Protein 2ZR1 (pdb70)

CATH classification: 3.40.420.10 (+1 more: 4.10.470.10)

Foldseek 3Di:
DDAQEQELCPDALVSLVVSLVVVLVVLFCDADPRAGEGNDPVPDDLLGQWGKYWYALDPPFIKIFIAGSQFLFTQWMGADLEIEGEQQDDPSRCVNPSPRGHYDYAPHHRDQVGLCVLLVHHQQVQKEESVLLSVLRVVVNPCPPRNNVVSSSVSRVCQSHRVVSFFVQSSVVHNVRRVVVHIDGDAQQSVQCVVQQAVLLVQRQCDDPQFGPDWRWGADRVRDTDIDTGCPDPVVNRGRYHRDDDHDDD/DPDDDDQDWDKWWKAAQPLWTFFAPPPDQDAPRFIFTAHLDPDQDQRRIWICHPVAFTDGPQWTFFFPDLAAPTFTHTHHCVPDDVLRGHWDQDPQQWIARVVNRWTWFFPALDGPGTIHTHNDQQWLRRGMDTHNPQFFDKFFKFAPDQWTWFDDPFAIAIDRDDVVDQRRIWTQGRSQWIHRPVDNQWTFFFPDLDAWTWTTIDGSSVRGLRRHWDCDPLQFTARDNSQWTWFDVVPDRVVRTITTHHDPSDSRGGMDTGD/DDDQEQALQPDALVSLVVSLVVVQVLLFCDAAPNAGEGNDPVPDDQLPQWDKHKYHQDPDQTKIFIAGSQFRFTQWMDQPQEIEGEPADDPSSCVRPSVRHHYDYAPFHRDQVRLCVLLVHHQQPQKEASCLLSVLRVCRNDPDDRSNVVSNSVSRVCQSHSVLSFFVLSSVVHNVCVVVVHIDGDAQQSVQCVVCQQVVLQQRQQDDPQFGPDKGWTADNVRDTDIDGGCPDVVVNRGRYHRDDDHDDD/DDDDDPQDWDKFWKAAQVLFTFFFPVPDQDAPGFIFTAHLDPDPDQRGIWICHPQQFTDGPQWTFFWPDLDAPTFTHTHHCVPDDVQRGHWDCDPQQWIARVVSRWTWFFPDLDGPGTIHTHHDQQWLGGGMDTHHPSFFDKFFKAAFDQWTWFDDPFAIAIDRDDPVDQRRIWTQGRSQFIARPVDNQWTFFFPDLDAWTWTTIDGCSVRGLRRHWDQDPLQFTARPNNQWTFFHVVPDRVVRTITTHHDDSDSRGGIDGGD

InterPro domains:
  IPR000772 Ricin B, lectin domain [PF00652] (295-416)
  IPR000772 Ricin B, lectin domain [PF00652] (435-543)
  IPR000772 Ricin B, lectin domain [SM00458] (293-419)
  IPR000772 Ricin B, lectin domain [SM00458] (423-546)
  IPR001574 Ribosome-inactivating protein [PF00161] (32-225)
  IPR001574 Ribosome-inactivating protein [PTHR33453] (22-442)
  IPR016138 Ribosome-inactivating protein, subdomain 1 [G3DSA:3.40.420.10] (21-187)
  IPR016139 Ribosome-inactivating protein, subdomain 2 [G3DSA:4.10.470.10] (188-278)
  IPR017988 Ribosome-inactivating protein conserved site [PS00275] (178-194)
  IPR017989 Ribosome-inactivating protein type 1/2 [PR00396] (34-47)
  IPR017989 Ribosome-inactivating protein type 1/2 [PR00396] (82-97)
  IPR017989 Ribosome-inactivating protein type 1/2 [PR00396] (143-157)
  IPR017989 Ribosome-inactivating protein type 1/2 [PR00396] (174-194)
  IPR017989 Ribosome-inactivating protein type 1/2 [PR00396] (208-225)
  IPR035992 Ricin B-like lectins [SSF50370] (289-419)
  IPR035992 Ricin B-like lectins [SSF50370] (423-544)
  IPR036041 Ribosome-inactivating protein superfamily [SSF56371] (24-307)

GO terms:
  GO:0017148 negative regulation of translation (P, IDA)
  GO:0030246 carbohydrate binding (F, TAS)

Solvent-accessible surface area: 41248 Å² total; per-residue (Å²): 226,112,76,25,104,7,63,3,51,76,18,60,25,57,35,2,59,129,8,1,77,40,1,37,139,94,2,37,39,29,117,12,102,40,6,36,7,1,70,31,54,86,99,33,127,123,66,96,28,21,15,47,0,35,0,9,59,49,158,118,36,32,2,47,1,1,2,11,5,23,39,2,97,8,15,2,4,86,5,22,70,71,0,40,10,7,132,89,31,73,84,8,0,39,76,94,9,26,100,78,17,101,73,103,95,7,53,0,19,15,81,34,118,17,0,34,138,69,6,140,75,42,24,81,135,2,45,0,4,37,148,18,2,56,104,2,0,119,40,6,93,63,56,54,113,64,59,90,54,15,0,48,1,1,0,3,0,8,0,3,1,2,4,0,0,3,0,37,4,0,6,23,24,1,4,28,4,14,37,54,208,53,73,35,94,7,32,45,0,0,34,8,0,15,94,17,12,100,41,4,0,93,4,0,1,26,12,54,25,9,1,2,21,92,72,10,64,3,54,4,41,105,117,88,157,20,43,2,3,0,20,41,8,12,1,12,10,3,2,6,0,0,31,14,36,6,68,46,156,115,85,154,54,8,45,44,126,80,66,23,63,6,20,2,0,0,6,44,15,23,0,1,4,0,10,133,74,31,27,94,65,20,21,40,0,19,6,109,116,18,56,142,127,92,67,75,5,0,30,0,31,6,53,79,73,92,4,0,64,2,132,57,49,0,1,2,2,152,16,84,50,88,42,30,64,0,17,0,59,47,31,107,82,17,103,48,64,8,3,67,0,34,10,89,93,46,4,0,0,21,0,63,123,26,36,14,0,2,0,4,62,48,70,68,90,28,18,52,0,17,0,36,130,35,13,58,78,0,52,4,2,9,11,3,2,35,37,6,64,40,5,48,1,8,0,0,0,18,87,69,15,2,1,12,15,58,62,95,48,5,52,12,38,73,23,53,109,117,75,88,60,5,23,0,5,3,25,9,1,13,0,0,8,9,48,94,62,57,112,14,0,0,1,6,110,103,97,106,80,33,10,27,5,26,2,83,37,3,80,57,1,112,5,6,0,5,8,30,25,66,41,45,4,1,2,44,0,23,110,21,93,21,3,0,8,1,84,91,61,51,51,82,75,119,53,2,9,0,100,47,127,63,28,88,58,12,0,58,8,6,2,21,3,207,87,100,32,91,7,64,2,46,81,14,60,27,55,38,3,43,124,8,2,84,37,0,39,140,82,1,40,40,28,116,14,108,47,3,29,3,1,78,41,65,100,104,34,122,106,72,82,28,20,15,34,0,37,0,12,81,49,158,115,46,25,1,36,0,0,1,6,6,26,39,2,96,7,13,0,2,78,7,14,73,54,0,30,8,6,132,92,28,64,88,31,1,36,77,72,15,24,105,71,24,102,73,109,90,7,50,0,24,14,79,36,118,19,0,29,135,56,8,128,62,48,27,84,140,5,45,1,4,28,136,20,5,50,109,4,0,108,42,3,89,32,65,53,112,67,67,70,40,15,0,56,0,0,0,4,1,14,0,3,2,3,3,0,1,9,1,19,2,1,0,32,18,2,9,26,4,14,27,55,189,60,70,34,83,6,35,32,0,0,44,6,2,18,86,19,10,102,45,2,0,104,7,0,0,27,9,79,24,10,1,1,20,98,87,10,59,0,45,3,43,95,130,91,155,22,38,1,6,0,23,40,8,16,1,6,10,1,2,1,0,0,31,25,49,16,86,39,150,111,177,161,45,12,46,62,113,86,71,24,61,10,19,5,0,0,8,50,14,18,0,1,6,0,14,123,74,23,30,93,65,22,27,43,0,20,4,102,111,18,54,134,122,89,63,68,4,0,36,1,27,12,50,73,68,112,5,1,64,2,133,52,55,0,1,2,2,154,18,83,52,91,44,28,62,0,17,0,60,44,33,104,82,24,100,48,63,6,5,70,0,35,12,93,91,44,6,0,2,20,0,61,120,29,36,16,0,2,0,2,66,42,71,72,86,28,12,51,0,21,0,35,129,43,16,59,81,0,54,3,4,10,15,4,3,49,36,5,67,42,7,38,0,13,0,1,9,19,102,56,17,1,0,15,13,53,60,90,46,6,51,12,35,77,29,50,116,115,79,81,56,4,26,0,5,3,27,11,2,14,0,0,10,6,56,95,52,57,109,16,0,0,0,7,99,98,104,94,93,20,1,26,4,36,9,76,35,4,79,57,0,101,6,5,0,5,6,27,22,75,28,52,2,2,0,35,0,24,106,16,97,26,2,0,9,2,75,94,54,43,55,81,86,115,53,1,13,0,96,47,128,64,31,84,58,11,0,49,8,3,1,20,6

B-factor: mean 48.74, std 16.71, range [20.93, 111.98]

Structure (mmCIF, N/CA/C/O backbone):
data_2ZR1
#
_entry.id   2ZR1
#
_cell.length_a   137.050
_cell.length_b   137.050
_cell.length_c   214.424
_cell.angle_alpha   90.00
_cell.angle_beta   90.00
_cell.angle_gamma   90.00
#
_symmetry.space_group_name_H-M   'P 41 21 2'
#
loop_
_entity.id
_entity.type
_entity.pdbx_description
1 polymer 'Agglutinin-1 chain A'
2 polymer 'Agglutinin-1 chain B'
3 non-polymer 2-acetamido-2-deoxy-beta-D-glucopyranose
4 water water
#
loop_
_atom_site.group_PDB
_atom_site.id
_atom_site.type_symbol
_atom_site.label_atom_id
_atom_site.label_alt_id
_atom_site.label_comp_id
_atom_site.label_asym_id
_atom_site.label_entity_id
_atom_site.label_seq_id
_atom_site.pdbx_PDB_ins_code
_atom_site.Cartn_x
_atom_site.Cartn_y
_atom_site.Cartn_z
_atom_site.occupancy
_atom_site.B_iso_or_equiv
_atom_site.auth_seq_id
_atom_site.auth_comp_id
_atom_site.auth_asym_id
_atom_site.auth_atom_id
_atom_site.pdbx_PDB_model_num
ATOM 1 N N . GLN A 1 1 ? 94.031 77.993 69.002 1.00 88.55 1 GLN A N 1
ATOM 2 C CA . GLN A 1 1 ? 94.263 77.803 70.445 1.00 87.30 1 GLN A CA 1
ATOM 3 C C . GLN A 1 1 ? 94.379 76.327 70.803 1.00 85.76 1 GLN A C 1
ATOM 4 O O . GLN A 1 1 ? 95.451 75.859 71.196 1.00 85.59 1 GLN A O 1
ATOM 10 N N . ASP A 1 2 ? 93.263 75.604 70.668 1.00 83.65 2 ASP A N 1
ATOM 11 C CA . ASP A 1 2 ? 93.204 74.175 70.985 1.00 78.58 2 ASP A CA 1
ATOM 12 C C . ASP A 1 2 ? 93.902 73.305 69.948 1.00 73.78 2 ASP A C 1
ATOM 13 O O . ASP A 1 2 ? 94.123 73.720 68.807 1.00 72.42 2 ASP A O 1
ATOM 18 N N . PRO A 1 3 ? 94.262 72.073 70.341 1.00 68.41 3 PRO A N 1
ATOM 19 C CA . PRO A 1 3 ? 94.938 71.170 69.405 1.00 63.12 3 PRO A CA 1
ATOM 20 C C . PRO A 1 3 ? 94.067 70.796 68.211 1.00 58.41 3 PRO A C 1
ATOM 21 O O . PRO A 1 3 ? 92.851 70.658 68.327 1.00 59.42 3 PRO A O 1
ATOM 25 N N . ILE A 1 4 ? 94.717 70.639 67.068 1.00 53.29 4 ILE A N 1
ATOM 26 C CA . ILE A 1 4 ? 94.075 70.291 65.810 1.00 48.33 4 ILE A CA 1
ATOM 27 C C . ILE A 1 4 ? 93.234 69.021 65.932 1.00 45.90 4 ILE A C 1
ATOM 28 O O . ILE A 1 4 ? 93.713 67.982 66.403 1.00 45.13 4 ILE A O 1
ATOM 33 N N . LYS A 1 5 ? 91.988 69.102 65.481 1.00 40.16 5 LYS A N 1
ATOM 34 C CA . LYS A 1 5 ? 91.091 67.966 65.570 1.00 37.21 5 LYS A CA 1
ATOM 35 C C . LYS A 1 5 ? 90.303 67.675 64.291 1.00 34.65 5 LYS A C 1
ATOM 36 O O . LYS A 1 5 ? 90.021 68.578 63.506 1.00 33.92 5 LYS A O 1
ATOM 42 N N . PHE A 1 6 ? 89.937 66.411 64.101 1.00 31.94 6 PHE A N 1
ATOM 43 C CA . PHE A 1 6 ? 89.145 66.021 62.942 1.00 30.53 6 PHE A CA 1
ATOM 44 C C . PHE A 1 6 ? 87.918 65.225 63.428 1.00 30.48 6 PHE A C 1
ATOM 45 O O . PHE A 1 6 ? 88.040 64.109 63.941 1.00 29.49 6 PHE A O 1
ATOM 53 N N . THR A 1 7 ? 86.746 65.839 63.275 1.00 27.76 7 THR A N 1
ATOM 54 C CA . THR A 1 7 ? 85.460 65.273 63.670 1.00 26.06 7 THR A CA 1
ATOM 55 C C . THR A 1 7 ? 84.957 64.433 62.504 1.00 26.72 7 THR A C 1
ATOM 56 O O . THR A 1 7 ? 84.265 64.938 61.632 1.00 33.36 7 THR A O 1
ATOM 60 N N . THR A 1 8 ? 85.267 63.148 62.500 1.00 25.00 8 THR A N 1
ATOM 61 C CA . THR A 1 8 ? 84.869 62.280 61.398 1.00 27.03 8 THR A CA 1
ATOM 62 C C . THR A 1 8 ? 83.372 62.043 61.256 1.00 25.00 8 THR A C 1
ATOM 63 O O . THR A 1 8 ? 82.879 61.724 60.166 1.00 25.18 8 THR A O 1
ATOM 67 N N . GLY A 1 9 ? 82.651 62.216 62.354 1.00 26.18 9 GLY A N 1
ATOM 68 C CA . GLY A 1 9 ? 81.221 61.990 62.360 1.00 25.04 9 GLY A CA 1
ATOM 69 C C . GLY A 1 9 ? 80.453 62.936 61.482 1.00 28.24 9 GLY A C 1
ATOM 70 O O . GLY A 1 9 ? 79.291 62.691 61.175 1.00 32.02 9 GLY A O 1
ATOM 71 N N . SER A 1 10 ? 81.094 64.026 61.086 1.00 31.93 10 SER A N 1
ATOM 72 C CA . SER A 1 10 ? 80.451 65.004 60.215 1.00 34.48 10 SER A CA 1
ATOM 73 C C . SER A 1 10 ? 81.422 65.447 59.120 1.00 31.74 10 SER A C 1
ATOM 74 O O . SER A 1 10 ? 81.311 66.539 58.565 1.00 31.01 10 SER A O 1
ATOM 77 N N . ALA A 1 11 ? 82.370 64.575 58.804 1.00 33.46 11 ALA A N 1
ATOM 78 C CA . ALA A 1 11 ? 83.376 64.869 57.795 1.00 29.09 11 ALA A CA 1
ATOM 79 C C . ALA A 1 11 ? 82.765 65.218 56.457 1.00 26.56 11 ALA A C 1
ATOM 80 O O . ALA A 1 11 ? 81.738 64.662 56.078 1.00 25.62 11 ALA A O 1
ATOM 82 N N . THR A 1 12 ? 83.415 66.146 55.752 1.00 26.79 12 THR A N 1
ATOM 83 C CA . THR A 1 12 ? 82.994 66.590 54.422 1.00 25.00 12 THR A CA 1
ATOM 84 C C . THR A 1 12 ? 84.264 67.014 53.681 1.00 25.95 12 THR A C 1
ATOM 85 O O . THR A 1 12 ? 85.317 67.227 54.296 1.00 27.37 12 THR A O 1
ATOM 89 N N . PRO A 1 13 ? 84.189 67.135 52.353 1.00 25.00 13 PRO A N 1
ATOM 90 C CA . PRO A 1 13 ? 85.378 67.543 51.598 1.00 26.74 13 PRO A CA 1
ATOM 91 C C . PRO A 1 13 ? 85.950 68.818 52.194 1.00 31.37 13 PRO A C 1
ATOM 92 O O . PRO A 1 13 ? 87.166 69.019 52.239 1.00 32.75 13 PRO A O 1
ATOM 96 N N . ALA A 1 14 ? 85.056 69.677 52.668 1.00 35.04 14 ALA A N 1
ATOM 97 C CA . ALA A 1 14 ? 85.454 70.944 53.265 1.00 32.39 14 ALA A CA 1
ATOM 98 C C . ALA A 1 14 ? 86.043 70.800 54.668 1.00 29.73 14 ALA A C 1
ATOM 99 O O . ALA A 1 14 ? 87.110 71.359 54.960 1.00 29.90 14 ALA A O 1
ATOM 101 N N . SER A 1 15 ? 85.370 70.063 55.544 1.00 25.00 15 SER A N 1
ATOM 102 C CA . SER A 1 15 ? 85.906 69.933 56.905 1.00 25.60 15 SER A CA 1
ATOM 103 C C . SER A 1 15 ? 87.237 69.200 56.872 1.00 25.00 15 SER A C 1
ATOM 104 O O . SER A 1 15 ? 88.149 69.556 57.591 1.00 25.00 15 SER A O 1
ATOM 107 N N . TYR A 1 16 ? 87.362 68.186 56.022 1.00 25.73 16 TYR A N 1
ATOM 108 C CA . TYR A 1 16 ? 88.623 67.453 55.934 1.00 25.00 16 TYR A CA 1
ATOM 109 C C . TYR A 1 16 ? 89.724 68.386 55.474 1.00 25.07 16 TYR A C 1
ATOM 110 O O . TYR A 1 16 ? 90.807 68.401 56.055 1.00 26.86 16 TYR A O 1
ATOM 119 N N . ASN A 1 17 ? 89.472 69.157 54.421 1.00 26.01 17 ASN A N 1
ATOM 120 C CA . ASN A 1 17 ? 90.496 70.084 53.960 1.00 26.21 17 ASN A CA 1
ATOM 121 C C . ASN A 1 17 ? 90.841 71.108 55.047 1.00 27.93 17 ASN A C 1
ATOM 122 O O . ASN A 1 17 ? 92.006 71.491 55.199 1.00 29.25 17 ASN A O 1
ATOM 127 N N . GLN A 1 18 ? 89.848 71.563 55.809 1.00 27.96 18 GLN A N 1
ATOM 128 C CA . GLN A 1 18 ? 90.148 72.519 56.876 1.00 28.89 18 GLN A CA 1
ATOM 129 C C . GLN A 1 18 ? 91.078 71.856 57.886 1.00 28.93 18 GLN A C 1
ATOM 130 O O . GLN A 1 18 ? 91.988 72.487 58.430 1.00 32.01 18 GLN A O 1
ATOM 136 N N . PHE A 1 19 ? 90.842 70.571 58.130 1.00 25.00 19 PHE A N 1
ATOM 137 C CA . PHE A 1 19 ? 91.644 69.832 59.072 1.00 27.32 19 PHE A CA 1
ATOM 138 C C . PHE A 1 19 ? 93.101 69.769 58.595 1.00 27.71 19 PHE A C 1
ATOM 139 O O . PHE A 1 19 ? 94.016 70.122 59.341 1.00 25.00 19 PHE A O 1
ATOM 147 N N . ILE A 1 20 ? 93.305 69.350 57.350 1.00 26.85 20 ILE A N 1
ATOM 148 C CA . ILE A 1 20 ? 94.641 69.261 56.782 1.00 26.94 20 ILE A CA 1
ATOM 149 C C . ILE A 1 20 ? 95.376 70.602 56.756 1.00 28.40 20 ILE A C 1
ATOM 150 O O . ILE A 1 20 ? 96.557 70.669 57.115 1.00 28.86 20 ILE A O 1
ATOM 155 N N . ASP A 1 21 ? 94.706 71.673 56.332 1.00 27.26 21 ASP A N 1
ATOM 156 C CA . ASP A 1 21 ? 95.381 72.965 56.294 1.00 27.90 21 ASP A CA 1
ATOM 157 C C . ASP A 1 21 ? 95.870 73.396 57.680 1.00 30.59 21 ASP A C 1
ATOM 158 O O . ASP A 1 21 ? 96.974 73.935 57.812 1.00 31.19 21 ASP A O 1
ATOM 163 N N . ALA A 1 22 ? 95.058 73.156 58.712 1.00 28.28 22 ALA A N 1
ATOM 164 C CA . ALA A 1 22 ? 95.446 73.519 60.065 1.00 28.40 22 ALA A CA 1
ATOM 165 C C . ALA A 1 22 ? 96.692 72.733 60.488 1.00 30.32 22 ALA A C 1
ATOM 166 O O . ALA A 1 22 ? 97.586 73.283 61.142 1.00 33.87 22 ALA A O 1
ATOM 168 N N . LEU A 1 23 ? 96.748 71.454 60.121 1.00 28.15 23 LEU A N 1
ATOM 169 C CA . LEU A 1 23 ? 97.899 70.630 60.457 1.00 29.17 23 LEU A CA 1
ATOM 170 C C . LEU A 1 23 ? 99.129 71.134 59.688 1.00 29.12 23 LEU A C 1
ATOM 171 O O . LEU A 1 23 ? 100.216 71.240 60.262 1.00 28.02 23 LEU A O 1
ATOM 176 N N . ARG A 1 24 ? 98.964 71.457 58.405 1.00 28.66 24 ARG A N 1
ATOM 177 C CA . ARG A 1 24 ? 100.091 71.979 57.623 1.00 28.85 24 ARG A CA 1
ATOM 178 C C . ARG A 1 24 ? 100.556 73.309 58.239 1.00 28.43 24 ARG A C 1
ATOM 179 O O . ARG A 1 24 ? 101.745 73.526 58.449 1.00 26.69 24 ARG A O 1
ATOM 187 N N . GLU A 1 25 ? 99.610 74.197 58.526 1.00 28.97 25 GLU A N 1
ATOM 188 C CA . GLU A 1 25 ? 99.933 75.490 59.122 1.00 30.48 25 GLU A CA 1
ATOM 189 C C . GLU A 1 25 ? 100.721 75.301 60.427 1.00 26.49 25 GLU A C 1
ATOM 190 O O . GLU A 1 25 ? 101.668 76.013 60.698 1.00 26.77 25 GLU A O 1
ATOM 196 N N . ARG A 1 26 ? 100.318 74.328 61.231 1.00 26.39 26 ARG A N 1
ATOM 197 C CA . ARG A 1 26 ? 100.970 74.041 62.499 1.00 26.34 26 ARG A CA 1
ATOM 198 C C . ARG A 1 26 ? 102.372 73.479 62.313 1.00 27.59 26 ARG A C 1
ATOM 199 O O . ARG A 1 26 ? 103.243 73.672 63.158 1.00 26.70 26 ARG A O 1
ATOM 207 N N . LEU A 1 27 ? 102.571 72.736 61.230 1.00 29.03 27 LEU A N 1
ATOM 208 C CA . LEU A 1 27 ? 103.863 72.118 60.957 1.00 28.79 27 LEU A CA 1
ATOM 209 C C . LEU A 1 27 ? 104.833 73.019 60.187 1.00 27.85 27 LEU A C 1
ATOM 210 O O . LEU A 1 27 ? 106.025 72.726 60.091 1.00 26.15 27 LEU A O 1
ATOM 215 N N . THR A 1 28 ? 104.329 74.117 59.646 1.00 27.08 28 THR A N 1
ATOM 216 C CA . THR A 1 28 ? 105.152 75.010 58.848 1.00 26.98 28 THR A CA 1
ATOM 217 C C . THR A 1 28 ? 106.170 75.839 59.639 1.00 27.99 28 THR A C 1
ATOM 218 O O . THR A 1 28 ? 105.805 76.659 60.472 1.00 29.49 28 THR A O 1
ATOM 222 N N . GLY A 1 29 ? 107.451 75.606 59.376 1.00 26.03 29 GLY A N 1
ATOM 223 C CA . GLY A 1 29 ? 108.484 76.356 60.058 1.00 29.34 29 GLY A CA 1
ATOM 224 C C . GLY A 1 29 ? 108.823 77.613 59.270 1.00 31.40 29 GLY A C 1
ATOM 225 O O . GLY A 1 29 ? 109.189 78.650 59.837 1.00 31.09 29 GLY A O 1
ATOM 226 N N . GLY A 1 30 ? 108.690 77.508 57.952 1.00 30.85 30 GLY A N 1
ATOM 227 C CA . GLY A 1 30 ? 108.981 78.614 57.070 1.00 28.21 30 GLY A CA 1
ATOM 228 C C . GLY A 1 30 ? 108.589 78.271 55.650 1.00 27.68 30 GLY A C 1
ATOM 229 O O . GLY A 1 30 ? 107.744 77.407 55.431 1.00 28.50 30 GLY A O 1
ATOM 230 N N . LEU A 1 31 ? 109.207 78.967 54.694 1.00 28.88 31 LEU A N 1
ATOM 231 C CA . LEU A 1 31 ? 108.958 78.808 53.262 1.00 27.82 31 LEU A CA 1
ATOM 232 C C . LEU A 1 31 ? 110.241 78.867 52.452 1.00 27.68 31 LEU A C 1
ATOM 233 O O . LEU A 1 31 ? 111.094 79.716 52.694 1.00 25.09 31 LEU A O 1
ATOM 238 N N . ILE A 1 32 ? 110.384 77.964 51.494 1.00 25.00 32 ILE A N 1
ATOM 239 C CA . ILE A 1 32 ? 111.553 77.992 50.635 1.00 26.64 32 ILE A CA 1
ATOM 240 C C . ILE A 1 32 ? 111.035 77.826 49.218 1.00 27.23 32 ILE A C 1
ATOM 241 O O . ILE A 1 32 ? 110.322 76.857 48.915 1.00 26.81 32 ILE A O 1
ATOM 246 N N . TYR A 1 33 ? 111.374 78.799 48.370 1.00 26.89 33 TYR A N 1
ATOM 247 C CA . TYR A 1 33 ? 110.918 78.829 46.985 1.00 26.01 33 TYR A CA 1
ATOM 248 C C . TYR A 1 33 ? 109.411 78.664 46.972 1.00 25.00 33 TYR A C 1
ATOM 249 O O . TYR A 1 33 ? 108.863 77.911 46.176 1.00 25.00 33 TYR A O 1
ATOM 258 N N . GLY A 1 34 ? 108.741 79.365 47.880 1.00 25.00 34 GLY A N 1
ATOM 259 C CA . GLY A 1 34 ? 107.291 79.288 47.943 1.00 25.42 34 GLY A CA 1
ATOM 260 C C . GLY A 1 34 ? 106.705 77.981 48.454 1.00 28.23 34 GLY A C 1
ATOM 261 O O . GLY A 1 34 ? 105.481 77.810 48.431 1.00 30.47 34 GLY A O 1
ATOM 262 N N . ILE A 1 35 ? 107.546 77.055 48.918 1.00 27.31 35 ILE A N 1
ATOM 263 C CA . ILE A 1 35 ? 107.031 75.781 49.429 1.00 28.26 35 ILE A CA 1
ATOM 264 C C . ILE A 1 35 ? 107.222 75.676 50.932 1.00 26.51 35 ILE A C 1
ATOM 265 O O . ILE A 1 35 ? 108.339 75.771 51.431 1.00 29.29 35 ILE A O 1
ATOM 270 N N . PRO A 1 36 ? 106.129 75.487 51.680 1.00 26.56 36 PRO A N 1
ATOM 271 C CA . PRO A 1 36 ? 106.209 75.372 53.144 1.00 26.71 36 PRO A CA 1
ATOM 272 C C . PRO A 1 36 ? 107.260 74.355 53.599 1.00 26.72 36 PRO A C 1
ATOM 273 O O . PRO A 1 36 ? 107.388 73.267 53.024 1.00 26.20 36 PRO A O 1
ATOM 277 N N . VAL A 1 37 ? 108.013 74.695 54.635 1.00 28.17 37 VAL A N 1
ATOM 278 C CA . VAL A 1 37 ? 109.033 73.769 55.124 1.00 30.65 37 VAL A CA 1
ATOM 279 C C . VAL A 1 37 ? 108.959 73.547 56.619 1.00 29.66 37 VAL A C 1
ATOM 280 O O . VAL A 1 37 ? 108.715 74.472 57.384 1.00 30.58 37 VAL A O 1
ATOM 284 N N . LEU A 1 38 ? 109.152 72.295 57.021 1.00 31.29 38 LEU A N 1
ATOM 285 C CA . LEU A 1 38 ? 109.132 71.922 58.436 1.00 30.30 38 LEU A CA 1
ATOM 286 C C . LEU A 1 38 ? 110.218 72.717 59.166 1.00 26.71 38 LEU A C 1
ATOM 287 O O . LEU A 1 38 ? 111.227 73.095 58.567 1.00 27.08 38 LEU A O 1
ATOM 292 N N . ARG A 1 39 ? 110.006 72.970 60.456 1.00 28.67 39 ARG A N 1
ATOM 293 C CA . ARG A 1 39 ? 110.973 73.702 61.269 1.00 27.75 39 ARG A CA 1
ATOM 294 C C . ARG A 1 39 ? 112.340 73.021 61.286 1.00 28.92 39 ARG A C 1
ATOM 295 O O . ARG A 1 39 ? 112.437 71.800 61.231 1.00 28.24 39 ARG A O 1
ATOM 303 N N . ASP A 1 40 ? 113.397 73.823 61.356 1.00 27.42 40 ASP A N 1
ATOM 304 C CA . ASP A 1 40 ? 114.769 73.315 61.394 1.00 30.82 40 ASP A CA 1
ATOM 305 C C . ASP A 1 40 ? 114.951 72.558 62.722 1.00 31.94 40 ASP A C 1
ATOM 306 O O . ASP A 1 40 ? 114.791 73.138 63.797 1.00 26.44 40 ASP A O 1
ATOM 311 N N . PRO A 1 41 ? 115.270 71.251 62.662 1.00 35.30 41 PRO A N 1
ATOM 312 C CA . PRO A 1 41 ? 115.465 70.432 63.867 1.00 37.64 41 PRO A CA 1
ATOM 313 C C . PRO A 1 41 ? 116.363 71.027 64.944 1.00 38.32 41 PRO A C 1
ATOM 314 O O . PRO A 1 41 ? 116.064 70.907 66.128 1.00 40.62 41 PRO A O 1
ATOM 318 N N . SER A 1 42 ? 117.458 71.664 64.546 1.00 40.76 42 SER A N 1
ATOM 319 C CA . SER A 1 42 ? 118.371 72.278 65.512 1.00 40.03 42 SER A CA 1
ATOM 320 C C . SER A 1 42 ? 117.867 73.682 65.825 1.00 43.91 42 SER A C 1
ATOM 321 O O . SER A 1 42 ? 118.619 74.653 65.777 1.00 49.78 42 SER A O 1
ATOM 324 N N . THR A 1 43 ? 116.586 73.788 66.148 1.00 42.22 43 THR A N 1
ATOM 325 C CA . THR A 1 43 ? 115.980 75.078 66.419 1.00 41.52 43 THR A CA 1
ATOM 326 C C . THR A 1 43 ? 114.859 74.902 67.415 1.00 37.89 43 THR A C 1
ATOM 327 O O . THR A 1 43 ? 114.401 75.860 68.017 1.00 35.03 43 THR A O 1
ATOM 331 N N . VAL A 1 44 ? 114.419 73.665 67.582 1.00 40.47 44 VAL A N 1
ATOM 332 C CA . VAL A 1 44 ? 113.323 73.362 68.495 1.00 45.19 44 VAL A CA 1
ATOM 333 C C . VAL A 1 44 ? 113.789 72.598 69.742 1.00 46.79 44 VAL A C 1
ATOM 334 O O . VAL A 1 44 ? 114.563 71.636 69.652 1.00 47.31 44 VAL A O 1
ATOM 338 N N . GLU A 1 45 ? 113.342 73.045 70.908 1.00 48.52 45 GLU A N 1
ATOM 339 C CA . GLU A 1 45 ? 113.701 72.374 72.153 1.00 51.42 45 GLU A CA 1
ATOM 340 C C . GLU A 1 45 ? 112.817 71.136 72.287 1.00 51.22 45 GLU A C 1
ATOM 341 O O . GLU A 1 45 ? 111.655 71.157 71.862 1.00 51.79 45 GLU A O 1
ATOM 347 N N . LYS A 1 46 ? 113.350 70.074 72.893 1.00 49.57 46 LYS A N 1
ATOM 348 C CA . LYS A 1 46 ? 112.593 68.837 73.069 1.00 47.68 46 LYS A CA 1
ATOM 349 C C . LYS A 1 46 ? 111.199 69.032 73.652 1.00 43.22 46 LYS A C 1
ATOM 350 O O . LYS A 1 46 ? 110.281 68.280 73.341 1.00 43.90 46 LYS A O 1
ATOM 356 N N . PRO A 1 47 ? 111.022 70.024 74.526 1.00 40.89 47 PRO A N 1
ATOM 357 C CA . PRO A 1 47 ? 109.664 70.174 75.059 1.00 41.78 47 PRO A CA 1
ATOM 358 C C . PRO A 1 47 ? 108.669 70.714 74.034 1.00 42.37 47 PRO A C 1
ATOM 359 O O . PRO A 1 47 ? 107.452 70.716 74.257 1.00 43.20 47 PRO A O 1
ATOM 363 N N . ASN A 1 48 ? 109.188 71.160 72.901 1.00 40.15 48 ASN A N 1
ATOM 364 C CA . ASN A 1 48 ? 108.327 71.702 71.874 1.00 39.72 48 ASN A CA 1
ATOM 365 C C . ASN A 1 48 ? 108.443 70.942 70.563 1.00 38.50 48 ASN A C 1
ATOM 366 O O . ASN A 1 48 ? 108.021 71.424 69.514 1.00 39.61 48 ASN A O 1
ATOM 371 N N . GLN A 1 49 ? 108.972 69.725 70.638 1.00 35.44 49 GLN A N 1
ATOM 372 C CA . GLN A 1 49 ? 109.166 68.906 69.447 1.00 33.01 49 GLN A CA 1
ATOM 373 C C . GLN A 1 49 ? 107.938 68.090 69.017 1.00 29.24 49 GLN A C 1
ATOM 374 O O . GLN A 1 49 ? 107.912 67.525 67.926 1.00 29.94 49 GLN A O 1
ATOM 380 N N . TYR A 1 50 ? 106.898 68.067 69.841 1.00 30.89 50 TYR A N 1
ATOM 381 C CA . TYR A 1 50 ? 105.711 67.279 69.510 1.00 25.51 50 TYR A CA 1
ATOM 382 C C . TYR A 1 50 ? 104.394 68.030 69.574 1.00 28.60 50 TYR A C 1
ATOM 383 O O . TYR A 1 50 ? 104.264 69.008 70.285 1.00 31.98 50 TYR A O 1
ATOM 392 N N . VAL A 1 51 ? 103.420 67.574 68.806 1.00 32.51 51 VAL A N 1
ATOM 393 C CA . VAL A 1 51 ? 102.101 68.175 68.821 1.00 35.13 51 VAL A CA 1
ATOM 394 C C . VAL A 1 51 ? 101.112 67.049 68.768 1.00 33.34 51 VAL A C 1
ATOM 395 O O . VAL A 1 51 ? 101.399 65.967 68.246 1.00 29.44 51 VAL A O 1
ATOM 399 N N . THR A 1 52 ? 99.934 67.318 69.298 1.00 30.42 52 THR A N 1
ATOM 400 C CA . THR A 1 52 ? 98.905 66.320 69.313 1.00 31.69 52 THR A CA 1
ATOM 401 C C . THR A 1 52 ? 97.826 66.670 68.315 1.00 27.86 52 THR A C 1
ATOM 402 O O . THR A 1 52 ? 97.638 67.818 67.955 1.00 28.29 52 THR A O 1
ATOM 406 N N . VAL A 1 53 ? 97.118 65.647 67.873 1.00 25.35 53 VAL A N 1
ATOM 407 C CA . VAL A 1 53 ? 96.058 65.798 66.913 1.00 27.91 53 VAL A CA 1
ATOM 408 C C . VAL A 1 53 ? 94.965 64.846 67.388 1.00 28.73 53 VAL A C 1
ATOM 409 O O . VAL A 1 53 ? 95.257 63.754 67.862 1.00 29.01 53 VAL A O 1
ATOM 413 N N . GLU A 1 54 ? 93.715 65.260 67.290 1.00 28.95 54 GLU A N 1
ATOM 414 C CA . GLU A 1 54 ? 92.642 64.397 67.724 1.00 30.82 54 GLU A CA 1
ATOM 415 C C . GLU A 1 54 ? 91.742 63.941 66.578 1.00 30.58 54 GLU A C 1
ATOM 416 O O . GLU A 1 54 ? 91.372 64.728 65.692 1.00 27.32 54 GLU A O 1
ATOM 422 N N . LEU A 1 55 ? 91.402 62.657 66.610 1.00 28.19 55 LEU A N 1
ATOM 423 C CA . LEU A 1 55 ? 90.526 62.054 65.615 1.00 30.45 55 LEU A CA 1
ATOM 424 C C . LEU A 1 55 ? 89.319 61.487 66.382 1.00 31.74 55 LEU A C 1
ATOM 425 O O . LEU A 1 55 ? 89.437 60.524 67.150 1.00 32.27 55 LEU A O 1
ATOM 430 N N . SER A 1 56 ? 88.153 62.088 66.198 1.00 29.56 56 SER A N 1
ATOM 431 C CA . SER A 1 56 ? 87.006 61.601 66.926 1.00 29.59 56 SER A CA 1
ATOM 432 C C . SER A 1 56 ? 86.062 60.811 66.037 1.00 27.49 56 SER A C 1
ATOM 433 O O . SER A 1 56 ? 85.944 61.082 64.837 1.00 25.00 56 SER A O 1
ATOM 436 N N . TYR A 1 57 ? 85.412 59.824 66.648 1.00 25.00 57 TYR A N 1
ATOM 437 C CA . TYR A 1 57 ? 84.443 58.967 65.980 1.00 26.33 57 TYR A CA 1
ATOM 438 C C . TYR A 1 57 ? 83.037 59.434 66.397 1.00 28.19 57 TYR A C 1
ATOM 439 O O . TYR A 1 57 ? 82.084 59.398 65.613 1.00 34.17 57 TYR A O 1
ATOM 448 N N . SER A 1 58 ? 82.916 59.879 67.638 1.00 27.05 58 SER A N 1
ATOM 449 C CA . SER A 1 58 ? 81.645 60.380 68.141 1.00 31.15 58 SER A CA 1
ATOM 450 C C . SER A 1 58 ? 81.965 61.316 69.303 1.00 35.19 58 SER A C 1
ATOM 451 O O . SER A 1 58 ? 83.144 61.557 69.599 1.00 34.64 58 SER A O 1
ATOM 454 N N . ASP A 1 59 ? 80.929 61.843 69.959 1.00 36.01 59 ASP A N 1
ATOM 455 C CA . ASP A 1 59 ? 81.141 62.764 71.074 1.00 38.04 59 ASP A CA 1
ATOM 456 C C . ASP A 1 59 ? 81.762 62.066 72.276 1.00 38.34 59 ASP A C 1
ATOM 457 O O . ASP A 1 59 ? 82.124 62.714 73.258 1.00 35.82 59 ASP A O 1
ATOM 462 N N . THR A 1 60 ? 81.889 60.742 72.202 1.00 38.00 60 THR A N 1
ATOM 463 C CA . THR A 1 60 ? 82.458 59.999 73.319 1.00 37.12 60 THR A CA 1
ATOM 464 C C . THR A 1 60 ? 83.549 59.041 72.890 1.00 36.17 60 THR A C 1
ATOM 465 O O . THR A 1 60 ? 84.077 58.303 73.707 1.00 38.39 60 THR A O 1
ATOM 469 N N . VAL A 1 61 ? 83.871 59.028 71.603 1.00 36.55 61 VAL A N 1
ATOM 470 C CA . VAL A 1 61 ? 84.907 58.122 71.113 1.00 34.46 61 VAL A CA 1
ATOM 471 C C . VAL A 1 61 ? 85.864 58.834 70.192 1.00 32.65 61 VAL A C 1
ATOM 472 O O . VAL A 1 61 ? 85.468 59.365 69.163 1.00 33.24 61 VAL A O 1
ATOM 476 N N . SER A 1 62 ? 87.131 58.829 70.572 1.00 32.22 62 SER A N 1
ATOM 477 C CA . SER A 1 62 ? 88.149 59.481 69.786 1.00 34.02 62 SER A CA 1
ATOM 478 C C . SER A 1 62 ? 89.505 58.964 70.245 1.00 33.47 62 SER A C 1
ATOM 479 O O . SER A 1 62 ? 89.602 58.307 71.280 1.00 30.86 62 SER A O 1
ATOM 482 N N . ILE A 1 63 ? 90.539 59.237 69.455 1.00 31.35 63 ILE A N 1
ATOM 483 C CA . ILE A 1 63 ? 91.902 58.886 69.830 1.00 29.38 63 ILE A CA 1
ATOM 484 C C . ILE A 1 63 ? 92.754 60.097 69.450 1.00 30.18 63 ILE A C 1
ATOM 485 O O . ILE A 1 63 ? 92.308 60.982 68.712 1.00 31.57 63 ILE A O 1
ATOM 490 N N . GLN A 1 64 ? 93.974 60.146 69.964 1.00 27.60 64 GLN A N 1
ATOM 491 C CA . GLN A 1 64 ? 94.865 61.242 69.655 1.00 28.63 64 GLN A CA 1
ATOM 492 C C . GLN A 1 64 ? 96.131 60.652 69.107 1.00 29.57 64 GLN A C 1
ATOM 493 O O . GLN A 1 64 ? 96.486 59.527 69.444 1.00 29.65 64 GLN A O 1
ATOM 499 N N . LEU A 1 65 ? 96.800 61.397 68.236 1.00 30.12 65 LEU A N 1
ATOM 500 C CA . LEU A 1 65 ? 98.045 60.919 67.671 1.00 31.94 65 LEU A CA 1
ATOM 501 C C . LEU A 1 65 ? 99.132 61.830 68.172 1.00 31.04 65 LEU A C 1
ATOM 502 O O . LEU A 1 65 ? 98.876 63.003 68.461 1.00 35.75 65 LEU A O 1
ATOM 507 N N . GLY A 1 66 ? 100.341 61.289 68.271 1.00 32.95 66 GLY A N 1
ATOM 508 C CA . GLY A 1 66 ? 101.483 62.075 68.696 1.00 31.99 66 GLY A CA 1
ATOM 509 C C . GLY A 1 66 ? 102.302 62.243 67.431 1.00 32.09 66 GLY A C 1
ATOM 510 O O . GLY A 1 66 ? 102.607 61.256 66.741 1.00 31.48 66 GLY A O 1
ATOM 511 N N . ILE A 1 67 ? 102.676 63.480 67.127 1.00 32.15 67 ILE A N 1
ATOM 512 C CA . ILE A 1 67 ? 103.426 63.762 65.916 1.00 29.09 67 ILE A CA 1
ATOM 513 C C . ILE A 1 67 ? 104.684 64.568 66.182 1.00 30.26 67 ILE A C 1
ATOM 514 O O . ILE A 1 67 ? 104.643 65.555 66.904 1.00 29.87 67 ILE A O 1
ATOM 519 N N . ASP A 1 68 ? 105.795 64.150 65.584 1.00 30.94 68 ASP A N 1
ATOM 520 C CA . ASP A 1 68 ? 107.058 64.852 65.745 1.00 28.78 68 ASP A CA 1
ATOM 521 C C . ASP A 1 68 ? 107.025 66.046 64.784 1.00 31.55 68 ASP A C 1
ATOM 522 O O . ASP A 1 68 ? 106.881 65.892 63.575 1.00 28.60 68 ASP A O 1
ATOM 527 N N . LEU A 1 69 ? 107.161 67.242 65.333 1.00 34.70 69 LEU A N 1
ATOM 528 C CA . LEU A 1 69 ? 107.126 68.480 64.553 1.00 35.09 69 LEU A CA 1
ATOM 529 C C . LEU A 1 69 ? 108.304 68.602 63.595 1.00 35.37 69 LEU A C 1
ATOM 530 O O . LEU A 1 69 ? 108.286 69.403 62.662 1.00 36.81 69 LEU A O 1
ATOM 535 N N . THR A 1 70 ? 109.325 67.797 63.843 1.00 34.30 70 THR A N 1
ATOM 536 C CA . THR A 1 70 ? 110.552 67.804 63.059 1.00 36.25 70 THR A CA 1
ATOM 537 C C . THR A 1 70 ? 110.515 67.046 61.726 1.00 35.01 70 THR A C 1
ATOM 538 O O . THR A 1 70 ? 111.265 67.378 60.801 1.00 31.14 70 THR A O 1
ATOM 542 N N . ASN A 1 71 ? 109.664 66.029 61.624 1.00 32.44 71 ASN A N 1
ATOM 543 C CA . ASN A 1 71 ? 109.599 65.240 60.395 1.00 32.82 71 ASN A CA 1
ATOM 544 C C . ASN A 1 71 ? 108.186 64.875 59.993 1.00 32.54 71 ASN A C 1
ATOM 545 O O . ASN A 1 71 ? 107.987 64.077 59.064 1.00 32.98 71 ASN A O 1
ATOM 550 N N . ALA A 1 72 ? 107.214 65.445 60.701 1.00 30.37 72 ALA A N 1
ATOM 551 C CA . ALA A 1 72 ? 105.806 65.205 60.411 1.00 29.93 72 ALA A CA 1
ATOM 552 C C . ALA A 1 72 ? 105.417 63.741 60.578 1.00 29.90 72 ALA A C 1
ATOM 553 O O . ALA A 1 72 ? 104.410 63.308 60.021 1.00 28.98 72 ALA A O 1
ATOM 555 N N . TYR A 1 73 ? 106.207 62.984 61.340 1.00 29.47 73 TYR A N 1
ATOM 556 C CA . TYR A 1 73 ? 105.928 61.567 61.575 1.00 30.16 73 TYR A CA 1
ATOM 557 C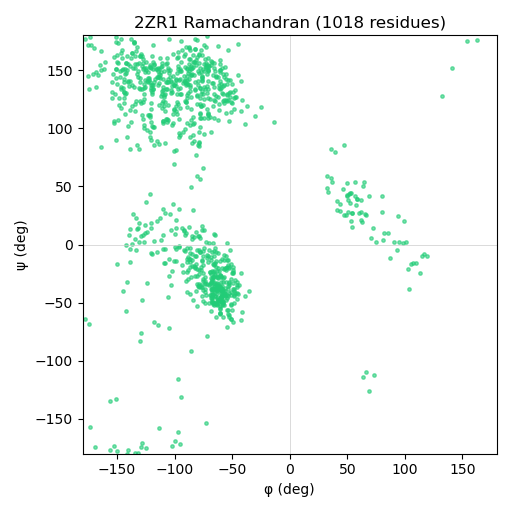 C . TYR A 1 73 ? 105.084 61.299 62.824 1.00 27.28 73 TYR A C 1
ATOM 558 O O . TYR A 1 73 ? 105.235 61.963 63.847 1.00 30.10 73 TYR A O 1
ATOM 567 N N . VAL A 1 74 ? 104.171 60.338 62.715 1.00 27.48 74 VAL A N 1
ATOM 568 C CA . VAL A 1 74 ? 103.335 59.929 63.840 1.00 28.47 74 VAL A CA 1
ATOM 569 C C . VAL A 1 74 ? 104.256 59.047 64.681 1.00 28.75 74 VAL A C 1
ATOM 570 O O . VAL A 1 74 ? 104.864 58.102 64.165 1.00 25.63 74 VAL A O 1
ATOM 574 N N . VAL A 1 75 ? 104.385 59.365 65.962 1.00 28.49 75 VAL A N 1
ATOM 575 C CA . VAL A 1 75 ? 105.251 58.569 66.824 1.00 28.06 75 VAL A CA 1
ATOM 576 C C . VAL A 1 75 ? 104.433 57.753 67.819 1.00 28.15 75 VAL A C 1
ATOM 577 O O . VAL A 1 75 ? 104.949 56.815 68.418 1.00 30.03 75 VAL A O 1
ATOM 581 N N . ALA A 1 76 ? 103.158 58.099 67.994 1.00 26.50 76 ALA A N 1
ATOM 582 C CA . ALA A 1 76 ? 102.337 57.367 68.937 1.00 26.72 76 ALA A CA 1
ATOM 583 C C . ALA A 1 76 ? 100.866 57.776 68.888 1.00 28.41 76 ALA A C 1
ATOM 584 O O . ALA A 1 76 ? 100.503 58.751 68.214 1.00 27.37 76 ALA A O 1
ATOM 586 N N . TYR A 1 77 ? 100.026 57.020 69.599 1.00 25.00 77 TYR A N 1
ATOM 587 C CA . TYR A 1 77 ? 98.599 57.331 69.672 1.00 29.92 77 TYR A CA 1
ATOM 588 C C . TYR A 1 77 ? 98.088 57.092 71.091 1.00 30.65 77 TYR A C 1
ATOM 589 O O . TYR A 1 77 ? 98.687 56.335 71.861 1.00 34.73 77 TYR A O 1
ATOM 598 N N . ARG A 1 78 ? 97.013 57.775 71.451 1.00 29.14 78 ARG A N 1
ATOM 599 C CA . ARG A 1 78 ? 96.436 57.636 72.780 1.00 33.58 78 ARG A CA 1
ATOM 600 C C . ARG A 1 78 ? 95.012 57.146 72.668 1.00 34.01 78 ARG A C 1
ATOM 601 O O . ARG A 1 78 ? 94.254 57.624 71.822 1.00 33.83 78 ARG A O 1
ATOM 609 N N . ALA A 1 79 ? 94.663 56.209 73.542 1.00 34.03 79 ALA A N 1
ATOM 610 C CA . ALA A 1 79 ? 93.337 55.615 73.578 1.00 33.32 79 ALA A CA 1
ATOM 611 C C . ALA A 1 79 ? 92.936 55.491 75.033 1.00 35.83 79 ALA A C 1
ATOM 612 O O . ALA A 1 79 ? 93.437 54.628 75.761 1.00 36.72 79 ALA A O 1
ATOM 614 N N . GLY A 1 80 ? 92.027 56.367 75.450 1.00 39.90 80 GLY A N 1
ATOM 615 C CA . GLY A 1 80 ? 91.583 56.374 76.827 1.00 36.83 80 GLY A CA 1
ATOM 616 C C . GLY A 1 80 ? 92.731 56.853 77.693 1.00 38.62 80 GLY A C 1
ATOM 617 O O . GLY A 1 80 ? 93.313 57.916 77.441 1.00 39.77 80 GLY A O 1
ATOM 618 N N . SER A 1 81 ? 93.071 56.057 78.703 1.00 39.43 81 SER A N 1
ATOM 619 C CA . SER A 1 81 ? 94.154 56.387 79.626 1.00 38.21 81 SER A CA 1
ATOM 620 C C . SER A 1 81 ? 95.431 55.654 79.239 1.00 37.21 81 SER A C 1
ATOM 621 O O . SER A 1 81 ? 96.377 55.581 80.026 1.00 38.79 81 SER A O 1
ATOM 624 N N . GLU A 1 82 ? 95.454 55.098 78.033 1.00 33.99 82 GLU A N 1
ATOM 625 C CA . GLU A 1 82 ? 96.645 54.393 77.576 1.00 34.91 82 GLU A CA 1
ATOM 626 C C . GLU A 1 82 ? 97.204 55.089 76.354 1.00 32.33 82 GLU A C 1
ATOM 627 O O . GLU A 1 82 ? 96.493 55.778 75.646 1.00 34.35 82 GLU A O 1
ATOM 633 N N . SER A 1 83 ? 98.496 54.914 76.126 1.00 33.40 83 SER A N 1
ATOM 634 C CA . SER A 1 83 ? 99.155 55.507 74.982 1.00 32.53 83 SER A CA 1
ATOM 635 C C . SER A 1 83 ? 100.173 54.515 74.482 1.00 32.30 83 SER A C 1
ATOM 636 O O . SER A 1 83 ? 100.769 53.776 75.258 1.00 32.16 83 SER A O 1
ATOM 639 N N . PHE A 1 84 ? 100.372 54.507 73.175 1.00 33.93 84 PHE A N 1
ATOM 640 C CA . PHE A 1 84 ? 101.277 53.561 72.567 1.00 33.66 84 PHE A CA 1
ATOM 641 C C . PHE A 1 84 ? 102.257 54.227 71.639 1.00 33.46 84 PHE A C 1
ATOM 642 O O . PHE A 1 84 ? 101.870 54.914 70.701 1.00 37.91 84 PHE A O 1
ATOM 650 N N . PHE A 1 85 ? 103.534 54.009 71.915 1.00 36.13 85 PHE A N 1
ATOM 651 C CA . PHE A 1 85 ? 104.612 54.584 71.128 1.00 35.31 85 PHE A CA 1
ATOM 652 C C . PHE A 1 85 ? 105.296 53.545 70.262 1.00 35.97 85 PHE A C 1
ATOM 653 O O . PHE A 1 85 ? 105.511 52.416 70.683 1.00 36.89 85 PHE A O 1
ATOM 661 N N . PHE A 1 86 ? 105.632 53.937 69.046 1.00 33.10 86 PHE A N 1
ATOM 662 C CA . PHE A 1 86 ? 106.315 53.053 68.113 1.00 33.77 86 PHE A CA 1
ATOM 663 C C . PHE A 1 86 ? 107.634 52.614 68.731 1.00 33.48 86 PHE A C 1
ATOM 664 O O . PHE A 1 86 ? 108.335 53.429 69.325 1.00 32.63 86 PHE A O 1
ATOM 672 N N . ARG A 1 87 ? 107.967 51.335 68.585 1.00 34.43 87 ARG A N 1
ATOM 673 C CA . ARG A 1 87 ? 109.214 50.784 69.118 1.00 35.16 87 ARG A CA 1
ATOM 674 C C . ARG A 1 87 ? 110.427 51.630 68.719 1.00 35.71 87 ARG A C 1
ATOM 675 O O . ARG A 1 87 ? 111.454 51.635 69.390 1.00 38.35 87 ARG A O 1
ATOM 683 N N . ASN A 1 88 ? 110.267 52.352 67.619 1.00 35.99 88 ASN A N 1
ATOM 684 C CA . ASN A 1 88 ? 111.281 53.201 67.003 1.00 34.65 88 ASN A CA 1
ATOM 685 C C . ASN A 1 88 ? 111.429 54.603 67.627 1.00 33.24 88 ASN A C 1
ATOM 686 O O . ASN A 1 88 ? 112.375 55.353 67.319 1.00 30.70 88 ASN A O 1
ATOM 691 N N . ALA A 1 89 ? 110.478 54.935 68.497 1.00 29.96 89 ALA A N 1
ATOM 692 C CA . ALA A 1 89 ? 110.398 56.225 69.175 1.00 29.13 89 ALA A CA 1
ATOM 693 C C . ALA A 1 89 ? 111.508 56.524 70.173 1.00 27.56 89 ALA A C 1
ATOM 694 O O . ALA A 1 89 ? 111.898 55.671 70.959 1.00 31.02 89 ALA A O 1
ATOM 696 N N . PRO A 1 90 ? 112.001 57.766 70.183 1.00 29.81 90 PRO A N 1
ATOM 697 C CA . PRO A 1 90 ? 113.073 58.172 71.099 1.00 28.42 90 PRO A CA 1
ATOM 698 C C . PRO A 1 90 ? 112.541 58.595 72.462 1.00 25.00 90 PRO A C 1
ATOM 699 O O . PRO A 1 90 ? 111.427 59.089 72.588 1.00 25.00 90 PRO A O 1
ATOM 703 N N . ALA A 1 91 ? 113.369 58.427 73.478 1.00 27.13 91 ALA A N 1
ATOM 704 C CA . ALA A 1 91 ? 113.022 58.790 74.848 1.00 26.46 91 ALA A CA 1
ATOM 705 C C . ALA A 1 91 ? 112.149 60.044 74.997 1.00 25.78 91 ALA A C 1
ATOM 706 O O . ALA A 1 91 ? 111.242 60.083 75.831 1.00 29.45 91 ALA A O 1
ATOM 708 N N . SER A 1 92 ? 112.421 61.073 74.205 1.00 26.37 92 SER A N 1
ATOM 709 C CA . SER A 1 92 ? 111.652 62.318 74.311 1.00 27.86 92 SER A CA 1
ATOM 710 C C . SER A 1 92 ? 110.164 62.229 73.998 1.00 27.77 92 SER A C 1
ATOM 711 O O . SER A 1 92 ? 109.383 63.014 74.531 1.00 27.25 92 SER A O 1
ATOM 714 N N . ALA A 1 93 ? 109.760 61.291 73.145 1.00 27.18 93 ALA A N 1
ATOM 715 C CA . ALA A 1 93 ? 108.338 61.174 72.794 1.00 29.08 93 ALA A CA 1
ATOM 716 C C . ALA A 1 93 ? 107.441 60.882 73.994 1.00 28.49 93 ALA A C 1
ATOM 717 O O . ALA A 1 93 ? 106.466 61.586 74.230 1.00 28.75 93 ALA A O 1
ATOM 719 N N . SER A 1 94 ? 107.753 59.844 74.756 1.00 30.22 94 SER A N 1
ATOM 720 C CA . SER A 1 94 ? 106.923 59.540 75.908 1.00 30.40 94 SER A CA 1
ATOM 721 C C . SER A 1 94 ? 107.195 60.568 77.005 1.00 31.13 94 SER A C 1
ATOM 722 O O . SER A 1 94 ? 106.316 60.861 77.810 1.00 25.00 94 SER A O 1
ATOM 725 N N . THR A 1 95 ? 108.402 61.134 77.026 1.00 29.49 95 THR A N 1
ATOM 726 C CA . THR A 1 95 ? 108.711 62.152 78.038 1.00 34.22 95 THR A CA 1
ATOM 727 C C . THR A 1 95 ? 107.823 63.405 77.910 1.00 36.13 95 THR A C 1
ATOM 728 O O . THR A 1 95 ? 107.452 64.000 78.923 1.00 38.24 95 THR A O 1
ATOM 732 N N . TYR A 1 96 ? 107.477 63.808 76.685 1.00 32.88 96 TYR A N 1
ATOM 733 C CA . TYR A 1 96 ? 106.644 65.008 76.506 1.00 35.32 96 TYR A CA 1
ATOM 734 C C . TYR A 1 96 ? 105.271 64.776 75.909 1.00 36.22 96 TYR A C 1
ATOM 735 O O . TYR A 1 96 ? 104.461 65.700 75.816 1.00 39.62 96 TYR A O 1
ATOM 744 N N . LEU A 1 97 ? 105.005 63.552 75.484 1.00 33.58 97 LEU A N 1
ATOM 745 C CA . LEU A 1 97 ? 103.701 63.237 74.909 1.00 35.38 97 LEU A CA 1
ATOM 746 C C . LEU A 1 97 ? 102.955 62.330 75.864 1.00 35.65 97 LEU A C 1
ATOM 747 O O . LEU A 1 97 ? 103.569 61.625 76.660 1.00 38.03 97 LEU A O 1
ATOM 752 N N . PHE A 1 98 ? 101.638 62.318 75.785 1.00 41.32 98 PHE A N 1
ATOM 753 C CA . PHE A 1 98 ? 100.848 61.426 76.626 1.00 48.66 98 PHE A CA 1
ATOM 754 C C . PHE A 1 98 ? 101.241 61.463 78.128 1.00 46.62 98 PHE A C 1
ATOM 755 O O . PHE A 1 98 ? 101.011 60.449 78.784 1.00 43.98 98 PHE A O 1
ATOM 763 N N . THR A 1 99 ? 101.821 62.525 78.704 1.00 46.30 99 THR A N 1
ATOM 764 C CA . THR A 1 99 ? 102.139 62.432 80.142 1.00 41.42 99 THR A CA 1
ATOM 765 C C . THR A 1 99 ? 100.837 62.304 80.918 1.00 41.80 99 THR A C 1
ATOM 766 O O . THR A 1 99 ? 99.931 63.115 80.740 1.00 47.18 99 THR A O 1
ATOM 7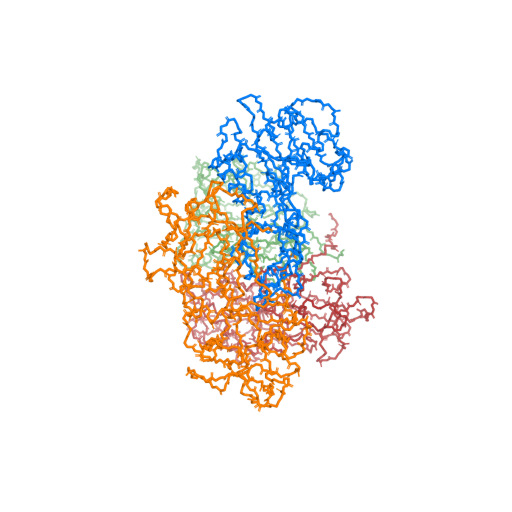70 N N . GLY A 1 100 ? 100.717 61.309 81.779 1.00 36.95 100 GLY A N 1
ATOM 771 C CA . GLY A 1 100 ? 99.468 61.206 82.504 1.00 37.58 100 GLY A CA 1
ATOM 772 C C . GLY A 1 100 ? 98.720 59.951 82.144 1.00 38.49 100 GLY A C 1
ATOM 773 O O . GLY A 1 100 ? 97.721 59.611 82.782 1.00 45.25 100 GLY A O 1
ATOM 774 N N . THR A 1 101 ? 99.197 59.270 81.110 1.00 37.22 101 THR A N 1
ATOM 775 C CA . THR A 1 101 ? 98.592 58.016 80.696 1.00 37.78 101 THR A CA 1
ATOM 776 C C . THR A 1 101 ? 99.574 56.898 80.948 1.00 38.80 101 THR A C 1
ATOM 777 O O . THR A 1 101 ? 100.769 57.115 81.102 1.00 38.66 101 THR A O 1
ATOM 781 N N . GLN A 1 102 ? 99.068 55.687 81.011 1.00 38.55 102 GLN A N 1
ATOM 782 C CA . GLN A 1 102 ? 99.988 54.575 81.136 1.00 39.35 102 GLN A CA 1
ATOM 783 C C . GLN A 1 102 ? 100.559 54.439 79.733 1.00 39.42 102 GLN A C 1
ATOM 784 O O . GLN A 1 102 ? 99.805 54.238 78.784 1.00 39.13 102 GLN A O 1
ATOM 790 N N . GLN A 1 103 ? 101.870 54.577 79.588 1.00 38.77 103 GLN A N 1
ATOM 791 C CA . GLN A 1 103 ? 102.495 54.482 78.272 1.00 36.20 103 GLN A CA 1
ATOM 792 C C . GLN A 1 103 ? 103.034 53.097 77.979 1.00 34.72 103 GLN A C 1
ATOM 793 O O . GLN A 1 103 ? 103.565 52.423 78.862 1.00 37.21 103 GLN A O 1
ATOM 799 N N . TYR A 1 104 ? 102.901 52.674 76.729 1.00 35.57 104 TYR A N 1
ATOM 800 C CA . TYR A 1 104 ? 103.386 51.365 76.325 1.00 34.98 104 TYR A CA 1
ATOM 801 C C . TYR A 1 104 ? 104.144 51.435 75.011 1.00 35.67 104 TYR A C 1
ATOM 802 O O . TYR A 1 104 ? 104.010 52.398 74.249 1.00 37.37 104 TYR A O 1
ATOM 811 N N . SER A 1 105 ? 104.933 50.397 74.750 1.00 35.25 105 SER A N 1
ATOM 812 C CA . SER A 1 105 ? 105.711 50.299 73.528 1.00 37.17 105 SER A CA 1
ATOM 813 C C . SER A 1 105 ? 105.051 49.319 72.576 1.00 38.25 105 SER A C 1
ATOM 814 O O . SER A 1 105 ? 104.489 48.309 72.997 1.00 37.55 105 SER A O 1
ATOM 817 N N . LEU A 1 106 ? 105.125 49.630 71.285 1.00 35.17 106 LEU A N 1
ATOM 818 C CA . LEU A 1 106 ? 104.567 48.778 70.248 1.00 33.26 106 LEU A CA 1
ATOM 819 C C . LEU A 1 106 ? 105.732 47.927 69.793 1.00 33.72 106 LEU A C 1
ATOM 820 O O . LEU A 1 106 ? 106.879 48.377 69.836 1.00 35.17 106 LEU A O 1
ATOM 825 N N . PRO A 1 107 ? 105.463 46.690 69.351 1.00 33.89 107 PRO A N 1
ATOM 826 C CA . PRO A 1 107 ? 106.572 45.837 68.911 1.00 33.34 107 PRO A CA 1
ATOM 827 C C . PRO A 1 107 ? 107.087 46.174 67.526 1.00 31.76 107 PRO A C 1
ATOM 828 O O . PRO A 1 107 ? 107.937 45.472 66.990 1.00 33.38 107 PRO A O 1
ATOM 832 N N . PHE A 1 108 ? 106.576 47.246 66.938 1.00 30.60 108 PHE A N 1
ATOM 833 C CA . PHE A 1 108 ? 107.037 47.618 65.612 1.00 26.84 108 PHE A CA 1
ATOM 834 C C . PHE A 1 108 ? 107.304 49.105 65.447 1.00 25.67 108 PHE A C 1
ATOM 835 O O . PHE A 1 108 ? 106.703 49.939 66.117 1.00 25.00 108 PHE A O 1
ATOM 843 N N . ASP A 1 109 ? 108.230 49.419 64.547 1.00 27.48 109 ASP A N 1
ATOM 844 C CA . ASP A 1 109 ? 108.616 50.788 64.255 1.00 31.17 109 ASP A CA 1
ATOM 845 C C . ASP A 1 109 ? 107.582 51.508 63.399 1.00 30.74 109 ASP A C 1
ATOM 846 O O . ASP A 1 109 ? 106.731 50.872 62.782 1.00 33.10 109 ASP A O 1
ATOM 851 N N . GLY A 1 110 ? 107.673 52.836 63.369 1.00 30.44 110 GLY A N 1
ATOM 852 C CA . GLY A 1 110 ? 106.754 53.645 62.588 1.00 33.65 110 GLY A CA 1
ATOM 853 C C . GLY A 1 110 ? 107.012 53.738 61.081 1.00 34.90 110 GLY A C 1
ATOM 854 O O . GLY A 1 110 ? 106.351 54.529 60.411 1.00 35.32 110 GLY A O 1
ATOM 855 N N . ASN A 1 111 ? 107.960 52.959 60.548 1.00 31.92 111 ASN A N 1
ATOM 856 C CA . ASN A 1 111 ? 108.275 52.964 59.108 1.00 30.99 111 ASN A CA 1
ATOM 857 C C . ASN A 1 111 ? 107.344 51.983 58.407 1.00 30.31 111 ASN A C 1
ATOM 858 O O . ASN A 1 111 ? 106.826 51.073 59.047 1.00 28.66 111 ASN A O 1
ATOM 863 N N . TYR A 1 112 ? 107.172 52.135 57.094 1.00 26.73 112 TYR A N 1
ATOM 864 C CA . TYR A 1 112 ? 106.293 51.253 56.335 1.00 25.78 112 TYR A CA 1
ATOM 865 C C . TYR A 1 112 ? 106.764 49.795 56.211 1.00 25.67 112 TYR A C 1
ATOM 866 O O . TYR A 1 112 ? 105.935 48.888 56.148 1.00 25.00 112 TYR A O 1
ATOM 875 N N . ASP A 1 113 ? 108.068 49.543 56.167 1.00 27.33 113 ASP A N 1
ATOM 876 C CA . ASP A 1 113 ? 108.511 48.144 56.065 1.00 31.50 113 ASP A CA 1
ATOM 877 C C . ASP A 1 113 ? 108.034 47.334 57.263 1.00 30.07 113 ASP A C 1
ATOM 878 O O . ASP A 1 113 ? 107.492 46.231 57.118 1.00 28.99 113 ASP A O 1
ATOM 883 N N . ASP A 1 114 ? 108.255 47.881 58.451 1.00 28.15 114 ASP A N 1
ATOM 884 C CA . ASP A 1 114 ? 107.852 47.203 59.668 1.00 27.32 114 ASP A CA 1
ATOM 885 C C . ASP A 1 114 ? 106.320 47.123 59.773 1.00 29.38 114 ASP A C 1
ATOM 886 O O . ASP A 1 114 ? 105.756 46.044 60.012 1.00 29.75 114 ASP A O 1
ATOM 891 N N . LEU A 1 115 ? 105.647 48.259 59.575 1.00 30.76 115 LEU A N 1
ATOM 892 C CA . LEU A 1 115 ? 104.185 48.309 59.620 1.00 27.19 115 LEU A CA 1
ATOM 893 C C . LEU A 1 115 ? 103.600 47.292 58.643 1.00 28.20 115 LEU A C 1
ATOM 894 O O . LEU A 1 115 ? 102.716 46.524 59.002 1.00 25.00 115 LEU A O 1
ATOM 899 N N . GLU A 1 116 ? 104.108 47.272 57.411 1.00 26.98 116 GLU A N 1
ATOM 900 C CA . GLU A 1 116 ? 103.621 46.322 56.416 1.00 28.87 116 GLU A CA 1
ATOM 901 C C . GLU A 1 116 ? 103.906 44.882 56.838 1.00 31.41 116 GLU A C 1
ATOM 902 O O . GLU A 1 116 ? 103.092 43.975 56.618 1.00 32.60 116 GLU A O 1
ATOM 908 N N . LYS A 1 117 ? 105.076 44.684 57.436 1.00 32.30 117 LYS A N 1
ATOM 909 C CA . LYS A 1 117 ? 105.506 43.380 57.907 1.00 31.72 117 LYS A CA 1
ATOM 910 C C . LYS A 1 117 ? 104.550 42.853 58.968 1.00 28.43 117 LYS A C 1
ATOM 911 O O . LYS A 1 117 ? 104.124 41.694 58.919 1.00 26.06 117 LYS A O 1
ATOM 917 N N . TRP A 1 118 ? 104.202 43.699 59.930 1.00 30.34 118 TRP A N 1
ATOM 918 C CA . TRP A 1 118 ? 103.283 43.262 60.982 1.00 32.09 118 TRP A CA 1
ATOM 919 C C . TRP A 1 118 ? 101.830 43.216 60.515 1.00 31.08 118 TRP A C 1
ATOM 920 O O . TRP A 1 118 ? 101.011 42.548 61.129 1.00 32.14 118 TRP A O 1
ATOM 931 N N . ALA A 1 119 ? 101.511 43.910 59.424 1.00 28.61 119 ALA A N 1
ATOM 932 C CA . ALA A 1 119 ? 100.151 43.902 58.904 1.00 26.90 119 ALA A CA 1
ATOM 933 C C . ALA A 1 119 ? 99.973 42.793 57.874 1.00 28.56 119 ALA A C 1
ATOM 934 O O . ALA A 1 119 ? 98.857 42.562 57.392 1.00 29.47 119 ALA A O 1
ATOM 936 N N . HIS A 1 120 ? 101.060 42.097 57.550 1.00 28.29 120 HIS A N 1
ATOM 937 C CA . HIS A 1 120 ? 100.992 41.015 56.567 1.00 29.67 120 HIS A CA 1
ATOM 938 C C . HIS A 1 120 ? 100.338 41.503 55.305 1.00 31.45 120 HIS A C 1
ATOM 939 O O . HIS A 1 120 ? 99.595 40.778 54.643 1.00 32.07 120 HIS A O 1
ATOM 946 N N . GLN A 1 121 ? 100.608 42.757 54.980 1.00 31.57 121 GLN A N 1
ATOM 947 C CA . GLN A 1 121 ? 100.008 43.345 53.811 1.00 32.85 121 GLN A CA 1
ATOM 948 C C . GLN A 1 121 ? 100.698 44.648 53.506 1.00 30.68 121 GLN A C 1
ATOM 949 O O . GLN A 1 121 ? 100.963 45.439 54.405 1.00 31.28 121 GLN A O 1
ATOM 955 N N . SER A 1 122 ? 100.999 44.869 52.233 1.00 27.85 122 SER A N 1
ATOM 956 C CA . SER A 1 122 ? 101.657 46.101 51.855 1.00 27.35 122 SER A CA 1
ATOM 957 C C . SER A 1 122 ? 100.619 47.197 51.681 1.00 28.87 122 SER A C 1
ATOM 958 O O . SER A 1 122 ? 99.419 46.922 51.559 1.00 27.23 122 SER A O 1
ATOM 961 N N . ARG A 1 123 ? 101.094 48.437 51.674 1.00 26.57 123 ARG A N 1
ATOM 962 C CA . ARG A 1 123 ? 100.236 49.602 51.479 1.00 29.25 123 ARG A CA 1
ATOM 963 C C . ARG A 1 123 ? 99.301 49.437 50.270 1.00 30.20 123 ARG A C 1
ATOM 964 O O . ARG A 1 123 ? 98.084 49.641 50.385 1.00 33.92 123 ARG A O 1
ATOM 972 N N . GLN A 1 124 ? 99.869 49.063 49.125 1.00 28.67 124 GLN A N 1
ATOM 973 C CA . GLN A 1 124 ? 99.089 48.919 47.904 1.00 31.43 124 GLN A CA 1
ATOM 974 C C . GLN A 1 124 ? 97.843 48.067 48.065 1.00 30.15 124 GLN A C 1
ATOM 975 O O . GLN A 1 124 ? 96.949 48.124 47.228 1.00 32.93 124 GLN A O 1
ATOM 981 N N . ARG A 1 125 ? 97.761 47.285 49.129 1.00 28.04 125 ARG A N 1
ATOM 982 C CA . ARG A 1 125 ? 96.587 46.426 49.303 1.00 31.31 125 ARG A CA 1
ATOM 983 C C . ARG A 1 125 ? 95.651 46.894 50.423 1.00 30.03 125 ARG A C 1
ATOM 984 O O . ARG A 1 125 ? 94.593 46.309 50.644 1.00 28.14 125 ARG A O 1
ATOM 992 N N . ILE A 1 126 ? 96.048 47.935 51.135 1.00 28.05 126 ILE A N 1
ATOM 993 C CA . ILE A 1 126 ? 95.256 48.434 52.241 1.00 30.36 126 ILE A CA 1
ATOM 994 C C . ILE A 1 126 ? 94.403 49.612 51.794 1.00 28.61 126 ILE A C 1
ATOM 995 O O . ILE A 1 126 ? 94.915 50.624 51.331 1.00 35.40 126 ILE A O 1
ATOM 1000 N N . SER A 1 127 ? 93.095 49.469 51.939 1.00 27.05 127 SER A N 1
ATOM 1001 C CA . SER A 1 127 ? 92.168 50.503 51.506 1.00 28.29 127 SER A CA 1
ATOM 1002 C C . SER A 1 127 ? 92.150 51.743 52.378 1.00 26.10 127 SER A C 1
ATOM 1003 O O . SER A 1 127 ? 92.431 51.689 53.567 1.00 28.57 127 SER A O 1
ATOM 1006 N N . LEU A 1 128 ? 91.801 52.862 51.755 1.00 26.54 128 LEU A N 1
ATOM 1007 C CA . LEU A 1 128 ? 91.744 54.155 52.418 1.00 26.78 128 LEU A CA 1
ATOM 1008 C C . LEU A 1 128 ? 90.371 54.749 52.180 1.00 28.52 128 LEU A C 1
ATOM 1009 O O . LEU A 1 128 ? 89.738 54.474 51.163 1.00 28.19 128 LEU A O 1
ATOM 1014 N N . GLY A 1 129 ? 89.925 55.579 53.117 1.00 30.36 129 GLY A N 1
ATOM 1015 C CA . GLY A 1 129 ? 88.626 56.203 53.004 1.00 27.20 129 GLY A CA 1
ATOM 1016 C C . GLY A 1 129 ? 88.050 56.567 54.359 1.00 26.85 129 GLY A C 1
ATOM 1017 O O . GLY A 1 129 ? 88.620 56.245 55.398 1.00 30.99 129 GLY A O 1
ATOM 1018 N N . LEU A 1 130 ? 86.908 57.237 54.338 1.00 27.23 130 LEU A N 1
ATOM 1019 C CA . LEU A 1 130 ? 86.219 57.671 55.547 1.00 28.08 130 LEU A CA 1
ATOM 1020 C C . LEU A 1 130 ? 85.777 56.496 56.408 1.00 29.52 130 LEU A C 1
ATOM 1021 O O . LEU A 1 130 ? 85.977 56.507 57.631 1.00 29.49 130 LEU A O 1
ATOM 1026 N N . GLU A 1 131 ? 85.171 55.490 55.784 1.00 25.86 131 GLU A N 1
ATOM 1027 C CA . GLU A 1 131 ? 84.724 54.318 56.536 1.00 28.43 131 GLU A CA 1
ATOM 1028 C C . GLU A 1 131 ? 85.885 53.509 57.142 1.00 30.10 131 GLU A C 1
ATOM 1029 O O . GLU A 1 131 ? 85.713 52.872 58.181 1.00 31.43 131 GLU A O 1
ATOM 1035 N N . ALA A 1 132 ? 87.069 53.561 56.518 1.00 29.76 132 ALA A N 1
ATOM 1036 C CA . ALA A 1 132 ? 88.235 52.852 57.050 1.00 27.89 132 ALA A CA 1
ATOM 1037 C C . ALA A 1 132 ? 88.761 53.637 58.236 1.00 27.88 132 ALA A C 1
ATOM 1038 O O . ALA A 1 132 ? 89.081 53.063 59.271 1.00 31.03 132 ALA A O 1
ATOM 1040 N N . LEU A 1 133 ? 88.844 54.955 58.079 1.00 31.39 133 LEU A N 1
ATOM 1041 C CA . LEU A 1 133 ? 89.343 55.826 59.139 1.00 29.47 133 LEU A CA 1
ATOM 1042 C C . LEU A 1 133 ? 88.519 55.669 60.408 1.00 29.88 133 LEU A C 1
ATOM 1043 O O . LEU A 1 133 ? 89.060 55.446 61.493 1.00 28.76 133 LEU A O 1
ATOM 1048 N N . ARG A 1 134 ? 87.204 55.779 60.261 1.00 28.92 134 ARG A N 1
ATOM 1049 C CA . ARG A 1 134 ? 86.310 55.663 61.401 1.00 29.74 134 ARG A CA 1
ATOM 1050 C C . ARG A 1 134 ? 86.336 54.268 62.003 1.00 28.37 134 ARG A C 1
ATOM 1051 O O . ARG A 1 134 ? 86.178 54.104 63.210 1.00 28.77 134 ARG A O 1
ATOM 1059 N N . GLN A 1 135 ? 86.542 53.260 61.166 1.00 29.07 135 GLN A N 1
ATOM 1060 C CA . GLN A 1 135 ? 86.626 51.890 61.663 1.00 27.33 135 GLN A CA 1
ATOM 1061 C C . GLN A 1 135 ? 87.901 51.798 62.496 1.00 25.00 135 GLN A C 1
ATOM 1062 O O . GLN A 1 135 ? 87.920 51.210 63.582 1.00 25.00 135 GLN A O 1
ATOM 1068 N N . GLY A 1 136 ? 88.952 52.426 61.994 1.00 25.00 136 GLY A N 1
ATOM 1069 C CA . GLY A 1 136 ? 90.223 52.418 62.690 1.00 25.92 136 GLY A CA 1
ATOM 1070 C C . GLY A 1 136 ? 90.217 53.129 64.030 1.00 27.81 136 GLY A C 1
ATOM 1071 O O . GLY A 1 136 ? 90.776 52.619 64.991 1.00 28.53 136 GLY A O 1
ATOM 1072 N N . ILE A 1 137 ? 89.611 54.312 64.107 1.00 29.18 137 ILE A N 1
ATOM 1073 C CA . ILE A 1 137 ? 89.560 55.034 65.376 1.00 29.35 137 ILE A CA 1
ATOM 1074 C C . ILE A 1 137 ? 88.827 54.190 66.426 1.00 30.65 137 ILE A C 1
ATOM 1075 O O . ILE A 1 137 ? 89.284 54.032 67.553 1.00 31.71 137 ILE A O 1
ATOM 1080 N N . LYS A 1 138 ? 87.686 53.637 66.049 1.00 29.93 138 LYS A N 1
ATOM 1081 C CA . LYS A 1 138 ? 86.925 52.812 66.967 1.00 32.24 138 LYS A CA 1
ATOM 1082 C C . LYS A 1 138 ? 87.755 51.603 67.382 1.00 32.70 138 LYS A C 1
ATOM 1083 O O . LYS A 1 138 ? 87.702 51.186 68.534 1.00 37.77 138 LYS A O 1
ATOM 1089 N N . PHE A 1 139 ? 88.512 51.029 66.453 1.00 28.47 139 PHE A N 1
ATOM 1090 C CA . PHE A 1 139 ? 89.313 49.873 66.816 1.00 29.20 139 PHE A CA 1
ATOM 1091 C C . PHE A 1 139 ? 90.437 50.274 67.778 1.00 31.18 139 PHE A C 1
ATOM 1092 O O . PHE A 1 139 ? 90.687 49.569 68.765 1.00 28.47 139 PHE A O 1
ATOM 1100 N N . LEU A 1 140 ? 91.119 51.388 67.509 1.00 30.21 140 LEU A N 1
ATOM 1101 C CA . LEU A 1 140 ? 92.181 51.825 68.419 1.00 31.40 140 LEU A CA 1
ATOM 1102 C C . LEU A 1 140 ? 91.633 52.294 69.768 1.00 31.38 140 LEU A C 1
ATOM 1103 O O . LEU A 1 140 ? 92.280 52.113 70.802 1.00 31.45 140 LEU A O 1
ATOM 1108 N N . ARG A 1 141 ? 90.446 52.892 69.781 1.00 35.01 141 ARG A N 1
ATOM 1109 C CA . ARG A 1 141 ? 89.921 53.340 71.064 1.00 36.96 141 ARG A CA 1
ATOM 1110 C C . ARG A 1 141 ? 89.580 52.162 71.954 1.00 37.86 141 ARG A C 1
ATOM 1111 O O . ARG A 1 141 ? 89.653 52.259 73.177 1.00 34.83 141 ARG A O 1
ATOM 1119 N N . SER A 1 142 ? 89.181 51.049 71.356 1.00 42.87 142 SER A N 1
ATOM 1120 C CA . SER A 1 142 ? 88.887 49.904 72.196 1.00 48.96 142 SER A CA 1
ATOM 1121 C C . SER A 1 142 ? 90.273 49.416 72.658 1.00 51.92 142 SER A C 1
ATOM 1122 O O . SER A 1 142 ? 91.223 50.212 72.735 1.00 53.62 142 SER A O 1
ATOM 1125 N N . GLY A 1 143 ? 90.406 48.137 72.974 1.00 50.83 143 GLY A N 1
ATOM 1126 C CA . GLY A 1 143 ? 91.704 47.662 73.410 1.00 50.95 143 GLY A CA 1
ATOM 1127 C C . GLY A 1 143 ? 92.101 46.365 72.739 1.00 50.20 143 GLY A C 1
ATOM 1128 O O . GLY A 1 143 ? 93.143 45.791 73.092 1.00 52.96 143 GLY A O 1
ATOM 1129 N N . ALA A 1 144 ? 91.284 45.894 71.790 1.00 46.23 144 ALA A N 1
ATOM 1130 C CA . ALA A 1 144 ? 91.591 44.647 71.099 1.00 47.36 144 ALA A CA 1
ATOM 1131 C C . ALA A 1 144 ? 93.106 44.585 70.856 1.00 48.62 144 ALA A C 1
ATOM 1132 O O . ALA A 1 144 ? 93.647 45.271 69.977 1.00 50.08 144 ALA A O 1
ATOM 1134 N N . SER A 1 145 ? 93.788 43.774 71.661 1.00 48.85 145 SER A N 1
ATOM 1135 C CA . SER A 1 145 ? 95.235 43.646 71.567 1.00 48.01 145 SER A CA 1
ATOM 1136 C C . SER A 1 145 ? 95.709 42.818 70.383 1.00 46.99 145 SER A C 1
ATOM 1137 O O . SER A 1 145 ? 96.278 41.741 70.551 1.00 48.89 145 SER A O 1
ATOM 1140 N N . ASP A 1 146 ? 95.466 43.336 69.183 1.00 44.21 146 ASP A N 1
ATOM 1141 C CA . ASP A 1 146 ? 95.869 42.664 67.961 1.00 41.55 146 ASP A CA 1
ATOM 1142 C C . ASP A 1 146 ? 96.854 43.525 67.179 1.00 38.58 146 ASP A C 1
ATOM 1143 O O . ASP A 1 146 ? 96.465 44.461 66.484 1.00 38.23 146 ASP A O 1
ATOM 1148 N N . ASP A 1 147 ? 98.130 43.188 67.293 1.00 35.47 147 ASP A N 1
ATOM 1149 C CA . ASP A 1 147 ? 99.193 43.924 66.633 1.00 38.06 147 ASP A CA 1
ATOM 1150 C C . ASP A 1 147 ? 99.071 43.983 65.098 1.00 39.60 147 ASP A C 1
ATOM 1151 O O . ASP A 1 147 ? 99.356 45.010 64.473 1.00 40.55 147 ASP A O 1
ATOM 1156 N N . GLU A 1 148 ? 98.643 42.883 64.492 1.00 39.79 148 GLU A N 1
ATOM 1157 C CA . GLU A 1 148 ? 98.481 42.827 63.048 1.00 36.58 148 GLU A CA 1
ATOM 1158 C C . GLU A 1 148 ? 97.476 43.885 62.608 1.00 34.29 148 GLU A C 1
ATOM 1159 O O . GLU A 1 148 ? 97.689 44.589 61.625 1.00 32.19 148 GLU A O 1
ATOM 1165 N N . GLU A 1 149 ? 96.379 43.977 63.352 1.00 30.20 149 GLU A N 1
ATOM 1166 C CA . GLU A 1 149 ? 95.328 44.920 63.042 1.00 29.54 149 GLU A CA 1
ATOM 1167 C C . GLU A 1 149 ? 95.717 46.330 63.428 1.00 28.71 149 GLU A C 1
ATOM 1168 O O . GLU A 1 149 ? 95.290 47.273 62.775 1.00 28.58 149 GLU A O 1
ATOM 1174 N N . ILE A 1 150 ? 96.523 46.481 64.479 1.00 29.38 150 ILE A N 1
ATOM 1175 C CA . ILE A 1 150 ? 96.952 47.813 64.900 1.00 26.94 150 ILE A CA 1
ATOM 1176 C C . ILE A 1 150 ? 97.876 48.401 63.828 1.00 29.39 150 ILE A C 1
ATOM 1177 O O . ILE A 1 150 ? 97.725 49.574 63.444 1.00 27.41 150 ILE A O 1
ATOM 1182 N N . ALA A 1 151 ? 98.829 47.598 63.348 1.00 27.27 151 ALA A N 1
ATOM 1183 C CA . ALA A 1 151 ? 99.741 48.082 62.306 1.00 29.78 151 ALA A CA 1
ATOM 1184 C C . ALA A 1 151 ? 98.942 48.477 61.067 1.00 28.51 151 ALA A C 1
ATOM 1185 O O . ALA A 1 151 ? 99.138 49.564 60.533 1.00 27.90 151 ALA A O 1
ATOM 1187 N N . ARG A 1 152 ? 98.023 47.609 60.632 1.00 28.69 152 ARG A N 1
ATOM 1188 C CA . ARG A 1 152 ? 97.209 47.881 59.447 1.00 27.23 152 ARG A CA 1
ATOM 1189 C C . ARG A 1 152 ? 96.419 49.193 59.596 1.00 26.64 152 ARG A C 1
ATOM 1190 O O . ARG A 1 152 ? 96.439 50.047 58.707 1.00 25.00 152 ARG A O 1
ATOM 1198 N N . THR A 1 153 ? 95.735 49.359 60.724 1.00 26.40 153 THR A N 1
ATOM 1199 C CA . THR A 1 153 ? 94.955 50.572 60.931 1.00 28.90 153 THR A CA 1
ATOM 1200 C C . THR A 1 153 ? 95.854 51.811 60.999 1.00 28.47 153 THR A C 1
ATOM 1201 O O . THR A 1 153 ? 95.489 52.877 60.483 1.00 27.89 153 THR A O 1
ATOM 1205 N N . LEU A 1 154 ? 97.042 51.660 61.588 1.00 28.80 154 LEU A N 1
ATOM 1206 C CA . LEU A 1 154 ? 97.982 52.767 61.702 1.00 25.30 154 LEU A CA 1
ATOM 1207 C C . LEU A 1 154 ? 98.496 53.171 60.317 1.00 26.66 154 LEU A C 1
ATOM 1208 O O . LEU A 1 154 ? 98.865 54.330 60.096 1.00 26.70 154 LEU A O 1
ATOM 1213 N N . ILE A 1 155 ? 98.529 52.221 59.387 1.00 25.43 155 ILE A N 1
ATOM 1214 C CA . ILE A 1 155 ? 98.976 52.524 58.033 1.00 26.91 155 ILE A CA 1
ATOM 1215 C C . ILE A 1 155 ? 97.914 53.411 57.341 1.00 27.40 155 ILE A C 1
ATOM 1216 O O . ILE A 1 155 ? 98.215 54.325 56.543 1.00 25.00 155 ILE A O 1
ATOM 1221 N N . VAL A 1 156 ? 96.663 53.147 57.683 1.00 29.38 156 VAL A N 1
ATOM 1222 C CA . VAL A 1 156 ? 95.546 53.900 57.141 1.00 29.56 156 VAL A CA 1
ATOM 1223 C C . VAL A 1 156 ? 95.630 55.345 57.634 1.00 29.03 156 VAL A C 1
ATOM 1224 O O . VAL A 1 156 ? 95.586 56.300 56.852 1.00 25.00 156 VAL A O 1
ATOM 1228 N N . ILE A 1 157 ? 95.751 55.484 58.947 1.00 26.83 157 ILE A N 1
ATOM 1229 C CA . ILE A 1 157 ? 95.802 56.792 59.581 1.00 30.24 157 ILE A CA 1
ATOM 1230 C C . ILE A 1 157 ? 97.010 57.661 59.212 1.00 30.74 157 ILE A C 1
ATOM 1231 O O . ILE A 1 157 ? 96.876 58.872 59.017 1.00 33.86 157 ILE A O 1
ATOM 1236 N N . ILE A 1 158 ? 98.178 57.041 59.115 1.00 30.35 158 ILE A N 1
ATOM 1237 C CA . ILE A 1 158 ? 99.411 57.744 58.770 1.00 28.83 158 ILE A CA 1
ATOM 1238 C C . ILE A 1 158 ? 99.304 58.418 57.399 1.00 26.43 158 ILE A C 1
ATOM 1239 O O . ILE A 1 158 ? 99.702 59.571 57.231 1.00 25.55 158 ILE A O 1
ATOM 1244 N N . GLN A 1 159 ? 98.771 57.687 56.421 1.00 25.00 159 GLN A N 1
ATOM 1245 C CA . GLN A 1 159 ? 98.616 58.212 55.060 1.00 25.46 159 GLN A CA 1
ATOM 1246 C C . GLN A 1 159 ? 97.481 59.238 54.936 1.00 25.00 159 GLN A C 1
ATOM 1247 O O . GLN A 1 159 ? 97.564 60.156 54.116 1.00 25.00 159 GLN A O 1
ATOM 1253 N N . MET A 1 160 ? 96.433 59.086 55.747 1.00 25.00 160 MET A N 1
ATOM 1254 C CA . MET A 1 160 ? 95.290 59.990 55.687 1.00 26.04 160 MET A CA 1
ATOM 1255 C C . MET A 1 160 ? 95.492 61.243 56.498 1.00 25.87 160 MET A C 1
ATOM 1256 O O . MET A 1 160 ? 94.730 62.195 56.352 1.00 25.00 160 MET A O 1
ATOM 1261 N N . VAL A 1 161 ? 96.517 61.244 57.350 1.00 25.37 161 VAL A N 1
ATOM 1262 C CA . VAL A 1 161 ? 96.820 62.410 58.169 1.00 25.00 161 VAL A CA 1
ATOM 1263 C C . VAL A 1 161 ? 98.224 62.938 57.817 1.00 27.77 161 VAL A C 1
ATOM 1264 O O . VAL A 1 161 ? 98.345 64.033 57.261 1.00 25.76 161 VAL A O 1
ATOM 1268 N N . ALA A 1 162 ? 99.269 62.162 58.123 1.00 28.31 162 ALA A N 1
ATOM 1269 C CA . ALA A 1 162 ? 100.663 62.542 57.838 1.00 28.20 162 ALA A CA 1
ATOM 1270 C C . ALA A 1 162 ? 101.017 62.781 56.369 1.00 29.90 162 ALA A C 1
ATOM 1271 O O . ALA A 1 162 ? 101.491 63.862 56.010 1.00 28.88 162 ALA A O 1
ATOM 1273 N N . GLU A 1 163 ? 100.830 61.771 55.525 1.00 27.34 163 GLU A N 1
ATOM 1274 C CA . GLU A 1 163 ? 101.148 61.929 54.110 1.00 26.65 163 GLU A CA 1
ATOM 1275 C C . GLU A 1 163 ? 100.222 62.994 53.487 1.00 25.00 163 GLU A C 1
ATOM 1276 O O . GLU A 1 163 ? 100.623 63.750 52.591 1.00 25.00 163 GLU A O 1
ATOM 1282 N N . ALA A 1 164 ? 98.988 63.040 53.975 1.00 25.00 164 ALA A N 1
ATOM 1283 C CA . ALA A 1 164 ? 97.992 63.969 53.476 1.00 25.79 164 ALA A CA 1
ATOM 1284 C C . ALA A 1 164 ? 98.495 65.382 53.679 1.00 28.51 164 ALA A C 1
ATOM 1285 O O . ALA A 1 164 ? 98.272 66.261 52.832 1.00 25.00 164 ALA A O 1
ATOM 1287 N N . ALA A 1 165 ? 99.167 65.603 54.807 1.00 27.38 165 ALA A N 1
ATOM 1288 C CA . ALA A 1 165 ? 99.711 66.926 55.106 1.00 25.28 165 ALA A CA 1
ATOM 1289 C C . ALA A 1 165 ? 100.939 67.217 54.240 1.00 25.01 165 ALA A C 1
ATOM 1290 O O . ALA A 1 165 ? 101.203 68.351 53.854 1.00 26.81 165 ALA A O 1
ATOM 1292 N N . ARG A 1 166 ? 101.701 66.181 53.943 1.00 25.00 166 ARG A N 1
ATOM 1293 C CA . ARG A 1 166 ? 102.895 66.344 53.148 1.00 26.24 166 ARG A CA 1
ATOM 1294 C C . ARG A 1 166 ? 102.575 66.549 51.676 1.00 25.63 166 ARG A C 1
ATOM 1295 O O . ARG A 1 166 ? 103.227 67.340 50.976 1.00 25.00 166 ARG A O 1
ATOM 1303 N N . PHE A 1 167 ? 101.575 65.820 51.205 1.00 25.00 167 PHE A N 1
ATOM 1304 C CA . PHE A 1 167 ? 101.229 65.886 49.801 1.00 25.98 167 PHE A CA 1
ATOM 1305 C C . PHE A 1 167 ? 99.839 66.358 49.463 1.00 26.92 167 PHE A C 1
ATOM 1306 O O . PHE A 1 167 ? 98.851 65.848 49.968 1.00 29.90 167 PHE A O 1
ATOM 1314 N N . ARG A 1 168 ? 99.780 67.322 48.560 1.00 28.59 168 ARG A N 1
ATOM 1315 C CA . ARG A 1 168 ? 98.521 67.870 48.099 1.00 28.45 168 ARG A CA 1
ATOM 1316 C C . ARG A 1 168 ? 97.836 66.782 47.273 1.00 28.76 168 ARG A C 1
ATOM 1317 O O . ARG A 1 168 ? 96.619 66.755 47.137 1.00 28.42 168 ARG A O 1
ATOM 1325 N N . TYR A 1 169 ? 98.641 65.859 46.756 1.00 26.84 169 TYR A N 1
ATOM 1326 C CA . TYR A 1 169 ? 98.141 64.725 45.973 1.00 26.40 169 TYR A CA 1
ATOM 1327 C C . TYR A 1 169 ? 97.332 63.766 46.859 1.00 26.17 169 TYR A C 1
ATOM 1328 O O . TYR A 1 169 ? 96.259 63.320 46.467 1.00 26.70 169 TYR A O 1
ATOM 1337 N N . VAL A 1 170 ? 97.849 63.448 48.045 1.00 25.00 170 VAL A N 1
ATOM 1338 C CA . VAL A 1 170 ? 97.166 62.521 48.942 1.00 26.01 170 VAL A CA 1
ATOM 1339 C C . VAL A 1 170 ? 95.865 63.094 49.479 1.00 25.00 170 VAL A C 1
ATOM 1340 O O . VAL A 1 170 ? 94.834 62.424 49.443 1.00 25.00 170 VAL A O 1
ATOM 1344 N N . SER A 1 171 ? 95.914 64.324 49.987 1.00 25.00 171 SER A N 1
ATOM 1345 C CA . SER A 1 171 ? 94.710 64.951 50.518 1.00 25.76 171 SER A CA 1
ATOM 1346 C C . SER A 1 171 ? 93.663 65.061 49.428 1.00 25.63 171 SER A C 1
ATOM 1347 O O . SER A 1 171 ? 92.466 64.973 49.704 1.00 25.00 171 SER A O 1
ATOM 1350 N N . LYS A 1 172 ? 94.121 65.245 48.192 1.00 25.00 172 LYS A N 1
ATOM 1351 C CA . LYS A 1 172 ? 93.214 65.365 47.066 1.00 28.56 172 LYS A CA 1
ATOM 1352 C C . LYS A 1 172 ? 92.542 64.027 46.872 1.00 26.98 172 LYS A C 1
ATOM 1353 O O . LYS A 1 172 ? 91.324 63.967 46.758 1.00 25.00 172 LYS A O 1
ATOM 1359 N N . LEU A 1 173 ? 93.328 62.960 46.872 1.00 26.62 173 LEU A N 1
ATOM 1360 C CA . LEU A 1 173 ? 92.780 61.612 46.709 1.00 32.22 173 LEU A CA 1
ATOM 1361 C C . LEU A 1 173 ? 91.795 61.267 47.831 1.00 30.34 173 LEU A C 1
ATOM 1362 O O . LEU A 1 173 ? 90.816 60.580 47.606 1.00 31.63 173 LEU A O 1
ATOM 1367 N N . VAL A 1 174 ? 92.061 61.733 49.048 1.00 28.84 174 VAL A N 1
ATOM 1368 C CA . VAL A 1 174 ? 91.153 61.451 50.148 1.00 28.95 174 VAL A CA 1
ATOM 1369 C C . VAL A 1 174 ? 89.839 62.191 49.923 1.00 29.73 174 VAL A C 1
ATOM 1370 O O . VAL A 1 174 ? 88.768 61.647 50.198 1.00 32.49 174 VAL A O 1
ATOM 1374 N N . VAL A 1 175 ? 89.906 63.419 49.409 1.00 26.00 175 VAL A N 1
ATOM 1375 C CA . VAL A 1 175 ? 88.677 64.158 49.138 1.00 26.28 175 VAL A CA 1
ATOM 1376 C C . VAL A 1 175 ? 87.842 63.519 48.020 1.00 28.83 175 VAL A C 1
ATOM 1377 O O . VAL A 1 175 ? 86.612 63.435 48.161 1.00 25.12 175 VAL A O 1
ATOM 1381 N N . ILE A 1 176 ? 88.462 63.062 46.919 1.00 26.56 176 ILE A N 1
ATOM 1382 C CA . ILE A 1 176 ? 87.604 62.479 45.912 1.00 30.87 176 ILE A CA 1
ATOM 1383 C C . ILE A 1 176 ? 86.954 61.282 46.537 1.00 28.67 176 ILE A C 1
ATOM 1384 O O . ILE A 1 176 ? 85.795 60.996 46.252 1.00 29.94 176 ILE A O 1
ATOM 1389 N N . SER A 1 177 ? 87.681 60.597 47.417 1.00 27.88 177 SER A N 1
ATOM 1390 C CA . SER A 1 177 ? 87.121 59.432 48.091 1.00 25.87 177 SER A CA 1
ATOM 1391 C C . SER A 1 177 ? 85.867 59.798 48.886 1.00 25.14 177 SER A C 1
ATOM 1392 O O . SER A 1 177 ? 84.840 59.139 48.756 1.00 25.00 177 SER A O 1
ATOM 1395 N N . LEU A 1 178 ? 85.948 60.846 49.704 1.00 25.00 178 LEU A N 1
ATOM 1396 C CA . LEU A 1 178 ? 84.788 61.270 50.481 1.00 26.45 178 LEU A CA 1
ATOM 1397 C C . LEU A 1 178 ? 83.633 61.603 49.546 1.00 27.89 178 LEU A C 1
ATOM 1398 O O . LEU A 1 178 ? 82.526 61.132 49.756 1.00 26.98 178 LEU A O 1
ATOM 1403 N N . SER A 1 179 ? 83.909 62.410 48.518 1.00 25.00 179 SER A N 1
ATOM 1404 C CA . SER A 1 179 ? 82.892 62.814 47.557 1.00 25.40 179 SER A CA 1
ATOM 1405 C C . SER A 1 179 ? 82.310 61.599 46.861 1.00 25.36 179 SER A C 1
ATOM 1406 O O . SER A 1 179 ? 81.104 61.531 46.597 1.00 25.25 179 SER A O 1
ATOM 1409 N N . ASN A 1 180 ? 83.181 60.643 46.566 1.00 26.23 180 ASN A N 1
ATOM 1410 C CA . ASN A 1 180 ? 82.771 59.416 45.912 1.00 28.94 180 ASN A CA 1
ATOM 1411 C C . ASN A 1 180 ? 82.096 58.427 46.840 1.00 30.53 180 ASN A C 1
ATOM 1412 O O . ASN A 1 180 ? 81.388 57.529 46.366 1.00 26.63 180 ASN A O 1
ATOM 1417 N N . ARG A 1 181 ? 82.346 58.566 48.143 1.00 30.62 181 ARG A N 1
ATOM 1418 C CA . ARG A 1 181 ? 81.774 57.649 49.112 1.00 33.95 181 ARG A CA 1
ATOM 1419 C C . ARG A 1 181 ? 82.236 56.251 48.654 1.00 34.10 181 ARG A C 1
ATOM 1420 O O . ARG A 1 181 ? 81.457 55.279 48.646 1.00 34.96 181 ARG A O 1
ATOM 1428 N N . ALA A 1 182 ? 83.501 56.168 48.241 1.00 31.31 182 ALA A N 1
ATOM 1429 C CA . ALA A 1 182 ? 84.078 54.908 47.770 1.00 30.23 182 ALA A CA 1
ATOM 1430 C C . ALA A 1 182 ? 85.528 54.756 48.224 1.00 30.20 182 ALA A C 1
ATOM 1431 O O . ALA A 1 182 ? 86.344 55.666 48.036 1.00 30.64 182 ALA A O 1
ATOM 1433 N N . ALA A 1 183 ? 85.854 53.600 48.795 1.00 25.88 183 ALA A N 1
ATOM 1434 C CA . ALA A 1 183 ? 87.216 53.329 49.258 1.00 27.13 183 ALA A CA 1
ATOM 1435 C C . ALA A 1 183 ? 88.177 53.350 48.074 1.00 25.00 183 ALA A C 1
ATOM 1436 O O . ALA A 1 183 ? 87.741 53.384 46.934 1.00 25.00 183 ALA A O 1
ATOM 1438 N N . PHE A 1 184 ? 89.479 53.303 48.352 1.00 25.24 184 PHE A N 1
ATOM 1439 C CA . PHE A 1 184 ? 90.500 53.321 47.302 1.00 28.65 184 PHE A CA 1
ATOM 1440 C C . PHE A 1 184 ? 91.863 52.892 47.847 1.00 30.38 184 PHE A C 1
ATOM 1441 O O . PHE A 1 184 ? 92.140 53.070 49.032 1.00 29.25 184 PHE A O 1
ATOM 1449 N N . GLN A 1 185 ? 92.723 52.369 46.974 1.00 29.87 185 GLN A N 1
ATOM 1450 C CA . GLN A 1 185 ? 94.067 51.940 47.373 1.00 33.42 185 GLN A CA 1
ATOM 1451 C C . GLN A 1 185 ? 95.105 52.829 46.703 1.00 31.35 185 GLN A C 1
ATOM 1452 O O . GLN A 1 185 ? 94.879 53.348 45.617 1.00 33.12 185 GLN A O 1
ATOM 1458 N N . PRO A 1 186 ? 96.264 53.011 47.345 1.00 34.18 186 PRO A N 1
ATOM 1459 C CA . PRO A 1 186 ? 97.274 53.868 46.729 1.00 35.08 186 PRO A CA 1
ATOM 1460 C C . PRO A 1 186 ? 97.838 53.299 45.425 1.00 36.42 186 PRO A C 1
ATOM 1461 O O . PRO A 1 186 ? 98.251 52.142 45.358 1.00 37.74 186 PRO A O 1
ATOM 1465 N N . ASP A 1 187 ? 97.846 54.113 44.384 1.00 36.10 187 ASP A N 1
ATOM 1466 C CA . ASP A 1 187 ? 98.403 53.683 43.120 1.00 38.48 187 ASP A CA 1
ATOM 1467 C C . ASP A 1 187 ? 99.919 53.898 43.235 1.00 37.75 187 ASP A C 1
ATOM 1468 O O . ASP A 1 187 ? 100.395 54.540 44.173 1.00 33.60 187 ASP A O 1
ATOM 1473 N N . PRO A 1 188 ? 100.697 53.358 42.287 1.00 33.81 188 PRO A N 1
ATOM 1474 C CA . PRO A 1 188 ? 102.153 53.506 42.325 1.00 31.92 188 PRO A CA 1
ATOM 1475 C C . PRO A 1 188 ? 102.722 54.921 42.385 1.00 33.04 188 PRO A C 1
ATOM 1476 O O . PRO A 1 188 ? 103.866 55.132 42.806 1.00 34.03 188 PRO A O 1
ATOM 1480 N N . SER A 1 189 ? 101.920 55.899 41.993 1.00 32.60 189 SER A N 1
ATOM 1481 C CA . SER A 1 189 ? 102.360 57.280 42.068 1.00 27.99 189 SER A CA 1
ATOM 1482 C C . SER A 1 189 ? 102.222 57.774 43.517 1.00 26.55 189 SER A C 1
ATOM 1483 O O . SER A 1 189 ? 103.025 58.586 43.994 1.00 27.80 189 SER A O 1
ATOM 1486 N N . MET A 1 190 ? 101.203 57.288 44.229 1.00 25.00 190 MET A N 1
ATOM 1487 C CA . MET A 1 190 ? 101.021 57.705 45.609 1.00 25.01 190 MET A CA 1
ATOM 1488 C C . MET A 1 190 ? 102.185 57.159 46.444 1.00 25.15 190 MET A C 1
ATOM 1489 O O . MET A 1 190 ? 102.704 57.836 47.330 1.00 25.00 190 MET A O 1
ATOM 1494 N N . LEU A 1 191 ? 102.598 55.933 46.154 1.00 25.00 191 LEU A N 1
ATOM 1495 C CA . LEU A 1 191 ? 103.703 55.323 46.871 1.00 28.25 191 LEU A CA 1
ATOM 1496 C C . LEU A 1 191 ? 104.993 55.995 46.461 1.00 28.59 191 LEU A C 1
ATOM 1497 O O . LEU A 1 191 ? 105.927 56.108 47.256 1.00 27.98 191 LEU A O 1
ATOM 1502 N N . SER A 1 192 ? 105.062 56.406 45.200 1.00 28.04 192 SER A N 1
ATOM 1503 C CA . SER A 1 192 ? 106.264 57.062 44.727 1.00 26.21 192 SER A CA 1
ATOM 1504 C C . SER A 1 192 ? 106.453 58.322 45.566 1.00 27.25 192 SER A C 1
ATOM 1505 O O . SER A 1 192 ? 107.544 58.571 46.073 1.00 26.41 192 SER A O 1
ATOM 1508 N N . LEU A 1 193 ? 105.395 59.109 45.741 1.00 25.00 193 LEU A N 1
ATOM 1509 C CA . LEU A 1 193 ? 105.535 60.322 46.535 1.00 27.11 193 LEU A CA 1
ATOM 1510 C C . LEU A 1 193 ? 105.902 60.013 47.987 1.00 29.32 193 LEU A C 1
ATOM 1511 O O . LEU A 1 193 ? 106.790 60.647 48.553 1.00 28.51 193 LEU A O 1
ATOM 1516 N N . GLU A 1 194 ? 105.226 59.043 48.595 1.00 29.50 194 GLU A N 1
ATOM 1517 C CA . GLU A 1 194 ? 105.533 58.695 49.978 1.00 28.05 194 GLU A CA 1
ATOM 1518 C C . GLU A 1 194 ? 106.994 58.274 50.112 1.00 27.39 194 GLU A C 1
ATOM 1519 O O . GLU A 1 194 ? 107.702 58.727 51.006 1.00 26.42 194 GLU A O 1
ATOM 1525 N N . ASN A 1 195 ? 107.442 57.407 49.210 1.00 27.60 195 ASN A N 1
ATOM 1526 C CA . ASN A 1 195 ? 108.816 56.907 49.240 1.00 25.35 195 ASN A CA 1
ATOM 1527 C C . ASN A 1 195 ? 109.866 57.893 48.774 1.00 25.18 195 ASN A C 1
ATOM 1528 O O . ASN A 1 195 ? 111.048 57.582 48.832 1.00 26.05 195 ASN A O 1
ATOM 1533 N N . THR A 1 196 ? 109.462 59.079 48.326 1.00 25.86 196 THR A N 1
ATOM 1534 C CA . THR A 1 196 ? 110.450 60.029 47.822 1.00 27.36 196 THR A CA 1
ATOM 1535 C C . THR A 1 196 ? 110.422 61.403 48.475 1.00 29.10 196 THR A C 1
ATOM 1536 O O . THR A 1 196 ? 111.106 62.335 48.027 1.00 25.00 196 THR A O 1
ATOM 1540 N N . TRP A 1 197 ? 109.662 61.519 49.555 1.00 25.73 197 TRP A N 1
ATOM 1541 C CA . TRP A 1 197 ? 109.525 62.788 50.241 1.00 25.00 197 TRP A CA 1
ATOM 1542 C C . TRP A 1 197 ? 110.845 63.479 50.587 1.00 26.83 197 TRP A C 1
ATOM 1543 O O . TRP A 1 197 ? 111.057 64.655 50.280 1.00 26.25 197 TRP A O 1
ATOM 1554 N N . GLU A 1 198 ? 111.740 62.738 51.225 1.00 34.13 198 GLU A N 1
ATOM 1555 C CA . GLU A 1 198 ? 113.028 63.272 51.650 1.00 34.27 198 GLU A CA 1
ATOM 1556 C C . GLU A 1 198 ? 113.900 63.777 50.501 1.00 32.77 198 GLU A C 1
ATOM 1557 O O . GLU A 1 198 ? 114.347 64.930 50.520 1.00 34.45 198 GLU A O 1
ATOM 1563 N N . PRO A 1 199 ? 114.163 62.933 49.491 1.00 27.28 199 PRO A N 1
ATOM 1564 C CA . PRO A 1 199 ? 115.001 63.451 48.398 1.00 29.39 199 PRO A CA 1
ATOM 1565 C C . PRO A 1 199 ? 114.341 64.616 47.654 1.00 31.31 199 PRO A C 1
ATOM 1566 O O . PRO A 1 199 ? 115.022 65.536 47.210 1.00 31.09 199 PRO A O 1
ATOM 1570 N N . LEU A 1 200 ? 113.018 64.572 47.504 1.00 31.01 200 LEU A N 1
ATOM 1571 C CA . LEU A 1 200 ? 112.323 65.672 46.840 1.00 31.76 200 LEU A CA 1
ATOM 1572 C C . LEU A 1 200 ? 112.606 66.952 47.643 1.00 32.59 200 LEU A C 1
ATOM 1573 O O . LEU A 1 200 ? 112.918 68.004 47.079 1.00 32.97 200 LEU A O 1
ATOM 1578 N N . SER A 1 201 ? 112.499 66.857 48.966 1.00 28.98 201 SER A N 1
ATOM 1579 C CA . SER A 1 201 ? 112.762 68.005 49.829 1.00 28.24 201 SER A CA 1
ATOM 1580 C C . SER A 1 201 ? 114.192 68.509 49.603 1.00 27.71 201 SER A C 1
ATOM 1581 O O . SER A 1 201 ? 114.428 69.711 49.521 1.00 31.41 201 SER A O 1
ATOM 1584 N N . ARG A 1 202 ? 115.138 67.585 49.488 1.00 27.89 202 ARG A N 1
ATOM 1585 C CA . ARG A 1 202 ? 116.556 67.922 49.282 1.00 29.66 202 ARG A CA 1
ATOM 1586 C C . ARG A 1 202 ? 116.770 68.577 47.911 1.00 27.87 202 ARG A C 1
ATOM 1587 O O . ARG A 1 202 ? 117.568 69.523 47.748 1.00 29.16 202 ARG A O 1
ATOM 1595 N N . ALA A 1 203 ? 116.042 68.065 46.927 1.00 27.35 203 ALA A N 1
ATOM 1596 C CA . ALA A 1 203 ? 116.132 68.558 45.560 1.00 25.30 203 ALA A CA 1
ATOM 1597 C C . ALA A 1 203 ? 115.735 70.023 45.514 1.00 25.90 203 ALA A C 1
ATOM 1598 O O . ALA A 1 203 ? 116.529 70.890 45.131 1.00 25.00 203 ALA A O 1
ATOM 1600 N N . VAL A 1 204 ? 114.504 70.287 45.935 1.00 26.21 204 VAL A N 1
ATOM 1601 C CA . VAL A 1 204 ? 113.969 71.634 45.945 1.00 29.22 204 VAL A CA 1
ATOM 1602 C C . VAL A 1 204 ? 114.914 72.617 46.616 1.00 30.45 204 VAL A C 1
ATOM 1603 O O . VAL A 1 204 ? 115.313 73.608 46.025 1.00 30.95 204 VAL A O 1
ATOM 1607 N N . GLN A 1 205 ? 115.278 72.330 47.857 1.00 33.04 205 GLN A N 1
ATOM 1608 C CA . GLN A 1 205 ? 116.147 73.218 48.606 1.00 31.49 205 GLN A CA 1
ATOM 1609 C C . GLN A 1 205 ? 117.549 73.416 48.012 1.00 32.84 205 GLN A C 1
ATOM 1610 O O . GLN A 1 205 ? 118.223 74.402 48.314 1.00 33.90 205 GLN A O 1
ATOM 1616 N N . HIS A 1 206 ? 117.986 72.501 47.155 1.00 33.23 206 HIS A N 1
ATOM 1617 C CA . HIS A 1 206 ? 119.302 72.628 46.524 1.00 34.01 206 HIS A CA 1
ATOM 1618 C C . HIS A 1 206 ? 119.247 73.256 45.140 1.00 34.32 206 HIS A C 1
ATOM 1619 O O . HIS A 1 206 ? 120.277 73.457 44.497 1.00 34.38 206 HIS A O 1
ATOM 1626 N N . THR A 1 207 ? 118.036 73.569 44.699 1.00 32.47 207 THR A N 1
ATOM 1627 C CA . THR A 1 207 ? 117.806 74.167 43.396 1.00 31.81 207 THR A CA 1
ATOM 1628 C C . THR A 1 207 ? 118.701 75.350 43.057 1.00 33.26 207 THR A C 1
ATOM 1629 O O . THR A 1 207 ? 118.887 76.254 43.874 1.00 32.13 207 THR A O 1
ATOM 1633 N N . VAL A 1 208 ? 119.253 75.319 41.844 1.00 30.65 208 VAL A N 1
ATOM 1634 C CA . VAL A 1 208 ? 120.095 76.387 41.317 1.00 30.60 208 VAL A CA 1
ATOM 1635 C C . VAL A 1 208 ? 119.776 76.449 39.828 1.00 31.38 208 VAL A C 1
ATOM 1636 O O . VAL A 1 208 ? 119.691 75.412 39.167 1.00 31.26 208 VAL A O 1
ATOM 1640 N N . GLN A 1 209 ? 119.579 77.650 39.295 1.00 30.96 209 GLN A N 1
ATOM 1641 C CA . GLN A 1 209 ? 119.229 77.770 37.886 1.00 28.78 209 GLN A CA 1
ATOM 1642 C C . GLN A 1 209 ? 118.012 76.885 37.603 1.00 29.38 209 GLN A C 1
ATOM 1643 O O . GLN A 1 209 ? 117.971 76.153 36.604 1.00 28.23 209 GLN A O 1
ATOM 1649 N N . ASP A 1 210 ? 117.032 76.953 38.513 1.00 27.85 210 ASP A N 1
ATOM 1650 C CA . ASP A 1 210 ? 115.780 76.203 38.398 1.00 28.94 210 ASP A CA 1
ATOM 1651 C C . ASP A 1 210 ? 115.982 74.693 38.215 1.00 25.09 210 ASP A C 1
ATOM 1652 O O . ASP A 1 210 ? 115.055 73.972 37.879 1.00 25.00 210 ASP A O 1
ATOM 1657 N N . THR A 1 211 ? 117.185 74.214 38.489 1.00 25.00 211 THR A N 1
ATOM 1658 C CA . THR A 1 211 ? 117.492 72.813 38.288 1.00 25.00 211 THR A CA 1
ATOM 1659 C C . THR A 1 211 ? 117.979 72.107 39.558 1.00 27.94 211 THR A C 1
ATOM 1660 O O . THR A 1 211 ? 118.724 72.684 40.367 1.00 28.28 211 THR A O 1
ATOM 1664 N N . PHE A 1 212 ? 117.555 70.861 39.743 1.00 26.03 212 PHE A N 1
ATOM 1665 C CA . PHE A 1 212 ? 118.000 70.109 40.910 1.00 25.00 212 PHE A CA 1
ATOM 1666 C C . PHE A 1 212 ? 119.399 69.612 40.571 1.00 29.77 212 PHE A C 1
ATOM 1667 O O . PHE A 1 212 ? 119.709 69.350 39.403 1.00 29.98 212 PHE A O 1
ATOM 1675 N N . PRO A 1 213 ? 120.266 69.470 41.582 1.00 29.72 213 PRO A N 1
ATOM 1676 C CA . PRO A 1 213 ? 121.647 68.998 41.400 1.00 31.13 213 PRO A CA 1
ATOM 1677 C C . PRO A 1 213 ? 121.689 67.537 40.930 1.00 30.86 213 PRO A C 1
ATOM 1678 O O . PRO A 1 213 ? 122.562 67.134 40.183 1.00 32.11 213 PRO A O 1
ATOM 1682 N N . GLN A 1 214 ? 120.730 66.758 41.411 1.00 34.81 214 GLN A N 1
ATOM 1683 C CA . GLN A 1 214 ? 120.600 65.337 41.104 1.00 36.96 214 GLN A CA 1
ATOM 1684 C C . GLN A 1 214 ? 119.122 65.089 40.804 1.00 36.60 214 GLN A C 1
ATOM 1685 O O . GLN A 1 214 ? 118.252 65.589 41.518 1.00 33.87 214 GLN A O 1
ATOM 1691 N N . ASN A 1 215 ? 118.830 64.329 39.755 1.00 35.31 215 ASN A N 1
ATOM 1692 C CA . ASN A 1 215 ? 117.435 64.061 39.400 1.00 36.37 215 ASN A CA 1
ATOM 1693 C C . ASN A 1 215 ? 116.663 63.350 40.489 1.00 36.01 215 ASN A C 1
ATOM 1694 O O . ASN A 1 215 ? 117.246 62.718 41.375 1.00 38.74 215 ASN A O 1
ATOM 1699 N N . VAL A 1 216 ? 115.344 63.466 40.439 1.00 31.32 216 VAL A N 1
ATOM 1700 C CA . VAL A 1 216 ? 114.513 62.764 41.401 1.00 31.42 216 VAL A CA 1
ATOM 1701 C C . VAL A 1 216 ? 113.574 62.018 40.500 1.00 31.44 216 VAL A C 1
ATOM 1702 O O . VAL A 1 216 ? 112.987 62.590 39.588 1.00 33.66 216 VAL A O 1
ATOM 1706 N N . THR A 1 217 ? 113.456 60.725 40.742 1.00 30.73 217 THR A N 1
ATOM 1707 C CA . THR A 1 217 ? 112.618 59.892 39.914 1.00 30.12 217 THR A CA 1
ATOM 1708 C C . THR A 1 217 ? 111.308 59.587 40.570 1.00 30.02 217 THR A C 1
ATOM 1709 O O . THR A 1 217 ? 111.265 59.191 41.723 1.00 29.72 217 THR A O 1
ATOM 1713 N N . LEU A 1 218 ? 110.233 59.779 39.822 1.00 28.67 218 LEU A N 1
ATOM 1714 C CA . LEU A 1 218 ? 108.901 59.480 40.321 1.00 26.54 218 LEU A CA 1
ATOM 1715 C C . LEU A 1 218 ? 108.311 58.399 39.410 1.00 27.40 218 LEU A C 1
ATOM 1716 O O . LEU A 1 218 ? 108.729 58.234 38.262 1.00 29.33 218 LEU A O 1
ATOM 1721 N N . ILE A 1 219 ? 107.347 57.659 39.928 1.00 30.15 219 ILE A N 1
ATOM 1722 C CA . ILE A 1 219 ? 106.700 56.595 39.183 1.00 28.84 219 ILE A CA 1
ATOM 1723 C C . ILE A 1 219 ? 105.233 56.960 39.128 1.00 29.68 219 ILE A C 1
ATOM 1724 O O . ILE A 1 219 ? 104.661 57.365 40.147 1.00 28.84 219 ILE A O 1
ATOM 1729 N N . ASN A 1 220 ? 104.633 56.824 37.943 1.00 34.35 220 ASN A N 1
ATOM 1730 C CA . ASN A 1 220 ? 103.225 57.173 37.740 1.00 34.95 220 ASN A CA 1
ATOM 1731 C C . ASN A 1 220 ? 102.262 55.987 37.686 1.00 33.02 220 ASN A C 1
ATOM 1732 O O . ASN A 1 220 ? 102.650 54.841 37.919 1.00 31.89 220 ASN A O 1
ATOM 1737 N N . VAL A 1 221 ? 101.005 56.267 37.360 1.00 36.04 221 VAL A N 1
ATOM 1738 C CA . VAL A 1 221 ? 99.995 55.214 37.314 1.00 38.13 221 VAL A CA 1
ATOM 1739 C C . VAL A 1 221 ? 100.372 54.057 36.421 1.00 39.05 221 VAL A C 1
ATOM 1740 O O . VAL A 1 221 ? 100.179 52.910 36.799 1.00 39.40 221 VAL A O 1
ATOM 1744 N N . ARG A 1 222 ? 100.907 54.355 35.243 1.00 39.17 222 ARG A N 1
ATOM 1745 C CA . ARG A 1 222 ? 101.293 53.304 34.316 1.00 40.77 222 ARG A CA 1
ATOM 1746 C C . ARG A 1 222 ? 102.643 52.695 34.699 1.00 39.27 222 ARG A C 1
ATOM 1747 O O . ARG A 1 222 ? 103.202 51.873 33.972 1.00 39.84 222 ARG A O 1
ATOM 1755 N N . GLN A 1 223 ? 103.144 53.100 35.858 1.00 38.25 223 GLN A N 1
ATOM 1756 C CA . GLN A 1 223 ? 104.428 52.642 36.367 1.00 37.91 223 GLN A CA 1
ATOM 1757 C C . GLN A 1 223 ? 105.579 53.135 35.499 1.00 36.74 223 GLN A C 1
ATOM 1758 O O . GLN A 1 223 ? 106.644 52.517 35.460 1.00 39.58 223 GLN A O 1
ATOM 1764 N N . GLU A 1 224 ? 105.369 54.248 34.803 1.00 34.73 224 GLU A N 1
ATOM 1765 C CA . GLU A 1 224 ? 106.416 54.805 33.962 1.00 33.78 224 GLU A CA 1
ATOM 1766 C C . GLU A 1 224 ? 107.319 55.710 34.787 1.00 34.15 224 GLU A C 1
ATOM 1767 O O . GLU A 1 224 ? 106.865 56.386 35.712 1.00 38.45 224 GLU A O 1
ATOM 1773 N N . ARG A 1 225 ? 108.598 55.719 34.446 1.00 34.46 225 ARG A N 1
ATOM 1774 C CA . ARG A 1 225 ? 109.565 56.526 35.158 1.00 36.74 225 ARG A CA 1
ATOM 1775 C C . ARG A 1 225 ? 109.469 57.989 34.737 1.00 35.81 225 ARG A C 1
ATOM 1776 O O . ARG A 1 225 ? 109.784 58.319 33.608 1.00 36.22 225 ARG A O 1
ATOM 1784 N N . VAL A 1 226 ? 109.024 58.865 35.632 1.00 34.43 226 VAL A N 1
ATOM 1785 C CA . VAL A 1 226 ? 108.972 60.294 35.322 1.00 31.52 226 VAL A CA 1
ATOM 1786 C C . VAL A 1 226 ? 110.174 60.912 36.040 1.00 31.89 226 VAL A C 1
ATOM 1787 O O . VAL A 1 226 ? 110.155 61.091 37.258 1.00 31.63 226 VAL A O 1
ATOM 1791 N N . VAL A 1 227 ? 111.234 61.219 35.291 1.00 33.06 227 VAL A N 1
ATOM 1792 C CA . VAL A 1 227 ? 112.454 61.779 35.889 1.00 33.50 227 VAL A CA 1
ATOM 1793 C C . VAL A 1 227 ? 112.414 63.301 36.040 1.00 34.51 227 VAL A C 1
ATOM 1794 O O . VAL A 1 227 ? 112.527 64.033 35.061 1.00 37.50 227 VAL A O 1
ATOM 1798 N N . VAL A 1 228 ? 112.265 63.776 37.273 1.00 33.08 228 VAL A N 1
ATOM 1799 C CA . VAL A 1 228 ? 112.187 65.211 37.520 1.00 33.85 228 VAL A CA 1
ATOM 1800 C C . VAL A 1 228 ? 113.541 65.809 37.840 1.00 34.44 228 VAL A C 1
ATOM 1801 O O . VAL A 1 228 ? 114.333 65.238 38.612 1.00 35.36 228 VAL A O 1
ATOM 1805 N N . SER A 1 229 ? 113.776 66.990 37.278 1.00 33.44 229 SER A N 1
ATOM 1806 C CA . SER A 1 229 ? 115.035 67.688 37.454 1.00 30.69 229 SER A CA 1
ATOM 1807 C C . SER A 1 229 ? 114.856 69.200 37.573 1.00 30.19 229 SER A C 1
ATOM 1808 O O . SER A 1 229 ? 115.828 69.935 37.756 1.00 31.92 229 SER A O 1
ATOM 1811 N N . SER A 1 230 ? 113.608 69.658 37.500 1.00 31.14 230 SER A N 1
ATOM 1812 C CA . SER A 1 230 ? 113.297 71.090 37.555 1.00 29.25 230 SER A CA 1
ATOM 1813 C C . SER A 1 230 ? 112.378 71.506 38.692 1.00 30.85 230 SER A C 1
ATOM 1814 O O . SER A 1 230 ? 111.375 70.847 38.982 1.00 28.30 230 SER A O 1
ATOM 1817 N N . LEU A 1 231 ? 112.711 72.620 39.332 1.00 29.91 231 LEU A N 1
ATOM 1818 C CA . LEU A 1 231 ? 111.882 73.097 40.421 1.00 27.98 231 LEU A CA 1
ATOM 1819 C C . LEU A 1 231 ? 110.524 73.506 39.856 1.00 26.84 231 LEU A C 1
ATOM 1820 O O . LEU A 1 231 ? 109.523 73.519 40.557 1.00 28.26 231 LEU A O 1
ATOM 1825 N N . SER A 1 232 ? 110.484 73.812 38.567 1.00 28.26 232 SER A N 1
ATOM 1826 C CA . SER A 1 232 ? 109.240 74.233 37.939 1.00 25.00 232 SER A CA 1
ATOM 1827 C C . SER A 1 232 ? 108.520 73.117 37.179 1.00 27.63 232 SER A C 1
ATOM 1828 O O . SER A 1 232 ? 107.693 73.381 36.296 1.00 25.00 232 SER A O 1
ATOM 1831 N N . HIS A 1 233 ? 108.828 71.870 37.525 1.00 25.00 233 HIS A N 1
ATOM 1832 C CA . HIS A 1 233 ? 108.180 70.719 36.896 1.00 25.00 233 HIS A CA 1
ATOM 1833 C C . HIS A 1 233 ? 106.803 70.628 37.568 1.00 25.94 233 HIS A C 1
ATOM 1834 O O . HIS A 1 233 ? 106.699 70.703 38.800 1.00 26.58 233 HIS A O 1
ATOM 1841 N N . PRO A 1 234 ? 105.733 70.438 36.776 1.00 27.39 234 PRO A N 1
ATOM 1842 C CA . PRO A 1 234 ? 104.364 70.350 37.292 1.00 25.00 234 PRO A CA 1
ATOM 1843 C C . PRO A 1 234 ? 104.177 69.417 38.467 1.00 25.31 234 PRO A C 1
ATOM 1844 O O . PRO A 1 234 ? 103.383 69.714 39.380 1.00 25.00 234 PRO A O 1
ATOM 1848 N N . SER A 1 235 ? 104.884 68.284 38.436 1.00 25.64 235 SER A N 1
ATOM 1849 C CA . SER A 1 235 ? 104.772 67.283 39.510 1.00 26.75 235 SER A CA 1
ATOM 1850 C C . SER A 1 235 ? 105.153 67.843 40.882 1.00 25.00 235 SER A C 1
ATOM 1851 O O . SER A 1 235 ? 104.675 67.362 41.886 1.00 25.00 235 SER A O 1
ATOM 1854 N N . VAL A 1 236 ? 106.009 68.856 40.916 1.00 25.00 236 VAL A N 1
ATOM 1855 C CA . VAL A 1 236 ? 106.430 69.474 42.169 1.00 25.50 236 VAL A CA 1
ATOM 1856 C C . VAL A 1 236 ? 105.242 70.102 42.931 1.00 27.11 236 VAL A C 1
ATOM 1857 O O . VAL A 1 236 ? 105.289 70.286 44.147 1.00 25.00 236 VAL A O 1
ATOM 1861 N N . SER A 1 237 ? 104.168 70.421 42.217 1.00 25.00 237 SER A N 1
ATOM 1862 C CA . SER A 1 237 ? 102.985 71.005 42.855 1.00 25.29 237 SER A CA 1
ATOM 1863 C C . SER A 1 237 ? 102.258 69.996 43.776 1.00 26.46 237 SER A C 1
ATOM 1864 O O . SER A 1 237 ? 101.357 70.363 44.554 1.00 25.55 237 SER A O 1
ATOM 1867 N N . ALA A 1 238 ? 102.651 68.730 43.686 1.00 25.00 238 ALA A N 1
ATOM 1868 C CA . ALA A 1 238 ? 102.050 67.692 44.502 1.00 25.00 238 ALA A CA 1
ATOM 1869 C C . ALA A 1 238 ? 102.585 67.783 45.945 1.00 26.98 238 ALA A C 1
ATOM 1870 O O . ALA A 1 238 ? 102.021 67.202 46.884 1.00 25.24 238 ALA A O 1
ATOM 1872 N N . LEU A 1 239 ? 103.656 68.555 46.111 1.00 25.85 239 LEU A N 1
ATOM 1873 C CA . LEU A 1 239 ? 104.304 68.733 47.403 1.00 25.46 239 LEU A CA 1
ATOM 1874 C C . LEU A 1 239 ? 103.697 69.885 48.173 1.00 25.00 239 LEU A C 1
ATOM 1875 O O . LEU A 1 239 ? 103.768 71.017 47.731 1.00 25.47 239 LEU A O 1
ATOM 1880 N N . ALA A 1 240 ? 103.118 69.598 49.336 1.00 26.83 240 ALA A N 1
ATOM 1881 C CA . ALA A 1 240 ? 102.512 70.636 50.173 1.00 25.00 240 ALA A CA 1
ATOM 1882 C C . ALA A 1 240 ? 103.409 71.007 51.338 1.00 25.74 240 ALA A C 1
ATOM 1883 O O . ALA A 1 240 ? 103.305 72.096 51.895 1.00 25.00 240 ALA A O 1
ATOM 1885 N N . LEU A 1 241 ? 104.305 70.097 51.702 1.00 27.40 241 LEU A N 1
ATOM 1886 C CA . LEU A 1 241 ? 105.165 70.321 52.856 1.00 29.05 241 LEU A CA 1
ATOM 1887 C C . LEU A 1 241 ? 106.492 69.583 52.705 1.00 27.39 241 LEU A C 1
ATOM 1888 O O . LEU A 1 241 ? 106.512 68.394 52.420 1.00 25.00 241 LEU A O 1
ATOM 1893 N N . MET A 1 242 ? 107.594 70.292 52.913 1.00 29.06 242 MET A N 1
ATOM 1894 C CA . MET A 1 242 ? 108.917 69.696 52.788 1.00 29.24 242 MET A CA 1
ATOM 1895 C C . MET A 1 242 ? 109.596 69.453 54.118 1.00 29.00 242 MET A C 1
ATOM 1896 O O . MET A 1 242 ? 109.346 70.142 55.111 1.00 28.67 242 MET A O 1
ATOM 1901 N N . LEU A 1 243 ? 110.459 68.448 54.121 1.00 31.93 243 LEU A N 1
ATOM 1902 C CA . LEU A 1 243 ? 111.286 68.137 55.285 1.00 27.66 243 LEU A CA 1
ATOM 1903 C C . LEU A 1 243 ? 112.439 69.165 55.217 1.00 28.73 243 LEU A C 1
ATOM 1904 O O . LEU A 1 243 ? 112.932 69.453 54.131 1.00 30.04 243 LEU A O 1
ATOM 1909 N N . PHE A 1 244 ? 112.888 69.714 56.342 1.00 28.45 244 PHE A N 1
ATOM 1910 C CA . PHE A 1 244 ? 113.966 70.701 56.276 1.00 28.39 244 PHE A CA 1
ATOM 1911 C C . PHE A 1 244 ? 115.308 70.054 56.005 1.00 30.25 244 PHE A C 1
ATOM 1912 O O . PHE A 1 244 ? 115.644 69.035 56.607 1.00 31.04 244 PHE A O 1
ATOM 1920 N N . VAL A 1 245 ? 116.079 70.643 55.096 1.00 33.05 245 VAL A N 1
ATOM 1921 C CA . VAL A 1 245 ? 117.387 70.095 54.754 1.00 33.68 245 VAL A CA 1
ATOM 1922 C C . VAL A 1 245 ? 118.485 71.139 54.839 1.00 37.02 245 VAL A C 1
ATOM 1923 O O . VAL A 1 245 ? 119.538 70.887 55.431 1.00 39.71 245 VAL A O 1
ATOM 1927 N N . CYS A 1 246 ? 118.248 72.305 54.252 1.00 37.87 246 CYS A N 1
ATOM 1928 C CA . CYS A 1 246 ? 119.244 73.361 54.276 1.00 41.90 246 CYS A CA 1
ATOM 1929 C C . CYS A 1 246 ? 118.639 74.662 53.795 1.00 43.79 246 CYS A C 1
ATOM 1930 O O . CYS A 1 246 ? 117.738 74.673 52.958 1.00 40.44 246 CYS A O 1
ATOM 1933 N N . ASN A 1 247 ? 119.151 75.759 54.335 1.00 45.93 247 ASN A N 1
ATOM 1934 C CA . ASN A 1 247 ? 118.691 77.080 53.957 1.00 48.52 247 ASN A CA 1
ATOM 1935 C C . ASN A 1 247 ? 119.527 77.551 52.793 1.00 50.25 247 ASN A C 1
ATOM 1936 O O . ASN A 1 247 ? 120.751 77.548 52.846 1.00 53.48 247 ASN A O 1
ATOM 1941 N N . PRO A 1 248 ? 118.878 77.945 51.719 1.00 51.85 248 PRO A N 1
ATOM 1942 C CA . PRO A 1 248 ? 119.606 78.421 50.553 1.00 56.53 248 PRO A CA 1
ATOM 1943 C C . PRO A 1 248 ? 120.127 79.835 50.757 1.00 60.19 248 PRO A C 1
ATOM 1944 O O . PRO A 1 248 ? 119.488 80.664 51.407 1.00 61.19 248 PRO A O 1
ATOM 1948 N N . LEU A 1 249 ? 121.305 80.093 50.205 1.00 68.09 249 LEU A N 1
ATOM 1949 C CA . LEU A 1 249 ? 121.934 81.423 50.248 1.00 73.80 249 LEU A CA 1
ATOM 1950 C C . LEU A 1 249 ? 123.236 81.394 49.478 1.00 76.93 249 LEU A C 1
ATOM 1951 O O . LEU A 1 249 ? 123.378 82.078 48.471 1.00 79.78 249 LEU A O 1
ATOM 1956 N N . ASN A 1 250 ? 124.186 80.599 49.960 1.00 77.70 250 ASN A N 1
ATOM 1957 C CA . ASN A 1 250 ? 125.493 80.467 49.321 1.00 79.40 250 ASN A CA 1
ATOM 1958 C C . ASN A 1 250 ? 125.461 79.312 48.325 1.00 79.25 250 ASN A C 1
ATOM 1959 O O . ASN A 1 250 ? 126.289 78.388 48.394 1.00 79.79 250 ASN A O 1
ATOM 1964 N N . SER B 2 5 ? 121.792 71.119 57.585 1.00 84.33 5 SER B N 1
ATOM 1965 C CA . SER B 2 5 ? 121.049 71.882 58.629 1.00 82.83 5 SER B CA 1
ATOM 1966 C C . SER B 2 5 ? 121.717 73.243 58.829 1.00 81.69 5 SER B C 1
ATOM 1967 O O . SER B 2 5 ? 121.531 73.898 59.858 1.00 81.16 5 SER B O 1
ATOM 1970 N N . LYS B 2 6 ? 122.499 73.660 57.836 1.00 80.67 6 LYS B N 1
ATOM 1971 C CA . LYS B 2 6 ? 123.192 74.941 57.885 1.00 79.53 6 LYS B CA 1
ATOM 1972 C C . LYS B 2 6 ? 122.947 75.735 56.595 1.00 76.89 6 LYS B C 1
ATOM 1973 O O . LYS B 2 6 ? 122.063 76.591 56.549 1.00 79.66 6 LYS B O 1
ATOM 1979 N N . ILE B 2 7 ? 123.721 75.447 55.552 1.00 71.29 7 ILE B N 1
ATOM 1980 C CA . ILE B 2 7 ? 123.578 76.141 54.272 1.00 67.30 7 ILE B CA 1
ATOM 1981 C C . ILE B 2 7 ? 123.699 75.145 53.117 1.00 63.63 7 ILE B C 1
ATOM 1982 O O . ILE B 2 7 ? 124.522 74.228 53.170 1.00 62.48 7 ILE B O 1
ATOM 1987 N N . CYS B 2 8 ? 122.887 75.317 52.078 1.00 58.55 8 CYS B N 1
ATOM 1988 C CA . CYS B 2 8 ? 122.941 74.403 50.943 1.00 55.17 8 CYS B CA 1
ATOM 1989 C C . CYS B 2 8 ? 124.148 74.707 50.079 1.00 54.51 8 CYS B C 1
ATOM 1990 O O . CYS B 2 8 ? 124.487 75.870 49.862 1.00 51.06 8 CYS B O 1
ATOM 1993 N N . SER B 2 9 ? 124.781 73.652 49.575 1.00 55.01 9 SER B N 1
ATOM 1994 C CA . SER B 2 9 ? 125.936 73.778 48.690 1.00 55.07 9 SER B CA 1
ATOM 1995 C C . SER B 2 9 ? 125.416 74.039 47.277 1.00 54.73 9 SER B C 1
ATOM 1996 O O . SER B 2 9 ? 124.490 73.355 46.818 1.00 53.37 9 SER B O 1
ATOM 1999 N N . SER B 2 10 ? 126.009 75.013 46.588 1.00 54.83 10 SER B N 1
ATOM 2000 C CA . SER B 2 10 ? 125.586 75.342 45.226 1.00 55.25 10 SER B CA 1
ATOM 2001 C C . SER B 2 10 ? 126.751 75.290 44.251 1.00 54.37 10 SER B C 1
ATOM 2002 O O . SER B 2 10 ? 126.830 76.093 43.327 1.00 58.99 10 SER B O 1
ATOM 2005 N N . HIS B 2 11 ? 127.659 74.348 44.453 1.00 54.20 11 HIS B N 1
ATOM 2006 C CA . HIS B 2 11 ? 128.812 74.229 43.569 1.00 53.87 11 HIS B CA 1
ATOM 2007 C C . HIS B 2 11 ? 128.536 73.179 42.513 1.00 52.00 11 HIS B C 1
ATOM 2008 O O . HIS B 2 11 ? 129.355 72.929 41.636 1.00 54.95 11 HIS B O 1
ATOM 2015 N N . TYR B 2 12 ? 127.368 72.564 42.613 1.00 50.82 12 TYR B N 1
ATOM 2016 C CA . TYR B 2 12 ? 126.950 71.534 41.679 1.00 50.56 12 TYR B CA 1
ATOM 2017 C C . TYR B 2 12 ? 126.643 72.141 40.320 1.00 48.60 12 TYR B C 1
ATOM 2018 O O . TYR B 2 12 ? 125.839 73.072 40.226 1.00 48.16 12 TYR B O 1
ATOM 2027 N N . GLU B 2 13 ? 127.271 71.618 39.273 1.00 41.94 13 GLU B N 1
ATOM 2028 C CA . GLU B 2 13 ? 127.016 72.115 37.930 1.00 37.43 13 GLU B CA 1
ATOM 2029 C C . GLU B 2 13 ? 126.500 70.934 37.103 1.00 35.08 13 GLU B C 1
ATOM 2030 O O . GLU B 2 13 ? 127.276 70.203 36.477 1.00 36.45 13 GLU B O 1
ATOM 2036 N N . PRO B 2 14 ? 125.173 70.733 37.095 1.00 32.53 14 PRO B N 1
ATOM 2037 C CA . PRO B 2 14 ? 124.511 69.648 36.365 1.00 29.96 14 PRO B CA 1
ATOM 2038 C C . PRO B 2 14 ? 124.428 69.837 34.854 1.00 30.48 14 PRO B C 1
ATOM 2039 O O . PRO B 2 14 ? 124.437 70.954 34.346 1.00 29.63 14 PRO B O 1
ATOM 2043 N N . THR B 2 15 ? 124.321 68.721 34.146 1.00 31.01 15 THR B N 1
ATOM 2044 C CA . THR B 2 15 ? 124.231 68.737 32.701 1.00 30.61 15 THR B CA 1
ATOM 2045 C C . THR B 2 15 ? 122.921 68.087 32.352 1.00 30.80 15 THR B C 1
ATOM 2046 O O . THR B 2 15 ? 122.674 66.945 32.726 1.00 32.42 15 THR B O 1
ATOM 2050 N N . VAL B 2 16 ? 122.079 68.828 31.638 1.00 28.06 16 VAL B N 1
ATOM 2051 C CA . VAL B 2 16 ? 120.746 68.357 31.291 1.00 31.01 16 VAL B CA 1
ATOM 2052 C C . VAL B 2 16 ? 120.266 68.925 29.954 1.00 33.14 16 VAL B C 1
ATOM 2053 O O . VAL B 2 16 ? 120.919 69.790 29.360 1.00 33.62 16 VAL B O 1
ATOM 2057 N N . ARG B 2 17 ? 119.118 68.440 29.492 1.00 30.45 17 ARG B N 1
ATOM 2058 C CA . ARG B 2 17 ? 118.543 68.946 28.259 1.00 32.66 17 ARG B CA 1
ATOM 2059 C C . ARG B 2 17 ? 117.597 70.082 28.619 1.00 31.57 17 ARG B C 1
ATOM 2060 O O . ARG B 2 17 ? 117.192 70.220 29.773 1.00 31.68 17 ARG B O 1
ATOM 2068 N N . ILE B 2 18 ? 117.263 70.904 27.635 1.00 30.46 18 ILE B N 1
ATOM 2069 C CA . ILE B 2 18 ? 116.341 72.010 27.859 1.00 30.28 18 ILE B CA 1
ATOM 2070 C C . ILE B 2 18 ? 115.203 71.954 26.844 1.00 30.11 18 ILE B C 1
ATOM 2071 O O . ILE B 2 18 ? 115.375 72.370 25.704 1.00 31.89 18 ILE B O 1
ATOM 2076 N N . GLY B 2 19 ? 114.051 71.434 27.265 1.00 28.64 19 GLY B N 1
ATOM 2077 C CA . GLY B 2 19 ? 112.902 71.351 26.384 1.00 27.58 19 GLY B CA 1
ATOM 2078 C C . GLY B 2 19 ? 112.088 72.638 26.314 1.00 27.94 19 GLY B C 1
ATOM 2079 O O . GLY B 2 19 ? 112.116 73.467 27.227 1.00 29.72 19 GLY B O 1
ATOM 2080 N N . GLY B 2 20 ? 111.339 72.805 25.230 1.00 28.11 20 GLY B N 1
ATOM 2081 C CA . GLY B 2 20 ? 110.542 74.006 25.099 1.00 26.61 20 GLY B CA 1
ATOM 2082 C C . GLY B 2 20 ? 109.355 73.846 24.183 1.00 30.64 20 GLY B C 1
ATOM 2083 O O . GLY B 2 20 ? 108.642 72.847 24.263 1.00 29.78 20 GLY B O 1
ATOM 2084 N N . ARG B 2 21 ? 109.155 74.831 23.305 1.00 31.96 21 ARG B N 1
ATOM 2085 C CA . ARG B 2 21 ? 108.036 74.846 22.365 1.00 31.62 21 ARG B CA 1
ATOM 2086 C C . ARG B 2 21 ? 107.773 73.487 21.741 1.00 33.93 21 ARG B C 1
ATOM 2087 O O . ARG B 2 21 ? 108.664 72.874 21.160 1.00 38.28 21 ARG B O 1
ATOM 2095 N N . ASP B 2 22 ? 106.546 73.010 21.874 1.00 31.43 22 ASP B N 1
ATOM 2096 C CA . ASP B 2 22 ? 106.165 71.719 21.314 1.00 30.61 22 ASP B CA 1
ATOM 2097 C C . ASP B 2 22 ? 107.030 70.533 21.707 1.00 30.96 22 ASP B C 1
ATOM 2098 O O . ASP B 2 22 ? 107.119 69.549 20.963 1.00 32.26 22 ASP B O 1
ATOM 2103 N N . GLY B 2 23 ? 107.661 70.615 22.872 1.00 29.29 23 GLY B N 1
ATOM 2104 C CA . GLY B 2 23 ? 108.466 69.501 23.337 1.00 31.25 23 GLY B CA 1
ATOM 2105 C C . GLY B 2 23 ? 109.773 69.289 22.595 1.00 33.25 23 GLY B C 1
ATOM 2106 O O . GLY B 2 23 ? 110.395 68.241 22.724 1.00 32.96 23 GLY B O 1
ATOM 2107 N N . LEU B 2 24 ? 110.199 70.271 21.813 1.00 32.08 24 LEU B N 1
ATOM 2108 C CA . LEU B 2 24 ? 111.458 70.126 21.108 1.00 34.31 24 LEU B CA 1
ATOM 2109 C C . LEU B 2 24 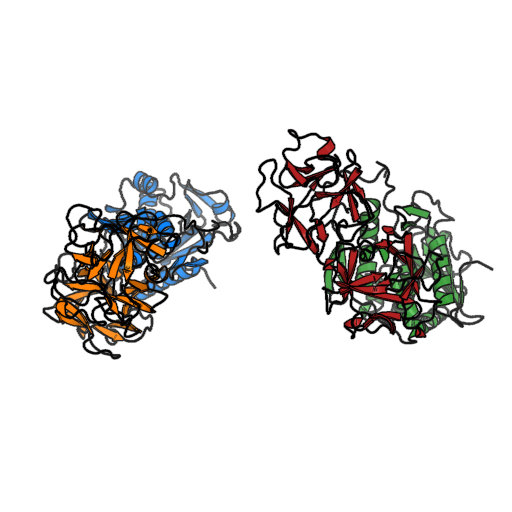? 112.584 70.483 22.084 1.00 36.20 24 LEU B C 1
ATOM 2110 O O . LEU B 2 24 ? 112.338 71.022 23.164 1.00 37.32 24 LEU B O 1
ATOM 2115 N N . CYS B 2 25 ? 113.814 70.176 21.697 1.00 35.98 25 CYS B N 1
ATOM 2116 C CA . CYS B 2 25 ? 114.979 70.426 22.530 1.00 36.35 25 CYS B CA 1
ATOM 2117 C C . CYS B 2 25 ? 115.906 71.509 21.980 1.00 37.36 25 CYS B C 1
ATOM 2118 O O . CYS B 2 25 ? 115.945 71.762 20.768 1.00 39.85 25 CYS B O 1
ATOM 2121 N N . VAL B 2 26 ? 116.630 72.164 22.883 1.00 35.73 26 VAL B N 1
ATOM 2122 C CA . VAL B 2 26 ? 117.592 73.181 22.495 1.00 35.02 26 VAL B CA 1
ATOM 2123 C C . VAL B 2 26 ? 118.788 72.416 21.914 1.00 35.15 26 VAL B C 1
ATOM 2124 O O . VAL B 2 26 ? 119.547 71.760 22.620 1.00 38.88 26 VAL B O 1
ATOM 2128 N N . ASP B 2 27 ? 118.935 72.520 20.605 1.00 37.85 27 ASP B N 1
ATOM 2129 C CA . ASP B 2 27 ? 119.953 71.807 19.862 1.00 36.86 27 ASP B CA 1
ATOM 2130 C C . ASP B 2 27 ? 121.006 72.705 19.223 1.00 36.42 27 ASP B C 1
ATOM 2131 O O . ASP B 2 27 ? 120.704 73.815 18.785 1.00 37.35 27 ASP B O 1
ATOM 2136 N N . VAL B 2 28 ? 122.247 72.218 19.197 1.00 35.59 28 VAL B N 1
ATOM 2137 C CA . VAL B 2 28 ? 123.373 72.911 18.565 1.00 36.12 28 VAL B CA 1
ATOM 2138 C C . VAL B 2 28 ? 123.465 72.428 17.095 1.00 37.23 28 VAL B C 1
ATOM 2139 O O . VAL B 2 28 ? 124.001 71.349 16.822 1.00 39.63 28 VAL B O 1
ATOM 2143 N N . SER B 2 29 ? 122.937 73.224 16.164 1.00 37.17 29 SER B N 1
ATOM 2144 C CA . SER B 2 29 ? 122.922 72.907 14.726 1.00 39.16 29 SER B CA 1
ATOM 2145 C C . SER B 2 29 ? 123.992 71.958 14.180 1.00 41.99 29 SER B C 1
ATOM 2146 O O . SER B 2 29 ? 125.191 72.267 14.229 1.00 41.45 29 SER B O 1
ATOM 2149 N N . ASP B 2 30 ? 123.526 70.821 13.647 1.00 44.20 30 ASP B N 1
ATOM 2150 C CA . ASP B 2 30 ? 124.347 69.760 13.039 1.00 45.41 30 ASP B CA 1
ATOM 2151 C C . ASP B 2 30 ? 125.586 69.417 13.831 1.00 45.46 30 ASP B C 1
ATOM 2152 O O . ASP B 2 30 ? 126.627 69.093 13.261 1.00 48.56 30 ASP B O 1
ATOM 2157 N N . ASN B 2 31 ? 125.472 69.485 15.143 1.00 44.88 31 ASN B N 1
ATOM 2158 C CA . ASN B 2 31 ? 126.601 69.215 16.011 1.00 45.60 31 ASN B CA 1
ATOM 2159 C C . ASN B 2 31 ? 127.820 70.025 15.566 1.00 43.55 31 ASN B C 1
ATOM 2160 O O . ASN B 2 31 ? 128.959 69.622 15.782 1.00 44.15 31 ASN B O 1
ATOM 2165 N N . ALA B 2 32 ? 127.577 71.171 14.942 1.00 43.28 32 ALA B N 1
ATOM 2166 C CA . ALA B 2 32 ? 128.674 72.029 14.505 1.00 42.07 32 ALA B CA 1
ATOM 2167 C C . ALA B 2 32 ? 128.974 73.015 15.631 1.00 41.39 32 ALA B C 1
ATOM 2168 O O . ALA B 2 32 ? 128.093 73.750 16.077 1.00 43.83 32 ALA B O 1
ATOM 2170 N N . TYR B 2 33 ? 130.219 73.020 16.091 1.00 42.61 33 TYR B N 1
ATOM 2171 C CA . TYR B 2 33 ? 130.636 73.881 17.190 1.00 43.49 33 TYR B CA 1
ATOM 2172 C C . TYR B 2 33 ? 131.541 75.047 16.811 1.00 42.56 33 TYR B C 1
ATOM 2173 O O . TYR B 2 33 ? 132.323 75.541 17.620 1.00 45.16 33 TYR B O 1
ATOM 2182 N N . ASN B 2 34 ? 131.423 75.503 15.579 1.00 40.61 34 ASN B N 1
ATOM 2183 C CA . ASN B 2 34 ? 132.230 76.628 15.153 1.00 42.20 34 ASN B CA 1
ATOM 2184 C C . ASN B 2 34 ? 131.554 77.914 15.623 1.00 39.59 34 ASN B C 1
ATOM 2185 O O . ASN B 2 34 ? 130.343 78.090 15.464 1.00 40.30 34 ASN B O 1
ATOM 2190 N N . ASN B 2 35 ? 132.354 78.799 16.209 1.00 41.38 35 ASN B N 1
ATOM 2191 C CA . ASN B 2 35 ? 131.881 80.075 16.736 1.00 42.11 35 ASN B CA 1
ATOM 2192 C C . ASN B 2 35 ? 130.878 80.753 15.799 1.00 41.91 35 ASN B C 1
ATOM 2193 O O . ASN B 2 35 ? 131.213 81.128 14.683 1.00 45.54 35 ASN B O 1
ATOM 2198 N N . GLY B 2 36 ? 129.639 80.890 16.259 1.00 39.74 36 GLY B N 1
ATOM 2199 C CA . GLY B 2 36 ? 128.617 81.526 15.455 1.00 36.58 36 GLY B CA 1
ATOM 2200 C C . GLY B 2 36 ? 127.560 80.559 14.960 1.00 38.80 36 GLY B C 1
ATOM 2201 O O . GLY B 2 36 ? 126.486 80.984 14.500 1.00 38.73 36 GLY B O 1
ATOM 2202 N N . ASN B 2 37 ? 127.848 79.261 15.017 1.00 36.78 37 ASN B N 1
ATOM 2203 C CA . ASN B 2 37 ? 126.852 78.292 14.587 1.00 36.99 37 ASN B CA 1
ATOM 2204 C C . ASN B 2 37 ? 125.588 78.531 15.433 1.00 38.22 37 ASN B C 1
ATOM 2205 O O . ASN B 2 37 ? 125.617 78.466 16.667 1.00 39.29 37 ASN B O 1
ATOM 2210 N N . PRO B 2 38 ? 124.464 78.817 14.777 1.00 37.06 38 PRO B N 1
ATOM 2211 C CA . PRO B 2 38 ? 123.184 79.078 15.450 1.00 36.96 38 PRO B CA 1
ATOM 2212 C C . PRO B 2 38 ? 122.605 77.951 16.309 1.00 37.00 38 PRO B C 1
ATOM 2213 O O . PRO B 2 38 ? 122.819 76.767 16.020 1.00 39.85 38 PRO B O 1
ATOM 2217 N N . ILE B 2 39 ? 121.883 78.327 17.372 1.00 34.08 39 ILE B N 1
ATOM 2218 C CA . ILE B 2 39 ? 121.226 77.358 18.253 1.00 30.94 39 ILE B CA 1
ATOM 2219 C C . ILE B 2 39 ? 119.776 77.285 17.755 1.00 31.71 39 ILE B C 1
ATOM 2220 O O . ILE B 2 39 ? 119.143 78.316 17.499 1.00 30.76 39 ILE B O 1
ATOM 2225 N N . ILE B 2 40 ? 119.253 76.077 17.601 1.00 29.51 40 ILE B N 1
ATOM 2226 C CA . ILE B 2 40 ? 117.897 75.900 17.089 1.00 31.26 40 ILE B CA 1
ATOM 2227 C C . ILE B 2 40 ? 117.099 74.981 18.008 1.00 34.47 40 ILE B C 1
ATOM 2228 O O . ILE B 2 40 ? 117.574 74.579 19.058 1.00 34.59 40 ILE B O 1
ATOM 2233 N N . LEU B 2 41 ? 115.883 74.641 17.604 1.00 35.31 41 LEU B N 1
ATOM 2234 C CA . LEU B 2 41 ? 115.060 73.716 18.380 1.00 37.56 41 LEU B CA 1
ATOM 2235 C C . LEU B 2 41 ? 114.904 72.475 17.521 1.00 39.46 41 LEU B C 1
ATOM 2236 O O . LEU B 2 41 ? 114.368 72.545 16.410 1.00 42.54 41 LEU B O 1
ATOM 2241 N N . TRP B 2 42 ? 115.350 71.332 18.019 1.00 39.77 42 TRP B N 1
ATOM 2242 C CA . TRP B 2 42 ? 115.235 70.114 17.227 1.00 39.76 42 TRP B CA 1
ATOM 2243 C C . TRP B 2 42 ? 114.572 68.999 18.013 1.00 39.24 42 TRP B C 1
ATOM 2244 O O . TRP B 2 42 ? 114.468 69.065 19.239 1.00 39.75 42 TRP B O 1
ATOM 2255 N N . LYS B 2 43 ? 114.095 67.990 17.290 1.00 40.68 43 LYS B N 1
ATOM 2256 C CA . LYS B 2 43 ? 113.429 66.838 17.883 1.00 38.53 43 LYS B CA 1
ATOM 2257 C C . LYS B 2 43 ? 114.340 66.294 18.961 1.00 38.16 43 LYS B C 1
ATOM 2258 O O . LYS B 2 43 ? 115.535 66.133 18.730 1.00 39.03 43 LYS B O 1
ATOM 2264 N N . CYS B 2 44 ? 113.805 66.041 20.150 1.00 37.74 44 CYS B N 1
ATOM 2265 C CA . CYS B 2 44 ? 114.647 65.506 21.216 1.00 39.59 44 CYS B CA 1
ATOM 2266 C C . CYS B 2 44 ? 114.950 64.066 20.794 1.00 40.86 44 CYS B C 1
ATOM 2267 O O . CYS B 2 44 ? 114.062 63.217 20.740 1.00 36.01 44 CYS B O 1
ATOM 2270 N N . LYS B 2 45 ? 116.211 63.799 20.486 1.00 42.94 45 LYS B N 1
ATOM 2271 C CA . LYS B 2 45 ? 116.609 62.471 20.034 1.00 46.20 45 LYS B CA 1
ATOM 2272 C C . LYS B 2 45 ? 116.499 61.365 21.095 1.00 46.37 45 LYS B C 1
ATOM 2273 O O . LYS B 2 45 ? 116.511 61.631 22.301 1.00 45.88 45 LYS B O 1
ATOM 2279 N N . ASP B 2 46 ? 116.394 60.125 20.614 1.00 46.73 46 ASP B N 1
ATOM 2280 C CA . ASP B 2 46 ? 116.278 58.942 21.465 1.00 48.50 46 ASP B CA 1
ATOM 2281 C C . ASP B 2 46 ? 117.485 58.807 22.373 1.00 47.80 46 ASP B C 1
ATOM 2282 O O . ASP B 2 46 ? 117.372 58.397 23.530 1.00 48.44 46 ASP B O 1
ATOM 2287 N N . GLN B 2 47 ? 118.649 59.140 21.838 1.00 48.51 47 GLN B N 1
ATOM 2288 C CA . GLN B 2 47 ? 119.876 59.087 22.609 1.00 50.60 47 GLN B CA 1
ATOM 2289 C C . GLN B 2 47 ? 120.164 60.466 23.170 1.00 49.05 47 GLN B C 1
ATOM 2290 O O . GLN B 2 47 ? 119.779 61.482 22.585 1.00 53.18 47 GLN B O 1
ATOM 2296 N N . LEU B 2 48 ? 120.831 60.486 24.317 1.00 48.31 48 LEU B N 1
ATOM 2297 C CA . LEU B 2 48 ? 121.221 61.719 24.992 1.00 45.13 48 LEU B CA 1
ATOM 2298 C C . LEU B 2 48 ? 122.505 62.196 24.357 1.00 45.87 48 LEU B C 1
ATOM 2299 O O . LEU B 2 48 ? 123.577 61.843 24.816 1.00 47.58 48 LEU B O 1
ATOM 2304 N N . GLU B 2 49 ? 122.397 62.999 23.302 1.00 47.52 49 GLU B N 1
ATOM 2305 C CA . GLU B 2 49 ? 123.573 63.480 22.583 1.00 45.71 49 GLU B CA 1
ATOM 2306 C C . GLU B 2 49 ? 124.138 64.782 23.131 1.00 44.12 49 GLU B C 1
ATOM 2307 O O . GLU B 2 49 ? 123.426 65.594 23.710 1.00 44.40 49 GLU B O 1
ATOM 2313 N N . VAL B 2 50 ? 125.438 64.958 22.941 1.00 43.89 50 VAL B N 1
ATOM 2314 C CA . VAL B 2 50 ? 126.161 66.134 23.405 1.00 41.39 50 VAL B CA 1
ATOM 2315 C C . VAL B 2 50 ? 125.621 67.463 22.852 1.00 40.75 50 VAL B C 1
ATOM 2316 O O . VAL B 2 50 ? 125.575 68.456 23.578 1.00 41.91 50 VAL B O 1
ATOM 2320 N N . ASN B 2 51 ? 125.215 67.489 21.585 1.00 37.80 51 ASN B N 1
ATOM 2321 C CA . ASN B 2 51 ? 124.706 68.722 21.000 1.00 35.92 51 ASN B CA 1
ATOM 2322 C C . ASN B 2 51 ? 123.340 69.123 21.560 1.00 36.59 51 ASN B C 1
ATOM 2323 O O . ASN B 2 51 ? 122.767 70.133 21.145 1.00 32.45 51 ASN B O 1
ATOM 2328 N N . GLN B 2 52 ? 122.809 68.338 22.495 1.00 36.49 52 GLN B N 1
ATOM 2329 C CA . GLN B 2 52 ? 121.517 68.672 23.093 1.00 36.26 52 GLN B CA 1
ATOM 2330 C C . GLN B 2 52 ? 121.625 68.596 24.615 1.00 37.63 52 GLN B C 1
ATOM 2331 O O . GLN B 2 52 ? 120.621 68.481 25.317 1.00 39.39 52 GLN B O 1
ATOM 2337 N N . LEU B 2 53 ? 122.860 68.648 25.110 1.00 36.26 53 LEU B N 1
ATOM 2338 C CA . LEU B 2 53 ? 123.135 68.591 26.538 1.00 34.25 53 LEU B CA 1
ATOM 2339 C C . LEU B 2 53 ? 123.826 69.881 26.934 1.00 33.68 53 LEU B C 1
ATOM 2340 O O . LEU B 2 53 ? 124.705 70.376 26.213 1.00 33.85 53 LEU B O 1
ATOM 2345 N N . TRP B 2 54 ? 123.416 70.435 28.073 1.00 31.30 54 TRP B N 1
ATOM 2346 C CA . TRP B 2 54 ? 123.958 71.703 28.534 1.00 26.56 54 TRP B CA 1
ATOM 2347 C C . TRP B 2 54 ? 124.378 71.646 29.975 1.00 28.65 54 TRP B C 1
ATOM 2348 O O . TRP B 2 54 ? 123.743 70.983 30.787 1.00 28.57 54 TRP B O 1
ATOM 2359 N N . THR B 2 55 ? 125.454 72.349 30.301 1.00 27.91 55 THR B N 1
ATOM 2360 C CA . THR B 2 55 ? 125.933 72.357 31.663 1.00 26.18 55 THR B CA 1
ATOM 2361 C C . THR B 2 55 ? 125.682 73.708 32.320 1.00 28.69 55 THR B C 1
ATOM 2362 O O . THR B 2 55 ? 126.155 74.750 31.863 1.00 33.00 55 THR B O 1
ATOM 2366 N N . LEU B 2 56 ? 124.905 73.687 33.394 1.00 30.69 56 LEU B N 1
ATOM 2367 C CA . LEU B 2 56 ? 124.568 74.910 34.106 1.00 28.65 56 LEU B CA 1
ATOM 2368 C C . LEU B 2 56 ? 125.730 75.311 34.978 1.00 29.42 56 LEU B C 1
ATOM 2369 O O . LEU B 2 56 ? 125.798 74.975 36.161 1.00 25.96 56 LEU B O 1
ATOM 2374 N N . LYS B 2 57 ? 126.664 76.018 34.352 1.00 32.99 57 LYS B N 1
ATOM 2375 C CA . LYS B 2 57 ? 127.867 76.489 35.025 1.00 37.76 57 LYS B CA 1
ATOM 2376 C C . LYS B 2 57 ? 127.536 77.495 36.104 1.00 36.45 57 LYS B C 1
ATOM 2377 O O . LYS B 2 57 ? 126.562 78.229 36.005 1.00 40.64 57 LYS B O 1
ATOM 2383 N N . SER B 2 58 ? 128.365 77.502 37.142 1.00 36.88 58 SER B N 1
ATOM 2384 C CA . SER B 2 58 ? 128.211 78.372 38.296 1.00 32.53 58 SER B CA 1
ATOM 2385 C C . SER B 2 58 ? 128.357 79.856 37.982 1.00 32.37 58 SER B C 1
ATOM 2386 O O . SER B 2 58 ? 127.822 80.694 38.681 1.00 33.10 58 SER B O 1
ATOM 2389 N N . ASP B 2 59 ? 129.092 80.183 36.931 1.00 33.70 59 ASP B N 1
ATOM 2390 C CA . ASP B 2 59 ? 129.290 81.574 36.543 1.00 31.72 59 ASP B CA 1
ATOM 2391 C C . ASP B 2 59 ? 128.116 82.064 35.702 1.00 32.27 59 ASP B C 1
ATOM 2392 O O . ASP B 2 59 ? 128.142 83.176 35.162 1.00 31.94 59 ASP B O 1
ATOM 2397 N N . LYS B 2 60 ? 127.096 81.217 35.588 1.00 31.89 60 LYS B N 1
ATOM 2398 C CA . LYS B 2 60 ? 125.891 81.536 34.830 1.00 32.31 60 LYS B CA 1
ATOM 2399 C C . LYS B 2 60 ? 125.959 81.368 33.297 1.00 32.06 60 LYS B C 1
ATOM 2400 O O . LYS B 2 60 ? 125.254 82.046 32.561 1.00 30.53 60 LYS B O 1
ATOM 2406 N N . THR B 2 61 ? 126.804 80.458 32.826 1.00 31.62 61 THR B N 1
ATOM 2407 C CA . THR B 2 61 ? 126.905 80.173 31.403 1.00 31.94 61 THR B CA 1
ATOM 2408 C C . THR B 2 61 ? 126.226 78.816 31.238 1.00 33.11 61 THR B C 1
ATOM 2409 O O . THR B 2 61 ? 126.138 78.049 32.188 1.00 34.56 61 THR B O 1
ATOM 2413 N N . ILE B 2 62 ? 125.741 78.532 30.037 1.00 33.68 62 ILE B N 1
ATOM 2414 C CA . ILE B 2 62 ? 125.071 77.281 29.737 1.00 35.25 62 ILE B CA 1
ATOM 2415 C C . ILE B 2 62 ? 125.914 76.687 28.603 1.00 37.29 62 ILE B C 1
ATOM 2416 O O . ILE B 2 62 ? 125.745 77.032 27.436 1.00 35.90 62 ILE B O 1
ATOM 2421 N N . ARG B 2 63 ? 126.828 75.788 28.970 1.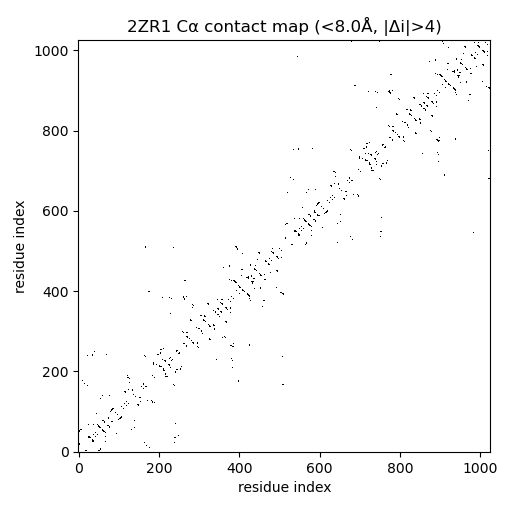00 40.62 63 ARG B N 1
ATOM 2422 C CA . ARG B 2 63 ? 127.755 75.178 28.020 1.00 39.36 63 ARG B CA 1
ATOM 2423 C C . ARG B 2 63 ? 127.429 73.798 27.457 1.00 40.71 63 ARG B C 1
ATOM 2424 O O . ARG B 2 63 ? 126.824 72.938 28.106 1.00 40.30 63 ARG B O 1
ATOM 2432 N N . SER B 2 64 ? 127.859 73.608 26.220 1.00 41.69 64 SER B N 1
ATOM 2433 C CA . SER B 2 64 ? 127.697 72.349 25.521 1.00 40.56 64 SER B CA 1
ATOM 2434 C C . SER B 2 64 ? 129.013 72.080 24.805 1.00 40.60 64 SER B C 1
ATOM 2435 O O . SER B 2 64 ? 129.462 72.875 23.973 1.00 42.91 64 SER B O 1
ATOM 2438 N N . LYS B 2 65 ? 129.646 70.972 25.168 1.00 39.90 65 LYS B N 1
ATOM 2439 C CA . LYS B 2 65 ? 130.913 70.578 24.572 1.00 39.29 65 LYS B CA 1
ATOM 2440 C C . LYS B 2 65 ? 131.946 71.676 24.773 1.00 38.17 65 LYS B C 1
ATOM 2441 O O . LYS B 2 65 ? 132.796 71.892 23.914 1.00 39.03 65 LYS B O 1
ATOM 2447 N N . GLY B 2 66 ? 131.864 72.372 25.906 1.00 38.99 66 GLY B N 1
ATOM 2448 C CA . GLY B 2 66 ? 132.816 73.434 26.195 1.00 38.39 66 GLY B CA 1
ATOM 2449 C C . GLY B 2 66 ? 132.521 74.844 25.686 1.00 39.54 66 GLY B C 1
ATOM 2450 O O . GLY B 2 66 ? 133.205 75.791 26.086 1.00 40.73 66 GLY B O 1
ATOM 2451 N N . LYS B 2 67 ? 131.534 75.012 24.809 1.00 38.44 67 LYS B N 1
ATOM 2452 C CA . LYS B 2 67 ? 131.216 76.351 24.304 1.00 41.27 67 LYS B CA 1
ATOM 2453 C C . LYS B 2 67 ? 129.988 76.927 24.998 1.00 39.33 67 LYS B C 1
ATOM 2454 O O . LYS B 2 67 ? 129.213 76.199 25.617 1.00 40.46 67 LYS B O 1
ATOM 2460 N N . CYS B 2 68 ? 129.819 78.235 24.856 1.00 38.30 68 CYS B N 1
ATOM 2461 C CA . CYS B 2 68 ? 128.758 78.962 25.536 1.00 37.67 68 CYS B CA 1
ATOM 2462 C C . CYS B 2 68 ? 127.541 79.366 24.735 1.00 37.80 68 CYS B C 1
ATOM 2463 O O . CYS B 2 68 ? 127.639 79.878 23.620 1.00 37.01 68 CYS B O 1
ATOM 2466 N N . LEU B 2 69 ? 126.381 79.104 25.319 1.00 37.00 69 LEU B N 1
ATOM 2467 C CA . LEU B 2 69 ? 125.138 79.533 24.696 1.00 32.92 69 LEU B CA 1
ATOM 2468 C C . LEU B 2 69 ? 125.265 81.058 24.678 1.00 32.12 69 LEU B C 1
ATOM 2469 O O . LEU B 2 69 ? 125.522 81.667 25.713 1.00 36.19 69 LEU B O 1
ATOM 2474 N N . THR B 2 70 ? 125.090 81.686 23.513 1.00 29.82 70 THR B N 1
ATOM 2475 C CA . THR B 2 70 ? 125.341 83.126 23.416 1.00 27.47 70 THR B CA 1
ATOM 2476 C C . THR B 2 70 ? 124.416 83.905 22.485 1.00 30.54 70 THR B C 1
ATOM 2477 O O . THR B 2 70 ? 124.057 83.401 21.416 1.00 33.11 70 THR B O 1
ATOM 2481 N N . THR B 2 71 ? 124.031 85.129 22.862 1.00 30.42 71 THR B N 1
ATOM 2482 C CA . THR B 2 71 ? 123.197 85.914 21.939 1.00 31.57 71 THR B CA 1
ATOM 2483 C C . THR B 2 71 ? 124.089 86.765 21.046 1.00 28.50 71 THR B C 1
ATOM 2484 O O . THR B 2 71 ? 125.076 87.320 21.502 1.00 27.55 71 THR B O 1
ATOM 2488 N N . TYR B 2 72 ? 123.736 86.859 19.771 1.00 32.24 72 TYR B N 1
ATOM 2489 C CA . TYR B 2 72 ? 124.512 87.653 18.842 1.00 34.47 72 TYR B CA 1
ATOM 2490 C C . TYR B 2 72 ? 124.591 89.080 19.365 1.00 35.89 72 TYR B C 1
ATOM 2491 O O . TYR B 2 72 ? 125.645 89.699 19.336 1.00 36.85 72 TYR B O 1
ATOM 2500 N N . GLY B 2 73 ? 123.462 89.589 19.850 1.00 36.23 73 GLY B N 1
ATOM 2501 C CA . GLY B 2 73 ? 123.416 90.946 20.360 1.00 35.78 73 GLY B CA 1
ATOM 2502 C C . GLY B 2 73 ? 122.342 91.148 21.414 1.00 33.15 73 GLY B C 1
ATOM 2503 O O . GLY B 2 73 ? 121.695 90.192 21.835 1.00 32.89 73 GLY B O 1
ATOM 2504 N N . TYR B 2 74 ? 122.153 92.400 21.819 1.00 28.91 74 TYR B N 1
ATOM 2505 C CA . TYR B 2 74 ? 121.190 92.759 22.845 1.00 31.60 74 TYR B CA 1
ATOM 2506 C C . TYR B 2 74 ? 119.910 93.396 22.323 1.00 30.26 74 TYR B C 1
ATOM 2507 O O . TYR B 2 74 ? 119.252 94.152 23.045 1.00 33.18 74 TYR B O 1
ATOM 2516 N N . ALA B 2 75 ? 119.549 93.085 21.086 1.00 31.55 75 ALA B N 1
ATOM 2517 C CA . ALA B 2 75 ? 118.346 93.654 20.495 1.00 30.20 75 ALA B CA 1
ATOM 2518 C C . ALA B 2 75 ? 117.375 92.561 20.058 1.00 29.76 75 ALA B C 1
ATOM 2519 O O . ALA B 2 75 ? 117.792 91.504 19.584 1.00 32.70 75 ALA B O 1
ATOM 2521 N N . PRO B 2 76 ? 116.062 92.808 20.207 1.00 29.67 76 PRO B N 1
ATOM 2522 C CA . PRO B 2 76 ? 115.006 91.854 19.837 1.00 30.49 76 PRO B CA 1
ATOM 2523 C C . PRO B 2 76 ? 115.179 91.323 18.431 1.00 29.97 76 PRO B C 1
ATOM 2524 O O . PRO B 2 76 ? 115.181 92.085 17.473 1.00 34.20 76 PRO B O 1
ATOM 2528 N N . GLY B 2 77 ? 115.296 90.011 18.304 1.00 33.48 77 GLY B N 1
ATOM 2529 C CA . GLY B 2 77 ? 115.479 89.424 16.992 1.00 31.70 77 GLY B CA 1
ATOM 2530 C C . GLY B 2 77 ? 116.853 88.793 16.850 1.00 31.66 77 GLY B C 1
ATOM 2531 O O . GLY B 2 77 ? 117.042 87.879 16.041 1.00 29.29 77 GLY B O 1
ATOM 2532 N N . ASN B 2 78 ? 117.815 89.269 17.637 1.00 29.34 78 ASN B N 1
ATOM 2533 C CA . ASN B 2 78 ? 119.157 88.717 17.576 1.00 29.08 78 ASN B CA 1
ATOM 2534 C C . ASN B 2 78 ? 119.045 87.236 17.912 1.00 32.05 78 ASN B C 1
ATOM 2535 O O . ASN B 2 78 ? 118.318 86.860 18.835 1.00 32.26 78 ASN B O 1
ATOM 2540 N N . TYR B 2 79 ? 119.725 86.395 17.135 1.00 31.46 79 TYR B N 1
ATOM 2541 C CA . TYR B 2 79 ? 119.661 84.953 17.359 1.00 33.35 79 TYR B CA 1
ATOM 2542 C C . TYR B 2 79 ? 120.712 84.531 18.373 1.00 32.98 79 TYR B C 1
ATOM 2543 O O . TYR B 2 79 ? 121.585 85.322 18.740 1.00 31.79 79 TYR B O 1
ATOM 2552 N N . VAL B 2 80 ? 120.627 83.286 18.830 1.00 31.47 80 VAL B N 1
ATOM 2553 C CA . VAL B 2 80 ? 121.601 82.798 19.800 1.00 31.61 80 VAL B CA 1
ATOM 2554 C C . VAL B 2 80 ? 122.446 81.716 19.152 1.00 30.72 80 VAL B C 1
ATOM 2555 O O . VAL B 2 80 ? 121.956 80.940 18.325 1.00 29.90 80 VAL B O 1
ATOM 2559 N N . MET B 2 81 ? 123.721 81.680 19.518 1.00 31.27 81 MET B N 1
ATOM 2560 C CA . MET B 2 81 ? 124.652 80.723 18.932 1.00 35.05 81 MET B CA 1
ATOM 2561 C C . MET B 2 81 ? 125.601 80.079 19.933 1.00 37.67 81 MET B C 1
ATOM 2562 O O . MET B 2 81 ? 125.623 80.412 21.123 1.00 39.16 81 MET B O 1
ATOM 2567 N N . ILE B 2 82 ? 126.404 79.159 19.417 1.00 37.78 82 ILE B N 1
ATOM 2568 C CA . ILE B 2 82 ? 127.400 78.484 20.222 1.00 38.24 82 ILE B CA 1
ATOM 2569 C C . ILE B 2 82 ? 128.620 79.371 20.004 1.00 41.93 82 ILE B C 1
ATOM 2570 O O . ILE B 2 82 ? 128.803 79.921 18.905 1.00 41.89 82 ILE B O 1
ATOM 2575 N N . TYR B 2 83 ? 129.454 79.527 21.027 1.00 42.67 83 TYR B N 1
ATOM 2576 C CA . TYR B 2 83 ? 130.601 80.410 20.876 1.00 43.27 83 TYR B CA 1
ATOM 2577 C C . TYR B 2 83 ? 131.620 80.221 21.992 1.00 44.29 83 TYR B C 1
ATOM 2578 O O . TYR B 2 83 ? 131.255 79.949 23.136 1.00 44.26 83 TYR B O 1
ATOM 2587 N N . ASP B 2 84 ? 132.899 80.370 21.655 1.00 43.08 84 ASP B N 1
ATOM 2588 C CA . ASP B 2 84 ? 133.966 80.223 22.644 1.00 43.83 84 ASP B CA 1
ATOM 2589 C C . ASP B 2 84 ? 133.693 81.182 23.795 1.00 40.93 84 ASP B C 1
ATOM 2590 O O . ASP B 2 84 ? 133.564 82.388 23.589 1.00 44.61 84 ASP B O 1
ATOM 2595 N N . CYS B 2 85 ? 133.619 80.644 25.005 1.00 39.26 85 CYS B N 1
ATOM 2596 C CA . CYS B 2 85 ? 133.335 81.452 26.186 1.00 39.09 85 CYS B CA 1
ATOM 2597 C C . CYS B 2 85 ? 134.348 82.570 26.488 1.00 39.48 85 CYS B C 1
ATOM 2598 O O . CYS B 2 85 ? 133.992 83.565 27.104 1.00 41.71 85 CYS B O 1
ATOM 2601 N N . SER B 2 86 ? 135.600 82.426 26.055 1.00 40.05 86 SER B N 1
ATOM 2602 C CA . SER B 2 86 ? 136.615 83.458 26.310 1.00 34.03 86 SER B CA 1
ATOM 2603 C C . SER B 2 86 ? 136.630 84.502 25.198 1.00 32.87 86 SER B C 1
ATOM 2604 O O . SER B 2 86 ? 136.787 85.692 25.454 1.00 31.09 86 SER B O 1
ATOM 2607 N N . SER B 2 87 ? 136.494 84.048 23.958 1.00 33.76 87 SER B N 1
ATOM 2608 C CA . SER B 2 87 ? 136.489 84.956 22.816 1.00 38.22 87 SER B CA 1
ATOM 2609 C C . SER B 2 87 ? 135.252 85.849 22.807 1.00 38.75 87 SER B C 1
ATOM 2610 O O . SER B 2 87 ? 135.289 86.966 22.295 1.00 40.43 87 SER B O 1
ATOM 2613 N N . ALA B 2 88 ? 134.149 85.354 23.358 1.00 36.09 88 ALA B N 1
ATOM 2614 C CA . ALA B 2 88 ? 132.912 86.123 23.363 1.00 35.36 88 ALA B CA 1
ATOM 2615 C C . ALA B 2 88 ? 132.834 87.215 24.431 1.00 34.26 88 ALA B C 1
ATOM 2616 O O . ALA B 2 88 ? 133.622 87.235 25.379 1.00 35.52 88 ALA B O 1
ATOM 2618 N N . VAL B 2 89 ? 131.899 88.145 24.233 1.00 37.57 89 VAL B N 1
ATOM 2619 C CA . VAL B 2 89 ? 131.650 89.217 25.189 1.00 37.98 89 VAL B CA 1
ATOM 2620 C C . VAL B 2 89 ? 130.983 88.471 26.338 1.00 38.49 89 VAL B C 1
ATOM 2621 O O . VAL B 2 89 ? 130.031 87.712 26.130 1.00 41.53 89 VAL B O 1
ATOM 2625 N N . ALA B 2 90 ? 131.478 88.690 27.547 1.00 40.24 90 ALA B N 1
ATOM 2626 C CA . ALA B 2 90 ? 130.964 87.999 28.720 1.00 36.92 90 ALA B CA 1
ATOM 2627 C C . ALA B 2 90 ? 129.464 88.172 28.957 1.00 38.38 90 ALA B C 1
ATOM 2628 O O . ALA B 2 90 ? 128.756 87.198 29.254 1.00 38.53 90 ALA B O 1
ATOM 2630 N N . GLU B 2 91 ? 128.984 89.407 28.817 1.00 40.63 91 GLU B N 1
ATOM 2631 C CA . GLU B 2 91 ? 127.578 89.712 29.038 1.00 38.78 91 GLU B CA 1
ATOM 2632 C C . GLU B 2 91 ? 126.656 88.938 28.127 1.00 37.58 91 GLU B C 1
ATOM 2633 O O . GLU B 2 91 ? 125.514 88.656 28.482 1.00 40.76 91 GLU B O 1
ATOM 2639 N N . ALA B 2 92 ? 127.154 88.586 26.950 1.00 39.21 92 ALA B N 1
ATOM 2640 C CA . ALA B 2 92 ? 126.359 87.847 25.976 1.00 36.34 92 ALA B CA 1
ATOM 2641 C C . ALA B 2 92 ? 126.299 86.353 26.284 1.00 34.78 92 ALA B C 1
ATOM 2642 O O . ALA B 2 92 ? 125.601 85.596 25.595 1.00 33.59 92 ALA B O 1
ATOM 2644 N N . THR B 2 93 ? 127.033 85.922 27.308 1.00 31.78 93 THR B N 1
ATOM 2645 C CA . THR B 2 93 ? 127.021 84.504 27.662 1.00 33.69 93 THR B CA 1
ATOM 2646 C C . THR B 2 93 ? 126.319 84.198 28.988 1.00 30.14 93 THR B C 1
ATOM 2647 O O . THR B 2 93 ? 126.175 83.042 29.370 1.00 30.98 93 THR B O 1
ATOM 2651 N N . TYR B 2 94 ? 125.877 85.225 29.694 1.00 28.00 94 TYR B N 1
ATOM 2652 C CA . TYR B 2 94 ? 125.197 84.966 30.949 1.00 28.30 94 TYR B CA 1
ATOM 2653 C C . TYR B 2 94 ? 123.681 84.788 30.769 1.00 26.39 94 TYR B C 1
ATOM 2654 O O . TYR B 2 94 ? 123.037 85.462 29.946 1.00 25.48 94 TYR B O 1
ATOM 2663 N N . TRP B 2 95 ? 123.131 83.853 31.537 1.00 25.00 95 TRP B N 1
ATOM 2664 C CA . TRP B 2 95 ? 121.707 83.546 31.503 1.00 28.81 95 TRP B CA 1
ATOM 2665 C C . TRP B 2 95 ? 121.159 83.182 32.876 1.00 28.46 95 TRP B C 1
ATOM 2666 O O . TRP B 2 95 ? 121.804 82.477 33.634 1.00 31.09 95 TRP B O 1
ATOM 2677 N N . ASP B 2 96 ? 119.958 83.660 33.174 1.00 31.46 96 ASP B N 1
ATOM 2678 C CA . ASP B 2 96 ? 119.274 83.345 34.427 1.00 29.07 96 ASP B CA 1
ATOM 2679 C C . ASP B 2 96 ? 118.094 82.454 34.080 1.00 28.95 96 ASP B C 1
ATOM 2680 O O . ASP B 2 96 ? 117.253 82.831 33.259 1.00 31.93 96 ASP B O 1
ATOM 2685 N N . ILE B 2 97 ? 118.022 81.273 34.670 1.00 27.92 97 ILE B N 1
ATOM 2686 C CA . ILE B 2 97 ? 116.871 80.423 34.403 1.00 30.23 97 ILE B CA 1
ATOM 2687 C C . ILE B 2 97 ? 115.947 80.584 35.616 1.00 31.30 97 ILE B C 1
ATOM 2688 O O . ILE B 2 97 ? 116.243 80.074 36.688 1.00 32.39 97 ILE B O 1
ATOM 2693 N N . TRP B 2 98 ? 114.856 81.334 35.447 1.00 30.68 98 TRP B N 1
ATOM 2694 C CA . TRP B 2 98 ? 113.898 81.591 36.533 1.00 29.48 98 TRP B CA 1
ATOM 2695 C C . TRP B 2 98 ? 112.994 80.394 36.869 1.00 29.85 98 TRP B C 1
ATOM 2696 O O . TRP B 2 98 ? 112.993 79.397 36.162 1.00 29.18 98 TRP B O 1
ATOM 2707 N N . ASP B 2 99 ? 112.223 80.520 37.952 1.00 31.73 99 ASP B N 1
ATOM 2708 C CA . ASP B 2 99 ? 111.292 79.475 38.397 1.00 32.94 99 ASP B CA 1
ATOM 2709 C C . ASP B 2 99 ? 110.004 79.453 37.565 1.00 32.61 99 ASP B C 1
ATOM 2710 O O . ASP B 2 99 ? 109.172 78.563 37.718 1.00 33.59 99 ASP B O 1
ATOM 2715 N N . ASN B 2 100 ? 109.857 80.435 36.683 1.00 29.71 100 ASN B N 1
ATOM 2716 C CA . ASN B 2 100 ? 108.693 80.555 35.805 1.00 29.55 100 ASN B CA 1
ATOM 2717 C C . ASN B 2 100 ? 108.920 79.791 34.492 1.00 31.47 100 ASN B C 1
ATOM 2718 O O . ASN B 2 100 ? 107.977 79.560 33.729 1.00 31.18 100 ASN B O 1
ATOM 2723 N N . GLY B 2 101 ? 110.176 79.436 34.214 1.00 30.79 101 GLY B N 1
ATOM 2724 C CA . GLY B 2 101 ? 110.490 78.743 32.973 1.00 30.17 101 GLY B CA 1
ATOM 2725 C C . GLY B 2 101 ? 111.029 79.734 31.944 1.00 33.06 101 GLY B C 1
ATOM 2726 O O . GLY B 2 101 ? 111.020 79.485 30.725 1.00 32.94 101 GLY B O 1
ATOM 2727 N N . THR B 2 102 ? 111.504 80.869 32.446 1.00 28.27 102 THR B N 1
ATOM 2728 C CA . THR B 2 102 ? 112.039 81.919 31.608 1.00 28.07 102 THR B CA 1
ATOM 2729 C C . THR B 2 102 ? 113.540 81.910 31.666 1.00 29.59 102 THR B C 1
ATOM 2730 O O . THR B 2 102 ? 114.113 81.886 32.748 1.00 34.98 102 THR B O 1
ATOM 2734 N N . ILE B 2 103 ? 114.172 81.935 30.498 1.00 31.59 103 ILE B N 1
ATOM 2735 C CA . ILE B 2 103 ? 115.630 81.961 30.390 1.00 30.97 103 ILE B CA 1
ATOM 2736 C C . ILE B 2 103 ? 115.930 83.389 29.932 1.00 29.21 103 ILE B C 1
ATOM 2737 O O . ILE B 2 103 ? 115.675 83.735 28.777 1.00 28.30 103 ILE B O 1
ATOM 2742 N N . ILE B 2 104 ? 116.476 84.209 30.822 1.00 30.58 104 ILE B N 1
ATOM 2743 C CA . ILE B 2 104 ? 116.755 85.607 30.494 1.00 29.72 104 ILE B CA 1
ATOM 2744 C C . ILE B 2 104 ? 118.234 86.000 30.492 1.00 32.28 104 ILE B C 1
ATOM 2745 O O . ILE B 2 104 ? 119.024 85.512 31.305 1.00 33.25 104 ILE B O 1
ATOM 2750 N N . ASN B 2 105 ? 118.603 86.887 29.569 1.00 31.99 105 ASN B N 1
ATOM 2751 C CA . ASN B 2 105 ? 119.973 87.384 29.483 1.00 29.43 105 ASN B CA 1
ATOM 2752 C C . ASN B 2 105 ? 120.003 88.718 30.241 1.00 28.04 105 ASN B C 1
ATOM 2753 O O . ASN B 2 105 ? 119.486 89.726 29.765 1.00 25.00 105 ASN B O 1
ATOM 2758 N N . PRO B 2 106 ? 120.633 88.734 31.429 1.00 27.01 106 PRO B N 1
ATOM 2759 C CA . PRO B 2 106 ? 120.736 89.927 32.284 1.00 28.43 106 PRO B CA 1
ATOM 2760 C C . PRO B 2 106 ? 121.026 91.252 31.578 1.00 28.85 106 PRO B C 1
ATOM 2761 O O . PRO B 2 106 ? 120.265 92.192 31.693 1.00 31.50 106 PRO B O 1
ATOM 2765 N N . LYS B 2 107 ? 122.126 91.321 30.850 1.00 30.21 107 LYS B N 1
ATOM 2766 C CA . LYS B 2 107 ? 122.508 92.547 30.165 1.00 31.17 107 LYS B CA 1
ATOM 2767 C C . LYS B 2 107 ? 121.458 93.110 29.194 1.00 34.01 107 LYS B C 1
ATOM 2768 O O . LYS B 2 107 ? 121.212 94.312 29.162 1.00 34.95 107 LYS B O 1
ATOM 2774 N N . SER B 2 108 ? 120.839 92.262 28.389 1.00 33.79 108 SER B N 1
ATOM 2775 C CA . SER B 2 108 ? 119.851 92.776 27.450 1.00 30.49 108 SER B CA 1
ATOM 2776 C C . SER B 2 108 ? 118.465 92.834 28.059 1.00 33.24 108 SER B C 1
ATOM 2777 O O . SER B 2 108 ? 117.653 93.695 27.689 1.00 33.43 108 SER B O 1
ATOM 2780 N N . GLY B 2 109 ? 118.194 91.927 28.996 1.00 32.58 109 GLY B N 1
ATOM 2781 C CA . GLY B 2 109 ? 116.878 91.882 29.603 1.00 29.70 109 GLY B CA 1
ATOM 2782 C C . GLY B 2 109 ? 115.923 91.125 28.691 1.00 30.99 109 GLY B C 1
ATOM 2783 O O . GLY B 2 109 ? 114.732 91.039 28.979 1.00 33.63 109 GLY B O 1
ATOM 2784 N N . LEU B 2 110 ? 116.439 90.578 27.590 1.00 30.66 110 LEU B N 1
ATOM 2785 C CA . LEU B 2 110 ? 115.612 89.824 26.641 1.00 32.88 110 LEU B CA 1
ATOM 2786 C C . LEU B 2 110 ? 115.637 88.357 27.039 1.00 31.41 110 LEU B C 1
ATOM 2787 O O . LEU B 2 110 ? 116.514 87.942 27.788 1.00 31.92 110 LEU B O 1
ATOM 2792 N N . VAL B 2 111 ? 114.709 87.564 26.512 1.00 29.54 111 VAL B N 1
ATOM 2793 C CA . VAL B 2 111 ? 114.627 86.163 26.902 1.00 28.15 111 VAL B CA 1
ATOM 2794 C C . VAL B 2 111 ? 114.672 85.182 25.754 1.00 29.61 111 VAL B C 1
ATOM 2795 O O . VAL B 2 111 ? 114.204 85.470 24.656 1.00 31.35 111 VAL B O 1
ATOM 2799 N N . LEU B 2 112 ? 115.237 84.007 26.025 1.00 31.95 112 LEU B N 1
ATOM 2800 C CA . LEU B 2 112 ? 115.358 82.954 25.022 1.00 28.04 112 LEU B CA 1
ATOM 2801 C C . LEU B 2 112 ? 113.982 82.697 24.402 1.00 28.39 112 LEU B C 1
ATOM 2802 O O . LEU B 2 112 ? 112.977 82.542 25.110 1.00 29.84 112 LEU B O 1
ATOM 2807 N N . SER B 2 113 ? 113.937 82.675 23.073 1.00 29.80 113 SER B N 1
ATOM 2808 C CA . SER B 2 113 ? 112.678 82.469 22.372 1.00 29.43 113 SER B CA 1
ATOM 2809 C C . SER B 2 113 ? 112.807 81.631 21.128 1.00 27.35 113 SER B C 1
ATOM 2810 O O . SER B 2 113 ? 113.850 81.614 20.482 1.00 29.19 113 SER B O 1
ATOM 2813 N N . ALA B 2 114 ? 111.725 80.937 20.805 1.00 27.53 114 ALA B N 1
ATOM 2814 C CA . ALA B 2 114 ? 111.649 80.088 19.622 1.00 30.27 114 ALA B CA 1
ATOM 2815 C C . ALA B 2 114 ? 110.477 80.656 18.837 1.00 33.62 114 ALA B C 1
ATOM 2816 O O . ALA B 2 114 ? 109.339 80.254 19.061 1.00 34.99 114 ALA B O 1
ATOM 2818 N N . GLU B 2 115 ? 110.758 81.579 17.914 1.00 37.28 115 GLU B N 1
ATOM 2819 C CA . GLU B 2 115 ? 109.713 82.232 17.135 1.00 37.19 115 GLU B CA 1
ATOM 2820 C C . GLU B 2 115 ? 109.144 81.440 15.987 1.00 39.75 115 GLU B C 1
ATOM 2821 O O . GLU B 2 115 ? 108.031 81.719 15.526 1.00 42.32 115 GLU B O 1
ATOM 2827 N N . SER B 2 116 ? 109.891 80.459 15.508 1.00 42.42 116 SER B N 1
ATOM 2828 C CA . SER B 2 116 ? 109.382 79.653 14.415 1.00 47.53 116 SER B CA 1
ATOM 2829 C C . SER B 2 116 ? 108.615 78.460 14.971 1.00 50.04 116 SER B C 1
ATOM 2830 O O . SER B 2 116 ? 109.028 77.827 15.950 1.00 50.44 116 SER B O 1
ATOM 2833 N N . SER B 2 117 ? 107.494 78.158 14.328 1.00 52.42 117 SER B N 1
ATOM 2834 C CA . SER B 2 117 ? 106.646 77.055 14.738 1.00 54.28 117 SER B CA 1
ATOM 2835 C C . SER B 2 117 ? 107.040 75.800 13.983 1.00 54.06 117 SER B C 1
ATOM 2836 O O . SER B 2 117 ? 106.310 74.812 13.997 1.00 56.51 117 SER B O 1
ATOM 2839 N N . SER B 2 118 ? 108.188 75.847 13.316 1.00 53.45 118 SER B N 1
ATOM 2840 C CA . SER B 2 118 ? 108.668 74.705 12.547 1.00 52.51 118 SER B CA 1
ATOM 2841 C C . SER B 2 118 ? 110.024 74.212 13.053 1.00 50.35 118 SER B C 1
ATOM 2842 O O . SER B 2 118 ? 110.951 75.001 13.248 1.00 51.19 118 SER B O 1
ATOM 2845 N N . MET B 2 119 ? 110.141 72.904 13.260 1.00 46.69 119 MET B N 1
ATOM 2846 C CA . MET B 2 119 ? 111.380 72.342 13.751 1.00 45.61 119 MET B CA 1
ATOM 2847 C C . MET B 2 119 ? 112.534 72.827 12.882 1.00 45.08 119 MET B C 1
ATOM 2848 O O . MET B 2 119 ? 112.394 72.938 11.671 1.00 44.92 119 MET B O 1
ATOM 2853 N N . GLY B 2 120 ? 113.666 73.115 13.520 1.00 42.90 120 GLY B N 1
ATOM 2854 C CA . GLY B 2 120 ? 114.846 73.583 12.818 1.00 38.91 120 GLY B CA 1
ATOM 2855 C C . GLY B 2 120 ? 115.073 75.071 13.022 1.00 37.75 120 GLY B C 1
ATOM 2856 O O . GLY B 2 120 ? 116.167 75.588 12.770 1.00 37.08 120 GLY B O 1
ATOM 2857 N N . GLY B 2 121 ? 114.032 75.765 13.474 1.00 34.39 121 GLY B N 1
ATOM 2858 C CA . GLY B 2 121 ? 114.136 77.195 13.693 1.00 30.45 121 GLY B CA 1
ATOM 2859 C C . GLY B 2 121 ? 115.260 77.614 14.621 1.00 33.96 121 GLY B C 1
ATOM 2860 O O . GLY B 2 121 ? 115.616 76.895 15.560 1.00 34.93 121 GLY B O 1
ATOM 2861 N N . THR B 2 122 ? 115.830 78.785 14.354 1.00 34.96 122 THR B N 1
ATOM 2862 C CA . THR B 2 122 ? 116.912 79.320 15.178 1.00 33.98 122 THR B CA 1
ATOM 2863 C C . THR B 2 122 ? 116.294 80.018 16.397 1.00 32.84 122 THR B C 1
ATOM 2864 O O . THR B 2 122 ? 115.211 80.595 16.309 1.00 31.80 122 THR B O 1
ATOM 2868 N N . LEU B 2 123 ? 116.969 79.948 17.536 1.00 28.81 123 LEU B N 1
ATOM 2869 C CA . LEU B 2 123 ? 116.462 80.600 18.728 1.00 28.73 123 LEU B CA 1
ATOM 2870 C C . LEU B 2 123 ? 116.901 82.054 18.695 1.00 29.56 123 LEU B C 1
ATOM 2871 O O . LEU B 2 123 ? 117.878 82.404 18.034 1.00 33.19 123 LEU B O 1
ATOM 2876 N N . THR B 2 124 ? 116.180 82.907 19.407 1.00 30.18 124 THR B N 1
ATOM 2877 C CA . THR B 2 124 ? 116.519 84.327 19.446 1.00 31.99 124 THR B CA 1
ATOM 2878 C C . THR B 2 124 ? 116.173 84.876 20.814 1.00 29.75 124 THR B C 1
ATOM 2879 O O . THR B 2 124 ? 115.654 84.165 21.669 1.00 30.73 124 THR B O 1
ATOM 2883 N N . VAL B 2 125 ? 116.484 86.143 21.020 1.00 28.45 125 VAL B N 1
ATOM 2884 C CA . VAL B 2 125 ? 116.135 86.812 22.258 1.00 28.25 125 VAL B CA 1
ATOM 2885 C C . VAL B 2 125 ? 115.047 87.816 21.867 1.00 29.09 125 VAL B C 1
ATOM 2886 O O . VAL B 2 125 ? 115.099 88.408 20.790 1.00 26.75 125 VAL B O 1
ATOM 2890 N N . GLN B 2 126 ? 114.052 87.994 22.729 1.00 28.78 126 GLN B N 1
ATOM 2891 C CA . GLN B 2 126 ? 112.960 88.918 22.440 1.00 28.99 126 GLN B CA 1
ATOM 2892 C C . GLN B 2 126 ? 112.462 89.594 23.712 1.00 28.30 126 GLN B C 1
ATOM 2893 O O . GLN B 2 126 ? 112.818 89.192 24.825 1.00 27.46 126 GLN B O 1
ATOM 2899 N N . LYS B 2 127 ? 111.662 90.643 23.546 1.00 29.42 127 LYS B N 1
ATOM 2900 C CA . LYS B 2 127 ? 111.062 91.294 24.702 1.00 31.39 127 LYS B CA 1
ATOM 2901 C C . LYS B 2 127 ? 110.313 90.138 25.367 1.00 28.25 127 LYS B C 1
ATOM 2902 O O . LYS B 2 127 ? 109.679 89.344 24.686 1.00 32.73 127 LYS B O 1
ATOM 2908 N N . ASN B 2 128 ? 110.383 90.024 26.682 1.00 32.03 128 ASN B N 1
ATOM 2909 C CA . ASN B 2 128 ? 109.702 88.934 27.358 1.00 32.67 128 ASN B CA 1
ATOM 2910 C C . ASN B 2 128 ? 108.204 89.119 27.510 1.00 34.00 128 ASN B C 1
ATOM 2911 O O . ASN B 2 128 ? 107.770 90.062 28.159 1.00 33.07 128 ASN B O 1
ATOM 2916 N N . ASP B 2 129 ? 107.420 88.211 26.920 1.00 35.22 129 ASP B N 1
ATOM 2917 C CA . ASP B 2 129 ? 105.956 88.270 27.025 1.00 35.68 129 ASP B CA 1
ATOM 2918 C C . ASP B 2 129 ? 105.353 87.011 27.677 1.00 37.05 129 ASP B C 1
ATOM 2919 O O . ASP B 2 129 ? 104.144 86.779 27.601 1.00 33.33 129 ASP B O 1
ATOM 2924 N N . TYR B 2 130 ? 106.196 86.200 28.311 1.00 35.82 130 TYR B N 1
ATOM 2925 C CA . TYR B 2 130 ? 105.735 84.980 28.965 1.00 34.58 130 TYR B CA 1
ATOM 2926 C C . TYR B 2 130 ? 104.857 84.149 28.032 1.00 35.79 130 TYR B C 1
ATOM 2927 O O . TYR B 2 130 ? 103.817 83.614 28.438 1.00 34.95 130 TYR B O 1
ATOM 2936 N N . ARG B 2 131 ? 105.287 84.041 26.781 1.00 30.27 131 ARG B N 1
ATOM 2937 C CA . ARG B 2 131 ? 104.551 83.263 25.800 1.00 34.60 131 ARG B CA 1
ATOM 2938 C C . ARG B 2 131 ? 105.044 81.813 25.779 1.00 33.51 131 ARG B C 1
ATOM 2939 O O . ARG B 2 131 ? 106.197 81.524 26.106 1.00 34.07 131 ARG B O 1
ATOM 2947 N N . MET B 2 132 ? 104.151 80.910 25.398 1.00 31.49 132 MET B N 1
ATOM 2948 C CA . MET B 2 132 ? 104.450 79.490 25.325 1.00 31.34 132 MET B CA 1
ATOM 2949 C C . MET B 2 132 ? 105.793 79.274 24.639 1.00 32.73 132 MET B C 1
ATOM 2950 O O . MET B 2 132 ? 106.546 78.355 24.980 1.00 32.51 132 MET B O 1
ATOM 2955 N N . ARG B 2 133 ? 106.100 80.128 23.667 1.00 30.54 133 ARG B N 1
ATOM 2956 C CA . ARG B 2 133 ? 107.351 79.986 22.937 1.00 32.24 133 ARG B CA 1
ATOM 2957 C C . ARG B 2 133 ? 108.560 80.574 23.641 1.00 30.07 133 ARG B C 1
ATOM 2958 O O . ARG B 2 133 ? 109.637 80.685 23.050 1.00 33.71 133 ARG B O 1
ATOM 2966 N N . GLN B 2 134 ? 108.391 80.939 24.904 1.00 27.43 134 GLN B N 1
ATOM 2967 C CA . GLN B 2 134 ? 109.506 81.471 25.678 1.00 27.16 134 GLN B CA 1
ATOM 2968 C C . GLN B 2 134 ? 109.614 80.667 27.004 1.00 26.35 134 GLN B C 1
ATOM 2969 O O . GLN B 2 134 ? 110.391 81.010 27.889 1.00 26.28 134 GLN B O 1
ATOM 2975 N N . GLY B 2 135 ? 108.833 79.589 27.114 1.00 28.53 135 GLY B N 1
ATOM 2976 C CA . GLY B 2 135 ? 108.839 78.741 28.307 1.00 29.86 135 GLY B CA 1
ATOM 2977 C C . GLY B 2 135 ? 109.714 77.492 28.145 1.00 32.54 135 GLY B C 1
ATOM 2978 O O . GLY B 2 135 ? 109.578 76.755 27.166 1.00 31.92 135 GLY B O 1
ATOM 2979 N N . TRP B 2 136 ? 110.607 77.241 29.103 1.00 32.59 136 TRP B N 1
ATOM 2980 C CA . TRP B 2 136 ? 111.501 76.085 29.014 1.00 30.95 136 TRP B CA 1
ATOM 2981 C C . TRP B 2 136 ? 111.525 75.234 30.276 1.00 30.27 136 TRP B C 1
ATOM 2982 O O . TRP B 2 136 ? 111.122 75.683 31.354 1.00 29.92 136 TRP B O 1
ATOM 2993 N N . ARG B 2 137 ? 112.006 74.002 30.143 1.00 27.32 137 ARG B N 1
ATOM 2994 C CA . ARG B 2 137 ? 112.113 73.117 31.290 1.00 25.89 137 ARG B CA 1
ATOM 2995 C C . ARG B 2 137 ? 113.428 72.351 31.218 1.00 27.24 137 ARG B C 1
ATOM 2996 O O . ARG B 2 137 ? 113.647 71.583 30.282 1.00 29.99 137 ARG B O 1
ATOM 3004 N N . THR B 2 138 ? 114.319 72.577 32.183 1.00 27.74 138 THR B N 1
ATOM 3005 C CA . THR B 2 138 ? 115.599 71.856 32.207 1.00 28.84 138 THR B CA 1
ATOM 3006 C C . THR B 2 138 ? 115.321 70.399 32.575 1.00 30.20 138 THR B C 1
ATOM 3007 O O . THR B 2 138 ? 114.332 70.107 33.262 1.00 28.80 138 THR B O 1
ATOM 3011 N N . GLY B 2 139 ? 116.196 69.498 32.124 1.00 33.17 139 GLY B N 1
ATOM 3012 C CA . GLY B 2 139 ? 116.062 68.078 32.433 1.00 32.57 139 GLY B CA 1
ATOM 3013 C C . GLY B 2 139 ? 116.213 67.138 31.241 1.00 35.13 139 GLY B C 1
ATOM 3014 O O . GLY B 2 139 ? 115.535 67.312 30.229 1.00 35.11 139 GLY B O 1
ATOM 3015 N N . ASN B 2 140 ? 117.088 66.139 31.353 1.00 32.22 140 ASN B N 1
ATOM 3016 C CA . ASN B 2 140 ? 117.292 65.179 30.264 1.00 34.46 140 ASN B CA 1
ATOM 3017 C C . ASN B 2 140 ? 115.969 64.600 29.787 1.00 34.83 140 ASN B C 1
ATOM 3018 O O . ASN B 2 140 ? 115.758 64.432 28.589 1.00 38.21 140 ASN B O 1
ATOM 3023 N N . ASP B 2 141 ? 115.090 64.294 30.738 1.00 33.51 141 ASP B N 1
ATOM 3024 C CA . ASP B 2 141 ? 113.769 63.757 30.447 1.00 30.35 141 ASP B CA 1
ATOM 3025 C C . ASP B 2 141 ? 112.941 64.966 30.031 1.00 30.18 141 ASP B C 1
ATOM 3026 O O . ASP B 2 141 ? 112.410 65.685 30.863 1.00 31.27 141 ASP B O 1
ATOM 3031 N N . THR B 2 142 ? 112.822 65.180 28.734 1.00 29.26 142 THR B N 1
ATOM 3032 C CA . THR B 2 142 ? 112.103 66.336 28.222 1.00 25.21 142 THR B CA 1
ATOM 3033 C C . THR B 2 142 ? 110.680 66.053 27.766 1.00 25.30 142 THR B C 1
ATOM 3034 O O . THR B 2 142 ? 110.040 66.916 27.165 1.00 25.99 142 THR B O 1
ATOM 3038 N N . SER B 2 143 ? 110.171 64.862 28.045 1.00 25.00 143 SER B N 1
ATOM 3039 C CA . SER B 2 143 ? 108.830 64.507 27.606 1.00 25.00 143 SER B CA 1
ATOM 3040 C C . SER B 2 143 ? 107.727 65.258 28.338 1.00 25.00 143 SER B C 1
ATOM 3041 O O . SER B 2 143 ? 107.908 65.706 29.464 1.00 25.00 143 SER B O 1
ATOM 3044 N N . PRO B 2 144 ? 106.571 65.431 27.687 1.00 25.00 144 PRO B N 1
ATOM 3045 C CA . PRO B 2 144 ? 105.482 66.140 28.357 1.00 26.55 144 PRO B CA 1
ATOM 3046 C C . PRO B 2 144 ? 104.993 65.319 29.538 1.00 28.52 144 PRO B C 1
ATOM 3047 O O . PRO B 2 144 ? 104.982 64.096 29.485 1.00 28.96 144 PRO B O 1
ATOM 3051 N N . PHE B 2 145 ? 104.583 65.997 30.602 1.00 30.03 145 PHE B N 1
ATOM 3052 C CA . PHE B 2 145 ? 104.106 65.313 31.788 1.00 30.01 145 PHE B CA 1
ATOM 3053 C C . PHE B 2 145 ? 102.619 64.998 31.672 1.00 27.23 145 PHE B C 1
ATOM 3054 O O . PHE B 2 145 ? 101.771 65.877 31.826 1.00 28.41 145 PHE B O 1
ATOM 3062 N N . VAL B 2 146 ? 102.326 63.736 31.370 1.00 28.32 146 VAL B N 1
ATOM 3063 C CA . VAL B 2 146 ? 100.963 63.236 31.234 1.00 27.47 146 VAL B CA 1
ATOM 3064 C C . VAL B 2 146 ? 100.367 63.006 32.628 1.00 28.72 146 VAL B C 1
ATOM 3065 O O . VAL B 2 146 ? 101.009 62.423 33.497 1.00 28.50 146 VAL B O 1
ATOM 3069 N N . THR B 2 147 ? 99.128 63.442 32.834 1.00 30.95 147 THR B N 1
ATOM 3070 C CA . THR B 2 147 ? 98.504 63.310 34.141 1.00 31.15 147 THR B CA 1
ATOM 3071 C C . THR B 2 147 ? 97.046 63.770 34.116 1.00 33.02 147 THR B C 1
ATOM 3072 O O . THR B 2 147 ? 96.572 64.332 33.123 1.00 35.52 147 THR B O 1
ATOM 3076 N N . SER B 2 148 ? 96.336 63.523 35.213 1.00 32.04 148 SER B N 1
ATOM 3077 C CA . SER B 2 148 ? 94.963 63.991 35.342 1.00 32.15 148 SER B CA 1
ATOM 3078 C C . SER B 2 148 ? 95.087 65.314 36.080 1.00 31.10 148 SER B C 1
ATOM 3079 O O . SER B 2 148 ? 96.075 65.541 36.780 1.00 32.96 148 SER B O 1
ATOM 3082 N N . ILE B 2 149 ? 94.086 66.175 35.928 1.00 31.20 149 ILE B N 1
ATOM 3083 C CA . ILE B 2 149 ? 94.078 67.471 36.591 1.00 30.17 149 ILE B CA 1
ATOM 3084 C C . ILE B 2 149 ? 92.759 67.560 37.341 1.00 30.97 149 ILE B C 1
ATOM 3085 O O . ILE B 2 149 ? 91.695 67.783 36.760 1.00 32.81 149 ILE B O 1
ATOM 3090 N N . ALA B 2 150 ? 92.850 67.362 38.651 1.00 31.30 150 ALA B N 1
ATOM 3091 C CA . ALA B 2 150 ? 91.694 67.379 39.538 1.00 26.73 150 ALA B CA 1
ATOM 3092 C C . ALA B 2 150 ? 91.350 68.756 40.106 1.00 26.44 150 ALA B C 1
ATOM 3093 O O . ALA B 2 150 ? 92.214 69.462 40.639 1.00 28.56 150 ALA B O 1
ATOM 3095 N N . GLY B 2 151 ? 90.082 69.136 39.951 1.00 25.00 151 GLY B N 1
ATOM 3096 C CA . GLY B 2 151 ? 89.579 70.382 40.490 1.00 25.50 151 GLY B CA 1
ATOM 3097 C C . GLY B 2 151 ? 88.938 69.978 41.799 1.00 27.61 151 GLY B C 1
ATOM 3098 O O . GLY B 2 151 ? 89.240 68.901 42.297 1.00 26.68 151 GLY B O 1
ATOM 3099 N N . PHE B 2 152 ? 88.060 70.795 42.375 1.00 25.45 152 PHE B N 1
ATOM 3100 C CA . PHE B 2 152 ? 87.464 70.412 43.646 1.00 25.00 152 PHE B CA 1
ATOM 3101 C C . PHE B 2 152 ? 86.446 69.286 43.534 1.00 26.68 152 PHE B C 1
ATOM 3102 O O . PHE B 2 152 ? 86.054 68.887 42.433 1.00 26.86 152 PHE B O 1
ATOM 3110 N N . PHE B 2 153 ? 86.045 68.773 44.693 1.00 29.16 153 PHE B N 1
ATOM 3111 C CA . PHE B 2 153 ? 85.072 67.705 44.814 1.00 33.02 153 PHE B CA 1
ATOM 3112 C C . PHE B 2 153 ? 85.090 66.601 43.742 1.00 35.96 153 PHE B C 1
ATOM 3113 O O . PHE B 2 153 ? 84.301 66.688 42.798 1.00 43.50 153 PHE B O 1
ATOM 3121 N N . LYS B 2 154 ? 85.942 65.581 43.815 1.00 36.11 154 LYS B N 1
ATOM 3122 C CA . LYS B 2 154 ? 85.760 64.494 42.831 1.00 36.24 154 LYS B CA 1
ATOM 3123 C C . LYS B 2 154 ? 85.565 64.932 41.385 1.00 34.68 154 LYS B C 1
ATOM 3124 O O . LYS B 2 154 ? 84.946 64.220 40.609 1.00 40.19 154 LYS B O 1
ATOM 3130 N N . LEU B 2 155 ? 86.051 66.097 41.009 1.00 34.42 155 LEU B N 1
ATOM 3131 C CA . LEU B 2 155 ? 85.846 66.542 39.635 1.00 31.10 155 LEU B CA 1
ATOM 3132 C C . LEU B 2 155 ? 87.169 66.732 38.911 1.00 30.73 155 LEU B C 1
ATOM 3133 O O . LEU B 2 155 ? 88.103 67.326 39.455 1.00 34.52 155 LEU B O 1
ATOM 3138 N N . CYS B 2 156 ? 87.249 66.210 37.696 1.00 29.42 156 CYS B N 1
ATOM 3139 C CA . CYS B 2 156 ? 88.467 66.306 36.891 1.00 32.24 156 CYS B CA 1
ATOM 3140 C C . CYS B 2 156 ? 88.219 67.025 35.563 1.00 32.36 156 CYS B C 1
ATOM 3141 O O . CYS B 2 156 ? 87.103 66.987 35.023 1.00 30.35 156 CYS B O 1
ATOM 3144 N N . MET B 2 157 ? 89.264 67.676 35.046 1.00 31.74 157 MET B N 1
ATOM 3145 C CA . MET B 2 157 ? 89.191 68.400 33.776 1.00 30.37 157 MET B CA 1
ATOM 3146 C C . MET B 2 157 ? 89.051 67.420 32.628 1.00 31.58 157 MET B C 1
ATOM 3147 O O . MET B 2 157 ? 89.867 66.504 32.490 1.00 29.42 157 MET B O 1
ATOM 3152 N N . GLU B 2 158 ? 88.018 67.602 31.804 1.00 33.37 158 GLU B N 1
ATOM 3153 C CA . GLU B 2 158 ? 87.820 66.709 30.665 1.00 35.30 158 GLU B CA 1
ATOM 3154 C C . GLU B 2 158 ? 87.712 67.472 29.342 1.00 36.07 158 GLU B C 1
ATOM 3155 O O . GLU B 2 158 ? 87.125 68.553 29.280 1.00 35.61 158 GLU B O 1
ATOM 3161 N N . ALA B 2 159 ? 88.291 66.897 28.291 1.00 36.12 159 ALA B N 1
ATOM 3162 C CA . ALA B 2 159 ? 88.274 67.506 26.967 1.00 36.26 159 ALA B CA 1
ATOM 3163 C C . ALA B 2 159 ? 87.022 67.126 26.190 1.00 39.23 159 ALA B C 1
ATOM 3164 O O . ALA B 2 159 ? 86.651 65.959 26.106 1.00 42.28 159 ALA B O 1
ATOM 3166 N N . HIS B 2 160 ? 86.383 68.124 25.604 1.00 41.01 160 HIS B N 1
ATOM 3167 C CA . HIS B 2 160 ? 85.165 67.896 24.832 1.00 43.41 160 HIS B CA 1
ATOM 3168 C C . HIS B 2 160 ? 85.297 68.634 23.518 1.00 43.68 160 HIS B C 1
ATOM 3169 O O . HIS B 2 160 ? 84.852 69.778 23.376 1.00 43.13 160 HIS B O 1
ATOM 3176 N N . GLY B 2 161 ? 85.923 67.969 22.558 1.00 45.10 161 GLY B N 1
ATOM 3177 C CA . GLY B 2 161 ? 86.141 68.577 21.262 1.00 45.66 161 GLY B CA 1
ATOM 3178 C C . GLY B 2 161 ? 87.094 69.736 21.447 1.00 45.86 161 GLY B C 1
ATOM 3179 O O . GLY B 2 161 ? 88.273 69.533 21.731 1.00 49.40 161 GLY B O 1
ATOM 3180 N N . ASN B 2 162 ? 86.583 70.952 21.301 1.00 44.97 162 ASN B N 1
ATOM 3181 C CA . ASN B 2 162 ? 87.401 72.142 21.463 1.00 44.84 162 ASN B CA 1
ATOM 3182 C C . ASN B 2 162 ? 86.951 72.887 22.699 1.00 43.95 162 ASN B C 1
ATOM 3183 O O . ASN B 2 162 ? 87.164 74.090 22.847 1.00 42.42 162 ASN B O 1
ATOM 3188 N N . SER B 2 163 ? 86.313 72.148 23.595 1.00 43.51 163 SER B N 1
ATOM 3189 C CA . SER B 2 163 ? 85.857 72.716 24.849 1.00 42.56 163 SER B CA 1
ATOM 3190 C C . SER B 2 163 ? 86.383 71.857 25.990 1.00 40.65 163 SER B C 1
ATOM 3191 O O . SER B 2 163 ? 86.749 70.696 25.784 1.00 41.30 163 SER B O 1
ATOM 3194 N N . MET B 2 164 ? 86.426 72.433 27.188 1.00 40.16 164 MET B N 1
ATOM 3195 C CA . MET B 2 164 ? 86.893 71.713 28.364 1.00 38.97 164 MET B CA 1
ATOM 3196 C C . MET B 2 164 ? 86.116 72.088 29.608 1.00 37.58 164 MET B C 1
ATOM 3197 O O . MET B 2 164 ? 85.954 73.264 29.914 1.00 39.42 164 MET B O 1
ATOM 3202 N N . TRP B 2 165 ? 85.628 71.084 30.324 1.00 37.70 165 TRP B N 1
ATOM 3203 C CA . TRP B 2 165 ? 84.925 71.350 31.568 1.00 39.15 165 TRP B CA 1
ATOM 3204 C C . TRP B 2 165 ? 85.112 70.181 32.540 1.00 38.07 165 TRP B C 1
ATOM 3205 O O . TRP B 2 165 ? 85.838 69.224 32.240 1.00 40.21 165 TRP B O 1
ATOM 3216 N N . LEU B 2 166 ? 84.476 70.270 33.704 1.00 35.01 166 LEU B N 1
ATOM 3217 C CA . LEU B 2 166 ? 84.601 69.231 34.726 1.00 36.01 166 LEU B CA 1
ATOM 3218 C C . LEU B 2 166 ? 83.707 67.999 34.537 1.00 36.70 166 LEU B C 1
ATOM 3219 O O . LEU B 2 166 ? 82.662 68.052 33.895 1.00 35.53 166 LEU B O 1
ATOM 3224 N N . ASP B 2 167 ? 84.154 66.884 35.102 1.00 38.48 167 ASP B N 1
ATOM 3225 C CA . ASP B 2 167 ? 83.442 65.611 35.067 1.00 36.86 167 ASP B CA 1
ATOM 3226 C C . ASP B 2 167 ? 84.030 64.778 36.182 1.00 35.81 167 ASP B C 1
ATOM 3227 O O . ASP B 2 167 ? 85.204 64.935 36.516 1.00 36.08 167 ASP B O 1
ATOM 3232 N N . VAL B 2 168 ? 83.226 63.883 36.741 1.00 32.76 168 VAL B N 1
ATOM 3233 C CA . VAL B 2 168 ? 83.684 63.029 37.811 1.00 31.10 168 VAL B CA 1
ATOM 3234 C C . VAL B 2 168 ? 84.942 62.271 37.377 1.00 33.60 168 VAL B C 1
ATOM 3235 O O . VAL B 2 168 ? 84.937 61.574 36.358 1.00 34.69 168 VAL B O 1
ATOM 3239 N N . CYS B 2 169 ? 86.017 62.420 38.154 1.00 34.16 169 CYS B N 1
ATOM 3240 C CA . CYS B 2 169 ? 87.283 61.754 37.856 1.00 32.31 169 CYS B CA 1
ATOM 3241 C C . CYS B 2 169 ? 87.048 60.268 37.576 1.00 34.41 169 CYS B C 1
ATOM 3242 O O . CYS B 2 169 ? 86.356 59.585 38.340 1.00 35.00 169 CYS B O 1
ATOM 3245 N N . ASP B 2 170 ? 87.623 59.784 36.473 1.00 32.94 170 ASP B N 1
ATOM 3246 C CA . ASP B 2 170 ? 87.502 58.394 36.063 1.00 32.72 170 ASP B CA 1
ATOM 3247 C C . ASP B 2 170 ? 88.760 58.065 35.257 1.00 34.17 170 ASP B C 1
ATOM 3248 O O . ASP B 2 170 ? 88.893 58.455 34.098 1.00 33.36 170 ASP B O 1
ATOM 3253 N N . ILE B 2 171 ? 89.676 57.332 35.880 1.00 34.23 171 ILE B N 1
ATOM 3254 C CA . ILE B 2 171 ? 90.946 56.981 35.260 1.00 32.98 171 ILE B CA 1
ATOM 3255 C C . ILE B 2 171 ? 90.864 56.199 33.967 1.00 35.23 171 ILE B C 1
ATOM 3256 O O . ILE B 2 171 ? 91.872 56.055 33.276 1.00 38.08 171 ILE B O 1
ATOM 3261 N N . THR B 2 172 ? 89.684 55.685 33.631 1.00 36.63 172 THR B N 1
ATOM 3262 C CA . THR B 2 172 ? 89.540 54.912 32.394 1.00 38.16 172 THR B CA 1
ATOM 3263 C C . THR B 2 172 ? 89.251 55.798 31.195 1.00 40.93 172 THR B C 1
ATOM 3264 O O . THR B 2 172 ? 89.329 55.345 30.052 1.00 41.73 172 THR B O 1
ATOM 3268 N N . LYS B 2 173 ? 88.911 57.058 31.457 1.00 42.56 173 LYS B N 1
ATOM 3269 C CA . LYS B 2 173 ? 88.601 58.004 30.389 1.00 42.69 173 LYS B CA 1
ATOM 3270 C C . LYS B 2 173 ? 89.837 58.683 29.840 1.00 41.66 173 LYS B C 1
ATOM 3271 O O . LYS B 2 173 ? 90.526 59.412 30.543 1.00 43.71 173 LYS B O 1
ATOM 3277 N N . GLU B 2 174 ? 90.113 58.447 28.569 1.00 42.05 174 GLU B N 1
ATOM 3278 C CA . GLU B 2 174 ? 91.270 59.043 27.943 1.00 40.06 174 GLU B CA 1
ATOM 3279 C C . GLU B 2 174 ? 91.101 60.552 27.846 1.00 39.68 174 GLU B C 1
ATOM 3280 O O . GLU B 2 174 ? 92.084 61.290 27.867 1.00 38.19 174 GLU B O 1
ATOM 3286 N N . GLU B 2 175 ? 89.854 61.010 27.762 1.00 38.85 175 GLU B N 1
ATOM 3287 C CA . GLU B 2 175 ? 89.558 62.439 27.651 1.00 38.08 175 GLU B CA 1
ATOM 3288 C C . GLU B 2 175 ? 89.954 63.222 28.901 1.00 35.58 175 GLU B C 1
ATOM 3289 O O . GLU B 2 175 ? 89.846 64.453 28.941 1.00 35.18 175 GLU B O 1
ATOM 3295 N N . GLN B 2 176 ? 90.397 62.507 29.926 1.00 34.04 176 GLN B N 1
ATOM 3296 C CA . GLN B 2 176 ? 90.805 63.145 31.168 1.00 32.57 176 GLN B CA 1
ATOM 3297 C C . GLN B 2 176 ? 92.318 63.062 31.368 1.00 32.88 176 GLN B C 1
ATOM 3298 O O . GLN B 2 176 ? 92.818 63.400 32.452 1.00 35.89 176 GLN B O 1
ATOM 3304 N N . GLN B 2 177 ? 93.041 62.600 30.344 1.00 30.89 177 GLN B N 1
ATOM 3305 C CA . GLN B 2 177 ? 94.502 62.502 30.420 1.00 32.99 177 GLN B CA 1
ATOM 3306 C C . GLN B 2 177 ? 95.075 63.768 29.794 1.00 32.92 177 GLN B C 1
ATOM 3307 O O . GLN B 2 177 ? 94.678 64.127 28.686 1.00 33.63 177 GLN B O 1
ATOM 3313 N N . TRP B 2 178 ? 95.994 64.443 30.480 1.00 31.85 178 TRP B N 1
ATOM 3314 C CA . TRP B 2 178 ? 96.582 65.657 29.924 1.00 29.83 178 TRP B CA 1
ATOM 3315 C C . TRP B 2 178 ? 98.090 65.568 29.787 1.00 31.38 178 TRP B C 1
ATOM 3316 O O . TRP B 2 178 ? 98.767 64.853 30.537 1.00 32.45 178 TRP B O 1
ATOM 3327 N N . ALA B 2 179 ? 98.606 66.320 28.819 1.00 31.32 179 ALA B N 1
ATOM 3328 C CA . ALA B 2 179 ? 100.024 66.356 28.502 1.00 26.67 179 ALA B CA 1
ATOM 3329 C C . ALA B 2 179 ? 100.575 67.760 28.713 1.00 28.10 179 ALA B C 1
ATOM 3330 O O . ALA B 2 179 ? 100.393 68.649 27.876 1.00 30.35 179 ALA B O 1
ATOM 3332 N N . VAL B 2 180 ? 101.245 67.971 29.836 1.00 27.50 180 VAL B N 1
ATOM 3333 C CA . VAL B 2 180 ? 101.818 69.273 30.115 1.00 27.36 180 VAL B CA 1
ATOM 3334 C C . VAL B 2 180 ? 103.234 69.327 29.544 1.00 30.84 180 VAL B C 1
ATOM 3335 O O . VAL B 2 180 ? 104.176 68.737 30.098 1.00 25.00 180 VAL B O 1
ATOM 3339 N N . TYR B 2 181 ? 103.353 70.038 28.421 1.00 28.84 181 TYR B N 1
ATOM 3340 C CA . TYR B 2 181 ? 104.609 70.200 27.705 1.00 27.24 181 TYR B CA 1
ATOM 3341 C C . TYR B 2 181 ? 105.615 71.082 28.417 1.00 25.00 181 TYR B C 1
ATOM 3342 O O . TYR B 2 181 ? 105.253 72.005 29.142 1.00 25.00 181 TYR B O 1
ATOM 3351 N N . PRO B 2 182 ? 106.904 70.815 28.200 1.00 25.00 182 PRO B N 1
ATOM 3352 C CA . PRO B 2 182 ? 107.955 71.605 28.841 1.00 25.00 182 PRO B CA 1
ATOM 3353 C C . PRO B 2 182 ? 107.815 73.094 28.590 1.00 25.56 182 PRO B C 1
ATOM 3354 O O . PRO B 2 182 ? 108.468 73.896 29.262 1.00 27.09 182 PRO B O 1
ATOM 3358 N N . ASP B 2 183 ? 106.964 73.475 27.639 1.00 27.45 183 ASP B N 1
ATOM 3359 C CA . ASP B 2 183 ? 106.772 74.899 27.351 1.00 26.25 183 ASP B CA 1
ATOM 3360 C C . ASP B 2 183 ? 105.673 75.506 28.192 1.00 25.00 183 ASP B C 1
ATOM 3361 O O . ASP B 2 183 ? 105.431 76.700 28.108 1.00 25.00 183 ASP B O 1
ATOM 3366 N N . GLY B 2 184 ? 105.005 74.685 29.003 1.00 26.15 184 GLY B N 1
ATOM 3367 C CA . GLY B 2 184 ? 103.958 75.190 29.878 1.00 25.00 184 GLY B CA 1
ATOM 3368 C C . GLY B 2 184 ? 102.543 75.011 29.361 1.00 28.06 184 GLY B C 1
ATOM 3369 O O . GLY B 2 184 ? 101.583 75.437 30.023 1.00 29.51 184 GLY B O 1
ATOM 3370 N N . SER B 2 185 ? 102.406 74.395 28.189 1.00 25.00 185 SER B N 1
ATOM 3371 C CA . SER B 2 185 ? 101.100 74.171 27.594 1.00 29.18 185 SER B CA 1
ATOM 3372 C C . SER B 2 185 ? 100.476 72.866 28.083 1.00 28.80 185 SER B C 1
ATOM 3373 O O . SER B 2 185 ? 101.171 71.864 28.269 1.00 30.05 185 SER B O 1
ATOM 3376 N N . ILE B 2 186 ? 99.160 72.900 28.277 1.00 27.22 186 ILE B N 1
ATOM 3377 C CA . ILE B 2 186 ? 98.386 71.761 28.735 1.00 27.61 186 ILE B CA 1
ATOM 3378 C C . ILE B 2 186 ? 97.583 71.244 27.534 1.00 29.17 186 ILE B C 1
ATOM 3379 O O . ILE B 2 186 ? 96.615 71.871 27.102 1.00 26.18 186 ILE B O 1
ATOM 3384 N N . ARG B 2 187 ? 97.983 70.093 27.007 1.00 29.02 187 ARG B N 1
ATOM 3385 C CA . ARG B 2 187 ? 97.344 69.542 25.826 1.00 31.78 187 ARG B CA 1
ATOM 3386 C C . ARG B 2 187 ? 96.554 68.266 26.052 1.00 36.06 187 ARG B C 1
ATOM 3387 O O . ARG B 2 187 ? 96.868 67.482 26.926 1.00 40.32 187 ARG B O 1
ATOM 3395 N N . PRO B 2 188 ? 95.478 68.067 25.282 1.00 40.53 188 PRO B N 1
ATOM 3396 C CA . PRO B 2 188 ? 94.666 66.855 25.421 1.00 39.73 188 PRO B CA 1
ATOM 3397 C C . PRO B 2 188 ? 95.427 65.709 24.796 1.00 40.40 188 PRO B C 1
ATOM 3398 O O . PRO B 2 188 ? 95.825 65.766 23.638 1.00 42.24 188 PRO B O 1
ATOM 3402 N N . VAL B 2 189 ? 95.633 64.664 25.570 1.00 41.67 189 VAL B N 1
ATOM 3403 C CA . VAL B 2 189 ? 96.357 63.504 25.090 1.00 42.48 189 VAL B CA 1
ATOM 3404 C C . VAL B 2 189 ? 95.910 63.041 23.696 1.00 43.17 189 VAL B C 1
ATOM 3405 O O . VAL B 2 189 ? 96.731 62.606 22.888 1.00 40.93 189 VAL B O 1
ATOM 3409 N N . GLN B 2 190 ? 94.618 63.143 23.407 1.00 41.61 190 GLN B N 1
ATOM 3410 C CA . GLN B 2 190 ? 94.121 62.676 22.119 1.00 41.36 190 GLN B CA 1
ATOM 3411 C C . GLN B 2 190 ? 94.391 63.620 20.954 1.00 41.03 190 GLN B C 1
ATOM 3412 O O . GLN B 2 190 ? 94.127 63.278 19.796 1.00 47.04 190 GLN B O 1
ATOM 3418 N N . ASN B 2 191 ? 94.923 64.799 21.240 1.00 37.70 191 ASN B N 1
ATOM 3419 C CA . ASN B 2 191 ? 95.219 65.738 20.170 1.00 38.07 191 ASN B CA 1
ATOM 3420 C C . ASN B 2 191 ? 96.161 66.841 20.633 1.00 37.02 191 ASN B C 1
ATOM 3421 O O . ASN B 2 191 ? 95.753 67.946 20.997 1.00 36.69 191 ASN B O 1
ATOM 3426 N N . THR B 2 192 ? 97.442 66.513 20.594 1.00 37.79 192 THR B N 1
ATOM 3427 C CA . THR B 2 192 ? 98.486 67.411 21.021 1.00 37.63 192 THR B CA 1
ATOM 3428 C C . THR B 2 192 ? 98.619 68.672 20.167 1.00 37.73 192 THR B C 1
ATOM 3429 O O . THR B 2 192 ? 99.558 69.445 20.342 1.00 39.00 192 THR B O 1
ATOM 3433 N N . ASN B 2 193 ? 97.681 68.885 19.248 1.00 39.24 193 ASN B N 1
ATOM 3434 C CA . ASN B 2 193 ? 97.711 70.103 18.446 1.00 38.13 193 ASN B CA 1
ATOM 3435 C C . ASN B 2 193 ? 96.814 71.115 19.157 1.00 37.67 193 ASN B C 1
ATOM 3436 O O . ASN B 2 193 ? 96.896 72.322 18.911 1.00 40.24 193 ASN B O 1
ATOM 3441 N N . ASN B 2 194 ? 95.963 70.614 20.052 1.00 34.84 194 ASN B N 1
ATOM 3442 C CA . ASN B 2 194 ? 95.087 71.478 20.842 1.00 36.15 194 ASN B CA 1
ATOM 3443 C C . ASN B 2 194 ? 95.813 71.938 22.116 1.00 37.84 194 ASN B C 1
ATOM 3444 O O . ASN B 2 194 ? 96.668 71.221 22.651 1.00 39.55 194 ASN B O 1
ATOM 3449 N N . CYS B 2 195 ? 95.475 73.130 22.598 1.00 37.51 195 CYS B N 1
ATOM 3450 C CA . CYS B 2 195 ? 96.094 73.695 23.798 1.00 37.62 195 CYS B CA 1
ATOM 3451 C C . CYS B 2 195 ? 95.076 74.494 24.602 1.00 39.87 195 CYS B C 1
ATOM 3452 O O . CYS B 2 195 ? 94.364 75.319 24.030 1.00 44.68 195 CYS B O 1
ATOM 3455 N N . LEU B 2 196 ? 94.991 74.267 25.913 1.00 35.42 196 LEU B N 1
ATOM 3456 C CA . LEU B 2 196 ? 94.050 75.042 26.714 1.00 35.06 196 LEU B CA 1
ATOM 3457 C C . LEU B 2 196 ? 94.529 76.480 26.699 1.00 36.80 196 LEU B C 1
ATOM 3458 O O . LEU B 2 196 ? 95.682 76.772 27.043 1.00 38.10 196 LEU B O 1
ATOM 3463 N N . THR B 2 197 ? 93.653 77.384 26.285 1.00 38.40 197 THR B N 1
ATOM 3464 C CA . THR B 2 197 ? 94.022 78.792 26.219 1.00 40.65 197 THR B CA 1
ATOM 3465 C C . THR B 2 197 ? 92.863 79.693 26.573 1.00 40.97 197 THR B C 1
ATOM 3466 O O . THR B 2 197 ? 91.707 79.314 26.372 1.00 41.06 197 THR B O 1
ATOM 3470 N N . CYS B 2 198 ? 93.152 80.873 27.117 1.00 42.11 198 CYS B N 1
ATOM 3471 C CA . CYS B 2 198 ? 92.068 81.801 27.439 1.00 45.03 198 CYS B CA 1
ATOM 3472 C C . CYS B 2 198 ? 91.597 82.409 26.123 1.00 44.19 198 CYS B C 1
ATOM 3473 O O . CYS B 2 198 ? 92.377 82.545 25.192 1.00 40.87 198 CYS B O 1
ATOM 3476 N N . GLU B 2 199 ? 90.325 82.779 26.050 1.00 44.41 199 GLU B N 1
ATOM 3477 C CA . GLU B 2 199 ? 89.798 83.387 24.845 1.00 44.94 199 GLU B CA 1
ATOM 3478 C C . GLU B 2 199 ? 90.247 84.832 24.725 1.00 47.94 199 GLU B C 1
ATOM 3479 O O . GLU B 2 199 ? 90.495 85.302 23.625 1.00 49.20 199 GLU B O 1
ATOM 3485 N N . GLU B 2 200 ? 90.325 85.526 25.861 1.00 50.62 200 GLU B N 1
ATOM 3486 C CA . GLU B 2 200 ? 90.738 86.932 25.930 1.00 52.48 200 GLU B CA 1
ATOM 3487 C C . GLU B 2 200 ? 91.613 87.167 27.162 1.00 52.31 200 GLU B C 1
ATOM 3488 O O . GLU B 2 200 ? 91.450 86.495 28.192 1.00 49.19 200 GLU B O 1
ATOM 3494 N N . HIS B 2 201 ? 92.520 88.137 27.061 1.00 51.18 201 HIS B N 1
ATOM 3495 C CA . HIS B 2 201 ? 93.393 88.469 28.178 1.00 52.02 201 HIS B CA 1
ATOM 3496 C C . HIS B 2 201 ? 92.640 89.354 29.171 1.00 51.73 201 HIS B C 1
ATOM 3497 O O . HIS B 2 201 ? 93.045 90.480 29.452 1.00 55.19 201 HIS B O 1
ATOM 3504 N N . LYS B 2 202 ? 91.530 88.837 29.695 1.00 51.00 202 LYS B N 1
ATOM 3505 C CA . LYS B 2 202 ? 90.731 89.576 30.667 1.00 48.27 202 LYS B CA 1
ATOM 3506 C C . LYS B 2 202 ? 89.972 88.694 31.661 1.00 44.39 202 LYS B C 1
ATOM 3507 O O . LYS B 2 202 ? 89.600 87.550 31.377 1.00 43.24 202 LYS B O 1
ATOM 3513 N N . GLN B 2 203 ? 89.760 89.249 32.842 1.00 40.22 203 GLN B N 1
ATOM 3514 C CA . GLN B 2 203 ? 89.061 88.562 33.904 1.00 42.54 203 GLN B CA 1
ATOM 3515 C C . GLN B 2 203 ? 87.720 88.057 33.419 1.00 43.30 203 GLN B C 1
ATOM 3516 O O . GLN B 2 203 ? 86.903 88.825 32.907 1.00 49.41 203 GLN B O 1
ATOM 3522 N N . GLY B 2 204 ? 87.498 86.759 33.563 1.00 41.11 204 GLY B N 1
ATOM 3523 C CA . GLY B 2 204 ? 86.231 86.196 33.156 1.00 38.40 204 GLY B CA 1
ATOM 3524 C C . GLY B 2 204 ? 86.286 85.372 31.881 1.00 37.90 204 GLY B C 1
ATOM 3525 O O . GLY B 2 204 ? 85.361 84.609 31.605 1.00 39.01 204 GLY B O 1
ATOM 3526 N N . ALA B 2 205 ? 87.353 85.508 31.100 1.00 37.51 205 ALA B N 1
ATOM 3527 C CA . ALA B 2 205 ? 87.473 84.735 29.870 1.00 37.17 205 ALA B CA 1
ATOM 3528 C C . ALA B 2 205 ? 87.476 83.229 30.175 1.00 40.39 205 ALA B C 1
ATOM 3529 O O . ALA B 2 205 ? 88.063 82.783 31.166 1.00 45.60 205 ALA B O 1
ATOM 3531 N N . THR B 2 206 ? 86.812 82.449 29.330 1.00 37.74 206 THR B N 1
ATOM 3532 C CA . THR B 2 206 ? 86.747 81.013 29.525 1.00 40.08 206 THR B CA 1
ATOM 3533 C C . THR B 2 206 ? 87.974 80.351 28.867 1.00 39.98 206 THR B C 1
ATOM 3534 O O . THR B 2 206 ? 88.525 80.889 27.908 1.00 39.70 206 THR B O 1
ATOM 3538 N N . ILE B 2 207 ? 88.406 79.200 29.391 1.00 36.96 207 ILE B N 1
ATOM 3539 C CA . ILE B 2 207 ? 89.555 78.477 28.837 1.00 35.00 207 ILE B CA 1
ATOM 3540 C C . ILE B 2 207 ? 89.022 77.513 27.779 1.00 34.31 207 ILE B C 1
ATOM 3541 O O . ILE B 2 207 ? 88.175 76.675 28.070 1.00 35.80 207 ILE B O 1
ATOM 3546 N N . VAL B 2 208 ? 89.521 77.631 26.552 1.00 32.51 208 VAL B N 1
ATOM 3547 C CA . VAL B 2 208 ? 89.065 76.782 25.453 1.00 31.51 208 VAL B CA 1
ATOM 3548 C C . VAL B 2 208 ? 90.212 76.049 24.780 1.00 35.52 208 VAL B C 1
ATOM 3549 O O . VAL B 2 208 ? 91.351 76.129 25.213 1.00 37.09 208 VAL B O 1
ATOM 3553 N N . MET B 2 209 ? 89.911 75.334 23.704 1.00 40.68 209 MET B N 1
ATOM 3554 C CA . MET B 2 209 ? 90.957 74.628 22.965 1.00 42.71 209 MET B CA 1
ATOM 3555 C C . MET B 2 209 ? 91.325 75.473 21.756 1.00 41.78 209 MET B C 1
ATOM 3556 O O . MET B 2 209 ? 90.450 76.057 21.123 1.00 39.95 209 MET B O 1
ATOM 3561 N N . MET B 2 210 ? 92.616 75.555 21.456 1.00 45.43 210 MET B N 1
ATOM 3562 C CA . MET B 2 210 ? 93.103 76.321 20.305 1.00 49.40 210 MET B CA 1
ATOM 3563 C C . MET B 2 210 ? 94.393 75.678 19.807 1.00 51.03 210 MET B C 1
ATOM 3564 O O . MET B 2 210 ? 95.139 75.075 20.589 1.00 52.77 210 MET B O 1
ATOM 3569 N N . GLY B 2 211 ? 94.648 75.811 18.509 1.00 49.10 211 GLY B N 1
ATOM 3570 C CA . GLY B 2 211 ? 95.847 75.240 17.926 1.00 50.42 211 GLY B CA 1
ATOM 3571 C C . GLY B 2 211 ? 97.097 75.751 18.608 1.00 51.05 211 GLY B C 1
ATOM 3572 O O . GLY B 2 211 ? 97.326 76.960 18.698 1.00 52.96 211 GLY B O 1
ATOM 3573 N N . CYS B 2 212 ? 97.909 74.821 19.094 1.00 49.42 212 CYS B N 1
ATOM 3574 C CA . CYS B 2 212 ? 99.137 75.178 19.781 1.00 46.36 212 CYS B CA 1
ATOM 3575 C C . CYS B 2 212 ? 100.138 75.884 18.875 1.00 42.91 212 CYS B C 1
ATOM 3576 O O . CYS B 2 212 ? 101.041 76.556 19.375 1.00 43.15 212 CYS B O 1
ATOM 3579 N N . SER B 2 213 ? 99.985 75.743 17.558 1.00 39.73 213 SER B N 1
ATOM 3580 C CA . SER B 2 213 ? 100.919 76.371 16.623 1.00 38.58 213 SER B CA 1
ATOM 3581 C C . SER B 2 213 ? 101.066 77.873 16.849 1.00 36.66 213 SER B C 1
ATOM 3582 O O . SER B 2 213 ? 102.053 78.475 16.422 1.00 37.37 213 SER B O 1
ATOM 3585 N N . ASN B 2 214 ? 100.099 78.469 17.541 1.00 35.53 214 ASN B N 1
ATOM 3586 C CA . ASN B 2 214 ? 100.142 79.898 17.848 1.00 37.56 214 ASN B CA 1
ATOM 3587 C C . ASN B 2 214 ? 101.219 80.219 18.872 1.00 38.08 214 ASN B C 1
ATOM 3588 O O . ASN B 2 214 ? 102.016 81.122 18.666 1.00 42.29 214 ASN B O 1
ATOM 3593 N N . ALA B 2 215 ? 101.227 79.476 19.976 1.00 35.78 215 ALA B N 1
ATOM 3594 C CA . ALA B 2 215 ? 102.204 79.653 21.050 1.00 33.64 215 ALA B CA 1
ATOM 3595 C C . ALA B 2 215 ? 102.061 80.993 21.710 1.00 31.56 215 ALA B C 1
ATOM 3596 O O . ALA B 2 215 ? 103.044 81.732 21.823 1.00 32.39 215 ALA B O 1
ATOM 3598 N N . TRP B 2 216 ? 100.844 81.291 22.160 1.00 33.90 216 TRP B N 1
ATOM 3599 C CA . TRP B 2 216 ? 100.533 82.560 22.829 1.00 34.36 216 TRP B CA 1
ATOM 3600 C C . TRP B 2 216 ? 100.798 82.535 24.334 1.00 31.19 216 TRP B C 1
ATOM 3601 O O . TRP B 2 216 ? 100.984 81.477 24.936 1.00 31.62 216 TRP B O 1
ATOM 3612 N N . ALA B 2 217 ? 100.792 83.716 24.939 1.00 29.59 217 ALA B N 1
ATOM 3613 C CA . ALA B 2 217 ? 100.991 83.836 26.376 1.00 26.79 217 ALA B CA 1
ATOM 3614 C C . ALA B 2 217 ? 99.772 83.237 27.060 1.00 27.72 217 ALA B C 1
ATOM 3615 O O . ALA B 2 217 ? 99.787 82.985 28.263 1.00 29.43 217 ALA B O 1
ATOM 3617 N N . SER B 2 218 ? 98.716 83.003 26.287 1.00 28.08 218 SER B N 1
ATOM 3618 C CA . SER B 2 218 ? 97.480 82.454 26.836 1.00 28.25 218 SER B CA 1
ATOM 3619 C C . SER B 2 218 ? 97.463 80.938 26.768 1.00 28.72 218 SER B C 1
ATOM 3620 O O . SER B 2 218 ? 96.442 80.314 27.037 1.00 31.08 218 SER B O 1
ATOM 3623 N N . GLN B 2 219 ? 98.590 80.342 26.398 1.00 29.37 219 GLN B N 1
ATOM 3624 C CA . GLN B 2 219 ? 98.640 78.895 26.272 1.00 27.10 219 GLN B CA 1
ATOM 3625 C C . GLN B 2 219 ? 99.774 78.345 27.113 1.00 28.22 219 GLN B C 1
ATOM 3626 O O . GLN B 2 219 ? 100.199 77.204 26.937 1.00 29.58 219 GLN B O 1
ATOM 3632 N N . ARG B 2 220 ? 100.251 79.171 28.039 1.00 30.33 220 ARG B N 1
ATOM 3633 C CA . ARG B 2 220 ? 101.349 78.816 28.936 1.00 27.53 220 ARG B CA 1
ATOM 3634 C C . ARG B 2 220 ? 100.828 78.872 30.362 1.00 26.48 220 ARG B C 1
ATOM 3635 O O . ARG B 2 220 ? 100.120 79.810 30.733 1.00 25.92 220 ARG B O 1
ATOM 3643 N N . TRP B 2 221 ? 101.138 77.858 31.164 1.00 26.97 221 TRP B N 1
ATOM 3644 C CA . TRP B 2 221 ? 100.646 77.863 32.541 1.00 27.79 221 TRP B CA 1
ATOM 3645 C C . TRP B 2 221 ? 101.623 77.243 33.533 1.00 29.75 221 TRP B C 1
ATOM 3646 O O . TRP B 2 221 ? 102.405 76.348 33.188 1.00 30.15 221 TRP B O 1
ATOM 3657 N N . VAL B 2 222 ? 101.584 77.717 34.771 1.00 27.63 222 VAL B N 1
ATOM 3658 C CA . VAL B 2 222 ? 102.445 77.135 35.776 1.00 26.33 222 VAL B CA 1
ATOM 3659 C C . VAL B 2 222 ? 101.603 76.576 36.918 1.00 28.60 222 VAL B C 1
ATOM 3660 O O . VAL B 2 222 ? 100.669 77.231 37.390 1.00 31.67 222 VAL B O 1
ATOM 3664 N N . PHE B 2 223 ? 101.916 75.352 37.329 1.00 25.00 223 PHE B N 1
ATOM 3665 C CA . PHE B 2 223 ? 101.235 74.727 38.442 1.00 25.15 223 PHE B CA 1
ATOM 3666 C C . PHE B 2 223 ? 101.932 75.229 39.707 1.00 28.34 223 PHE B C 1
ATOM 3667 O O . PHE B 2 223 ? 102.937 74.659 40.139 1.00 30.23 223 PHE B O 1
ATOM 3675 N N . LYS B 2 224 ? 101.377 76.305 40.283 1.00 28.00 224 LYS B N 1
ATOM 3676 C CA . LYS B 2 224 ? 101.913 76.984 41.464 1.00 25.75 224 LYS B CA 1
ATOM 3677 C C . LYS B 2 224 ? 101.854 76.224 42.782 1.00 26.77 224 LYS B C 1
ATOM 3678 O O . LYS B 2 224 ? 100.988 75.379 43.004 1.00 30.56 224 LYS B O 1
ATOM 3684 N N . SER B 2 225 ? 102.766 76.566 43.680 1.00 27.87 225 SER B N 1
ATOM 3685 C CA . SER B 2 225 ? 102.805 75.916 44.970 1.00 29.64 225 SER B CA 1
ATOM 3686 C C . SER B 2 225 ? 101.515 76.119 45.774 1.00 32.22 225 SER B C 1
ATOM 3687 O O . SER B 2 225 ? 101.289 75.413 46.761 1.00 33.69 225 SER B O 1
ATOM 3690 N N . ASP B 2 226 ? 100.660 77.057 45.373 1.00 30.00 226 ASP B N 1
ATOM 3691 C CA . ASP B 2 226 ? 99.431 77.262 46.130 1.00 25.00 226 ASP B CA 1
ATOM 3692 C C . ASP B 2 226 ? 98.228 76.465 45.598 1.00 26.82 226 ASP B C 1
ATOM 3693 O O . ASP B 2 226 ? 97.075 76.735 45.969 1.00 30.15 226 ASP B O 1
ATOM 3698 N N . GLY B 2 227 ? 98.490 75.483 44.737 1.00 25.00 227 GLY B N 1
ATOM 3699 C CA . GLY B 2 227 ? 97.428 74.632 44.203 1.00 26.37 227 GLY B CA 1
ATOM 3700 C C . GLY B 2 227 ? 96.642 75.220 43.034 1.00 28.81 227 GLY B C 1
ATOM 3701 O O . GLY B 2 227 ? 95.627 74.675 42.611 1.00 33.12 227 GLY B O 1
ATOM 3702 N N . THR B 2 228 ? 97.107 76.335 42.492 1.00 26.95 228 THR B N 1
ATOM 3703 C CA . THR B 2 228 ? 96.410 76.965 41.379 1.00 27.37 228 THR B CA 1
ATOM 3704 C C . THR B 2 228 ? 97.128 76.792 40.074 1.00 25.00 228 THR B C 1
ATOM 3705 O O . THR B 2 228 ? 98.327 76.531 40.041 1.00 25.00 228 THR B O 1
ATOM 3709 N N . ILE B 2 229 ? 96.371 76.973 38.999 1.00 28.12 229 ILE B N 1
ATOM 3710 C CA . ILE B 2 229 ? 96.934 76.938 37.661 1.00 28.86 229 ILE B CA 1
ATOM 3711 C C . ILE B 2 229 ? 97.068 78.402 37.280 1.00 28.63 229 ILE B C 1
ATOM 3712 O O . ILE B 2 229 ? 96.075 79.100 37.076 1.00 30.31 229 ILE B O 1
ATOM 3717 N N . TYR B 2 230 ? 98.291 78.862 37.160 1.00 25.02 230 TYR B N 1
ATOM 3718 C CA . TYR B 2 230 ? 98.491 80.281 36.956 1.00 29.24 230 TYR B CA 1
ATOM 3719 C C . TYR B 2 230 ? 99.041 80.715 35.603 1.00 26.61 230 TYR B C 1
ATOM 3720 O O . TYR B 2 230 ? 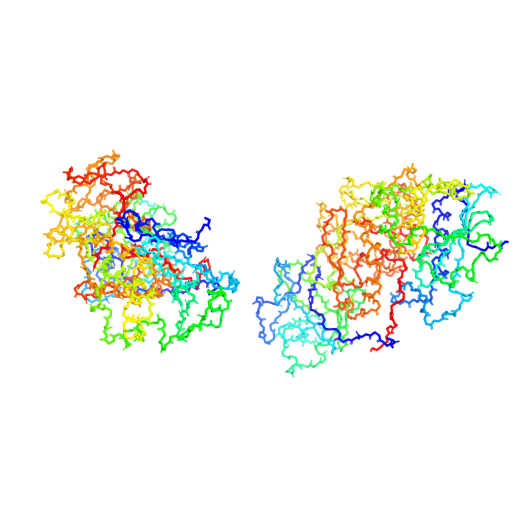99.824 80.003 34.987 1.00 27.15 230 TYR B O 1
ATOM 3729 N N . ASN B 2 231 ? 98.605 81.882 35.141 1.00 27.76 231 ASN B N 1
ATOM 3730 C CA . ASN B 2 231 ? 99.068 82.442 33.867 1.00 28.29 231 ASN B CA 1
ATOM 3731 C C . ASN B 2 231 ? 99.913 83.669 34.164 1.00 26.59 231 ASN B C 1
ATOM 3732 O O . ASN B 2 231 ? 99.428 84.643 34.735 1.00 30.03 231 ASN B O 1
ATOM 3737 N N . LEU B 2 232 ? 101.183 83.591 33.785 1.00 28.17 232 LEU B N 1
ATOM 3738 C CA . LEU B 2 232 ? 102.145 84.655 34.006 1.00 27.56 232 LEU B CA 1
ATOM 3739 C C . LEU B 2 232 ? 101.721 86.019 33.455 1.00 32.85 232 LEU B C 1
ATOM 3740 O O . LEU B 2 232 ? 101.653 87.006 34.188 1.00 35.38 232 LEU B O 1
ATOM 3745 N N . TYR B 2 233 ? 101.433 86.060 32.160 1.00 35.78 233 TYR B N 1
ATOM 3746 C CA . TYR B 2 233 ? 101.063 87.286 31.457 1.00 37.90 233 TYR B CA 1
ATOM 3747 C C . TYR B 2 233 ? 99.845 87.986 32.033 1.00 39.28 233 TYR B C 1
ATOM 3748 O O . TYR B 2 233 ? 99.872 89.189 32.269 1.00 40.02 233 TYR B O 1
ATOM 3757 N N . ASP B 2 234 ? 98.775 87.229 32.246 1.00 40.39 234 ASP B N 1
ATOM 3758 C CA . ASP B 2 234 ? 97.528 87.779 32.770 1.00 40.74 234 ASP B CA 1
ATOM 3759 C C . ASP B 2 234 ? 97.514 87.933 34.287 1.00 39.51 234 ASP B C 1
ATOM 3760 O O . ASP B 2 234 ? 96.720 88.695 34.833 1.00 42.14 234 ASP B O 1
ATOM 3765 N N . ASP B 2 235 ? 98.383 87.207 34.973 1.00 35.91 235 ASP B N 1
ATOM 3766 C CA . ASP B 2 235 ? 98.415 87.260 36.425 1.00 32.72 235 ASP B CA 1
ATOM 3767 C C . ASP B 2 235 ? 97.092 86.790 37.056 1.00 32.42 235 ASP B C 1
ATOM 3768 O O . ASP B 2 235 ? 96.642 87.336 38.057 1.00 29.20 235 ASP B O 1
ATOM 3773 N N . MET B 2 236 ? 96.478 85.769 36.469 1.00 32.54 236 MET B N 1
ATOM 3774 C CA . MET B 2 236 ? 95.228 85.221 36.983 1.00 32.94 236 MET B CA 1
ATOM 3775 C C . MET B 2 236 ? 95.308 83.682 36.984 1.00 32.81 236 MET B C 1
ATOM 3776 O O . MET B 2 236 ? 96.277 83.094 36.472 1.00 27.96 236 MET B O 1
ATOM 3781 N N . VAL B 2 237 ? 94.299 83.023 37.549 1.00 31.35 237 VAL B N 1
ATOM 3782 C CA . VAL B 2 237 ? 94.321 81.563 37.609 1.00 32.83 237 VAL B CA 1
ATOM 3783 C C . VAL B 2 237 ? 93.046 80.893 37.136 1.00 30.04 237 VAL B C 1
ATOM 3784 O O . VAL B 2 237 ? 91.987 81.506 37.158 1.00 35.37 237 VAL B O 1
ATOM 3788 N N . MET B 2 238 ? 93.147 79.639 36.702 1.00 26.26 238 MET B N 1
ATOM 3789 C CA . MET B 2 238 ? 91.967 78.923 36.249 1.00 27.67 238 MET B CA 1
ATOM 3790 C C . MET B 2 238 ? 91.022 78.835 37.429 1.00 29.93 238 MET B C 1
ATOM 3791 O O . MET B 2 238 ? 91.431 78.553 38.552 1.00 31.30 238 MET B O 1
ATOM 3796 N N . ASP B 2 239 ? 89.747 79.061 37.165 1.00 31.70 239 ASP B N 1
ATOM 3797 C CA . ASP B 2 239 ? 88.764 79.105 38.224 1.00 31.30 239 ASP B CA 1
ATOM 3798 C C . ASP B 2 239 ? 87.426 78.560 37.739 1.00 30.52 239 ASP B C 1
ATOM 3799 O O . ASP B 2 239 ? 86.987 78.879 36.637 1.00 35.22 239 ASP B O 1
ATOM 3804 N N . VAL B 2 240 ? 86.776 77.728 38.545 1.00 32.39 240 VAL B N 1
ATOM 3805 C CA . VAL B 2 240 ? 85.494 77.178 38.123 1.00 36.21 240 VAL B CA 1
ATOM 3806 C C . VAL B 2 240 ? 84.413 78.239 38.309 1.00 39.32 240 VAL B C 1
ATOM 3807 O O . VAL B 2 240 ? 84.108 78.620 39.444 1.00 38.81 240 VAL B O 1
ATOM 3811 N N . LYS B 2 241 ? 83.843 78.709 37.194 1.00 38.50 241 LYS B N 1
ATOM 3812 C CA . LYS B 2 241 ? 82.820 79.751 37.227 1.00 39.06 241 LYS B CA 1
ATOM 3813 C C . LYS B 2 241 ? 81.869 79.645 38.406 1.00 37.70 241 LYS B C 1
ATOM 3814 O O . LYS B 2 241 ? 81.160 78.651 38.552 1.00 35.89 241 LYS B O 1
ATOM 3820 N N . SER B 2 242 ? 81.858 80.687 39.233 1.00 35.11 242 SER B N 1
ATOM 3821 C CA . SER B 2 242 ? 81.002 80.742 40.419 1.00 40.80 242 SER B CA 1
ATOM 3822 C C . SER B 2 242 ? 80.792 79.379 41.054 1.00 42.25 242 SER B C 1
ATOM 3823 O O . SER B 2 242 ? 79.668 79.015 41.407 1.00 40.34 242 SER B O 1
ATOM 3826 N N . SER B 2 243 ? 81.892 78.638 41.185 1.00 44.14 243 SER B N 1
ATOM 3827 C CA . SER B 2 243 ? 81.890 77.315 41.785 1.00 43.81 243 SER B CA 1
ATOM 3828 C C . SER B 2 243 ? 80.703 76.460 41.367 1.00 45.81 243 SER B C 1
ATOM 3829 O O . SER B 2 243 ? 80.173 75.704 42.182 1.00 47.36 243 SER B O 1
ATOM 3832 N N . ASP B 2 244 ? 80.283 76.570 40.111 1.00 48.81 244 ASP B N 1
ATOM 3833 C CA . ASP B 2 244 ? 79.160 75.777 39.630 1.00 47.95 244 ASP B CA 1
ATOM 3834 C C . ASP B 2 244 ? 79.632 74.920 38.478 1.00 46.74 244 ASP B C 1
ATOM 3835 O O . ASP B 2 244 ? 79.853 75.411 37.375 1.00 49.14 244 ASP B O 1
ATOM 3840 N N . PRO B 2 245 ? 79.801 73.622 38.727 1.00 45.43 245 PRO B N 1
ATOM 3841 C CA . PRO B 2 245 ? 80.247 72.660 37.719 1.00 44.39 245 PRO B CA 1
ATOM 3842 C C . PRO B 2 245 ? 79.299 72.537 36.527 1.00 44.15 245 PRO B C 1
ATOM 3843 O O . PRO B 2 245 ? 79.747 72.350 35.403 1.00 48.01 245 PRO B O 1
ATOM 3847 N N . SER B 2 246 ? 77.994 72.639 36.762 1.00 45.11 246 SER B N 1
ATOM 3848 C CA . SER B 2 246 ? 77.020 72.505 35.663 1.00 45.66 246 SER B CA 1
ATOM 3849 C C . SER B 2 246 ? 77.235 73.499 34.519 1.00 45.36 246 SER B C 1
ATOM 3850 O O . SER B 2 246 ? 76.890 73.209 33.376 1.00 47.85 246 SER B O 1
ATOM 3853 N N . LEU B 2 247 ? 77.811 74.663 34.821 1.00 44.16 247 LEU B N 1
ATOM 3854 C CA . LEU B 2 247 ? 78.047 75.677 33.794 1.00 42.68 247 LEU B CA 1
ATOM 3855 C C . LEU B 2 247 ? 79.048 75.212 32.741 1.00 43.57 247 LEU B C 1
ATOM 3856 O O . LEU B 2 247 ? 79.309 75.930 31.772 1.00 44.40 247 LEU B O 1
ATOM 3861 N N . LYS B 2 248 ? 79.602 74.016 32.932 1.00 41.25 248 LYS B N 1
ATOM 3862 C CA . LYS B 2 248 ? 80.595 73.473 32.005 1.00 41.44 248 LYS B CA 1
ATOM 3863 C C . LYS B 2 248 ? 81.480 74.606 31.504 1.00 41.62 248 LYS B C 1
ATOM 3864 O O . LYS B 2 248 ? 81.631 74.806 30.305 1.00 43.25 248 LYS B O 1
ATOM 3870 N N . GLN B 2 249 ? 82.063 75.349 32.435 1.00 43.06 249 GLN B N 1
ATOM 3871 C CA . GLN B 2 249 ? 82.905 76.466 32.056 1.00 42.25 249 GLN B CA 1
ATOM 3872 C C . GLN B 2 249 ? 84.045 76.739 33.037 1.00 40.31 249 GLN B C 1
ATOM 3873 O O . GLN B 2 249 ? 83.805 77.002 34.223 1.00 42.35 249 GLN B O 1
ATOM 3879 N N . ILE B 2 250 ? 85.283 76.668 32.546 1.00 38.44 250 ILE B N 1
ATOM 3880 C CA . ILE B 2 250 ? 86.445 76.980 33.380 1.00 35.33 250 ILE B CA 1
ATOM 3881 C C . ILE B 2 250 ? 86.931 78.348 32.899 1.00 35.32 250 ILE B C 1
ATOM 3882 O O . ILE B 2 250 ? 87.279 78.503 31.733 1.00 34.38 250 ILE B O 1
ATOM 3887 N N . ILE B 2 251 ? 86.953 79.341 33.788 1.00 36.03 251 ILE B N 1
ATOM 3888 C CA . ILE B 2 251 ? 87.377 80.683 33.391 1.00 36.65 251 ILE B CA 1
ATOM 3889 C C . ILE B 2 251 ? 88.613 81.249 34.100 1.00 38.39 251 ILE B C 1
ATOM 3890 O O . ILE B 2 251 ? 89.131 80.677 35.064 1.00 35.11 251 ILE B O 1
ATOM 3895 N N . LEU B 2 252 ? 89.072 82.396 33.602 1.00 40.23 252 LEU B N 1
ATOM 3896 C CA . LEU B 2 252 ? 90.228 83.088 34.156 1.00 37.16 252 LEU B CA 1
ATOM 3897 C C . LEU B 2 252 ? 89.696 84.036 35.224 1.00 37.18 252 LEU B C 1
ATOM 3898 O O . LEU B 2 252 ? 88.669 84.698 35.027 1.00 38.27 252 LEU B O 1
ATOM 3903 N N . TRP B 2 253 ? 90.380 84.108 36.359 1.00 37.46 253 TRP B N 1
ATOM 3904 C CA . TRP B 2 253 ? 89.923 84.980 37.427 1.00 37.31 253 TRP B CA 1
ATOM 3905 C C . TRP B 2 253 ? 91.066 85.272 38.378 1.00 39.43 253 TRP B C 1
ATOM 3906 O O . TRP B 2 253 ? 92.042 84.532 38.426 1.00 41.79 253 TRP B O 1
ATOM 3917 N N . PRO B 2 254 ? 90.985 86.386 39.121 1.00 40.43 254 PRO B N 1
ATOM 3918 C CA . PRO B 2 254 ? 92.098 86.657 40.043 1.00 38.65 254 PRO B CA 1
ATOM 3919 C C . PRO B 2 254 ? 92.100 85.724 41.237 1.00 35.65 254 PRO B C 1
ATOM 3920 O O . PRO B 2 254 ? 91.072 85.198 41.626 1.00 40.49 254 PRO B O 1
ATOM 3924 N N . TYR B 2 255 ? 93.269 85.526 41.814 1.00 34.05 255 TYR B N 1
ATOM 3925 C CA . TYR B 2 255 ? 93.415 84.652 42.960 1.00 35.07 255 TYR B CA 1
ATOM 3926 C C . TYR B 2 255 ? 92.501 85.003 44.113 1.00 35.22 255 TYR B C 1
ATOM 3927 O O . TYR B 2 255 ? 92.465 86.141 44.564 1.00 39.99 255 TYR B O 1
ATOM 3936 N N . THR B 2 256 ? 91.780 84.008 44.603 1.00 35.45 256 THR B N 1
ATOM 3937 C CA . THR B 2 256 ? 90.906 84.187 45.756 1.00 39.10 256 THR B CA 1
ATOM 3938 C C . THR B 2 256 ? 91.371 83.135 46.773 1.00 42.12 256 THR B C 1
ATOM 3939 O O . THR B 2 256 ? 91.334 83.349 47.978 1.00 42.36 256 THR B O 1
ATOM 3943 N N . GLY B 2 257 ? 91.827 81.996 46.259 1.00 44.40 257 GLY B N 1
ATOM 3944 C CA . GLY B 2 257 ? 92.293 80.924 47.115 1.00 42.49 257 GLY B CA 1
ATOM 3945 C C . GLY B 2 257 ? 91.193 79.950 47.492 1.00 41.21 257 GLY B C 1
ATOM 3946 O O . GLY B 2 257 ? 91.439 79.017 48.247 1.00 43.45 257 GLY B O 1
ATOM 3947 N N . ASN B 2 258 ? 89.984 80.166 46.980 1.00 37.70 258 ASN B N 1
ATOM 3948 C CA . ASN B 2 258 ? 88.859 79.292 47.285 1.00 32.99 258 ASN B CA 1
ATOM 3949 C C . ASN B 2 258 ? 88.957 77.924 46.632 1.00 31.78 258 ASN B C 1
ATOM 3950 O O . ASN B 2 258 ? 89.670 77.732 45.640 1.00 31.95 258 ASN B O 1
ATOM 3955 N N . ALA B 2 259 ? 88.207 76.982 47.191 1.00 28.56 259 ALA B N 1
ATOM 3956 C CA . ALA B 2 259 ? 88.205 75.621 46.714 1.00 28.54 259 ALA B CA 1
ATOM 3957 C C . ALA B 2 259 ? 88.063 75.558 45.213 1.00 29.10 259 ALA B C 1
ATOM 3958 O O . ALA B 2 259 ? 88.735 74.757 44.563 1.00 29.08 259 ALA B O 1
ATOM 3960 N N . ASN B 2 260 ? 87.189 76.396 44.653 1.00 29.88 260 ASN B N 1
ATOM 3961 C CA . ASN B 2 260 ? 86.969 76.386 43.208 1.00 26.89 260 ASN B CA 1
ATOM 3962 C C . ASN B 2 260 ? 88.184 76.840 42.424 1.00 29.98 260 ASN B C 1
ATOM 3963 O O . ASN B 2 260 ? 88.123 76.916 41.203 1.00 33.13 260 ASN B O 1
ATOM 3968 N N . GLN B 2 261 ? 89.285 77.154 43.107 1.00 31.52 261 GLN B N 1
ATOM 3969 C CA . GLN B 2 261 ? 90.515 77.559 42.409 1.00 33.76 261 GLN B CA 1
ATOM 3970 C C . GLN B 2 261 ? 91.659 76.589 42.688 1.00 33.17 261 GLN B C 1
ATOM 3971 O O . GLN B 2 261 ? 92.785 76.787 42.236 1.00 33.09 261 GLN B O 1
ATOM 3977 N N . MET B 2 262 ? 91.364 75.529 43.429 1.00 30.97 262 MET B N 1
ATOM 3978 C CA . MET B 2 262 ? 92.391 74.557 43.764 1.00 29.88 262 MET B CA 1
ATOM 3979 C C . MET B 2 262 ? 92.383 73.389 42.791 1.00 25.30 262 MET B C 1
ATOM 3980 O O . MET B 2 262 ? 91.336 72.854 42.455 1.00 33.73 262 MET B O 1
ATOM 3985 N N . TRP B 2 263 ? 93.564 72.998 42.334 1.00 25.72 263 TRP B N 1
ATOM 3986 C CA . TRP B 2 263 ? 93.711 71.872 41.416 1.00 27.41 263 TRP B CA 1
ATOM 3987 C C . TRP B 2 263 ? 94.836 70.978 41.926 1.00 28.06 263 TRP B C 1
ATOM 3988 O O . TRP B 2 263 ? 95.571 71.350 42.835 1.00 27.60 263 TRP B O 1
ATOM 3999 N N . ALA B 2 264 ? 94.973 69.802 41.341 1.00 27.80 264 ALA B N 1
ATOM 4000 C CA . ALA B 2 264 ? 96.014 68.890 41.755 1.00 25.55 264 ALA B CA 1
ATOM 4001 C C . ALA B 2 264 ? 96.353 67.977 40.587 1.00 25.73 264 ALA B C 1
ATOM 4002 O O . ALA B 2 264 ? 95.456 67.415 39.961 1.00 29.57 264 ALA B O 1
ATOM 4004 N N . THR B 2 265 ? 97.636 67.834 40.283 1.00 25.00 265 THR B N 1
ATOM 4005 C CA . THR B 2 265 ? 98.032 66.940 39.222 1.00 25.00 265 THR B CA 1
ATOM 4006 C C . THR B 2 265 ? 97.981 65.498 39.743 1.00 25.00 265 THR B C 1
ATOM 4007 O O . THR B 2 265 ? 98.798 65.076 40.562 1.00 25.00 265 THR B O 1
ATOM 4011 N N . LEU B 2 266 ? 97.007 64.739 39.266 1.00 25.35 266 LEU B N 1
ATOM 4012 C CA . LEU B 2 266 ? 96.854 63.347 39.680 1.00 25.73 266 LEU B CA 1
ATOM 4013 C C . LEU B 2 266 ? 97.420 62.411 38.612 1.00 26.96 266 LEU B C 1
ATOM 4014 O O . LEU B 2 266 ? 96.680 61.844 37.806 1.00 27.81 266 LEU B O 1
ATOM 4019 N N . PHE B 2 267 ? 98.741 62.263 38.620 1.00 27.43 267 PHE B N 1
ATOM 4020 C CA . PHE B 2 267 ? 99.451 61.443 37.655 1.00 27.62 267 PHE B CA 1
ATOM 4021 C C . PHE B 2 267 ? 99.574 59.981 38.082 1.00 32.54 267 PHE B C 1
ATOM 4022 O O . PHE B 2 267 ? 100.438 59.288 37.500 1.00 33.06 267 PHE B O 1
ATOM 4031 N N . GLN C 1 1 ? 141.428 116.117 120.703 1.00 100.66 1 GLN C N 1
ATOM 4032 C CA . GLN C 1 1 ? 140.198 115.334 120.890 1.00 100.16 1 GLN C CA 1
ATOM 4033 C C . GLN C 1 1 ? 140.288 113.980 120.198 1.00 98.85 1 GLN C C 1
ATOM 4034 O O . GLN C 1 1 ? 140.333 112.940 120.856 1.00 99.69 1 GLN C O 1
ATOM 4040 N N . ASP C 1 2 ? 140.320 113.987 118.872 1.00 97.76 2 ASP C N 1
ATOM 4041 C CA . ASP C 1 2 ? 140.392 112.740 118.122 1.00 96.50 2 ASP C CA 1
ATOM 4042 C C . ASP C 1 2 ? 140.533 113.076 116.643 1.00 94.62 2 ASP C C 1
ATOM 4043 O O . ASP C 1 2 ? 139.968 114.072 116.161 1.00 95.09 2 ASP C O 1
ATOM 4048 N N . PRO C 1 3 ? 141.291 112.245 115.901 1.00 93.05 3 PRO C N 1
ATOM 4049 C CA . PRO C 1 3 ? 141.551 112.423 114.464 1.00 91.01 3 PRO C CA 1
ATOM 4050 C C . PRO C 1 3 ? 140.359 112.131 113.559 1.00 88.37 3 PRO C C 1
ATOM 4051 O O . PRO C 1 3 ? 139.281 111.761 114.030 1.00 86.97 3 PRO C O 1
ATOM 4055 N N . ILE C 1 4 ? 140.566 112.296 112.254 1.00 86.42 4 ILE C N 1
ATOM 4056 C CA . ILE C 1 4 ? 139.523 112.045 111.259 1.00 84.01 4 ILE C CA 1
ATOM 4057 C C . ILE C 1 4 ? 138.162 112.658 111.583 1.00 82.14 4 ILE C C 1
ATOM 4058 O O . ILE C 1 4 ? 137.282 112.011 112.154 1.00 83.93 4 ILE C O 1
ATOM 4063 N N . LYS C 1 5 ? 138.008 113.918 111.197 1.00 78.71 5 LYS C N 1
ATOM 4064 C CA . LYS C 1 5 ? 136.774 114.667 111.409 1.00 76.05 5 LYS C CA 1
ATOM 4065 C C . LYS C 1 5 ? 136.427 115.390 110.107 1.00 75.22 5 LYS C C 1
ATOM 4066 O O . LYS C 1 5 ? 137.262 115.480 109.196 1.00 73.79 5 LYS C O 1
ATOM 4072 N N . PHE C 1 6 ? 135.201 115.898 110.016 1.00 72.71 6 PHE C N 1
ATOM 4073 C CA . PHE C 1 6 ? 134.780 116.617 108.819 1.00 69.43 6 PHE C CA 1
ATOM 4074 C C . PHE C 1 6 ? 133.924 117.841 109.167 1.00 65.02 6 PHE C C 1
ATOM 4075 O O . PHE C 1 6 ? 132.730 117.728 109.474 1.00 65.97 6 PHE C O 1
ATOM 4083 N N . THR C 1 7 ? 134.554 119.012 109.108 1.00 59.64 7 THR C N 1
ATOM 4084 C CA . THR C 1 7 ? 133.890 120.274 109.425 1.00 55.94 7 THR C CA 1
ATOM 4085 C C . THR C 1 7 ? 133.073 120.811 108.258 1.00 53.12 7 THR C C 1
ATOM 4086 O O . THR C 1 7 ? 133.482 121.753 107.590 1.00 52.97 7 THR C O 1
ATOM 4090 N N . THR C 1 8 ? 131.904 120.213 108.044 1.00 52.01 8 THR C N 1
ATOM 4091 C CA . THR C 1 8 ? 130.995 120.580 106.955 1.00 51.29 8 THR C CA 1
ATOM 4092 C C . THR C 1 8 ? 130.655 122.077 106.894 1.00 52.35 8 THR C C 1
ATOM 4093 O O . THR C 1 8 ? 130.443 122.630 105.800 1.00 49.23 8 THR C O 1
ATOM 4097 N N . GLY C 1 9 ? 130.599 122.714 108.067 1.00 50.44 9 GLY C N 1
ATOM 4098 C CA . GLY C 1 9 ? 130.297 124.132 108.147 1.00 50.00 9 GLY C CA 1
ATOM 4099 C C . GLY C 1 9 ? 131.121 125.000 107.210 1.00 54.53 9 GLY C C 1
ATOM 4100 O O . GLY C 1 9 ? 130.701 126.102 106.855 1.00 56.03 9 GLY C O 1
ATOM 4101 N N . SER C 1 10 ? 132.301 124.528 106.818 1.00 55.32 10 SER C N 1
ATOM 4102 C CA . SER C 1 10 ? 133.141 125.289 105.892 1.00 57.70 10 SER C CA 1
ATOM 4103 C C . SER C 1 10 ? 133.645 124.346 104.814 1.00 58.07 10 SER C C 1
ATOM 4104 O O . SER C 1 10 ? 134.666 124.611 104.171 1.00 56.99 10 SER C O 1
ATOM 4107 N N . ALA C 1 11 ? 132.916 123.249 104.621 1.00 57.23 11 ALA C N 1
ATOM 4108 C CA . ALA C 1 11 ? 133.285 122.248 103.634 1.00 56.96 11 ALA C CA 1
ATOM 4109 C C . ALA C 1 11 ? 133.694 122.834 102.284 1.00 57.33 11 ALA C C 1
ATOM 4110 O O . ALA C 1 11 ? 133.170 123.861 101.843 1.00 59.55 11 ALA C O 1
ATOM 4112 N N . THR C 1 12 ? 134.649 122.167 101.641 1.00 56.07 12 THR C N 1
ATOM 4113 C CA . THR C 1 12 ? 135.138 122.572 100.334 1.00 53.11 12 THR C CA 1
ATOM 4114 C C . THR C 1 12 ? 135.607 121.341 99.566 1.00 51.23 12 THR C C 1
ATOM 4115 O O . THR C 1 12 ? 135.900 120.294 100.161 1.00 51.67 12 THR C O 1
ATOM 4119 N N . PRO C 1 13 ? 135.641 121.438 98.226 1.00 50.77 13 PRO C N 1
ATOM 4120 C CA . PRO C 1 13 ? 136.079 120.349 97.346 1.00 51.51 13 PRO C CA 1
ATOM 4121 C C . PRO C 1 13 ? 137.380 119.737 97.882 1.00 53.12 13 PRO C C 1
ATOM 4122 O O . PRO C 1 13 ? 137.551 118.515 97.900 1.00 53.50 13 PRO C O 1
ATOM 4126 N N . ALA C 1 14 ? 138.284 120.609 98.328 1.00 52.77 14 ALA C N 1
ATOM 4127 C CA . ALA C 1 14 ? 139.566 120.204 98.885 1.00 52.12 14 ALA C CA 1
ATOM 4128 C C . ALA C 1 14 ? 139.406 119.478 100.226 1.00 52.50 14 ALA C C 1
ATOM 4129 O O . ALA C 1 14 ? 139.862 118.346 100.379 1.00 51.91 14 ALA C O 1
ATOM 4131 N N . SER C 1 15 ? 138.768 120.134 101.192 1.00 51.07 15 SER C N 1
ATOM 4132 C CA . SER C 1 15 ? 138.550 119.553 102.519 1.00 54.32 15 SER C CA 1
ATOM 4133 C C . SER C 1 15 ? 137.805 118.219 102.424 1.00 56.34 15 SER C C 1
ATOM 4134 O O . SER C 1 15 ? 138.077 117.271 103.191 1.00 56.79 15 SER C O 1
ATOM 4137 N N . TYR C 1 16 ? 136.860 118.153 101.485 1.00 56.36 16 TYR C N 1
ATOM 4138 C CA . TYR C 1 16 ? 136.094 116.936 101.282 1.00 54.10 16 TYR C CA 1
ATOM 4139 C C . TYR C 1 16 ? 137.048 115.827 100.820 1.00 53.16 16 TYR C C 1
ATOM 4140 O O . TYR C 1 16 ? 137.071 114.730 101.407 1.00 50.90 16 TYR C O 1
ATOM 4149 N N . ASN C 1 17 ? 137.841 116.121 99.783 1.00 54.30 17 ASN C N 1
ATOM 4150 C CA . ASN C 1 17 ? 138.809 115.156 99.254 1.00 54.03 17 ASN C CA 1
ATOM 4151 C C . ASN C 1 17 ? 139.864 114.798 100.314 1.00 53.16 17 ASN C C 1
ATOM 4152 O O . ASN C 1 17 ? 140.386 113.694 100.297 1.00 51.60 17 ASN C O 1
ATOM 4157 N N . GLN C 1 18 ? 140.165 115.713 101.241 1.00 53.00 18 GLN C N 1
ATOM 4158 C CA . GLN C 1 18 ? 141.153 115.434 102.298 1.00 52.17 18 GLN C CA 1
ATOM 4159 C C . GLN C 1 18 ? 140.507 114.583 103.387 1.00 52.45 18 GLN C C 1
ATOM 4160 O O . GLN C 1 18 ? 141.182 113.840 104.118 1.00 48.55 18 GLN C O 1
ATOM 4166 N N . PHE C 1 19 ? 139.184 114.698 103.477 1.00 53.84 19 PHE C N 1
ATOM 4167 C CA . PHE C 1 19 ? 138.395 113.941 104.441 1.00 54.05 19 PHE C CA 1
ATOM 4168 C C . PHE C 1 19 ? 138.340 112.490 103.963 1.00 54.24 19 PHE C C 1
ATOM 4169 O O . PHE C 1 19 ? 138.640 111.556 104.708 1.00 53.43 19 PHE C O 1
ATOM 4177 N N . ILE C 1 20 ? 137.979 112.295 102.705 1.00 54.71 20 ILE C N 1
ATOM 4178 C CA . ILE C 1 20 ? 137.922 110.938 102.190 1.00 57.09 20 ILE C CA 1
ATOM 4179 C C . ILE C 1 20 ? 139.320 110.302 102.224 1.00 56.99 20 ILE C C 1
ATOM 4180 O O . ILE C 1 20 ? 139.456 109.133 102.584 1.00 59.68 20 ILE C O 1
ATOM 4185 N N . ASP C 1 21 ? 140.353 111.067 101.859 1.00 58.48 21 ASP C N 1
ATOM 4186 C CA . ASP C 1 21 ? 141.720 110.546 101.864 1.00 56.56 21 ASP C CA 1
ATOM 4187 C C . ASP C 1 21 ? 142.042 109.963 103.242 1.00 56.70 21 ASP C C 1
ATOM 4188 O O . ASP C 1 21 ? 142.724 108.948 103.353 1.00 56.34 21 ASP C O 1
ATOM 4193 N N . ALA C 1 22 ? 141.563 110.619 104.296 1.00 56.39 22 ALA C N 1
ATOM 4194 C CA . ALA C 1 22 ? 141.820 110.146 105.653 1.00 56.26 22 ALA C CA 1
ATOM 4195 C C . ALA C 1 22 ? 141.124 108.812 105.936 1.00 55.16 22 ALA C C 1
ATOM 4196 O O . ALA C 1 22 ? 141.761 107.852 106.401 1.00 56.94 22 ALA C O 1
ATOM 4198 N N . LEU C 1 23 ? 139.824 108.753 105.651 1.00 52.02 23 LEU C N 1
ATOM 4199 C CA . LEU C 1 23 ? 139.053 107.540 105.889 1.00 53.15 23 LEU C CA 1
ATOM 4200 C C . LEU C 1 23 ? 139.628 106.332 105.152 1.00 52.34 23 LEU C C 1
ATOM 4201 O O . LEU C 1 23 ? 139.700 105.233 105.714 1.00 51.01 23 LEU C O 1
ATOM 4206 N N . ARG C 1 24 ? 140.044 106.540 103.904 1.00 53.27 24 ARG C N 1
ATOM 4207 C CA . ARG C 1 24 ? 140.606 105.463 103.085 1.00 55.06 24 ARG C CA 1
ATOM 4208 C C . ARG C 1 24 ? 141.868 104.823 103.662 1.00 52.90 24 ARG C C 1
ATOM 4209 O O . ARG C 1 24 ? 141.913 103.616 103.844 1.00 52.54 24 ARG C O 1
ATOM 4217 N N . GLU C 1 25 ? 142.890 105.622 103.942 1.00 52.36 25 GLU C N 1
ATOM 4218 C CA . GLU C 1 25 ? 144.149 105.081 104.463 1.00 56.25 25 GLU C CA 1
ATOM 4219 C C . GLU C 1 25 ? 143.954 104.330 105.775 1.00 55.39 25 GLU C C 1
ATOM 4220 O O . GLU C 1 25 ? 144.625 103.325 106.061 1.00 51.41 25 GLU C O 1
ATOM 4226 N N . ARG C 1 26 ? 143.025 104.858 106.564 1.00 57.79 26 ARG C N 1
ATOM 4227 C CA . ARG C 1 26 ? 142.664 104.331 107.868 1.00 58.00 26 ARG C CA 1
ATOM 4228 C C . ARG C 1 26 ? 142.076 102.914 107.745 1.00 59.41 26 ARG C C 1
ATOM 4229 O O . ARG C 1 26 ? 142.267 102.062 108.622 1.00 60.23 26 ARG C O 1
ATOM 4237 N N . LEU C 1 27 ? 141.369 102.666 106.646 1.00 58.70 27 LEU C N 1
ATOM 4238 C CA . LEU C 1 27 ? 140.756 101.363 106.398 1.00 60.40 27 LEU C CA 1
ATOM 4239 C C . LEU C 1 27 ? 141.689 100.454 105.580 1.00 60.18 27 LEU C C 1
ATOM 4240 O O . LEU C 1 27 ? 141.571 99.225 105.636 1.00 61.82 27 LEU C O 1
ATOM 4245 N N . THR C 1 28 ? 142.611 101.056 104.826 1.00 59.00 28 THR C N 1
ATOM 4246 C CA . THR C 1 28 ? 143.526 100.289 103.980 1.00 61.24 28 THR C CA 1
ATOM 4247 C C . THR C 1 28 ? 144.413 99.363 104.807 1.00 61.67 28 THR C C 1
ATOM 4248 O O . THR C 1 28 ? 145.341 99.816 105.490 1.00 61.82 28 THR C O 1
ATOM 4252 N N . GLY C 1 29 ? 144.126 98.065 104.736 1.00 59.88 29 GLY C N 1
ATOM 4253 C CA . GLY C 1 29 ? 144.906 97.096 105.481 1.00 59.81 29 GLY C CA 1
ATOM 4254 C C . GLY C 1 29 ? 146.090 96.626 104.664 1.00 60.03 29 GLY C C 1
ATOM 4255 O O . GLY C 1 29 ? 147.105 96.179 105.199 1.00 58.23 29 GLY C O 1
ATOM 4256 N N . GLY C 1 30 ? 145.954 96.744 103.350 1.00 60.96 30 GLY C N 1
ATOM 4257 C CA . GLY C 1 30 ? 147.014 96.322 102.458 1.00 62.64 30 GLY C CA 1
ATOM 4258 C C . GLY C 1 30 ? 146.769 96.786 101.038 1.00 60.52 30 GLY C C 1
ATOM 4259 O O . GLY C 1 30 ? 145.816 97.521 100.764 1.00 63.39 30 GLY C O 1
ATOM 4260 N N . LEU C 1 31 ? 147.628 96.346 100.127 1.00 57.81 31 LEU C N 1
ATOM 4261 C CA . LEU C 1 31 ? 147.509 96.724 98.736 1.00 55.04 31 LEU C CA 1
ATOM 4262 C C . LEU C 1 31 ? 147.610 95.461 97.918 1.00 53.99 31 LEU C C 1
ATOM 4263 O O . LEU C 1 31 ? 148.466 94.616 98.184 1.00 54.02 31 LEU C O 1
ATOM 4268 N N . ILE C 1 32 ? 146.723 95.320 96.938 1.00 52.66 32 ILE C N 1
ATOM 4269 C CA . ILE C 1 32 ? 146.724 94.143 96.083 1.00 51.68 32 ILE C CA 1
ATOM 4270 C C . ILE C 1 32 ? 146.573 94.593 94.628 1.00 52.81 32 ILE C C 1
ATOM 4271 O O . ILE C 1 32 ? 145.531 95.142 94.247 1.00 54.61 32 ILE C O 1
ATOM 4276 N N . TYR C 1 33 ? 147.615 94.356 93.825 1.00 49.24 33 TYR C N 1
ATOM 4277 C CA . TYR C 1 33 ? 147.630 94.771 92.423 1.00 48.75 33 TYR C CA 1
ATOM 4278 C C . TYR C 1 33 ? 147.445 96.274 92.339 1.00 48.41 33 TYR C C 1
ATOM 4279 O O . TYR C 1 33 ? 146.744 96.775 91.457 1.00 47.47 33 TYR C O 1
ATOM 4288 N N . GLY C 1 34 ? 148.075 96.979 93.278 1.00 48.93 34 GLY C N 1
ATOM 4289 C CA . GLY C 1 34 ? 148.016 98.428 93.326 1.00 47.02 34 GLY C CA 1
ATOM 4290 C C . GLY C 1 34 ? 146.702 99.001 93.822 1.00 47.76 34 GLY C C 1
ATOM 4291 O O . GLY C 1 34 ? 146.520 100.221 93.869 1.00 46.51 34 GLY C O 1
ATOM 4292 N N . ILE C 1 35 ? 145.774 98.128 94.193 1.00 47.26 35 ILE C N 1
ATOM 4293 C CA . ILE C 1 35 ? 144.478 98.589 94.669 1.00 45.42 35 ILE C CA 1
ATOM 4294 C C . ILE C 1 35 ? 144.350 98.395 96.174 1.00 45.45 35 ILE C C 1
ATOM 4295 O O . ILE C 1 35 ? 144.689 97.335 96.693 1.00 46.70 35 ILE C O 1
ATOM 4300 N N . PRO C 1 36 ? 143.858 99.425 96.892 1.00 45.28 36 PRO C N 1
ATOM 4301 C CA . PRO C 1 36 ? 143.660 99.411 98.351 1.00 44.71 36 PRO C CA 1
ATOM 4302 C C . PRO C 1 36 ? 142.682 98.315 98.801 1.00 44.10 36 PRO C C 1
ATOM 4303 O O . PRO C 1 36 ? 141.616 98.139 98.207 1.00 41.58 36 PRO C O 1
ATOM 4307 N N . VAL C 1 37 ? 143.056 97.570 99.838 1.00 44.31 37 VAL C N 1
ATOM 4308 C CA . VAL C 1 37 ? 142.194 96.517 100.362 1.00 45.83 37 VAL C CA 1
ATOM 4309 C C . VAL C 1 37 ? 142.095 96.610 101.879 1.00 46.70 37 VAL C C 1
ATOM 4310 O O . VAL C 1 37 ? 143.040 97.003 102.562 1.00 46.30 37 VAL C O 1
ATOM 4314 N N . LEU C 1 38 ? 140.931 96.250 102.398 1.00 47.52 38 LEU C N 1
ATOM 4315 C CA . LEU C 1 38 ? 140.681 96.289 103.829 1.00 49.36 38 LEU C CA 1
ATOM 4316 C C . LEU C 1 38 ? 141.453 95.187 104.586 1.00 48.48 38 LEU C C 1
ATOM 4317 O O . LEU C 1 38 ? 141.815 94.153 104.019 1.00 45.65 38 LEU C O 1
ATOM 4322 N N . ARG C 1 39 ? 141.720 95.439 105.866 1.00 50.76 39 ARG C N 1
ATOM 4323 C CA . ARG C 1 39 ? 142.427 94.480 106.715 1.00 53.89 39 ARG C CA 1
ATOM 4324 C C . ARG C 1 39 ? 141.666 93.148 106.753 1.00 53.83 39 ARG C C 1
ATOM 4325 O O . ARG C 1 39 ? 140.440 93.127 106.878 1.00 55.00 39 ARG C O 1
ATOM 4333 N N . ASP C 1 40 ? 142.407 92.049 106.633 1.00 53.33 40 ASP C N 1
ATOM 4334 C CA . ASP C 1 40 ? 141.858 90.695 106.681 1.00 51.32 40 ASP C CA 1
ATOM 4335 C C . ASP C 1 40 ? 141.140 90.562 108.033 1.00 51.92 40 ASP C C 1
ATOM 4336 O O . ASP C 1 40 ? 141.739 90.786 109.085 1.00 48.01 40 ASP C O 1
ATOM 4341 N N . PRO C 1 41 ? 139.840 90.225 108.017 1.00 53.45 41 PRO C N 1
ATOM 4342 C CA . PRO C 1 41 ? 139.080 90.070 109.263 1.00 60.12 41 PRO C CA 1
ATOM 4343 C C . PRO C 1 41 ? 139.816 89.100 110.190 1.00 63.35 41 PRO C C 1
ATOM 4344 O O . PRO C 1 41 ? 139.592 89.074 111.399 1.00 65.28 41 PRO C O 1
ATOM 4348 N N . SER C 1 42 ? 140.706 88.313 109.590 1.00 66.67 42 SER C N 1
ATOM 4349 C CA . SER C 1 42 ? 141.515 87.340 110.307 1.00 69.39 42 SER C CA 1
ATOM 4350 C C . SER C 1 42 ? 142.738 88.044 110.889 1.00 70.63 42 SER C C 1
ATOM 4351 O O . SER C 1 42 ? 143.791 87.423 111.050 1.00 69.61 42 SER C O 1
ATOM 4354 N N . THR C 1 43 ? 142.608 89.330 111.210 1.00 72.48 43 THR C N 1
ATOM 4355 C CA . THR C 1 43 ? 143.745 90.080 111.741 1.00 75.44 43 THR C CA 1
ATOM 4356 C C . THR C 1 43 ? 143.370 91.004 112.892 1.00 75.68 43 THR C C 1
ATOM 4357 O O . THR C 1 43 ? 144.245 91.500 113.621 1.00 74.02 43 THR C O 1
ATOM 4361 N N . VAL C 1 44 ? 142.068 91.238 113.037 1.00 75.74 44 VAL C N 1
ATOM 4362 C CA . VAL C 1 44 ? 141.545 92.108 114.085 1.00 75.59 44 VAL C CA 1
ATOM 4363 C C . VAL C 1 44 ? 140.897 91.283 115.203 1.00 76.07 44 VAL C C 1
ATOM 4364 O O . VAL C 1 44 ? 140.219 90.292 114.930 1.00 72.16 44 VAL C O 1
ATOM 4368 N N . GLU C 1 45 ? 141.118 91.699 116.455 1.00 79.19 45 GLU C N 1
ATOM 4369 C CA . GLU C 1 45 ? 140.572 91.006 117.627 1.00 82.03 45 GLU C CA 1
ATOM 4370 C C . GLU C 1 45 ? 139.158 91.461 117.975 1.00 82.88 45 GLU C C 1
ATOM 4371 O O . GLU C 1 45 ? 138.176 90.913 117.475 1.00 83.76 45 GLU C O 1
ATOM 4377 N N . LYS C 1 46 ? 139.066 92.462 118.844 1.00 84.32 46 LYS C N 1
ATOM 4378 C CA . LYS C 1 46 ? 137.779 92.982 119.282 1.00 84.94 46 LYS C CA 1
ATOM 4379 C C . LYS C 1 46 ? 137.779 94.501 119.453 1.00 83.75 46 LYS C C 1
ATOM 4380 O O . LYS C 1 46 ? 136.979 95.198 118.830 1.00 84.76 46 LYS C O 1
ATOM 4386 N N . PRO C 1 47 ? 138.678 95.034 120.302 1.00 82.45 47 PRO C N 1
ATOM 4387 C CA . PRO C 1 47 ? 138.758 96.477 120.548 1.00 80.68 47 PRO C CA 1
ATOM 4388 C C . PRO C 1 47 ? 139.427 97.271 119.434 1.00 78.68 47 PRO C C 1
ATOM 4389 O O . PRO C 1 47 ? 139.821 98.422 119.650 1.00 80.92 47 PRO C O 1
ATOM 4393 N N . ASN C 1 48 ? 139.558 96.667 118.255 1.00 73.99 48 ASN C N 1
ATOM 4394 C CA . ASN C 1 48 ? 140.204 97.341 117.137 1.00 70.52 48 ASN C CA 1
ATOM 4395 C C . ASN C 1 48 ? 139.437 97.214 115.819 1.00 68.40 48 ASN C C 1
ATOM 4396 O O . ASN C 1 48 ? 139.819 97.814 114.812 1.00 69.17 48 ASN C O 1
ATOM 4401 N N . GLN C 1 49 ? 138.358 96.439 115.827 1.00 64.33 49 GLN C N 1
ATOM 4402 C CA . GLN C 1 49 ? 137.566 96.228 114.618 1.00 62.97 49 GLN C CA 1
ATOM 4403 C C . GLN C 1 49 ? 136.680 97.419 114.287 1.00 61.43 49 GLN C C 1
ATOM 4404 O O . GLN C 1 49 ? 135.789 97.336 113.440 1.00 61.13 49 GLN C O 1
ATOM 4410 N N . TYR C 1 50 ? 136.923 98.538 114.946 1.00 58.13 50 TYR C N 1
ATOM 4411 C CA . TYR C 1 50 ? 136.091 99.688 114.697 1.00 59.23 50 TYR C CA 1
ATOM 4412 C C . TYR C 1 50 ? 136.838 101.010 114.672 1.00 61.24 50 TYR C C 1
ATOM 4413 O O . TYR C 1 50 ? 137.963 101.123 115.158 1.00 61.28 50 TYR C O 1
ATOM 4422 N N . VAL C 1 51 ? 136.185 102.009 114.083 1.00 63.32 51 VAL C N 1
ATOM 4423 C CA . VAL C 1 51 ? 136.740 103.347 113.955 1.00 63.89 51 VAL C CA 1
ATOM 4424 C C . VAL C 1 51 ? 135.572 104.317 113.933 1.00 62.86 51 VAL C C 1
ATOM 4425 O O . VAL C 1 51 ? 134.519 103.999 113.392 1.00 62.05 51 VAL C O 1
ATOM 4429 N N . THR C 1 52 ? 135.754 105.488 114.543 1.00 62.78 52 THR C N 1
ATOM 4430 C CA . THR C 1 52 ? 134.713 106.518 114.572 1.00 59.50 52 THR C CA 1
ATOM 4431 C C . THR C 1 52 ? 135.121 107.672 113.641 1.00 59.70 52 THR C C 1
ATOM 4432 O O . THR C 1 52 ? 136.304 108.038 113.565 1.00 57.29 52 THR C O 1
ATOM 4436 N N . VAL C 1 53 ? 134.145 108.208 112.903 1.00 61.33 53 VAL C N 1
ATOM 4437 C CA . VAL C 1 53 ? 134.373 109.318 111.971 1.00 61.38 53 VAL C CA 1
ATOM 4438 C C . VAL C 1 53 ? 133.370 110.414 112.305 1.00 59.76 53 VAL C C 1
ATOM 4439 O O . VAL C 1 53 ? 132.173 110.282 112.029 1.00 59.01 53 VAL C O 1
ATOM 4443 N N . GLU C 1 54 ? 133.863 111.499 112.890 1.00 55.53 54 GLU C N 1
ATOM 4444 C CA . GLU C 1 54 ? 133.014 112.621 113.269 1.00 52.81 54 GLU C CA 1
ATOM 4445 C C . GLU C 1 54 ? 132.611 113.493 112.076 1.00 50.23 54 GLU C C 1
ATOM 4446 O O . GLU C 1 54 ? 133.384 113.685 111.147 1.00 48.71 54 GLU C O 1
ATOM 4452 N N . LEU C 1 55 ? 131.377 113.990 112.103 1.00 48.55 55 LEU C N 1
ATOM 4453 C CA . LEU C 1 55 ? 130.865 114.872 111.064 1.00 47.38 55 LEU C CA 1
ATOM 4454 C C . LEU C 1 55 ? 130.315 116.106 111.803 1.00 48.36 55 LEU C C 1
ATOM 4455 O O . LEU C 1 55 ? 129.459 115.985 112.665 1.00 47.36 55 LEU C O 1
ATOM 4460 N N . SER C 1 56 ? 130.811 117.292 111.486 1.00 48.62 56 SER C N 1
ATOM 4461 C CA . SER C 1 56 ? 130.328 118.484 112.171 1.00 50.12 56 SER C CA 1
ATOM 4462 C C . SER C 1 56 ? 129.393 119.324 111.317 1.00 50.53 56 SER C C 1
ATOM 4463 O O . SER C 1 56 ? 129.144 119.022 110.157 1.00 53.90 56 SER C O 1
ATOM 4466 N N . TYR C 1 57 ? 128.867 120.378 111.913 1.00 50.56 57 TYR C N 1
ATOM 4467 C CA . TYR C 1 57 ? 127.956 121.274 111.223 1.00 53.63 57 TYR C CA 1
ATOM 4468 C C . TYR C 1 57 ? 128.216 122.699 111.721 1.00 56.47 57 TYR C C 1
ATOM 4469 O O . TYR C 1 57 ? 128.179 123.658 110.947 1.00 56.42 57 TYR C O 1
ATOM 4478 N N . SER C 1 58 ? 128.458 122.823 113.022 1.00 59.62 58 SER C N 1
ATOM 4479 C CA . SER C 1 58 ? 128.735 124.108 113.645 1.00 63.29 58 SER C CA 1
ATOM 4480 C C . SER C 1 58 ? 129.715 123.820 114.772 1.00 65.34 58 SER C C 1
ATOM 4481 O O . SER C 1 58 ? 129.884 122.662 115.160 1.00 65.82 58 SER C O 1
ATOM 4484 N N . ASP C 1 59 ? 130.353 124.863 115.294 1.00 67.90 59 ASP C N 1
ATOM 4485 C CA . ASP C 1 59 ? 131.327 124.713 116.370 1.00 70.73 59 ASP C CA 1
ATOM 4486 C C . ASP C 1 59 ? 130.765 123.960 117.577 1.00 71.44 59 ASP C C 1
ATOM 4487 O O . ASP C 1 59 ? 131.463 123.757 118.572 1.00 71.03 59 ASP C O 1
ATOM 4492 N N . THR C 1 60 ? 129.508 123.528 117.469 1.00 73.78 60 THR C N 1
ATOM 4493 C CA . THR C 1 60 ? 128.843 122.797 118.547 1.00 75.91 60 THR C CA 1
ATOM 4494 C C . THR C 1 60 ? 128.178 121.492 118.117 1.00 74.96 60 THR C C 1
ATOM 4495 O O . THR C 1 60 ? 128.689 120.399 118.377 1.00 75.33 60 THR C O 1
ATOM 4499 N N . VAL C 1 61 ? 127.026 121.603 117.474 1.00 75.48 61 VAL C N 1
ATOM 4500 C CA . VAL C 1 61 ? 126.306 120.412 117.045 1.00 76.81 61 VAL C CA 1
ATOM 4501 C C . VAL C 1 61 ? 127.062 119.624 115.981 1.00 75.76 61 VAL C C 1
ATOM 4502 O O . VAL C 1 61 ? 127.598 120.189 115.024 1.00 76.04 61 VAL C O 1
ATOM 4506 N N . SER C 1 62 ? 127.093 118.307 116.166 1.00 75.49 62 SER C N 1
ATOM 4507 C CA . SER C 1 62 ? 127.778 117.404 115.250 1.00 73.93 62 SER C CA 1
ATOM 4508 C C . SER C 1 62 ? 127.437 115.948 115.584 1.00 71.87 62 SER C C 1
ATOM 4509 O O . SER C 1 62 ? 126.849 115.661 116.627 1.00 72.47 62 SER C O 1
ATOM 4512 N N . ILE C 1 63 ? 127.812 115.035 114.692 1.00 69.20 63 ILE C N 1
ATOM 4513 C CA . ILE C 1 63 ? 127.547 113.611 114.880 1.00 65.30 63 ILE C CA 1
ATOM 4514 C C . ILE C 1 63 ? 128.779 112.748 114.563 1.00 63.30 63 ILE C C 1
ATOM 4515 O O . ILE C 1 63 ? 129.668 113.160 113.808 1.00 57.85 63 ILE C O 1
ATOM 4520 N N . GLN C 1 64 ? 128.821 111.554 115.157 1.00 62.27 64 GLN C N 1
ATOM 4521 C CA . GLN C 1 64 ? 129.918 110.603 114.942 1.00 63.19 64 GLN C CA 1
ATOM 4522 C C . GLN C 1 64 ? 129.384 109.231 114.512 1.00 62.38 64 GLN C C 1
ATOM 4523 O O . GLN C 1 64 ? 128.559 108.619 115.209 1.00 60.86 64 GLN C O 1
ATOM 4529 N N . LEU C 1 65 ? 129.880 108.746 113.377 1.00 60.70 65 LEU C N 1
ATOM 4530 C CA . LEU C 1 65 ? 129.464 107.465 112.837 1.00 59.81 65 LEU C CA 1
ATOM 4531 C C . LEU C 1 65 ? 130.321 106.327 113.352 1.00 63.32 65 LEU C C 1
ATOM 4532 O O . LEU C 1 65 ? 131.499 106.520 113.691 1.00 64.38 65 LEU C O 1
ATOM 4537 N N . GLY C 1 66 ? 129.714 105.141 113.432 1.00 64.78 66 GLY C N 1
ATOM 4538 C CA . GLY C 1 66 ? 130.431 103.959 113.883 1.00 60.07 66 GLY C CA 1
ATOM 4539 C C . GLY C 1 66 ? 130.696 103.063 112.683 1.00 56.79 66 GLY C C 1
ATOM 4540 O O . GLY C 1 66 ? 129.785 102.404 112.177 1.00 56.04 66 GLY C O 1
ATOM 4541 N N . ILE C 1 67 ? 131.937 103.042 112.214 1.00 52.46 67 ILE C N 1
ATOM 4542 C CA . ILE C 1 67 ? 132.263 102.236 111.059 1.00 53.46 67 ILE C CA 1
ATOM 4543 C C . ILE C 1 67 ? 132.932 100.921 111.410 1.00 57.54 67 ILE C C 1
ATOM 4544 O O . ILE C 1 67 ? 133.811 100.872 112.277 1.00 61.38 67 ILE C O 1
ATOM 4549 N N . ASP C 1 68 ? 132.517 99.851 110.738 1.00 57.69 68 ASP C N 1
ATOM 4550 C CA . ASP C 1 68 ? 133.100 98.530 110.977 1.00 57.73 68 ASP C CA 1
ATOM 4551 C C . ASP C 1 68 ? 134.364 98.459 110.130 1.00 57.09 68 ASP C C 1
ATOM 4552 O O . ASP C 1 68 ? 134.300 98.289 108.908 1.00 55.62 68 ASP C O 1
ATOM 4557 N N . LEU C 1 69 ? 135.511 98.598 110.786 1.00 54.25 69 LEU C N 1
ATOM 4558 C CA . LEU C 1 69 ? 136.793 98.570 110.099 1.00 54.05 69 LEU C CA 1
ATOM 4559 C C . LEU C 1 69 ? 136.958 97.318 109.235 1.00 54.85 69 LEU C C 1
ATOM 4560 O O . LEU C 1 69 ? 137.799 97.279 108.332 1.00 54.19 69 LEU C O 1
ATOM 4565 N N . THR C 1 70 ? 136.133 96.307 109.503 1.00 54.93 70 THR C N 1
ATOM 4566 C CA . THR C 1 70 ? 136.185 95.041 108.774 1.00 54.06 70 THR C CA 1
ATOM 4567 C C . THR C 1 70 ? 135.454 95.032 107.425 1.00 55.87 70 THR C C 1
ATOM 4568 O O . THR C 1 70 ? 135.814 94.269 106.523 1.00 54.42 70 THR C O 1
ATOM 4572 N N . ASN C 1 71 ? 134.434 95.865 107.273 1.00 55.26 71 ASN C N 1
ATOM 4573 C CA . ASN C 1 71 ? 133.700 95.883 106.015 1.00 59.30 71 ASN C CA 1
ATOM 4574 C C . ASN C 1 71 ? 133.393 97.294 105.540 1.00 61.14 71 ASN C C 1
ATOM 4575 O O . ASN C 1 71 ? 132.756 97.489 104.497 1.00 60.36 71 ASN C O 1
ATOM 4580 N N . ALA C 1 72 ? 133.842 98.273 106.320 1.00 63.19 72 ALA C N 1
ATOM 4581 C CA . ALA C 1 72 ? 133.618 99.680 106.009 1.00 61.97 72 ALA C CA 1
ATOM 4582 C C . ALA C 1 72 ? 132.136 100.057 106.055 1.00 61.25 72 ALA C C 1
ATOM 4583 O O . ALA C 1 72 ? 131.716 100.995 105.385 1.00 60.79 72 ALA C O 1
ATOM 4585 N N . TYR C 1 73 ? 131.342 99.333 106.836 1.00 60.58 73 TYR C N 1
ATOM 4586 C CA . TYR C 1 73 ? 129.918 99.642 106.931 1.00 63.18 73 TYR C CA 1
ATOM 4587 C C . TYR C 1 73 ? 129.618 100.561 108.108 1.00 62.37 73 TYR C C 1
ATOM 4588 O O . TYR C 1 73 ? 130.455 100.789 108.971 1.00 63.77 73 TYR C O 1
ATOM 4597 N N . VAL C 1 74 ? 128.408 101.101 108.123 1.00 63.58 74 VAL C N 1
ATOM 4598 C CA . VAL C 1 74 ? 127.963 101.983 109.200 1.00 61.32 74 VAL C CA 1
ATOM 4599 C C . VAL C 1 74 ? 127.100 101.123 110.094 1.00 60.65 74 VAL C C 1
ATOM 4600 O O . VAL C 1 74 ? 126.053 100.630 109.671 1.00 61.23 74 VAL C O 1
ATOM 4604 N N . VAL C 1 75 ? 127.547 100.932 111.326 1.00 60.41 75 VAL C N 1
ATOM 4605 C CA . VAL C 1 75 ? 126.800 100.122 112.267 1.00 60.85 75 VAL C CA 1
ATOM 4606 C C . VAL C 1 75 ? 126.087 100.966 113.311 1.00 60.84 75 VAL C C 1
ATOM 4607 O O . VAL C 1 75 ? 125.219 100.459 114.030 1.00 62.43 75 VAL C O 1
ATOM 4611 N N . ALA C 1 76 ? 126.432 102.248 113.390 1.00 59.68 76 ALA C N 1
ATOM 4612 C CA . ALA C 1 76 ? 125.813 103.115 114.386 1.00 61.88 76 ALA C CA 1
ATOM 4613 C C . ALA C 1 76 ? 126.288 104.563 114.310 1.00 64.02 76 ALA C C 1
ATOM 4614 O O . ALA C 1 76 ? 127.172 104.901 113.519 1.00 62.99 76 ALA C O 1
ATOM 4616 N N . TYR C 1 77 ? 125.702 105.413 115.151 1.00 65.28 77 TYR C N 1
ATOM 4617 C CA . TYR C 1 77 ? 126.081 106.818 115.191 1.00 68.27 77 TYR C CA 1
ATOM 4618 C C . TYR C 1 77 ? 125.808 107.441 116.556 1.00 68.89 77 TYR C C 1
ATOM 4619 O O . TYR C 1 77 ? 124.855 107.064 117.232 1.00 69.74 77 TYR C O 1
ATOM 4628 N N . ARG C 1 78 ? 126.650 108.393 116.956 1.00 69.94 78 ARG C N 1
ATOM 4629 C CA . ARG C 1 78 ? 126.508 109.069 118.252 1.00 69.75 78 ARG C CA 1
ATOM 4630 C C . ARG C 1 78 ? 125.793 110.414 118.166 1.00 69.21 78 ARG C C 1
ATOM 4631 O O . ARG C 1 78 ? 126.230 111.317 117.444 1.00 71.91 78 ARG C O 1
ATOM 4639 N N . ALA C 1 79 ? 124.704 110.551 118.916 1.00 67.41 79 ALA C N 1
ATOM 4640 C CA . ALA C 1 79 ? 123.941 111.798 118.929 1.00 69.45 79 ALA C CA 1
ATOM 4641 C C . ALA C 1 79 ? 123.945 112.423 120.317 1.00 68.73 79 ALA C C 1
ATOM 4642 O O . ALA C 1 79 ? 123.026 112.207 121.096 1.00 71.07 79 ALA C O 1
ATOM 4644 N N . GLY C 1 80 ? 124.975 113.206 120.619 1.00 68.28 80 GLY C N 1
ATOM 4645 C CA . GLY C 1 80 ? 125.056 113.837 121.923 1.00 68.08 80 GLY C CA 1
ATOM 4646 C C . GLY C 1 80 ? 125.404 112.812 122.987 1.00 68.40 80 GLY C C 1
ATOM 4647 O O . GLY C 1 80 ? 126.514 112.283 122.983 1.00 69.28 80 GLY C O 1
ATOM 4648 N N . SER C 1 81 ? 124.469 112.521 123.892 1.00 66.24 81 SER C N 1
ATOM 4649 C CA . SER C 1 81 ? 124.737 111.545 124.944 1.00 64.95 81 SER C CA 1
ATOM 4650 C C . SER C 1 81 ? 124.054 110.230 124.620 1.00 63.84 81 SER C C 1
ATOM 4651 O O . SER C 1 81 ? 123.954 109.345 125.473 1.00 62.38 81 SER C O 1
ATOM 4654 N N . GLU C 1 82 ? 123.583 110.110 123.382 1.00 62.38 82 GLU C N 1
ATOM 4655 C CA . GLU C 1 82 ? 122.918 108.887 122.931 1.00 62.56 82 GLU C CA 1
ATOM 4656 C C . GLU C 1 82 ? 123.683 108.238 121.773 1.00 61.12 82 GLU C C 1
ATOM 4657 O O . GLU C 1 82 ? 124.418 108.922 121.045 1.00 58.59 82 GLU C O 1
ATOM 4663 N N . SER C 1 83 ? 123.520 106.923 121.629 1.00 59.28 83 SER C N 1
ATOM 4664 C CA . SER C 1 83 ? 124.157 106.169 120.549 1.00 61.14 83 SER C CA 1
ATOM 4665 C C . SER C 1 83 ? 123.182 105.078 120.096 1.00 60.91 83 SER C C 1
ATOM 4666 O O . SER C 1 83 ? 122.695 104.277 120.904 1.00 63.19 83 SER C O 1
ATOM 4669 N N . PHE C 1 84 ? 122.899 105.057 118.798 1.00 59.30 84 PHE C N 1
ATOM 4670 C CA . PHE C 1 84 ? 121.966 104.092 118.224 1.00 56.19 84 PHE C CA 1
ATOM 4671 C C . PHE C 1 84 ? 122.693 103.087 117.326 1.00 55.80 84 PHE C C 1
ATOM 4672 O O . PHE C 1 84 ? 123.441 103.473 116.432 1.00 57.34 84 PHE C O 1
ATOM 4680 N N . PHE C 1 85 ? 122.484 101.797 117.569 1.00 53.00 85 PHE C N 1
ATOM 4681 C CA . PHE C 1 85 ? 123.132 100.771 116.764 1.00 51.38 85 PHE C CA 1
ATOM 4682 C C . PHE C 1 85 ? 122.089 100.091 115.909 1.00 52.72 85 PHE C C 1
ATOM 4683 O O . PHE C 1 85 ? 120.998 99.782 116.389 1.00 49.80 85 PHE C O 1
ATOM 4691 N N . PHE C 1 86 ? 122.428 99.884 114.636 1.00 55.21 86 PHE C N 1
ATOM 4692 C CA . PHE C 1 86 ? 121.555 99.211 113.668 1.00 57.52 86 PHE C CA 1
ATOM 4693 C C . PHE C 1 86 ? 121.126 97.846 114.224 1.00 59.24 86 PHE C C 1
ATOM 4694 O O . PHE C 1 86 ? 121.929 97.147 114.847 1.00 59.67 86 PHE C O 1
ATOM 4702 N N . ARG C 1 87 ? 119.877 97.458 113.980 1.00 60.23 87 ARG C N 1
ATOM 4703 C CA . ARG C 1 87 ? 119.362 96.174 114.465 1.00 60.58 87 ARG C CA 1
ATOM 4704 C C . ARG C 1 87 ? 120.225 95.006 113.990 1.00 60.14 87 ARG C C 1
ATOM 4705 O O . ARG C 1 87 ? 120.196 93.913 114.571 1.00 60.26 87 ARG C O 1
ATOM 4713 N N . ASN C 1 88 ? 120.998 95.256 112.938 1.00 59.55 88 ASN C N 1
ATOM 4714 C CA . ASN C 1 88 ? 121.869 94.248 112.339 1.00 58.95 88 ASN C CA 1
ATOM 4715 C C . ASN C 1 88 ? 123.266 94.194 112.967 1.00 57.22 88 ASN C C 1
ATOM 4716 O O . ASN C 1 88 ? 124.051 93.272 112.712 1.00 56.54 88 ASN C O 1
ATOM 4721 N N . ALA C 1 89 ? 123.573 95.192 113.784 1.00 55.86 89 ALA C N 1
ATOM 4722 C CA . ALA C 1 89 ? 124.865 95.273 114.448 1.00 55.07 89 ALA C CA 1
ATOM 4723 C C . ALA C 1 89 ? 125.116 94.096 115.405 1.00 55.28 89 ALA C C 1
ATOM 4724 O O . ALA C 1 89 ? 124.197 93.599 116.060 1.00 56.73 89 ALA C O 1
ATOM 4726 N N . PRO C 1 90 ? 126.375 93.634 115.492 1.00 56.23 90 PRO C N 1
ATOM 4727 C CA . PRO C 1 90 ? 126.775 92.521 116.363 1.00 55.39 90 PRO C CA 1
ATOM 4728 C C . PRO C 1 90 ? 127.099 92.986 117.790 1.00 55.08 90 PRO C C 1
ATOM 4729 O O . PRO C 1 90 ? 127.497 94.131 117.998 1.00 55.72 90 PRO C O 1
ATOM 4733 N N . ALA C 1 91 ? 126.938 92.093 118.762 1.00 54.33 91 ALA C N 1
ATOM 4734 C CA . ALA C 1 91 ? 127.209 92.405 120.167 1.00 54.77 91 ALA C CA 1
ATOM 4735 C C . ALA C 1 91 ? 128.445 93.291 120.360 1.00 55.45 91 ALA C C 1
ATOM 4736 O O . ALA C 1 91 ? 128.423 94.253 121.135 1.00 53.88 91 ALA C O 1
ATOM 4738 N N . SER C 1 92 ? 129.517 92.958 119.647 1.00 56.69 92 SER C N 1
ATOM 4739 C CA . SER C 1 92 ? 130.776 93.698 119.733 1.00 56.62 92 SER C CA 1
ATOM 4740 C C . SER C 1 92 ? 130.675 95.189 119.387 1.00 57.04 92 SER C C 1
ATOM 4741 O O . SER C 1 92 ? 131.455 95.998 119.900 1.00 59.68 92 SER C O 1
ATOM 4744 N N . ALA C 1 93 ? 129.725 95.550 118.528 1.00 55.27 93 ALA C N 1
ATOM 4745 C CA . ALA C 1 93 ? 129.553 96.940 118.119 1.00 56.86 93 ALA C CA 1
ATOM 4746 C C . ALA C 1 93 ? 129.426 97.851 119.327 1.00 57.43 93 ALA C C 1
ATOM 4747 O O . ALA C 1 93 ? 130.264 98.742 119.541 1.00 55.39 93 ALA C O 1
ATOM 4749 N N . SER C 1 94 ? 128.370 97.619 120.106 1.00 54.69 94 SER C N 1
ATOM 4750 C CA . SER C 1 94 ? 128.096 98.400 121.303 1.00 55.14 94 SER C CA 1
ATOM 4751 C C . SER C 1 94 ? 129.023 98.029 122.454 1.00 54.32 94 SER C C 1
ATOM 4752 O O . SER C 1 94 ? 129.053 98.711 123.476 1.00 53.55 94 SER C O 1
ATOM 4755 N N . THR C 1 95 ? 129.777 96.949 122.302 1.00 55.64 95 THR C N 1
ATOM 4756 C CA . THR C 1 95 ? 130.694 96.553 123.368 1.00 59.73 95 THR C CA 1
ATOM 4757 C C . THR C 1 95 ? 131.999 97.342 123.324 1.00 62.83 95 THR C C 1
ATOM 4758 O O . THR C 1 95 ? 132.727 97.391 124.312 1.00 64.32 95 THR C O 1
ATOM 4762 N N . TYR C 1 96 ? 132.280 97.982 122.193 1.00 62.46 96 TYR C N 1
ATOM 4763 C CA . TYR C 1 96 ? 133.521 98.723 122.055 1.00 61.96 96 TYR C CA 1
ATOM 4764 C C . TYR C 1 96 ? 133.379 100.124 121.485 1.00 64.50 96 TYR C C 1
ATOM 4765 O O . TYR C 1 96 ? 134.378 100.732 121.098 1.00 64.62 96 TYR C O 1
ATOM 4774 N N . LEU C 1 97 ? 132.159 100.646 121.429 1.00 65.19 97 LEU C N 1
ATOM 4775 C CA . LEU C 1 97 ? 131.965 101.978 120.871 1.00 68.62 97 LEU C CA 1
ATOM 4776 C C . LEU C 1 97 ? 130.930 102.748 121.663 1.00 69.25 97 LEU C C 1
ATOM 4777 O O . LEU C 1 97 ? 129.904 102.193 122.060 1.00 71.32 97 LEU C O 1
ATOM 4782 N N . PHE C 1 98 ? 131.202 104.033 121.876 1.00 68.41 98 PHE C N 1
ATOM 4783 C CA . PHE C 1 98 ? 130.319 104.905 122.647 1.00 69.44 98 PHE C CA 1
ATOM 4784 C C . PHE C 1 98 ? 129.881 104.215 123.932 1.00 69.18 98 PHE C C 1
ATOM 4785 O O . PHE C 1 98 ? 128.699 104.204 124.265 1.00 68.26 98 PHE C O 1
ATOM 4793 N N . THR C 1 99 ? 130.845 103.639 124.648 1.00 71.17 99 THR C N 1
ATOM 4794 C CA . THR C 1 99 ? 130.564 102.945 125.902 1.00 72.09 99 THR C CA 1
ATOM 4795 C C . THR C 1 99 ? 130.236 103.911 127.039 1.00 71.24 99 THR C C 1
ATOM 4796 O O . THR C 1 99 ? 130.020 103.490 128.178 1.00 69.46 99 THR C O 1
ATOM 4800 N N . GLY C 1 100 ? 130.201 105.202 126.725 1.00 70.37 100 GLY C N 1
ATOM 4801 C CA . GLY C 1 100 ? 129.897 106.200 127.733 1.00 71.93 100 GLY C CA 1
ATOM 4802 C C . GLY C 1 100 ? 128.681 107.005 127.338 1.00 73.23 100 GLY C C 1
ATOM 4803 O O . GLY C 1 100 ? 128.653 108.235 127.458 1.00 73.79 100 GLY C O 1
ATOM 4804 N N . THR C 1 101 ? 127.669 106.301 126.850 1.00 73.60 101 THR C N 1
ATOM 4805 C CA . THR C 1 101 ? 126.439 106.946 126.428 1.00 72.97 101 THR C CA 1
ATOM 4806 C C . THR C 1 101 ? 125.261 105.983 126.591 1.00 73.27 101 THR C C 1
ATOM 4807 O O . THR C 1 101 ? 125.448 104.828 126.959 1.00 72.55 101 THR C O 1
ATOM 4811 N N . GLN C 1 102 ? 124.050 106.478 126.348 1.00 72.64 102 GLN C N 1
ATOM 4812 C CA . GLN C 1 102 ? 122.845 105.662 126.410 1.00 72.48 102 GLN C CA 1
ATOM 4813 C C . GLN C 1 102 ? 122.693 104.956 125.070 1.00 74.37 102 GLN C C 1
ATOM 4814 O O . GLN C 1 102 ? 122.399 105.590 124.054 1.00 75.87 102 GLN C O 1
ATOM 4820 N N . GLN C 1 103 ? 122.901 103.643 125.073 1.00 75.35 103 GLN C N 1
ATOM 4821 C CA . GLN C 1 103 ? 122.807 102.858 123.850 1.00 74.02 103 GLN C CA 1
ATOM 4822 C C . GLN C 1 103 ? 121.371 102.409 123.583 1.00 73.29 103 GLN C C 1
ATOM 4823 O O . GLN C 1 103 ? 120.666 101.959 124.494 1.00 73.88 103 GLN C O 1
ATOM 4829 N N . TYR C 1 104 ? 120.948 102.545 122.329 1.00 70.70 104 TYR C N 1
ATOM 4830 C CA . TYR C 1 104 ? 119.604 102.162 121.903 1.00 71.00 104 TYR C CA 1
ATOM 4831 C C . TYR C 1 104 ? 119.743 101.253 120.682 1.00 70.57 104 TYR C C 1
ATOM 4832 O O . TYR C 1 104 ? 120.847 100.839 120.346 1.00 71.59 104 TYR C O 1
ATOM 4841 N N . SER C 1 105 ? 118.634 100.937 120.018 1.00 69.66 105 SER C N 1
ATOM 4842 C CA . SER C 1 105 ? 118.707 100.115 118.807 1.00 67.12 105 SER C CA 1
ATOM 4843 C C . SER C 1 105 ? 117.631 100.518 117.805 1.00 65.56 105 SER C C 1
ATOM 4844 O O . SER C 1 105 ? 116.459 100.712 118.159 1.00 62.68 105 SER C O 1
ATOM 4847 N N . LEU C 1 106 ? 118.060 100.652 116.552 1.00 64.93 106 LEU C N 1
ATOM 4848 C CA . LEU C 1 106 ? 117.198 101.050 115.448 1.00 60.55 106 LEU C CA 1
ATOM 4849 C C . LEU C 1 106 ? 116.400 99.848 114.972 1.00 59.52 106 LEU C C 1
ATOM 4850 O O . LEU C 1 106 ? 116.936 98.746 114.854 1.00 57.95 106 LEU C O 1
ATOM 4855 N N . PRO C 1 107 ? 115.101 100.048 114.699 1.00 59.55 107 PRO C N 1
ATOM 4856 C CA . PRO C 1 107 ? 114.210 98.980 114.233 1.00 59.54 107 PRO C CA 1
ATOM 4857 C C . PRO C 1 107 ? 114.622 98.445 112.863 1.00 59.47 107 PRO C C 1
ATOM 4858 O O . PRO C 1 107 ? 114.168 97.384 112.433 1.00 59.81 107 PRO C O 1
ATOM 4862 N N . PHE C 1 108 ? 115.490 99.180 112.177 1.00 59.58 108 PHE C N 1
ATOM 4863 C CA . PHE C 1 108 ? 115.939 98.749 110.863 1.00 60.13 108 PHE C CA 1
ATOM 4864 C C . PHE C 1 108 ? 117.437 98.423 110.800 1.00 61.51 108 PHE C C 1
ATOM 4865 O O . PHE C 1 108 ? 118.249 98.964 111.560 1.00 61.67 108 PHE C O 1
ATOM 4873 N N . ASP C 1 109 ? 117.793 97.513 109.900 1.00 61.38 109 ASP C N 1
ATOM 4874 C CA . ASP C 1 109 ? 119.177 97.107 109.732 1.00 62.28 109 ASP C CA 1
ATOM 4875 C C . ASP C 1 109 ? 119.977 98.076 108.855 1.00 62.98 109 ASP C C 1
ATOM 4876 O O . ASP C 1 109 ? 119.436 99.061 108.337 1.00 61.50 109 ASP C O 1
ATOM 4881 N N . GLY C 1 110 ? 121.272 97.785 108.713 1.00 62.51 110 GLY C N 1
ATOM 4882 C CA . GLY C 1 110 ? 122.153 98.606 107.903 1.00 62.75 110 GLY C CA 1
ATOM 4883 C C . GLY C 1 110 ? 122.149 98.272 106.420 1.00 62.05 110 GLY C C 1
ATOM 4884 O O . GLY C 1 110 ? 122.958 98.798 105.665 1.00 64.04 110 GLY C O 1
ATOM 4885 N N . ASN C 1 111 ? 121.249 97.395 105.996 1.00 64.54 111 ASN C N 1
ATOM 4886 C CA . ASN C 1 111 ? 121.148 97.031 104.585 1.00 66.44 111 ASN C CA 1
ATOM 4887 C C . ASN C 1 111 ? 120.262 98.054 103.865 1.00 63.99 111 ASN C C 1
ATOM 4888 O O . ASN C 1 111 ? 119.316 98.590 104.446 1.00 62.03 111 ASN C O 1
ATOM 4893 N N . TYR C 1 112 ? 120.574 98.325 102.602 1.00 63.91 112 TYR C N 1
ATOM 4894 C CA . TYR C 1 112 ? 119.804 99.290 101.834 1.00 64.34 112 TYR C CA 1
ATOM 4895 C C . TYR C 1 112 ? 118.335 98.915 101.723 1.00 63.64 112 TYR C C 1
ATOM 4896 O O . TYR C 1 112 ? 117.472 99.786 101.800 1.00 63.28 112 TYR C O 1
ATOM 4905 N N . ASP C 1 113 ? 118.039 97.633 101.538 1.00 62.54 113 ASP C N 1
ATOM 4906 C CA . ASP C 1 113 ? 116.643 97.234 101.415 1.00 60.98 113 ASP C CA 1
ATOM 4907 C C . ASP C 1 113 ? 115.859 97.622 102.658 1.00 58.65 113 ASP C C 1
ATOM 4908 O O . ASP C 1 113 ? 114.713 98.066 102.565 1.00 57.19 113 ASP C O 1
ATOM 4913 N N . ASP C 1 114 ? 116.479 97.474 103.823 1.00 58.78 114 ASP C N 1
ATOM 4914 C CA . ASP C 1 114 ? 115.791 97.804 105.066 1.00 60.03 114 ASP C CA 1
ATOM 4915 C C . ASP C 1 114 ? 115.737 99.312 105.288 1.00 59.66 114 ASP C C 1
ATOM 4916 O O . ASP C 1 114 ? 114.742 99.845 105.782 1.00 60.56 114 ASP C O 1
ATOM 4921 N N . LEU C 1 115 ? 116.808 99.994 104.900 1.00 59.83 115 LEU C N 1
ATOM 4922 C CA . LEU C 1 115 ? 116.897 101.443 105.032 1.00 58.73 115 LEU C CA 1
ATOM 4923 C C . LEU C 1 115 ? 115.902 102.123 104.103 1.00 57.55 115 LEU C C 1
ATOM 4924 O O . LEU C 1 115 ? 115.296 103.141 104.451 1.00 57.38 115 LEU C O 1
ATOM 4929 N N . GLU C 1 116 ? 115.742 101.546 102.918 1.00 56.49 116 GLU C N 1
ATOM 4930 C CA . GLU C 1 116 ? 114.824 102.072 101.918 1.00 55.41 116 GLU C CA 1
ATOM 4931 C C . GLU C 1 116 ? 113.376 101.716 102.274 1.00 53.80 116 GLU C C 1
ATOM 4932 O O . GLU C 1 116 ? 112.458 102.508 102.036 1.00 51.19 116 GLU C O 1
ATOM 4938 N N . LYS C 1 117 ? 113.186 100.531 102.855 1.00 53.75 117 LYS C N 1
ATOM 4939 C CA . LYS C 1 117 ? 111.867 100.068 103.272 1.00 55.69 117 LYS C CA 1
ATOM 4940 C C . LYS C 1 117 ? 111.318 100.988 104.366 1.00 55.84 117 LYS C C 1
ATOM 4941 O O . LYS C 1 117 ? 110.181 101.459 104.293 1.00 54.17 117 LYS C O 1
ATOM 4947 N N . TRP C 1 118 ? 112.134 101.229 105.387 1.00 55.94 118 TRP C N 1
ATOM 4948 C CA . TRP C 1 118 ? 111.739 102.099 106.483 1.00 57.92 118 TRP C CA 1
ATOM 4949 C C . TRP C 1 118 ? 111.630 103.555 106.016 1.00 58.36 118 TRP C C 1
ATOM 4950 O O . TRP C 1 118 ? 110.883 104.343 106.593 1.00 57.46 118 TRP C O 1
ATOM 4961 N N . ALA C 1 119 ? 112.363 103.895 104.955 1.00 58.80 119 ALA C N 1
ATOM 4962 C CA . ALA C 1 119 ? 112.357 105.250 104.398 1.00 58.44 119 ALA C CA 1
ATOM 4963 C C . ALA C 1 119 ? 111.241 105.474 103.380 1.00 59.25 119 ALA C C 1
ATOM 4964 O O . ALA C 1 119 ? 111.031 106.602 102.929 1.00 57.55 119 ALA C O 1
ATOM 4966 N N . HIS C 1 120 ? 110.530 104.402 103.029 1.00 60.15 120 HIS C N 1
ATOM 4967 C CA . HIS C 1 120 ? 109.432 104.461 102.055 1.00 59.71 120 HIS C CA 1
ATOM 4968 C C . HIS C 1 120 ? 109.871 105.190 100.802 1.00 59.89 120 HIS C C 1
ATOM 4969 O O . HIS C 1 120 ? 109.122 105.990 100.241 1.00 58.94 120 HIS C O 1
ATOM 4976 N N . GLN C 1 121 ? 111.094 104.902 100.370 1.00 60.76 121 GLN C N 1
ATOM 4977 C CA . GLN C 1 121 ? 111.661 105.535 99.185 1.00 63.74 121 GLN C CA 1
ATOM 4978 C C . GLN C 1 121 ? 113.023 104.924 98.843 1.00 63.61 121 GLN C C 1
ATOM 4979 O O . GLN C 1 121 ? 113.872 104.728 99.723 1.00 62.16 121 GLN C O 1
ATOM 4985 N N . SER C 1 122 ? 113.223 104.616 97.563 1.00 62.25 122 SER C N 1
ATOM 4986 C CA . SER C 1 122 ? 114.474 104.018 97.121 1.00 61.51 122 SER C CA 1
ATOM 4987 C C . SER C 1 122 ? 115.580 105.065 97.026 1.00 61.29 122 SER C C 1
ATOM 4988 O O . SER C 1 122 ? 115.314 106.271 97.084 1.00 60.84 122 SER C O 1
ATOM 4991 N N . ARG C 1 123 ? 116.819 104.587 96.885 1.00 61.12 123 ARG C N 1
ATOM 4992 C CA . ARG C 1 123 ? 118.007 105.442 96.779 1.00 59.62 123 ARG C CA 1
ATOM 4993 C C . ARG C 1 123 ? 117.900 106.420 95.615 1.00 59.81 123 ARG C C 1
ATOM 4994 O O . ARG C 1 123 ? 118.081 107.627 95.788 1.00 58.75 123 ARG C O 1
ATOM 5002 N N . GLN C 1 124 ? 117.602 105.881 94.434 1.00 57.85 124 GLN C N 1
ATOM 5003 C CA . GLN C 1 124 ? 117.484 106.677 93.219 1.00 60.98 124 GLN C CA 1
ATOM 5004 C C . GLN C 1 124 ? 116.592 107.904 93.382 1.00 59.18 124 GLN C C 1
ATOM 5005 O O . GLN C 1 124 ? 116.657 108.834 92.578 1.00 58.03 124 GLN C O 1
ATOM 5011 N N . ARG C 1 125 ? 115.747 107.891 94.410 1.00 59.59 125 ARG C N 1
ATOM 5012 C CA . ARG C 1 125 ? 114.827 108.999 94.650 1.00 59.31 125 ARG C CA 1
ATOM 5013 C C . ARG C 1 125 ? 115.299 109.948 95.744 1.00 57.21 125 ARG C C 1
ATOM 5014 O O . ARG C 1 125 ? 114.779 111.051 95.876 1.00 56.32 125 ARG C O 1
ATOM 5022 N N . ILE C 1 126 ? 116.285 109.523 96.525 1.00 57.94 126 ILE C N 1
ATOM 5023 C CA . ILE C 1 126 ? 116.805 110.361 97.603 1.00 58.69 126 ILE C CA 1
ATOM 5024 C C . ILE C 1 126 ? 118.026 111.134 97.118 1.00 58.26 126 ILE C C 1
ATOM 5025 O O . ILE C 1 126 ? 119.052 110.554 96.738 1.00 59.90 126 ILE C O 1
ATOM 5030 N N . SER C 1 127 ? 117.895 112.455 97.127 1.00 57.41 127 SER C N 1
ATOM 5031 C CA . SER C 1 127 ? 118.952 113.339 96.673 1.00 55.68 127 SER C CA 1
ATOM 5032 C C . SER C 1 127 ? 120.146 113.443 97.629 1.00 54.67 127 SER C C 1
ATOM 5033 O O . SER C 1 127 ? 120.021 113.250 98.838 1.00 51.83 127 SER C O 1
ATOM 5036 N N . LEU C 1 128 ? 121.308 113.749 97.059 1.00 53.40 128 LEU C N 1
ATOM 5037 C CA . LEU C 1 128 ? 122.546 113.857 97.816 1.00 52.76 128 LEU C CA 1
ATOM 5038 C C . LEU C 1 128 ? 123.232 115.190 97.544 1.00 53.94 128 LEU C C 1
ATOM 5039 O O . LEU C 1 128 ? 123.094 115.768 96.464 1.00 53.57 128 LEU C O 1
ATOM 5044 N N . GLY C 1 129 ? 123.977 115.662 98.538 1.00 56.00 129 GLY C N 1
ATOM 5045 C CA . GLY C 1 129 ? 124.684 116.928 98.430 1.00 55.44 129 GLY C CA 1
ATOM 5046 C C . GLY C 1 129 ? 125.122 117.478 99.783 1.00 55.43 129 GLY C C 1
ATOM 5047 O O . GLY C 1 129 ? 124.831 116.895 100.834 1.00 51.88 129 GLY C O 1
ATOM 5048 N N . LEU C 1 130 ? 125.844 118.597 99.748 1.00 58.01 130 LEU C N 1
ATOM 5049 C CA . LEU C 1 130 ? 126.335 119.255 100.956 1.00 58.76 130 LEU C CA 1
ATOM 5050 C C . LEU C 1 130 ? 125.165 119.604 101.866 1.00 57.80 130 LEU C C 1
ATOM 5051 O O . LEU C 1 130 ? 125.051 119.126 102.994 1.00 57.73 130 LEU C O 1
ATOM 5056 N N . GLU C 1 131 ? 124.290 120.454 101.356 1.00 58.43 131 GLU C N 1
ATOM 5057 C CA . GLU C 1 131 ? 123.136 120.874 102.116 1.00 59.92 131 GLU C CA 1
ATOM 5058 C C . GLU C 1 131 ? 122.299 119.699 102.611 1.00 58.75 131 GLU C C 1
ATOM 5059 O O . GLU C 1 131 ? 121.543 119.852 103.564 1.00 61.94 131 GLU C O 1
ATOM 5065 N N . ALA C 1 132 ? 122.418 118.537 101.974 1.00 56.68 132 ALA C N 1
ATOM 5066 C CA . ALA C 1 132 ? 121.661 117.357 102.410 1.00 56.83 132 ALA C CA 1
ATOM 5067 C C . ALA C 1 132 ? 122.400 116.731 103.587 1.00 57.00 132 ALA C C 1
ATOM 5068 O O . ALA C 1 132 ? 121.788 116.282 104.566 1.00 55.37 132 ALA C O 1
ATOM 5070 N N . LEU C 1 133 ? 123.725 116.714 103.472 1.00 58.37 133 LEU C N 1
ATOM 5071 C CA . LEU C 1 133 ? 124.604 116.167 104.502 1.00 59.55 133 LEU C CA 1
ATOM 5072 C C . LEU C 1 133 ? 124.462 116.996 105.768 1.00 59.63 133 LEU C C 1
ATOM 5073 O O . LEU C 1 133 ? 124.041 116.491 106.809 1.00 57.60 133 LEU C O 1
ATOM 5078 N N . ARG C 1 134 ? 124.819 118.272 105.664 1.00 59.82 134 ARG C N 1
ATOM 5079 C CA . ARG C 1 134 ? 124.741 119.192 106.790 1.00 63.23 134 ARG C CA 1
ATOM 5080 C C . ARG C 1 134 ? 123.315 119.222 107.317 1.00 63.84 134 ARG C C 1
ATOM 5081 O O . ARG C 1 134 ? 123.058 119.594 108.469 1.00 63.24 134 ARG C O 1
ATOM 5089 N N . GLN C 1 135 ? 122.388 118.822 106.460 1.00 64.30 135 GLN C N 1
ATOM 5090 C CA . GLN C 1 135 ? 120.998 118.765 106.848 1.00 66.90 135 GLN C CA 1
ATOM 5091 C C . GLN C 1 135 ? 120.862 117.581 107.802 1.00 67.46 135 GLN C C 1
ATOM 5092 O O . GLN C 1 135 ? 120.833 117.760 109.018 1.00 71.55 135 GLN C O 1
ATOM 5098 N N . GLY C 1 136 ? 120.811 116.373 107.251 1.00 67.43 136 GLY C N 1
ATOM 5099 C CA . GLY C 1 136 ? 120.675 115.181 108.072 1.00 65.34 136 GLY C CA 1
ATOM 5100 C C . GLY C 1 136 ? 121.515 115.143 109.338 1.00 62.80 136 GLY C C 1
ATOM 5101 O O . GLY C 1 136 ? 121.169 114.437 110.287 1.00 61.70 136 GLY C O 1
ATOM 5102 N N . ILE C 1 137 ? 122.616 115.886 109.359 1.00 61.15 137 ILE C N 1
ATOM 5103 C CA . ILE C 1 137 ? 123.479 115.904 110.536 1.00 62.81 137 ILE C CA 1
ATOM 5104 C C . ILE C 1 137 ? 122.742 116.448 111.768 1.00 62.25 137 ILE C C 1
ATOM 5105 O O . ILE C 1 137 ? 123.052 116.073 112.906 1.00 60.58 137 ILE C O 1
ATOM 5110 N N . LYS C 1 138 ? 121.749 117.305 111.549 1.00 63.95 138 LYS C N 1
ATOM 5111 C CA . LYS C 1 138 ? 120.997 117.852 112.674 1.00 67.45 138 LYS C CA 1
ATOM 5112 C C . LYS C 1 138 ? 119.918 116.906 113.206 1.00 68.11 138 LYS C C 1
ATOM 5113 O O . LYS C 1 138 ? 119.876 116.622 114.409 1.00 70.42 138 LYS C O 1
ATOM 5119 N N . PHE C 1 139 ? 119.045 116.432 112.318 1.00 65.72 139 PHE C N 1
ATOM 5120 C CA . PHE C 1 139 ? 117.965 115.526 112.703 1.00 63.03 139 PHE C CA 1
ATOM 5121 C C . PHE C 1 139 ? 118.508 114.383 113.541 1.00 60.87 139 PHE C C 1
ATOM 5122 O O . PHE C 1 139 ? 117.784 113.755 114.318 1.00 63.20 139 PHE C O 1
ATOM 5130 N N . LEU C 1 140 ? 119.795 114.118 113.368 1.00 58.86 140 LEU C N 1
ATOM 5131 C CA . LEU C 1 140 ? 120.462 113.059 114.092 1.00 58.83 140 LEU C CA 1
ATOM 5132 C C . LEU C 1 140 ? 120.894 113.570 115.444 1.00 59.09 140 LEU C C 1
ATOM 5133 O O . LEU C 1 140 ? 120.654 112.922 116.453 1.00 59.06 140 LEU C O 1
ATOM 5138 N N . ARG C 1 141 ? 121.529 114.739 115.466 1.00 61.61 141 ARG C N 1
ATOM 5139 C CA . ARG C 1 141 ? 121.977 115.318 116.730 1.00 61.43 141 ARG C CA 1
ATOM 5140 C C . ARG C 1 141 ? 120.791 115.733 117.583 1.00 62.00 141 ARG C C 1
ATOM 5141 O O . ARG C 1 141 ? 120.908 115.861 118.796 1.00 62.05 141 ARG C O 1
ATOM 5149 N N . SER C 1 142 ? 119.652 115.955 116.939 1.00 64.71 142 SER C N 1
ATOM 5150 C CA . SER C 1 142 ? 118.432 116.340 117.640 1.00 66.87 142 SER C CA 1
ATOM 5151 C C . SER C 1 142 ? 117.792 115.082 118.225 1.00 68.15 142 SER C C 1
ATOM 5152 O O . SER C 1 142 ? 118.273 113.977 117.989 1.00 68.49 142 SER C O 1
ATOM 5155 N N . GLY C 1 143 ? 116.709 115.249 118.976 1.00 70.30 143 GLY C N 1
ATOM 5156 C CA . GLY C 1 143 ? 116.047 114.104 119.578 1.00 72.60 143 GLY C CA 1
ATOM 5157 C C . GLY C 1 143 ? 114.827 113.640 118.805 1.00 75.04 143 GLY C C 1
ATOM 5158 O O . GLY C 1 143 ? 114.188 112.650 119.184 1.00 76.37 143 GLY C O 1
ATOM 5159 N N . ALA C 1 144 ? 114.498 114.351 117.725 1.00 74.39 144 ALA C N 1
ATOM 5160 C CA . ALA C 1 144 ? 113.342 114.007 116.902 1.00 75.19 144 ALA C CA 1
ATOM 5161 C C . ALA C 1 144 ? 113.338 112.510 116.561 1.00 76.01 144 ALA C C 1
ATOM 5162 O O . ALA C 1 144 ? 114.241 112.011 115.888 1.00 78.34 144 ALA C O 1
ATOM 5164 N N . SER C 1 145 ? 112.312 111.805 117.030 1.00 75.28 145 SER C N 1
ATOM 5165 C CA . SER C 1 145 ? 112.194 110.369 116.809 1.00 72.97 145 SER C CA 1
ATOM 5166 C C . SER C 1 145 ? 111.326 110.022 115.593 1.00 73.09 145 SER C C 1
ATOM 5167 O O . SER C 1 145 ? 110.100 109.937 115.705 1.00 74.83 145 SER C O 1
ATOM 5170 N N . ASP C 1 146 ? 111.951 109.823 114.436 1.00 70.52 146 ASP C N 1
ATOM 5171 C CA . ASP C 1 146 ? 111.208 109.463 113.229 1.00 69.47 146 ASP C CA 1
ATOM 5172 C C . ASP C 1 146 ? 111.979 108.430 112.405 1.00 69.94 146 ASP C C 1
ATOM 5173 O O . ASP C 1 146 ? 112.808 108.776 111.558 1.00 67.88 146 ASP C O 1
ATOM 5178 N N . ASP C 1 147 ? 111.690 107.156 112.654 1.00 69.72 147 ASP C N 1
ATOM 5179 C CA . ASP C 1 147 ? 112.365 106.068 111.955 1.00 71.90 147 ASP C CA 1
ATOM 5180 C C . ASP C 1 147 ? 112.420 106.216 110.431 1.00 72.06 147 ASP C C 1
ATOM 5181 O O . ASP C 1 147 ? 113.427 105.874 109.811 1.00 73.70 147 ASP C O 1
ATOM 5186 N N . GLU C 1 148 ? 111.351 106.721 109.823 1.00 71.62 148 GLU C N 1
ATOM 5187 C CA . GLU C 1 148 ? 111.328 106.866 108.374 1.00 71.14 148 GLU C CA 1
ATOM 5188 C C . GLU C 1 148 ? 112.327 107.911 107.930 1.00 68.60 148 GLU C C 1
ATOM 5189 O O . GLU C 1 148 ? 112.989 107.752 106.904 1.00 68.76 148 GLU C O 1
ATOM 5195 N N . GLU C 1 149 ? 112.440 108.975 108.718 1.00 65.29 149 GLU C N 1
ATOM 5196 C CA . GLU C 1 149 ? 113.353 110.064 108.410 1.00 62.65 149 GLU C CA 1
ATOM 5197 C C . GLU C 1 149 ? 114.788 109.724 108.796 1.00 59.43 149 GLU C C 1
ATOM 5198 O O . GLU C 1 149 ? 115.726 110.116 108.100 1.00 55.69 149 GLU C O 1
ATOM 5204 N N . ILE C 1 150 ? 114.967 108.998 109.900 1.00 58.05 150 ILE C N 1
ATOM 5205 C CA . ILE C 1 150 ? 116.311 108.626 110.313 1.00 51.89 150 ILE C CA 1
ATOM 5206 C C . ILE C 1 150 ? 116.908 107.684 109.274 1.00 53.07 150 ILE C C 1
ATOM 5207 O O . ILE C 1 150 ? 118.017 107.907 108.798 1.00 53.59 150 ILE C O 1
ATOM 5212 N N . ALA C 1 151 ? 116.171 106.642 108.907 1.00 54.38 151 ALA C N 1
ATOM 5213 C CA . ALA C 1 151 ? 116.651 105.715 107.887 1.00 53.87 151 ALA C CA 1
ATOM 5214 C C . ALA C 1 151 ? 117.031 106.512 106.643 1.00 56.00 151 ALA C C 1
ATOM 5215 O O . ALA C 1 151 ? 118.089 106.276 106.049 1.00 56.61 151 ALA C O 1
ATOM 5217 N N . ARG C 1 152 ? 116.183 107.467 106.261 1.00 54.73 152 ARG C N 1
ATOM 5218 C CA . ARG C 1 152 ? 116.443 108.276 105.077 1.00 55.49 152 ARG C CA 1
ATOM 5219 C C . ARG C 1 152 ? 117.742 109.089 105.144 1.00 56.15 152 ARG C C 1
ATOM 5220 O O . ARG C 1 152 ? 118.537 109.079 104.197 1.00 54.54 152 ARG C O 1
ATOM 5228 N N . THR C 1 153 ? 117.956 109.794 106.252 1.00 58.13 153 THR C N 1
ATOM 5229 C CA . THR C 1 153 ? 119.167 110.602 106.420 1.00 58.89 153 THR C CA 1
ATOM 5230 C C . THR C 1 153 ? 120.420 109.723 106.507 1.00 59.15 153 THR C C 1
ATOM 5231 O O . THR C 1 153 ? 121.548 110.203 106.322 1.00 60.52 153 THR C O 1
ATOM 5235 N N . LEU C 1 154 ? 120.208 108.434 106.770 1.00 55.63 154 LEU C N 1
ATOM 5236 C CA . LEU C 1 154 ? 121.295 107.479 106.895 1.00 50.90 154 LEU C CA 1
ATOM 5237 C C . LEU C 1 154 ? 121.706 106.938 105.548 1.00 49.69 154 LEU C C 1
ATOM 5238 O O . LEU C 1 154 ? 122.774 106.361 105.395 1.00 49.34 154 LEU C O 1
ATOM 5243 N N . ILE C 1 155 ? 120.835 107.088 104.567 1.00 50.66 155 ILE C N 1
ATOM 5244 C CA . ILE C 1 155 ? 121.165 106.605 103.241 1.00 51.65 155 ILE C CA 1
ATOM 5245 C C . ILE C 1 155 ? 122.106 107.654 102.635 1.00 49.53 155 ILE C C 1
ATOM 5246 O O . ILE C 1 155 ? 123.061 107.319 101.930 1.00 46.30 155 ILE C O 1
ATOM 5251 N N . VAL C 1 156 ? 121.842 108.922 102.941 1.00 47.80 156 VAL C N 1
ATOM 5252 C CA . VAL C 1 156 ? 122.660 110.013 102.429 1.00 46.67 156 VAL C CA 1
ATOM 5253 C C . VAL C 1 156 ? 124.074 109.924 102.986 1.00 44.45 156 VAL C C 1
ATOM 5254 O O . VAL C 1 156 ? 125.050 109.976 102.237 1.00 43.93 156 VAL C O 1
ATOM 5258 N N . ILE C 1 157 ? 124.172 109.789 104.302 1.00 43.68 157 ILE C N 1
ATOM 5259 C CA . ILE C 1 157 ? 125.463 109.708 104.978 1.00 44.51 157 ILE C CA 1
ATOM 5260 C C . ILE C 1 157 ? 126.297 108.478 104.574 1.00 42.52 157 ILE C C 1
ATOM 5261 O O . ILE C 1 157 ? 127.525 108.564 104.439 1.00 37.49 157 ILE C O 1
ATOM 5266 N N . ILE C 1 158 ? 125.624 107.349 104.365 1.00 44.30 158 ILE C N 1
ATOM 5267 C CA . ILE C 1 158 ? 126.289 106.101 103.977 1.00 49.43 158 ILE C CA 1
ATOM 5268 C C . ILE C 1 158 ? 126.932 106.193 102.595 1.00 52.58 158 ILE C C 1
ATOM 5269 O O . ILE C 1 158 ? 128.004 105.624 102.359 1.00 52.98 158 ILE C O 1
ATOM 5274 N N . GLN C 1 159 ? 126.273 106.917 101.692 1.00 53.60 159 GLN C N 1
ATOM 5275 C CA . GLN C 1 159 ? 126.760 107.077 100.327 1.00 55.59 159 GLN C CA 1
ATOM 5276 C C . GLN C 1 159 ? 127.741 108.232 100.228 1.00 55.71 159 GLN C C 1
ATOM 5277 O O . GLN C 1 159 ? 128.638 108.224 99.374 1.00 58.09 159 GLN C O 1
ATOM 5283 N N . MET C 1 160 ? 127.586 109.222 101.103 1.00 53.82 160 MET C N 1
ATOM 5284 C CA . MET C 1 160 ? 128.493 110.356 101.072 1.00 55.61 160 MET C CA 1
ATOM 5285 C C . MET C 1 160 ? 129.814 110.040 101.777 1.00 54.35 160 MET C C 1
ATOM 5286 O O . MET C 1 160 ? 130.830 110.676 101.506 1.00 53.48 160 MET C O 1
ATOM 5291 N N . VAL C 1 161 ? 129.815 109.031 102.648 1.00 54.95 161 VAL C N 1
ATOM 5292 C CA . VAL C 1 161 ? 131.036 108.650 103.375 1.00 55.03 161 VAL C CA 1
ATOM 5293 C C . VAL C 1 161 ? 131.576 107.250 103.012 1.00 55.05 161 VAL C C 1
ATOM 5294 O O . VAL C 1 161 ? 132.657 107.123 102.391 1.00 48.98 161 VAL C O 1
ATOM 5298 N N . ALA C 1 162 ? 130.820 106.220 103.413 1.00 51.43 162 ALA C N 1
ATOM 5299 C CA . ALA C 1 162 ? 131.172 104.817 103.172 1.00 48.61 162 ALA C CA 1
ATOM 5300 C C . ALA C 1 162 ? 131.323 104.469 101.690 1.00 46.21 162 ALA C C 1
ATOM 5301 O O . ALA C 1 162 ? 132.321 103.895 101.281 1.00 44.35 162 ALA C O 1
ATOM 5303 N N . GLU C 1 163 ? 130.318 104.807 100.892 1.00 47.07 163 GLU C N 1
ATOM 5304 C CA . GLU C 1 163 ? 130.365 104.529 99.467 1.00 48.92 163 GLU C CA 1
ATOM 5305 C C . GLU C 1 163 ? 131.427 105.450 98.875 1.00 48.57 163 GLU C C 1
ATOM 5306 O O . GLU C 1 163 ? 132.133 105.094 97.933 1.00 46.21 163 GLU C O 1
ATOM 5312 N N . ALA C 1 164 ? 131.532 106.646 99.442 1.00 49.52 164 ALA C N 1
ATOM 5313 C CA . ALA C 1 164 ? 132.517 107.620 98.989 1.00 48.90 164 ALA C CA 1
ATOM 5314 C C . ALA C 1 164 ? 133.930 107.012 98.965 1.00 47.40 164 ALA C C 1
ATOM 5315 O O . ALA C 1 164 ? 134.573 106.945 97.915 1.00 45.71 164 ALA C O 1
ATOM 5317 N N . ALA C 1 165 ? 134.398 106.571 100.133 1.00 47.62 165 ALA C N 1
ATOM 5318 C CA . ALA C 1 165 ? 135.728 105.977 100.291 1.00 42.81 165 ALA C CA 1
ATOM 5319 C C . ALA C 1 165 ? 135.909 104.723 99.449 1.00 42.38 165 ALA C C 1
ATOM 5320 O O . ALA C 1 165 ? 137.033 104.369 99.077 1.00 42.53 165 ALA C O 1
ATOM 5322 N N . ARG C 1 166 ? 134.794 104.052 99.166 1.00 41.10 166 ARG C N 1
ATOM 5323 C CA . ARG C 1 166 ? 134.777 102.816 98.387 1.00 40.82 166 ARG C CA 1
ATOM 5324 C C . ARG C 1 166 ? 135.022 103.005 96.897 1.00 40.94 166 ARG C C 1
ATOM 5325 O O . ARG C 1 166 ? 135.605 102.136 96.237 1.00 39.32 166 ARG C O 1
ATOM 5333 N N . PHE C 1 167 ? 134.562 104.131 96.362 1.00 43.26 167 PHE C N 1
ATOM 5334 C CA . PHE C 1 167 ? 134.738 104.408 94.941 1.00 50.81 167 PHE C CA 1
ATOM 5335 C C . PHE C 1 167 ? 135.148 105.851 94.724 1.00 51.08 167 PHE C C 1
ATOM 5336 O O . PHE C 1 167 ? 134.609 106.771 95.358 1.00 52.64 167 PHE C O 1
ATOM 5344 N N . ARG C 1 168 ? 136.112 106.027 93.828 1.00 49.60 168 ARG C N 1
ATOM 5345 C CA . ARG C 1 168 ? 136.609 107.340 93.456 1.00 50.69 168 ARG C CA 1
ATOM 5346 C C . ARG C 1 168 ? 135.472 108.024 92.677 1.00 49.87 168 ARG C C 1
ATOM 5347 O O . ARG C 1 168 ? 135.390 109.264 92.600 1.00 48.00 168 ARG C O 1
ATOM 5355 N N . TYR C 1 169 ? 134.595 107.196 92.109 1.00 46.11 169 TYR C N 1
ATOM 5356 C CA . TYR C 1 169 ? 133.454 107.675 91.351 1.00 46.31 169 TYR C CA 1
ATOM 5357 C C . TYR C 1 169 ? 132.502 108.434 92.274 1.00 49.04 169 TYR C C 1
ATOM 5358 O O . TYR C 1 169 ? 132.001 109.515 91.931 1.00 48.73 169 TYR C O 1
ATOM 5367 N N . VAL C 1 170 ? 132.268 107.853 93.449 1.00 50.27 170 VAL C N 1
ATOM 5368 C CA . VAL C 1 170 ? 131.368 108.429 94.433 1.00 51.09 170 VAL C CA 1
ATOM 5369 C C . VAL C 1 170 ? 131.929 109.707 95.021 1.00 51.96 170 VAL C C 1
ATOM 5370 O O . VAL C 1 170 ? 131.212 110.707 95.126 1.00 53.93 170 VAL C O 1
ATOM 5374 N N . SER C 1 171 ? 133.203 109.679 95.401 1.00 51.21 171 SER C N 1
ATOM 5375 C CA . SER C 1 171 ? 133.839 110.859 95.978 1.00 51.71 171 SER C CA 1
ATOM 5376 C C . SER C 1 171 ? 133.843 112.048 94.995 1.00 51.98 171 SER C C 1
ATOM 5377 O O . SER C 1 171 ? 133.650 113.201 95.403 1.00 50.18 171 SER C O 1
ATOM 5380 N N . LYS C 1 172 ? 134.057 111.766 93.709 1.00 54.01 172 LYS C N 1
ATOM 5381 C CA . LYS C 1 172 ? 134.039 112.814 92.685 1.00 57.82 172 LYS C CA 1
ATOM 5382 C C . LYS C 1 172 ? 132.609 113.281 92.407 1.00 53.58 172 LYS C C 1
ATOM 5383 O O . LYS C 1 172 ? 132.358 114.475 92.214 1.00 50.21 172 LYS C O 1
ATOM 5389 N N . LEU C 1 173 ? 131.675 112.342 92.361 1.00 50.91 173 LEU C N 1
ATOM 5390 C CA . LEU C 1 173 ? 130.296 112.713 92.111 1.00 55.44 173 LEU C CA 1
ATOM 5391 C C . LEU C 1 173 ? 129.850 113.759 93.147 1.00 56.37 173 LEU C C 1
ATOM 5392 O O . LEU C 1 173 ? 129.039 114.636 92.850 1.00 58.40 173 LEU C O 1
ATOM 5397 N N . VAL C 1 174 ? 130.393 113.672 94.358 1.00 54.63 174 VAL C N 1
ATOM 5398 C CA . VAL C 1 174 ? 130.035 114.600 95.434 1.00 52.23 174 VAL C CA 1
ATOM 5399 C C . VAL C 1 174 ? 130.800 115.925 95.287 1.00 51.00 174 VAL C C 1
ATOM 5400 O O . VAL C 1 174 ? 130.297 117.004 95.624 1.00 47.71 174 VAL C O 1
ATOM 5404 N N . VAL C 1 175 ? 132.030 115.831 94.800 1.00 49.64 175 VAL C N 1
ATOM 5405 C CA . VAL C 1 175 ? 132.851 117.011 94.608 1.00 55.60 175 VAL C CA 1
ATOM 5406 C C . VAL C 1 175 ? 132.152 117.903 93.579 1.00 58.09 175 VAL C C 1
ATOM 5407 O O . VAL C 1 175 ? 131.960 119.101 93.812 1.00 59.22 175 VAL C O 1
ATOM 5411 N N . ILE C 1 176 ? 131.762 117.316 92.446 1.00 60.62 176 ILE C N 1
ATOM 5412 C CA . ILE C 1 176 ? 131.087 118.084 91.401 1.00 63.90 176 ILE C CA 1
ATOM 5413 C C . ILE C 1 176 ? 129.839 118.706 92.018 1.00 60.54 176 ILE C C 1
ATOM 5414 O O . ILE C 1 176 ? 129.557 119.881 91.810 1.00 61.38 176 ILE C O 1
ATOM 5419 N N . SER C 1 177 ? 129.115 117.915 92.804 1.00 58.63 177 SER C N 1
ATOM 5420 C CA . SER C 1 177 ? 127.906 118.385 93.467 1.00 57.59 177 SER C CA 1
ATOM 5421 C C . SER C 1 177 ? 128.186 119.679 94.217 1.00 55.40 177 SER C C 1
ATOM 5422 O O . SER C 1 177 ? 127.626 120.729 93.888 1.00 55.13 177 SER C O 1
ATOM 5425 N N . LEU C 1 178 ? 129.057 119.593 95.222 1.00 54.44 178 LEU C N 1
ATOM 5426 C CA . LEU C 1 178 ? 129.443 120.747 96.042 1.00 53.72 178 LEU C CA 1
ATOM 5427 C C . LEU C 1 178 ? 129.927 121.908 95.178 1.00 54.41 178 LEU C C 1
ATOM 5428 O O . LEU C 1 178 ? 129.696 123.071 95.501 1.00 54.47 178 LEU C O 1
ATOM 5433 N N . SER C 1 179 ? 130.610 121.576 94.085 1.00 55.23 179 SER C N 1
ATOM 5434 C CA . SER C 1 179 ? 131.135 122.570 93.158 1.00 58.11 179 SER C CA 1
ATOM 5435 C C . SER C 1 179 ? 130.018 123.267 92.391 1.00 59.12 179 SER C C 1
ATOM 5436 O O . SER C 1 179 ? 130.044 124.479 92.210 1.00 59.23 179 SER C O 1
ATOM 5439 N N . ASN C 1 180 ? 129.046 122.487 91.931 1.00 61.05 180 ASN C N 1
ATOM 5440 C CA . ASN C 1 180 ? 127.911 123.021 91.193 1.00 61.07 180 ASN C CA 1
ATOM 5441 C C . ASN C 1 180 ? 126.884 123.578 92.164 1.00 61.91 180 ASN C C 1
ATOM 5442 O O . ASN C 1 180 ? 125.920 124.231 91.766 1.00 59.17 180 ASN C O 1
ATOM 5447 N N . ARG C 1 181 ? 127.100 123.297 93.443 1.00 64.12 181 ARG C N 1
ATOM 5448 C CA . ARG C 1 181 ? 126.212 123.746 94.508 1.00 65.87 181 ARG C CA 1
ATOM 5449 C C . ARG C 1 181 ? 124.761 123.351 94.179 1.00 65.14 181 ARG C C 1
ATOM 5450 O O . ARG C 1 181 ? 123.826 124.149 94.335 1.00 60.96 181 ARG C O 1
ATOM 5458 N N . ALA C 1 182 ? 124.591 122.109 93.722 1.00 64.57 182 ALA C N 1
ATOM 5459 C CA . ALA C 1 182 ? 123.272 121.584 93.360 1.00 65.75 182 ALA C CA 1
ATOM 5460 C C . ALA C 1 182 ? 123.192 120.082 93.624 1.00 63.61 182 ALA C C 1
ATOM 5461 O O . ALA C 1 182 ? 124.012 119.315 93.126 1.00 65.02 182 ALA C O 1
ATOM 5463 N N . ALA C 1 183 ? 122.190 119.669 94.393 1.00 61.51 183 ALA C N 1
ATOM 5464 C CA . ALA C 1 183 ? 122.012 118.264 94.740 1.00 59.66 183 ALA C CA 1
ATOM 5465 C C . ALA C 1 183 ? 121.971 117.364 93.525 1.00 59.11 183 ALA C C 1
ATOM 5466 O O . ALA C 1 183 ? 121.845 117.829 92.392 1.00 58.67 183 ALA C O 1
ATOM 5468 N N . PHE C 1 184 ? 122.067 116.064 93.776 1.00 60.63 184 PHE C N 1
ATOM 5469 C CA . PHE C 1 184 ? 122.052 115.075 92.703 1.00 60.91 184 PHE C CA 1
ATOM 5470 C C . PHE C 1 184 ? 121.513 113.761 93.243 1.00 61.55 184 PHE C C 1
ATOM 5471 O O . PHE C 1 184 ? 121.508 113.536 94.454 1.00 61.06 184 PHE C O 1
ATOM 5479 N N . GLN C 1 185 ? 121.077 112.884 92.346 1.00 63.10 185 GLN C N 1
ATOM 5480 C CA . GLN C 1 185 ? 120.549 111.594 92.768 1.00 65.61 185 GLN C CA 1
ATOM 5481 C C . GLN C 1 185 ? 121.292 110.436 92.110 1.00 67.15 185 GLN C C 1
ATOM 5482 O O . GLN C 1 185 ? 121.654 110.507 90.938 1.00 67.75 185 GLN C O 1
ATOM 5488 N N . PRO C 1 186 ? 121.535 109.352 92.871 1.00 69.78 186 PRO C N 1
ATOM 5489 C CA . PRO C 1 186 ? 122.238 108.159 92.386 1.00 68.93 186 PRO C CA 1
ATOM 5490 C C . PRO C 1 186 ? 121.645 107.646 91.080 1.00 66.74 186 PRO C C 1
ATOM 5491 O O . PRO C 1 186 ? 120.453 107.338 91.013 1.00 64.90 186 PRO C O 1
ATOM 5495 N N . ASP C 1 187 ? 122.478 107.562 90.051 1.00 65.31 187 ASP C N 1
ATOM 5496 C CA . ASP C 1 187 ? 122.057 107.055 88.750 1.00 65.22 187 ASP C CA 1
ATOM 5497 C C . ASP C 1 187 ? 122.288 105.538 88.737 1.00 63.32 187 ASP C C 1
ATOM 5498 O O . ASP C 1 187 ? 122.929 104.997 89.634 1.00 62.65 187 ASP C O 1
ATOM 5503 N N . PRO C 1 188 ? 121.777 104.832 87.716 1.00 61.60 188 PRO C N 1
ATOM 5504 C CA . PRO C 1 188 ? 121.942 103.373 87.620 1.00 59.36 188 PRO C CA 1
ATOM 5505 C C . PRO C 1 188 ? 123.376 102.865 87.764 1.00 57.99 188 PRO C C 1
ATOM 5506 O O . PRO C 1 188 ? 123.601 101.746 88.231 1.00 57.30 188 PRO C O 1
ATOM 5510 N N . SER C 1 189 ? 124.342 103.686 87.362 1.00 56.61 189 SER C N 1
ATOM 5511 C CA . SER C 1 189 ? 125.753 103.320 87.466 1.00 53.57 189 SER C CA 1
ATOM 5512 C C . SER C 1 189 ? 126.319 103.492 88.889 1.00 52.21 189 SER C C 1
ATOM 5513 O O . SER C 1 189 ? 127.151 102.699 89.323 1.00 50.67 189 SER C O 1
ATOM 5516 N N . MET C 1 190 ? 125.872 104.515 89.614 1.00 50.67 190 MET C N 1
ATOM 5517 C CA . MET C 1 190 ? 126.347 104.720 90.978 1.00 53.09 190 MET C CA 1
ATOM 5518 C C . MET C 1 190 ? 125.875 103.585 91.900 1.00 54.34 190 MET C C 1
ATOM 5519 O O . MET C 1 190 ? 126.639 103.085 92.733 1.00 53.32 190 MET C O 1
ATOM 5524 N N . LEU C 1 191 ? 124.615 103.188 91.748 1.00 54.30 191 LEU C N 1
ATOM 5525 C CA . LEU C 1 191 ? 124.050 102.126 92.566 1.00 55.59 191 LEU C CA 1
ATOM 5526 C C . LEU C 1 191 ? 124.582 100.778 92.100 1.00 56.15 191 LEU C C 1
ATOM 5527 O O . LEU C 1 191 ? 124.715 99.842 92.892 1.00 58.20 191 LEU C O 1
ATOM 5532 N N . SER C 1 192 ? 124.900 100.687 90.810 1.00 55.81 192 SER C N 1
ATOM 5533 C CA . SER C 1 192 ? 125.461 99.463 90.243 1.00 51.58 192 SER C CA 1
ATOM 5534 C C . SER C 1 192 ? 126.772 99.148 90.976 1.00 51.91 192 SER C C 1
ATOM 5535 O O . SER C 1 192 ? 127.060 97.993 91.307 1.00 50.48 192 SER C O 1
ATOM 5538 N N . LEU C 1 193 ? 127.566 100.185 91.224 1.00 49.29 193 LEU C N 1
ATOM 5539 C CA . LEU C 1 193 ? 128.831 100.016 91.920 1.00 50.93 193 LEU C CA 1
ATOM 5540 C C . LEU C 1 193 ? 128.609 99.498 93.335 1.00 50.00 193 LEU C C 1
ATOM 5541 O O . LEU C 1 193 ? 129.201 98.504 93.754 1.00 51.30 193 LEU C O 1
ATOM 5546 N N . GLU C 1 194 ? 127.744 100.181 94.069 1.00 51.51 194 GLU C N 1
ATOM 5547 C CA . GLU C 1 194 ? 127.442 99.809 95.442 1.00 50.24 194 GLU C CA 1
ATOM 5548 C C . GLU C 1 194 ? 126.960 98.369 95.594 1.00 50.72 194 GLU C C 1
ATOM 5549 O O . GLU C 1 194 ? 127.335 97.677 96.544 1.00 52.27 194 GLU C O 1
ATOM 5555 N N . ASN C 1 195 ? 126.136 97.917 94.655 1.00 48.89 195 ASN C N 1
ATOM 5556 C CA . ASN C 1 195 ? 125.594 96.571 94.727 1.00 50.63 195 ASN C CA 1
ATOM 5557 C C . ASN C 1 195 ? 126.513 95.492 94.142 1.00 50.77 195 ASN C C 1
ATOM 5558 O O . ASN C 1 195 ? 126.134 94.311 94.072 1.00 51.80 195 ASN C O 1
ATOM 5563 N N . THR C 1 196 ? 127.722 95.886 93.739 1.00 48.82 196 THR C N 1
ATOM 5564 C CA . THR C 1 196 ? 128.662 94.933 93.162 1.00 46.92 196 THR C CA 1
ATOM 5565 C C . THR C 1 196 ? 130.039 95.012 93.829 1.00 45.93 196 THR C C 1
ATOM 5566 O O . THR C 1 196 ? 130.991 94.350 93.394 1.00 41.88 196 THR C O 1
ATOM 5570 N N . TRP C 1 197 ? 130.130 95.800 94.902 1.00 44.18 197 TRP C N 1
ATOM 5571 C CA . TRP C 1 197 ? 131.394 95.973 95.624 1.00 47.71 197 TRP C CA 1
ATOM 5572 C C . TRP C 1 197 ? 132.070 94.651 96.000 1.00 50.45 197 TRP C C 1
ATOM 5573 O O . TRP C 1 197 ? 133.260 94.443 95.716 1.00 52.06 197 TRP C O 1
ATOM 5584 N N . GLU C 1 198 ? 131.313 93.766 96.646 1.00 50.96 198 GLU C N 1
ATOM 5585 C CA . GLU C 1 198 ? 131.831 92.473 97.068 1.00 51.37 198 GLU C CA 1
ATOM 5586 C C . GLU C 1 198 ? 132.343 91.623 95.881 1.00 52.56 198 GLU C C 1
ATOM 5587 O O . GLU C 1 198 ? 133.432 91.028 95.945 1.00 51.43 198 GLU C O 1
ATOM 5593 N N . PRO C 1 199 ? 131.558 91.549 94.788 1.00 52.45 199 PRO C N 1
ATOM 5594 C CA . PRO C 1 199 ? 131.959 90.771 93.611 1.00 51.30 199 PRO C CA 1
ATOM 5595 C C . PRO C 1 199 ? 133.261 91.261 93.000 1.00 50.09 199 PRO C C 1
ATOM 5596 O O . PRO C 1 199 ? 134.226 90.500 92.896 1.00 55.32 199 PRO C O 1
ATOM 5600 N N . LEU C 1 200 ? 133.286 92.525 92.589 1.00 48.60 200 LEU C N 1
ATOM 5601 C CA . LEU C 1 200 ? 134.487 93.109 92.003 1.00 47.05 200 LEU C CA 1
ATOM 5602 C C . LEU C 1 200 ? 135.714 92.872 92.903 1.00 47.31 200 LEU C C 1
ATOM 5603 O O . LEU C 1 200 ? 136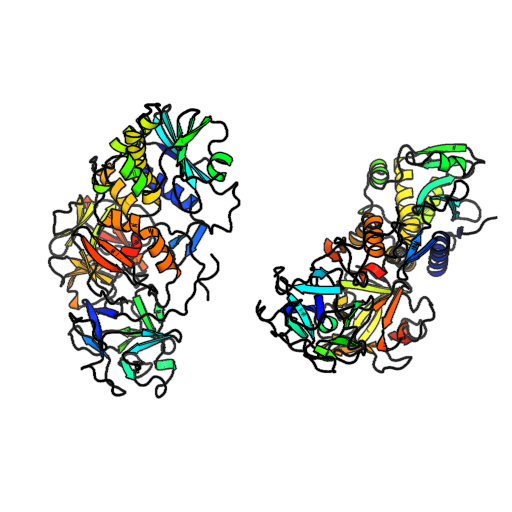.792 92.516 92.401 1.00 46.28 200 LEU C O 1
ATOM 5608 N N . SER C 1 201 ? 135.559 93.059 94.220 1.00 46.17 201 SER C N 1
ATOM 5609 C CA . SER C 1 201 ? 136.672 92.831 95.163 1.00 43.87 201 SER C CA 1
ATOM 5610 C C . SER C 1 201 ? 137.206 91.408 94.955 1.00 45.14 201 SER C C 1
ATOM 5611 O O . SER C 1 201 ? 138.430 91.159 94.874 1.00 41.52 201 SER C O 1
ATOM 5614 N N . ARG C 1 202 ? 136.253 90.482 94.871 1.00 43.55 202 ARG C N 1
ATOM 5615 C CA . ARG C 1 202 ? 136.540 89.081 94.665 1.00 42.65 202 ARG C CA 1
ATOM 5616 C C . ARG C 1 202 ? 137.144 88.947 93.275 1.00 43.16 202 ARG C C 1
ATOM 5617 O O . ARG C 1 202 ? 138.200 88.322 93.103 1.00 40.43 202 ARG C O 1
ATOM 5625 N N . ALA C 1 203 ? 136.479 89.531 92.281 1.00 39.94 203 ALA C N 1
ATOM 5626 C CA . ALA C 1 203 ? 136.980 89.482 90.902 1.00 41.36 203 ALA C CA 1
ATOM 5627 C C . ALA C 1 203 ? 138.499 89.714 90.877 1.00 41.92 203 ALA C C 1
ATOM 5628 O O . ALA C 1 203 ? 139.275 88.832 90.504 1.00 36.17 203 ALA C O 1
ATOM 5630 N N . VAL C 1 204 ? 138.873 90.930 91.288 1.00 42.93 204 VAL C N 1
ATOM 5631 C CA . VAL C 1 204 ? 140.235 91.427 91.365 1.00 42.35 204 VAL C CA 1
ATOM 5632 C C . VAL C 1 204 ? 141.191 90.499 92.120 1.00 46.97 204 VAL C C 1
ATOM 5633 O O . VAL C 1 204 ? 142.150 89.955 91.545 1.00 46.80 204 VAL C O 1
ATOM 5637 N N . GLN C 1 205 ? 140.929 90.317 93.412 1.00 49.03 205 GLN C N 1
ATOM 5638 C CA . GLN C 1 205 ? 141.777 89.473 94.240 1.00 52.38 205 GLN C CA 1
ATOM 5639 C C . GLN C 1 205 ? 141.968 88.047 93.735 1.00 53.73 205 GLN C C 1
ATOM 5640 O O . GLN C 1 205 ? 142.800 87.309 94.252 1.00 57.73 205 GLN C O 1
ATOM 5646 N N . HIS C 1 206 ? 141.192 87.662 92.725 1.00 56.21 206 HIS C N 1
ATOM 5647 C CA . HIS C 1 206 ? 141.272 86.329 92.121 1.00 57.18 206 HIS C CA 1
ATOM 5648 C C . HIS C 1 206 ? 141.890 86.372 90.732 1.00 56.22 206 HIS C C 1
ATOM 5649 O O . HIS C 1 206 ? 142.296 85.348 90.200 1.00 57.44 206 HIS C O 1
ATOM 5656 N N . THR C 1 207 ? 141.966 87.560 90.146 1.00 55.84 207 THR C N 1
ATOM 5657 C CA . THR C 1 207 ? 142.515 87.733 88.794 1.00 55.95 207 THR C CA 1
ATOM 5658 C C . THR C 1 207 ? 143.783 86.927 88.467 1.00 55.18 207 THR C C 1
ATOM 5659 O O . THR C 1 207 ? 144.680 86.776 89.298 1.00 56.23 207 THR C O 1
ATOM 5663 N N . VAL C 1 208 ? 143.829 86.408 87.239 1.00 53.84 208 VAL C N 1
ATOM 5664 C CA . VAL C 1 208 ? 144.965 85.649 86.693 1.00 51.27 208 VAL C CA 1
ATOM 5665 C C . VAL C 1 208 ? 144.937 85.911 85.185 1.00 50.87 208 VAL C C 1
ATOM 5666 O O . VAL C 1 208 ? 143.861 85.914 84.581 1.00 46.75 208 VAL C O 1
ATOM 5670 N N . GLN C 1 209 ? 146.109 86.130 84.585 1.00 49.59 209 GLN C N 1
ATOM 5671 C CA . GLN C 1 209 ? 146.203 86.450 83.155 1.00 50.03 209 GLN C CA 1
ATOM 5672 C C . GLN C 1 209 ? 145.396 87.730 82.864 1.00 50.91 209 GLN C C 1
ATOM 5673 O O . GLN C 1 209 ? 144.736 87.850 81.828 1.00 51.79 209 GLN C O 1
ATOM 5679 N N . ASP C 1 210 ? 145.478 88.686 83.791 1.00 52.23 210 ASP C N 1
ATOM 5680 C CA . ASP C 1 210 ? 144.763 89.967 83.699 1.00 53.19 210 ASP C CA 1
ATOM 5681 C C . ASP C 1 210 ? 143.265 89.766 83.474 1.00 52.16 210 ASP C C 1
ATOM 5682 O O . ASP C 1 210 ? 142.570 90.677 83.016 1.00 51.81 210 ASP C O 1
ATOM 5687 N N . THR C 1 211 ? 142.775 88.576 83.811 1.00 53.84 211 THR C N 1
ATOM 5688 C CA . THR C 1 211 ? 141.372 88.228 83.613 1.00 54.53 211 THR C CA 1
ATOM 5689 C C . THR C 1 211 ? 140.688 87.754 84.901 1.00 54.36 211 THR C C 1
ATOM 5690 O O . THR C 1 211 ? 141.351 87.220 85.783 1.00 54.76 211 THR C O 1
ATOM 5694 N N . PHE C 1 212 ? 139.371 87.953 85.005 1.00 55.19 212 PHE C N 1
ATOM 5695 C CA . PHE C 1 212 ? 138.599 87.522 86.183 1.00 53.76 212 PHE C CA 1
ATOM 5696 C C . PHE C 1 212 ? 138.052 86.108 85.984 1.00 53.36 212 PHE C C 1
ATOM 5697 O O . PHE C 1 212 ? 137.626 85.751 84.881 1.00 53.42 212 PHE C O 1
ATOM 5705 N N . PRO C 1 213 ? 138.040 85.287 87.052 1.00 54.20 213 PRO C N 1
ATOM 5706 C CA . PRO C 1 213 ? 137.542 83.905 86.976 1.00 55.09 213 PRO C CA 1
ATOM 5707 C C . PRO C 1 213 ? 136.144 83.859 86.392 1.00 59.00 213 PRO C C 1
ATOM 5708 O O . PRO C 1 213 ? 135.906 83.231 85.364 1.00 60.09 213 PRO C O 1
ATOM 5712 N N . GLN C 1 214 ? 135.224 84.540 87.067 1.00 61.57 214 GLN C N 1
ATOM 5713 C CA . GLN C 1 214 ? 133.833 84.618 86.645 1.00 62.02 214 GLN C CA 1
ATOM 5714 C C . GLN C 1 214 ? 133.527 86.088 86.333 1.00 63.75 214 GLN C C 1
ATOM 5715 O O . GLN C 1 214 ? 134.032 86.991 87.012 1.00 62.73 214 GLN C O 1
ATOM 5721 N N . ASN C 1 215 ? 132.718 86.324 85.300 1.00 64.48 215 ASN C N 1
ATOM 5722 C CA . ASN C 1 215 ? 132.347 87.682 84.878 1.00 63.75 215 ASN C CA 1
ATOM 5723 C C . ASN C 1 215 ? 131.949 88.635 85.992 1.00 63.22 215 ASN C C 1
ATOM 5724 O O . ASN C 1 215 ? 131.817 88.257 87.146 1.00 65.59 215 ASN C O 1
ATOM 5729 N N . VAL C 1 216 ? 131.763 89.891 85.620 1.00 64.17 216 VAL C N 1
ATOM 5730 C CA . VAL C 1 216 ? 131.320 90.917 86.549 1.00 63.74 216 VAL C CA 1
ATOM 5731 C C . VAL C 1 216 ? 130.587 91.944 85.698 1.00 62.36 216 VAL C C 1
ATOM 5732 O O . VAL C 1 216 ? 131.197 92.698 84.945 1.00 64.04 216 VAL C O 1
ATOM 5736 N N . THR C 1 217 ? 129.267 91.941 85.806 1.00 60.85 217 THR C N 1
ATOM 5737 C CA . THR C 1 217 ? 128.428 92.857 85.050 1.00 61.97 217 THR C CA 1
ATOM 5738 C C . THR C 1 217 ? 128.188 94.168 85.784 1.00 62.43 217 THR C C 1
ATOM 5739 O O . THR C 1 217 ? 127.949 94.193 86.992 1.00 62.14 217 THR C O 1
ATOM 5743 N N . LEU C 1 218 ? 128.249 95.260 85.037 1.00 63.11 218 LEU C N 1
ATOM 5744 C CA . LEU C 1 218 ? 127.991 96.575 85.595 1.00 62.01 218 LEU C CA 1
ATOM 5745 C C . LEU C 1 218 ? 126.958 97.269 84.711 1.00 63.42 218 LEU C C 1
ATOM 5746 O O . LEU C 1 218 ? 126.701 96.843 83.579 1.00 63.53 218 LEU C O 1
ATOM 5751 N N . ILE C 1 219 ? 126.361 98.333 85.233 1.00 64.76 219 ILE C N 1
ATOM 5752 C CA . ILE C 1 219 ? 125.351 99.071 84.492 1.00 64.54 219 ILE C CA 1
ATOM 5753 C C . ILE C 1 219 ? 125.695 100.555 84.420 1.00 63.96 219 ILE C C 1
ATOM 5754 O O . ILE C 1 219 ? 126.082 101.157 85.424 1.00 62.26 219 ILE C O 1
ATOM 5759 N N . ASN C 1 220 ? 125.553 101.134 83.228 1.00 64.77 220 ASN C N 1
ATOM 5760 C CA . ASN C 1 220 ? 125.848 102.547 83.028 1.00 65.22 220 ASN C CA 1
ATOM 5761 C C . ASN C 1 220 ? 124.596 103.416 83.138 1.00 67.14 220 ASN C C 1
ATOM 5762 O O . ASN C 1 220 ? 123.523 102.936 83.524 1.00 68.57 220 ASN C O 1
ATOM 5767 N N . VAL C 1 221 ? 124.747 104.693 82.791 1.00 66.66 221 VAL C N 1
ATOM 5768 C CA . VAL C 1 221 ? 123.654 105.658 82.830 1.00 66.76 221 VAL C CA 1
ATOM 5769 C C . VAL C 1 221 ? 122.527 105.270 81.883 1.00 66.12 221 VAL C C 1
ATOM 5770 O O . VAL C 1 221 ? 121.357 105.466 82.192 1.00 64.60 221 VAL C O 1
ATOM 5774 N N . ARG C 1 222 ? 122.882 104.725 80.725 1.00 67.90 222 ARG C N 1
ATOM 5775 C CA . ARG C 1 222 ? 121.874 104.305 79.760 1.00 69.89 222 ARG C CA 1
ATOM 5776 C C . ARG C 1 222 ? 121.202 103.004 80.197 1.00 71.28 222 ARG C C 1
ATOM 5777 O O . ARG C 1 222 ? 120.248 102.546 79.567 1.00 71.39 222 ARG C O 1
ATOM 5785 N N . GLN C 1 223 ? 121.700 102.423 81.284 1.00 71.81 223 GLN C N 1
ATOM 5786 C CA . GLN C 1 223 ? 121.180 101.165 81.807 1.00 71.34 223 GLN C CA 1
ATOM 5787 C C . GLN C 1 223 ? 121.494 100.006 80.865 1.00 70.59 223 GLN C C 1
ATOM 5788 O O . GLN C 1 223 ? 120.660 99.134 80.631 1.00 71.39 223 GLN C O 1
ATOM 5794 N N . GLU C 1 224 ? 122.711 100.005 80.332 1.00 70.15 224 GLU C N 1
ATOM 5795 C CA . GLU C 1 224 ? 123.146 98.961 79.411 1.00 69.02 224 GLU C CA 1
ATOM 5796 C C . GLU C 1 224 ? 124.104 98.021 80.124 1.00 68.39 224 GLU C C 1
ATOM 5797 O O . GLU C 1 224 ? 124.823 98.425 81.038 1.00 68.18 224 GLU C O 1
ATOM 5803 N N . ARG C 1 225 ? 124.108 96.767 79.694 1.00 68.75 225 ARG C N 1
ATOM 5804 C CA . ARG C 1 225 ? 124.973 95.756 80.277 1.00 69.76 225 ARG C CA 1
ATOM 5805 C C . ARG C 1 225 ? 126.441 95.981 79.915 1.00 70.17 225 ARG C C 1
ATOM 5806 O O . ARG C 1 225 ? 126.843 95.787 78.769 1.00 68.81 225 ARG C O 1
ATOM 5814 N N . VAL C 1 226 ? 127.238 96.394 80.897 1.00 70.62 226 VAL C N 1
ATOM 5815 C CA . VAL C 1 226 ? 128.667 96.614 80.686 1.00 68.57 226 VAL C CA 1
ATOM 5816 C C . VAL C 1 226 ? 129.428 95.494 81.395 1.00 67.84 226 VAL C C 1
ATOM 5817 O O . VAL C 1 226 ? 129.813 95.627 82.561 1.00 67.02 226 VAL C O 1
ATOM 5821 N N . VAL C 1 227 ? 129.624 94.387 80.682 1.00 66.73 227 VAL C N 1
ATOM 5822 C CA . VAL C 1 227 ? 130.324 93.229 81.228 1.00 65.66 227 VAL C CA 1
ATOM 5823 C C . VAL C 1 227 ? 131.830 93.460 81.338 1.00 65.09 227 VAL C C 1
ATOM 5824 O O . VAL C 1 227 ? 132.468 93.946 80.397 1.00 65.57 227 VAL C O 1
ATOM 5828 N N . VAL C 1 228 ? 132.390 93.088 82.488 1.00 63.23 228 VAL C N 1
ATOM 5829 C CA . VAL C 1 228 ? 133.813 93.253 82.739 1.00 60.53 228 VAL C CA 1
ATOM 5830 C C . VAL C 1 228 ? 134.477 91.967 83.240 1.00 59.39 228 VAL C C 1
ATOM 5831 O O . VAL C 1 228 ? 134.092 91.400 84.272 1.00 54.88 228 VAL C O 1
ATOM 5835 N N . SER C 1 229 ? 135.486 91.529 82.486 1.00 58.82 229 SER C N 1
ATOM 5836 C CA . SER C 1 229 ? 136.245 90.316 82.785 1.00 57.73 229 SER C CA 1
ATOM 5837 C C . SER C 1 229 ? 137.729 90.640 83.007 1.00 55.96 229 SER C C 1
ATOM 5838 O O . SER C 1 229 ? 138.515 89.779 83.435 1.00 54.72 229 SER C O 1
ATOM 5841 N N . SER C 1 230 ? 138.091 91.894 82.733 1.00 53.08 230 SER C N 1
ATOM 5842 C CA . SER C 1 230 ? 139.468 92.367 82.841 1.00 49.45 230 SER C CA 1
ATOM 5843 C C . SER C 1 230 ? 139.786 93.282 84.018 1.00 48.00 230 SER C C 1
ATOM 5844 O O . SER C 1 230 ? 139.076 94.251 84.288 1.00 46.83 230 SER C O 1
ATOM 5847 N N . LEU C 1 231 ? 140.890 92.976 84.690 1.00 48.47 231 LEU C N 1
ATOM 5848 C CA . LEU C 1 231 ? 141.383 93.755 85.836 1.00 48.88 231 LEU C CA 1
ATOM 5849 C C . LEU C 1 231 ? 141.879 95.142 85.400 1.00 48.93 231 LEU C C 1
ATOM 5850 O O . LEU C 1 231 ? 141.849 96.109 86.168 1.00 40.09 231 LEU C O 1
ATOM 5855 N N . SER C 1 232 ? 142.342 95.212 84.153 1.00 50.93 232 SER C N 1
ATOM 5856 C CA . SER C 1 232 ? 142.841 96.448 83.572 1.00 51.84 232 SER C CA 1
ATOM 5857 C C . SER C 1 232 ? 141.745 97.103 82.770 1.00 52.69 232 SER C C 1
ATOM 5858 O O . SER C 1 232 ? 142.013 97.760 81.777 1.00 53.32 232 SER C O 1
ATOM 5861 N N . HIS C 1 233 ? 140.503 96.903 83.185 1.00 55.21 233 HIS C N 1
ATOM 5862 C CA . HIS C 1 233 ? 139.382 97.521 82.490 1.00 56.44 233 HIS C CA 1
ATOM 5863 C C . HIS C 1 233 ? 139.203 98.884 83.133 1.00 54.27 233 HIS C C 1
ATOM 5864 O O . HIS C 1 233 ? 139.288 99.000 84.346 1.00 53.74 233 HIS C O 1
ATOM 5871 N N . PRO C 1 234 ? 138.957 99.932 82.328 1.00 55.42 234 PRO C N 1
ATOM 5872 C CA . PRO C 1 234 ? 138.777 101.300 82.839 1.00 57.08 234 PRO C CA 1
ATOM 5873 C C . PRO C 1 234 ? 137.815 101.464 84.017 1.00 57.35 234 PRO C C 1
ATOM 5874 O O . PRO C 1 234 ? 138.103 102.181 84.971 1.00 59.19 234 PRO C O 1
ATOM 5878 N N . SER C 1 235 ? 136.670 100.797 83.957 1.00 57.37 235 SER C N 1
ATOM 5879 C CA . SER C 1 235 ? 135.688 100.922 85.024 1.00 55.42 235 SER C CA 1
ATOM 5880 C C . SER C 1 235 ? 136.194 100.431 86.378 1.00 53.72 235 SER C C 1
ATOM 5881 O O . SER C 1 235 ? 135.522 100.620 87.397 1.00 58.46 235 SER C O 1
ATOM 5884 N N . VAL C 1 236 ? 137.380 99.825 86.395 1.00 49.58 236 VAL C N 1
ATOM 5885 C CA . VAL C 1 236 ? 137.966 99.310 87.641 1.00 47.94 236 VAL C CA 1
ATOM 5886 C C . VAL C 1 236 ? 138.752 100.401 88.371 1.00 45.19 236 VAL C C 1
ATOM 5887 O O . VAL C 1 236 ? 139.089 100.267 89.562 1.00 41.86 236 VAL C O 1
ATOM 5891 N N . SER C 1 237 ? 139.037 101.481 87.651 1.00 40.81 237 SER C N 1
ATOM 5892 C CA . SER C 1 237 ? 139.775 102.592 88.228 1.00 42.93 237 SER C CA 1
ATOM 5893 C C . SER C 1 237 ? 138.850 103.393 89.133 1.00 44.26 237 SER C C 1
ATOM 5894 O O . SER C 1 237 ? 139.307 104.203 89.936 1.00 43.11 237 SER C O 1
ATOM 5897 N N . ALA C 1 238 ? 137.548 103.155 89.008 1.00 46.24 238 ALA C N 1
ATOM 5898 C CA . ALA C 1 238 ? 136.577 103.850 89.850 1.00 47.93 238 ALA C CA 1
ATOM 5899 C C . ALA C 1 238 ? 136.610 103.250 91.257 1.00 46.04 238 ALA C C 1
ATOM 5900 O O . ALA C 1 238 ? 136.123 103.856 92.212 1.00 47.36 238 ALA C O 1
ATOM 5902 N N . LEU C 1 239 ? 137.172 102.052 91.380 1.00 43.59 239 LEU C N 1
ATOM 5903 C CA . LEU C 1 239 ? 137.244 101.410 92.676 1.00 43.92 239 LEU C CA 1
ATOM 5904 C C . LEU C 1 239 ? 138.335 102.072 93.536 1.00 45.93 239 LEU C C 1
ATOM 5905 O O . LEU C 1 239 ? 139.463 102.280 93.095 1.00 46.44 239 LEU C O 1
ATOM 5910 N N . ALA C 1 240 ? 137.982 102.434 94.762 1.00 49.87 240 ALA C N 1
ATOM 5911 C CA . ALA C 1 240 ? 138.953 103.044 95.662 1.00 51.79 240 ALA C CA 1
ATOM 5912 C C . ALA C 1 240 ? 139.372 102.038 96.743 1.00 50.95 240 ALA C C 1
ATOM 5913 O O . ALA C 1 240 ? 140.565 101.889 97.030 1.00 51.46 240 ALA C O 1
ATOM 5915 N N . LEU C 1 241 ? 138.394 101.337 97.315 1.00 49.54 241 LEU C N 1
ATOM 5916 C CA . LEU C 1 241 ? 138.652 100.352 98.360 1.00 51.31 241 LEU C CA 1
ATOM 5917 C C . LEU C 1 241 ? 137.976 99.024 98.083 1.00 53.25 241 LEU C C 1
ATOM 5918 O O . LEU C 1 241 ? 136.787 98.981 97.750 1.00 53.69 241 LEU C O 1
ATOM 5923 N N . MET C 1 242 ? 138.729 97.940 98.247 1.00 54.24 242 MET C N 1
ATOM 5924 C CA . MET C 1 242 ? 138.194 96.603 98.030 1.00 53.65 242 MET C CA 1
ATOM 5925 C C . MET C 1 242 ? 137.970 95.885 99.340 1.00 54.84 242 MET C C 1
ATOM 5926 O O . MET C 1 242 ? 138.755 96.020 100.275 1.00 56.66 242 MET C O 1
ATOM 5931 N N . LEU C 1 243 ? 136.887 95.126 99.405 1.00 57.50 243 LEU C N 1
ATOM 5932 C CA . LEU C 1 243 ? 136.576 94.327 100.588 1.00 57.91 243 LEU C CA 1
ATOM 5933 C C . LEU C 1 243 ? 137.600 93.188 100.626 1.00 59.88 243 LEU C C 1
ATOM 5934 O O . LEU C 1 243 ? 137.950 92.635 99.587 1.00 56.67 243 LEU C O 1
ATOM 5939 N N . PHE C 1 244 ? 138.079 92.840 101.816 1.00 64.11 244 PHE C N 1
ATOM 5940 C CA . PHE C 1 244 ? 139.058 91.776 101.906 1.00 67.77 244 PHE C CA 1
ATOM 5941 C C . PHE C 1 244 ? 138.454 90.411 101.624 1.00 68.49 244 PHE C C 1
ATOM 5942 O O . PHE C 1 244 ? 137.653 89.905 102.420 1.00 69.50 244 PHE C O 1
ATOM 5950 N N . VAL C 1 245 ? 138.844 89.817 100.500 1.00 67.85 245 VAL C N 1
ATOM 5951 C CA . VAL C 1 245 ? 138.346 88.502 100.130 1.00 70.60 245 VAL C CA 1
ATOM 5952 C C . VAL C 1 245 ? 139.406 87.423 100.358 1.00 71.77 245 VAL C C 1
ATOM 5953 O O . VAL C 1 245 ? 139.300 86.627 101.295 1.00 73.71 245 VAL C O 1
ATOM 5957 N N . CYS C 1 246 ? 140.429 87.415 99.507 1.00 70.76 246 CYS C N 1
ATOM 5958 C CA . CYS C 1 246 ? 141.492 86.426 99.593 1.00 72.50 246 CYS C CA 1
ATOM 5959 C C . CYS C 1 246 ? 142.847 87.048 99.278 1.00 73.33 246 CYS C C 1
ATOM 5960 O O . CYS C 1 246 ? 142.922 88.058 98.593 1.00 73.70 246 CYS C O 1
ATOM 5963 N N . ASN C 1 247 ? 143.919 86.435 99.775 1.00 74.81 247 ASN C N 1
ATOM 5964 C CA . ASN C 1 247 ? 145.265 86.929 99.512 1.00 74.19 247 ASN C CA 1
ATOM 5965 C C . ASN C 1 247 ? 145.895 86.092 98.407 1.00 74.99 247 ASN C C 1
ATOM 5966 O O . ASN C 1 247 ? 146.086 84.884 98.563 1.00 72.42 247 ASN C O 1
ATOM 5971 N N . PRO C 1 248 ? 146.214 86.723 97.263 1.00 78.51 248 PRO C N 1
ATOM 5972 C CA . PRO C 1 248 ? 146.825 86.012 96.134 1.00 80.65 248 PRO C CA 1
ATOM 5973 C C . PRO C 1 248 ? 148.276 85.611 96.411 1.00 83.56 248 PRO C C 1
ATOM 5974 O O . PRO C 1 248 ? 148.995 86.282 97.154 1.00 83.79 248 PRO C O 1
ATOM 5978 N N . LEU C 1 249 ? 148.696 84.509 95.803 1.00 85.85 249 LEU C N 1
ATOM 5979 C CA . LEU C 1 249 ? 150.048 84.007 95.980 1.00 88.78 249 LEU C CA 1
ATOM 5980 C C . LEU C 1 249 ? 150.250 82.823 95.035 1.00 90.31 249 LEU C C 1
ATOM 5981 O O . LEU C 1 249 ? 151.007 82.918 94.067 1.00 90.95 249 LEU C O 1
ATOM 5986 N N . ASN C 1 250 ? 149.558 81.718 95.311 1.00 90.52 250 ASN C N 1
ATOM 5987 C CA . ASN C 1 250 ? 149.642 80.507 94.494 1.00 90.42 250 ASN C CA 1
ATOM 5988 C C . ASN C 1 250 ? 148.243 80.070 94.018 1.00 91.38 250 ASN C C 1
ATOM 5989 O O . ASN C 1 250 ? 147.924 78.867 94.112 1.00 90.34 250 ASN C O 1
ATOM 5994 N N . SER D 2 5 ? 140.113 79.987 102.641 1.00 86.08 5 SER D N 1
ATOM 5995 C CA . SER D 2 5 ? 140.837 80.178 103.932 1.00 85.11 5 SER D CA 1
ATOM 5996 C C . SER D 2 5 ? 142.319 80.465 103.688 1.00 84.46 5 SER D C 1
ATOM 5997 O O . SER D 2 5 ? 142.914 81.334 104.332 1.00 83.60 5 SER D O 1
ATOM 6000 N N . LYS D 2 6 ? 142.907 79.730 102.751 1.00 83.28 6 LYS D N 1
ATOM 6001 C CA . LYS D 2 6 ? 144.319 79.885 102.425 1.00 82.15 6 LYS D CA 1
ATOM 6002 C C . LYS D 2 6 ? 144.509 80.801 101.204 1.00 81.85 6 LYS D C 1
ATOM 6003 O O . LYS D 2 6 ? 144.183 81.991 101.252 1.00 82.48 6 LYS D O 1
ATOM 6009 N N . ILE D 2 7 ? 145.032 80.239 100.118 1.00 80.51 7 ILE D N 1
ATOM 6010 C CA . ILE D 2 7 ? 145.279 80.975 98.880 1.00 78.70 7 ILE D CA 1
ATOM 6011 C C . ILE D 2 7 ? 144.050 80.938 97.956 1.00 77.91 7 ILE D C 1
ATOM 6012 O O . ILE D 2 7 ? 143.331 79.933 97.908 1.00 75.35 7 ILE D O 1
ATOM 6017 N N . CYS D 2 8 ? 143.809 82.028 97.225 1.00 76.26 8 CYS D N 1
ATOM 6018 C CA . CYS D 2 8 ? 142.666 82.072 96.320 1.00 72.93 8 CYS D CA 1
ATOM 6019 C C . CYS D 2 8 ? 142.790 80.889 95.369 1.00 73.45 8 CYS D C 1
ATOM 6020 O O . CYS D 2 8 ? 143.895 80.414 95.101 1.00 71.99 8 CYS D O 1
ATOM 6023 N N . SER D 2 9 ? 141.659 80.413 94.858 1.00 74.73 9 SER D N 1
ATOM 6024 C CA . SER D 2 9 ? 141.678 79.296 93.923 1.00 75.54 9 SER D CA 1
ATOM 6025 C C . SER D 2 9 ? 142.087 79.775 92.549 1.00 74.80 9 SER D C 1
ATOM 6026 O O . SER D 2 9 ? 141.280 80.356 91.826 1.00 76.56 9 SER D O 1
ATOM 6029 N N . SER D 2 10 ? 143.348 79.540 92.199 1.00 73.19 10 SER D N 1
ATOM 6030 C CA . SER D 2 10 ? 143.858 79.923 90.892 1.00 73.63 10 SER D CA 1
ATOM 6031 C C . SER D 2 10 ? 143.871 78.676 90.018 1.00 74.27 10 SER D C 1
ATOM 6032 O O . SER D 2 10 ? 144.936 78.150 89.697 1.00 77.15 10 SER D O 1
ATOM 6035 N N . HIS D 2 11 ? 142.688 78.193 89.651 1.00 73.42 11 HIS D N 1
ATOM 6036 C CA . HIS D 2 11 ? 142.577 77.000 88.807 1.00 73.13 11 HIS D CA 1
ATOM 6037 C C . HIS D 2 11 ? 141.486 77.219 87.770 1.00 70.92 11 HIS D C 1
ATOM 6038 O O . HIS D 2 11 ? 141.246 76.379 86.903 1.00 71.33 11 HIS D O 1
ATOM 6045 N N . TYR D 2 12 ? 140.827 78.364 87.889 1.00 69.87 12 TYR D N 1
ATOM 6046 C CA . TYR D 2 12 ? 139.750 78.758 86.997 1.00 68.05 12 TYR D CA 1
ATOM 6047 C C . TYR D 2 12 ? 140.292 78.951 85.600 1.00 65.06 12 TYR D C 1
ATOM 6048 O O . TYR D 2 12 ? 141.207 79.743 85.401 1.00 65.97 12 TYR D O 1
ATOM 6057 N N . GLU D 2 13 ? 139.740 78.235 84.629 1.00 62.51 13 GLU D N 1
ATOM 6058 C CA . GLU D 2 13 ? 140.197 78.392 83.251 1.00 58.61 13 GLU D CA 1
ATOM 6059 C C . GLU D 2 13 ? 139.051 78.993 82.454 1.00 56.81 13 GLU D C 1
ATOM 6060 O O . GLU D 2 13 ? 138.261 78.272 81.852 1.00 56.95 13 GLU D O 1
ATOM 6066 N N . PRO D 2 14 ? 138.944 80.333 82.453 1.00 56.51 14 PRO D N 1
ATOM 6067 C CA . PRO D 2 14 ? 137.895 81.074 81.745 1.00 54.69 14 PRO D CA 1
ATOM 6068 C C . PRO D 2 14 ? 138.145 81.184 80.252 1.00 53.73 14 PRO D C 1
ATOM 6069 O O . PRO D 2 14 ? 139.299 81.165 79.802 1.00 54.19 14 PRO D O 1
ATOM 6073 N N . THR D 2 15 ? 137.063 81.302 79.490 1.00 53.78 15 THR D N 1
ATOM 6074 C CA . THR D 2 15 ? 137.162 81.407 78.033 1.00 56.36 15 THR D CA 1
ATOM 6075 C C . THR D 2 15 ? 136.481 82.697 77.603 1.00 56.22 15 THR D C 1
ATOM 6076 O O . THR D 2 15 ? 135.261 82.830 77.686 1.00 56.64 15 THR D O 1
ATOM 6080 N N . VAL D 2 16 ? 137.284 83.642 77.130 1.00 56.42 16 VAL D N 1
ATOM 6081 C CA . VAL D 2 16 ? 136.776 84.946 76.740 1.00 56.89 16 VAL D CA 1
ATOM 6082 C C . VAL D 2 16 ? 137.315 85.441 75.403 1.00 56.14 16 VAL D C 1
ATOM 6083 O O . VAL D 2 16 ? 138.087 84.749 74.735 1.00 56.80 16 VAL D O 1
ATOM 6087 N N . ARG D 2 17 ? 136.895 86.639 75.010 1.00 55.37 17 ARG D N 1
ATOM 6088 C CA . ARG D 2 17 ? 137.354 87.220 73.758 1.00 57.72 17 ARG D CA 1
ATOM 6089 C C . ARG D 2 17 ? 138.491 88.187 74.033 1.00 57.79 17 ARG D C 1
ATOM 6090 O O . ARG D 2 17 ? 138.675 88.641 75.168 1.00 56.64 17 ARG D O 1
ATOM 6098 N N . ILE D 2 18 ? 139.260 88.485 72.989 1.00 57.39 18 ILE D N 1
ATOM 6099 C CA . ILE D 2 18 ? 140.396 89.389 73.111 1.00 56.93 18 ILE D CA 1
ATOM 6100 C C . ILE D 2 18 ? 140.286 90.549 72.131 1.00 57.04 18 ILE D C 1
ATOM 6101 O O . ILE D 2 18 ? 140.625 90.403 70.950 1.00 57.72 18 ILE D O 1
ATOM 6106 N N . GLY D 2 19 ? 139.810 91.693 72.629 1.00 55.93 19 GLY D N 1
ATOM 6107 C CA . GLY D 2 19 ? 139.663 92.877 71.799 1.00 53.40 19 GLY D CA 1
ATOM 6108 C C . GLY D 2 19 ? 140.961 93.658 71.744 1.00 53.36 19 GLY D C 1
ATOM 6109 O O . GLY D 2 19 ? 141.762 93.633 72.687 1.00 50.93 19 GLY D O 1
ATOM 6110 N N . GLY D 2 20 ? 141.176 94.353 70.634 1.00 54.83 20 GLY D N 1
ATOM 6111 C CA . GLY D 2 20 ? 142.398 95.124 70.479 1.00 57.03 20 GLY D CA 1
ATOM 6112 C C . GLY D 2 20 ? 142.272 96.356 69.601 1.00 56.85 20 GLY D C 1
ATOM 6113 O O . GLY D 2 20 ? 141.331 97.142 69.754 1.00 57.55 20 GLY D O 1
ATOM 6114 N N . ARG D 2 21 ? 143.220 96.517 68.678 1.00 56.90 21 ARG D N 1
ATOM 6115 C CA . ARG D 2 21 ? 143.250 97.666 67.775 1.00 56.89 21 ARG D CA 1
ATOM 6116 C C . ARG D 2 21 ? 141.923 97.858 67.056 1.00 57.82 21 ARG D C 1
ATOM 6117 O O . ARG D 2 21 ? 141.401 96.934 66.428 1.00 59.23 21 ARG D O 1
ATOM 6125 N N . ASP D 2 22 ? 141.387 99.071 67.151 1.00 58.11 22 ASP D N 1
ATOM 6126 C CA . ASP D 2 22 ? 140.115 99.410 66.524 1.00 58.51 22 ASP D CA 1
ATOM 6127 C C . ASP D 2 22 ? 138.977 98.551 67.041 1.00 59.43 22 ASP D C 1
ATOM 6128 O O . ASP D 2 22 ? 137.999 98.329 66.334 1.00 58.73 22 ASP D O 1
ATOM 6133 N N . GLY D 2 23 ? 139.111 98.064 68.269 1.00 60.19 23 GLY D N 1
ATOM 6134 C CA . GLY D 2 23 ? 138.067 97.242 68.849 1.00 63.41 23 GLY D CA 1
ATOM 6135 C C . GLY D 2 23 ? 137.810 95.939 68.112 1.00 64.58 23 GLY D C 1
ATOM 6136 O O . GLY D 2 23 ? 136.742 95.337 68.265 1.00 64.22 23 GLY D O 1
ATOM 6137 N N . LEU D 2 24 ? 138.775 95.498 67.308 1.00 64.68 24 LEU D N 1
ATOM 6138 C CA . LEU D 2 24 ? 138.626 94.244 66.581 1.00 65.42 24 LEU D CA 1
ATOM 6139 C C . LEU D 2 24 ? 138.969 93.075 67.493 1.00 65.58 24 LEU D C 1
ATOM 6140 O O . LEU D 2 24 ? 139.664 93.240 68.499 1.00 65.77 24 LEU D O 1
ATOM 6145 N N . CYS D 2 25 ? 138.475 91.894 67.135 1.00 66.84 25 CYS D N 1
ATOM 6146 C CA . CYS D 2 25 ? 138.703 90.687 67.925 1.00 67.71 25 CYS D CA 1
ATOM 6147 C C . CYS D 2 25 ? 139.749 89.752 67.314 1.00 68.28 25 CYS D C 1
ATOM 6148 O O . CYS D 2 25 ? 139.915 89.704 66.090 1.00 66.19 25 CYS D O 1
ATOM 6151 N N . VAL D 2 26 ? 140.456 89.017 68.175 1.00 68.56 26 VAL D N 1
ATOM 6152 C CA . VAL D 2 26 ? 141.475 88.066 67.733 1.00 68.52 26 VAL D CA 1
ATOM 6153 C C . VAL D 2 26 ? 140.779 86.842 67.152 1.00 69.10 26 VAL D C 1
ATOM 6154 O O . VAL D 2 26 ? 140.399 85.921 67.878 1.00 66.92 26 VAL D O 1
ATOM 6158 N N . ASP D 2 27 ? 140.616 86.845 65.835 1.00 70.95 27 ASP D N 1
ATOM 6159 C CA . ASP D 2 27 ? 139.944 85.759 65.143 1.00 71.67 27 ASP D CA 1
ATOM 6160 C C . ASP D 2 27 ? 140.932 84.737 64.569 1.00 71.74 27 ASP D C 1
ATOM 6161 O O . ASP D 2 27 ? 142.124 85.018 64.418 1.00 70.18 27 ASP D O 1
ATOM 6166 N N . VAL D 2 28 ? 140.424 83.546 64.264 1.00 72.00 28 VAL D N 1
ATOM 6167 C CA . VAL D 2 28 ? 141.223 82.477 63.672 1.00 71.51 28 VAL D CA 1
ATOM 6168 C C . VAL D 2 28 ? 140.757 82.302 62.222 1.00 72.73 28 VAL D C 1
ATOM 6169 O O . VAL D 2 28 ? 139.687 81.743 61.967 1.00 71.83 28 VAL D O 1
ATOM 6173 N N . SER D 2 29 ? 141.566 82.799 61.288 1.00 73.03 29 SER D N 1
ATOM 6174 C CA . SER D 2 29 ? 141.278 82.730 59.856 1.00 74.05 29 SER D CA 1
ATOM 6175 C C . SER D 2 29 ? 140.163 81.765 59.454 1.00 74.94 29 SER D C 1
ATOM 6176 O O . SER D 2 29 ? 140.354 80.546 59.455 1.00 72.09 29 SER D O 1
ATOM 6179 N N . ASP D 2 30 ? 139.008 82.333 59.104 1.00 77.58 30 ASP D N 1
ATOM 6180 C CA . ASP D 2 30 ? 137.826 81.583 58.667 1.00 78.37 30 ASP D CA 1
ATOM 6181 C C . ASP D 2 30 ? 137.680 80.215 59.324 1.00 80.15 30 ASP D C 1
ATOM 6182 O O . ASP D 2 30 ? 137.646 79.178 58.649 1.00 79.30 30 ASP D O 1
ATOM 6187 N N . ASN D 2 31 ? 137.589 80.237 60.651 1.00 81.37 31 ASN D N 1
ATOM 6188 C CA . ASN D 2 31 ? 137.447 79.037 61.465 1.00 82.69 31 ASN D CA 1
ATOM 6189 C C . ASN D 2 31 ? 138.334 77.885 60.990 1.00 81.98 31 ASN D C 1
ATOM 6190 O O . ASN D 2 31 ? 137.993 76.716 61.163 1.00 82.92 31 ASN D O 1
ATOM 6195 N N . ALA D 2 32 ? 139.473 78.229 60.394 1.00 81.46 32 ALA D N 1
ATOM 6196 C CA . ALA D 2 32 ? 140.430 77.240 59.904 1.00 79.53 32 ALA D CA 1
ATOM 6197 C C . ALA D 2 32 ? 141.412 76.922 61.029 1.00 79.42 32 ALA D C 1
ATOM 6198 O O . ALA D 2 32 ? 142.081 77.818 61.551 1.00 80.76 32 ALA D O 1
ATOM 6200 N N . TYR D 2 33 ? 141.502 75.645 61.394 1.00 78.84 33 TYR D N 1
ATOM 6201 C CA . TYR D 2 33 ? 142.377 75.220 62.482 1.00 78.55 33 TYR D CA 1
ATOM 6202 C C . TYR D 2 33 ? 143.536 74.301 62.117 1.00 77.74 33 TYR D C 1
ATOM 6203 O O . TYR D 2 33 ? 144.086 73.618 62.986 1.00 78.90 33 TYR D O 1
ATOM 6212 N N . ASN D 2 34 ? 143.911 74.279 60.842 1.00 75.53 34 ASN D N 1
ATOM 6213 C CA . ASN D 2 34 ? 145.027 73.450 60.410 1.00 73.15 34 ASN D CA 1
ATOM 6214 C C . ASN D 2 34 ? 146.312 74.084 60.933 1.00 72.04 34 ASN D C 1
ATOM 6215 O O . ASN D 2 34 ? 146.481 75.304 60.873 1.00 71.39 34 ASN D O 1
ATOM 6220 N N . ASN D 2 35 ? 147.212 73.257 61.453 1.00 72.63 35 ASN D N 1
ATOM 6221 C CA . ASN D 2 35 ? 148.480 73.743 61.990 1.00 72.85 35 ASN D CA 1
ATOM 6222 C C . ASN D 2 35 ? 149.186 74.714 61.047 1.00 72.13 35 ASN D C 1
ATOM 6223 O O . ASN D 2 35 ? 149.403 74.414 59.874 1.00 71.79 35 ASN D O 1
ATOM 6228 N N . GLY D 2 36 ? 149.539 75.884 61.571 1.00 71.76 36 GLY D N 1
ATOM 6229 C CA . GLY D 2 36 ? 150.224 76.880 60.767 1.00 70.07 36 GLY D CA 1
ATOM 6230 C C . GLY D 2 36 ? 149.336 78.023 60.304 1.00 69.76 36 GLY D C 1
ATOM 6231 O O . GLY D 2 36 ? 149.831 79.099 59.957 1.00 68.24 36 GLY D O 1
ATOM 6232 N N . ASN D 2 37 ? 148.023 77.803 60.293 1.00 68.08 37 ASN D N 1
ATOM 6233 C CA . ASN D 2 37 ? 147.114 78.847 59.850 1.00 68.02 37 ASN D CA 1
ATOM 6234 C C . ASN D 2 37 ? 147.307 80.072 60.730 1.00 69.68 37 ASN D C 1
ATOM 6235 O O . ASN D 2 37 ? 147.303 79.974 61.955 1.00 69.77 37 ASN D O 1
ATOM 6240 N N . PRO D 2 38 ? 147.477 81.249 60.109 1.00 71.60 38 PRO D N 1
ATOM 6241 C CA . PRO D 2 38 ? 147.688 82.522 60.806 1.00 71.72 38 PRO D CA 1
ATOM 6242 C C . PRO D 2 38 ? 146.523 83.035 61.649 1.00 71.35 38 PRO D C 1
ATOM 6243 O O . PRO D 2 38 ? 145.358 82.681 61.425 1.00 72.80 38 PRO D O 1
ATOM 6247 N N . ILE D 2 39 ? 146.862 83.869 62.628 1.00 70.08 39 ILE D N 1
ATOM 6248 C CA . ILE D 2 39 ? 145.873 84.477 63.509 1.00 68.42 39 ILE D CA 1
ATOM 6249 C C . ILE D 2 39 ? 145.722 85.923 63.026 1.00 66.70 39 ILE D C 1
ATOM 6250 O O . ILE D 2 39 ? 146.710 86.575 62.667 1.00 65.06 39 ILE D O 1
ATOM 6255 N N . ILE D 2 40 ? 144.493 86.423 63.010 1.00 66.12 40 ILE D N 1
ATOM 6256 C CA . ILE D 2 40 ? 144.255 87.781 62.541 1.00 66.13 40 ILE D CA 1
ATOM 6257 C C . ILE D 2 40 ? 143.317 88.575 63.440 1.00 65.00 40 ILE D C 1
ATOM 6258 O O . ILE D 2 40 ? 142.757 88.053 64.402 1.00 64.24 40 ILE D O 1
ATOM 6263 N N . LEU D 2 41 ? 143.164 89.852 63.118 1.00 66.26 41 LEU D N 1
ATOM 6264 C CA . LEU D 2 41 ? 142.266 90.729 63.857 1.00 68.39 41 LEU D CA 1
ATOM 6265 C C . LEU D 2 41 ? 141.041 90.945 62.980 1.00 70.35 41 LEU D C 1
ATOM 6266 O O . LEU D 2 41 ? 141.102 91.654 61.970 1.00 70.89 41 LEU D O 1
ATOM 6271 N N . TRP D 2 42 ? 139.932 90.325 63.360 1.00 70.18 42 TRP D N 1
ATOM 6272 C CA . TRP D 2 42 ? 138.713 90.458 62.585 1.00 70.04 42 TRP D CA 1
ATOM 6273 C C . TRP D 2 42 ? 137.575 91.070 63.384 1.00 70.59 42 TRP D C 1
ATOM 6274 O O . TRP D 2 42 ? 137.608 91.111 64.617 1.00 70.86 42 TRP D O 1
ATOM 6285 N N . LYS D 2 43 ? 136.578 91.559 62.656 1.00 70.01 43 LYS D N 1
ATOM 6286 C CA . LYS D 2 43 ? 135.387 92.158 63.238 1.00 68.36 43 LYS D CA 1
ATOM 6287 C C . LYS D 2 43 ? 134.812 91.263 64.334 1.00 67.12 43 LYS D C 1
ATOM 6288 O O . LYS D 2 43 ? 134.562 90.076 64.102 1.00 66.88 43 LYS D O 1
ATOM 6294 N N . CYS D 2 44 ? 134.617 91.825 65.525 1.00 67.33 44 CYS D N 1
ATOM 6295 C CA . CYS D 2 44 ? 134.032 91.067 66.627 1.00 69.21 44 CYS D CA 1
ATOM 6296 C C . CYS D 2 44 ? 132.609 90.765 66.194 1.00 70.51 44 CYS D C 1
ATOM 6297 O O . CYS D 2 44 ? 131.769 91.665 66.138 1.00 70.47 44 CYS D O 1
ATOM 6300 N N . LYS D 2 45 ? 132.339 89.503 65.883 1.00 72.16 45 LYS D N 1
ATOM 6301 C CA . LYS D 2 45 ? 131.015 89.105 65.429 1.00 73.11 45 LYS D CA 1
ATOM 6302 C C . LYS D 2 45 ? 129.921 89.193 66.495 1.00 73.45 45 LYS D C 1
ATOM 6303 O O . LYS D 2 45 ? 130.201 89.171 67.696 1.00 73.93 45 LYS D O 1
ATOM 6309 N N . ASP D 2 46 ? 128.675 89.296 66.032 1.00 74.80 46 ASP D N 1
ATOM 6310 C CA . ASP D 2 46 ? 127.509 89.401 66.905 1.00 77.67 46 ASP D CA 1
ATOM 6311 C C . ASP D 2 46 ? 127.295 88.126 67.716 1.00 78.61 46 ASP D C 1
ATOM 6312 O O . ASP D 2 46 ? 126.580 88.129 68.722 1.00 79.90 46 ASP D O 1
ATOM 6317 N N . GLN D 2 47 ? 127.915 87.036 67.266 1.00 79.07 47 GLN D N 1
ATOM 6318 C CA . GLN D 2 47 ? 127.813 85.744 67.941 1.00 79.15 47 GLN D CA 1
ATOM 6319 C C . GLN D 2 47 ? 129.170 85.375 68.520 1.00 78.83 47 GLN D C 1
ATOM 6320 O O . GLN D 2 47 ? 130.207 85.663 67.912 1.00 78.68 47 GLN D O 1
ATOM 6326 N N . LEU D 2 48 ? 129.163 84.740 69.691 1.00 77.96 48 LEU D N 1
ATOM 6327 C CA . LEU D 2 48 ? 130.410 84.306 70.319 1.00 77.60 48 LEU D CA 1
ATOM 6328 C C . LEU D 2 48 ? 130.860 83.022 69.632 1.00 76.67 48 LEU D C 1
ATOM 6329 O O . LEU D 2 48 ? 130.530 81.917 70.068 1.00 76.63 48 LEU D O 1
ATOM 6334 N N . GLU D 2 49 ? 131.616 83.180 68.548 1.00 74.85 49 GLU D N 1
ATOM 6335 C CA . GLU D 2 49 ? 132.101 82.043 67.781 1.00 72.05 49 GLU D CA 1
ATOM 6336 C C . GLU D 2 49 ? 133.407 81.505 68.356 1.00 69.55 49 GLU D C 1
ATOM 6337 O O . GLU D 2 49 ? 134.231 82.257 68.877 1.00 68.47 49 GLU D O 1
ATOM 6343 N N . VAL D 2 50 ? 133.570 80.189 68.262 1.00 67.24 50 VAL D N 1
ATOM 6344 C CA . VAL D 2 50 ? 134.757 79.495 68.751 1.00 66.72 50 VAL D CA 1
ATOM 6345 C C . VAL D 2 50 ? 136.047 80.102 68.201 1.00 64.19 50 VAL D C 1
ATOM 6346 O O . VAL D 2 50 ? 137.029 80.255 68.929 1.00 64.61 50 VAL D O 1
ATOM 6350 N N . ASN D 2 51 ? 136.041 80.440 66.915 1.00 62.66 51 ASN D N 1
ATOM 6351 C CA . ASN D 2 51 ? 1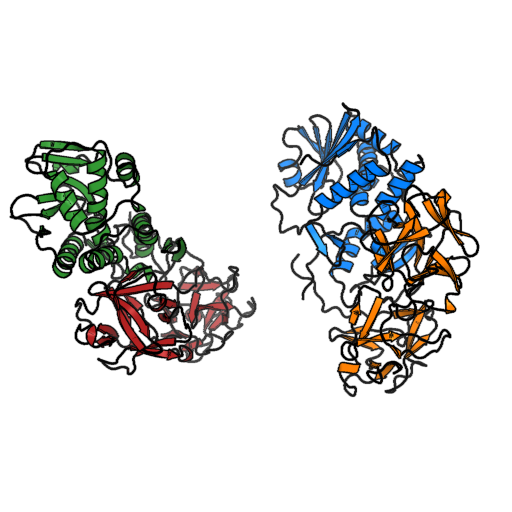37.217 81.016 66.266 1.00 63.43 51 ASN D CA 1
ATOM 6352 C C . ASN D 2 51 ? 137.585 82.368 66.865 1.00 61.87 51 ASN D C 1
ATOM 6353 O O . ASN D 2 51 ? 138.622 82.942 66.522 1.00 59.48 51 ASN D O 1
ATOM 6358 N N . GLN D 2 52 ? 136.737 82.869 67.765 1.00 59.42 52 GLN D N 1
ATOM 6359 C CA . GLN D 2 52 ? 136.983 84.152 68.414 1.00 58.29 52 GLN D CA 1
ATOM 6360 C C . GLN D 2 52 ? 137.006 84.040 69.942 1.00 57.57 52 GLN D C 1
ATOM 6361 O O . GLN D 2 52 ? 137.002 85.054 70.642 1.00 55.54 52 GLN D O 1
ATOM 6367 N N . LEU D 2 53 ? 137.023 82.809 70.451 1.00 57.00 53 LEU D N 1
ATOM 6368 C CA . LEU D 2 53 ? 137.054 82.563 71.896 1.00 55.93 53 LEU D CA 1
ATOM 6369 C C . LEU D 2 53 ? 138.378 81.909 72.290 1.00 53.43 53 LEU D C 1
ATOM 6370 O O . LEU D 2 53 ? 138.866 81.029 71.593 1.00 55.67 53 LEU D O 1
ATOM 6375 N N . TRP D 2 54 ? 138.961 82.330 73.403 1.00 50.99 54 TRP D N 1
ATOM 6376 C CA . TRP D 2 54 ? 140.226 81.752 73.825 1.00 52.03 54 TRP D CA 1
ATOM 6377 C C . TRP D 2 54 ? 140.176 81.330 75.277 1.00 51.54 54 TRP D C 1
ATOM 6378 O O . TRP D 2 54 ? 139.566 81.995 76.105 1.00 50.95 54 TRP D O 1
ATOM 6389 N N . THR D 2 55 ? 140.831 80.219 75.579 1.00 51.08 55 THR D N 1
ATOM 6390 C CA . THR D 2 55 ? 140.843 79.708 76.929 1.00 54.13 55 THR D CA 1
ATOM 6391 C C . THR D 2 55 ? 142.197 79.891 77.605 1.00 56.48 55 THR D C 1
ATOM 6392 O O . THR D 2 55 ? 143.233 79.425 77.107 1.00 54.29 55 THR D O 1
ATOM 6396 N N . LEU D 2 56 ? 142.163 80.595 78.740 1.00 58.96 56 LEU D N 1
ATOM 6397 C CA . LEU D 2 56 ? 143.352 80.886 79.537 1.00 59.83 56 LEU D CA 1
ATOM 6398 C C . LEU D 2 56 ? 143.723 79.683 80.390 1.00 60.60 56 LEU D C 1
ATOM 6399 O O . LEU D 2 56 ? 143.329 79.586 81.561 1.00 60.92 56 LEU D O 1
ATOM 6404 N N . LYS D 2 57 ? 144.484 78.775 79.791 1.00 59.34 57 LYS D N 1
ATOM 6405 C CA . LYS D 2 57 ? 144.918 77.558 80.453 1.00 56.78 57 LYS D CA 1
ATOM 6406 C C . LYS D 2 57 ? 145.966 77.817 81.523 1.00 56.88 57 LYS D C 1
ATOM 6407 O O . LYS D 2 57 ? 146.797 78.718 81.404 1.00 56.73 57 LYS D O 1
ATOM 6413 N N . SER D 2 58 ? 145.915 77.015 82.575 1.00 57.39 58 SER D N 1
ATOM 6414 C CA . SER D 2 58 ? 146.854 77.135 83.673 1.00 57.48 58 SER D CA 1
ATOM 6415 C C . SER D 2 58 ? 148.305 77.233 83.199 1.00 57.16 58 SER D C 1
ATOM 6416 O O . SER D 2 58 ? 149.059 78.071 83.700 1.00 57.71 58 SER D O 1
ATOM 6419 N N . ASP D 2 59 ? 148.701 76.400 82.238 1.00 57.53 59 ASP D N 1
ATOM 6420 C CA . ASP D 2 59 ? 150.080 76.433 81.727 1.00 59.59 59 ASP D CA 1
ATOM 6421 C C . ASP D 2 59 ? 150.420 77.745 80.994 1.00 60.50 59 ASP D C 1
ATOM 6422 O O . ASP D 2 59 ? 151.481 77.864 80.366 1.00 59.92 59 ASP D O 1
ATOM 6427 N N . LYS D 2 60 ? 149.519 78.724 81.084 1.00 61.06 60 LYS D N 1
ATOM 6428 C CA . LYS D 2 60 ? 149.711 80.021 80.444 1.00 59.69 60 LYS D CA 1
ATOM 6429 C C . LYS D 2 60 ? 149.760 79.907 78.913 1.00 60.09 60 LYS D C 1
ATOM 6430 O O . LYS D 2 60 ? 150.666 80.422 78.253 1.00 58.78 60 LYS D O 1
ATOM 6436 N N . THR D 2 61 ? 148.767 79.221 78.358 1.00 60.92 61 THR D N 1
ATOM 6437 C CA . THR D 2 61 ? 148.660 79.049 76.918 1.00 57.88 61 THR D CA 1
ATOM 6438 C C . THR D 2 61 ? 147.265 79.506 76.543 1.00 57.99 61 THR D C 1
ATOM 6439 O O . THR D 2 61 ? 146.302 79.214 77.248 1.00 57.24 61 THR D O 1
ATOM 6443 N N . ILE D 2 62 ? 147.165 80.233 75.438 1.00 58.46 62 ILE D N 1
ATOM 6444 C CA . ILE D 2 62 ? 145.889 80.738 74.959 1.00 60.94 62 ILE D CA 1
ATOM 6445 C C . ILE D 2 62 ? 145.326 79.784 73.893 1.00 63.04 62 ILE D C 1
ATOM 6446 O O . ILE D 2 62 ? 145.680 79.877 72.713 1.00 65.60 62 ILE D O 1
ATOM 6451 N N . ARG D 2 63 ? 144.446 78.873 74.319 1.00 63.47 63 ARG D N 1
ATOM 6452 C CA . ARG D 2 63 ? 143.851 77.876 73.421 1.00 64.78 63 ARG D CA 1
ATOM 6453 C C . ARG D 2 63 ? 142.502 78.224 72.797 1.00 63.94 63 ARG D C 1
ATOM 6454 O O . ARG D 2 63 ? 141.677 78.923 73.383 1.00 64.46 63 ARG D O 1
ATOM 6462 N N . SER D 2 64 ? 142.287 77.709 71.595 1.00 65.16 64 SER D N 1
ATOM 6463 C CA . SER D 2 64 ? 141.040 77.928 70.882 1.00 64.90 64 SER D CA 1
ATOM 6464 C C . SER D 2 64 ? 140.696 76.645 70.141 1.00 67.75 64 SER D C 1
ATOM 6465 O O . SER D 2 64 ? 141.396 76.246 69.204 1.00 67.57 64 SER D O 1
ATOM 6468 N N . LYS D 2 65 ? 139.624 75.993 70.580 1.00 67.26 65 LYS D N 1
ATOM 6469 C CA . LYS D 2 65 ? 139.176 74.750 69.974 1.00 65.86 65 LYS D CA 1
ATOM 6470 C C . LYS D 2 65 ? 140.237 73.660 70.117 1.00 65.01 65 LYS D C 1
ATOM 6471 O O . LYS D 2 65 ? 140.317 72.755 69.290 1.00 65.70 65 LYS D O 1
ATOM 6477 N N . GLY D 2 66 ? 141.054 73.757 71.164 1.00 67.34 66 GLY D N 1
ATOM 6478 C CA . GLY D 2 66 ? 142.083 72.754 71.402 1.00 68.29 66 GLY D CA 1
ATOM 6479 C C . GLY D 2 66 ? 143.518 73.126 71.058 1.00 68.18 66 GLY D C 1
ATOM 6480 O O . GLY D 2 66 ? 144.447 72.752 71.777 1.00 68.22 66 GLY D O 1
ATOM 6481 N N . LYS D 2 67 ? 143.709 73.853 69.961 1.00 68.24 67 LYS D N 1
ATOM 6482 C CA . LYS D 2 67 ? 145.048 74.258 69.536 1.00 68.56 67 LYS D CA 1
ATOM 6483 C C . LYS D 2 67 ? 145.550 75.504 70.266 1.00 67.52 67 LYS D C 1
ATOM 6484 O O . LYS D 2 67 ? 144.761 76.313 70.768 1.00 66.33 67 LYS D O 1
ATOM 6490 N N . CYS D 2 68 ? 146.869 75.658 70.308 1.00 66.71 68 CYS D N 1
ATOM 6491 C CA . CYS D 2 68 ? 147.487 76.787 71.000 1.00 68.81 68 CYS D CA 1
ATOM 6492 C C . CYS D 2 68 ? 147.977 77.929 70.112 1.00 67.98 68 CYS D C 1
ATOM 6493 O O . CYS D 2 68 ? 148.441 77.715 68.990 1.00 66.84 68 CYS D O 1
ATOM 6496 N N . LEU D 2 69 ? 147.852 79.147 70.638 1.00 68.41 69 LEU D N 1
ATOM 6497 C CA . LEU D 2 69 ? 148.302 80.356 69.953 1.00 66.74 69 LEU D CA 1
ATOM 6498 C C . LEU D 2 69 ? 149.826 80.256 69.953 1.00 65.99 69 LEU D C 1
ATOM 6499 O O . LEU D 2 69 ? 150.469 80.385 70.999 1.00 69.44 69 LEU D O 1
ATOM 6504 N N . THR D 2 70 ? 150.400 80.018 68.781 1.00 64.21 70 THR D N 1
ATOM 6505 C CA . THR D 2 70 ? 151.842 79.854 68.666 1.00 62.82 70 THR D CA 1
ATOM 6506 C C . THR D 2 70 ? 152.487 80.906 67.761 1.00 61.92 70 THR D C 1
ATOM 6507 O O . THR D 2 70 ? 151.851 81.415 66.840 1.00 62.56 70 THR D O 1
ATOM 6511 N N . THR D 2 71 ? 153.749 81.234 68.039 1.00 60.21 71 THR D N 1
ATOM 6512 C CA . THR D 2 71 ? 154.501 82.198 67.237 1.00 58.74 71 THR D CA 1
ATOM 6513 C C . THR D 2 71 ? 155.435 81.425 66.324 1.00 58.57 71 THR D C 1
ATOM 6514 O O . THR D 2 71 ? 156.079 80.474 66.763 1.00 58.44 71 THR D O 1
ATOM 6518 N N . TYR D 2 72 ? 155.506 81.831 65.061 1.00 57.58 72 TYR D N 1
ATOM 6519 C CA . TYR D 2 72 ? 156.371 81.165 64.100 1.00 58.14 72 TYR D CA 1
ATOM 6520 C C . TYR D 2 72 ? 157.795 81.098 64.654 1.00 58.50 72 TYR D C 1
ATOM 6521 O O . TYR D 2 72 ? 158.371 80.015 64.780 1.00 58.45 72 TYR D O 1
ATOM 6530 N N . GLY D 2 73 ? 158.346 82.265 64.988 1.00 58.85 73 GLY D N 1
ATOM 6531 C CA . GLY D 2 73 ? 159.694 82.343 65.528 1.00 59.95 73 GLY D CA 1
ATOM 6532 C C . GLY D 2 73 ? 159.815 83.383 66.637 1.00 61.08 73 GLY D C 1
ATOM 6533 O O . GLY D 2 73 ? 158.837 84.054 66.983 1.00 58.96 73 GLY D O 1
ATOM 6534 N N . TYR D 2 74 ? 161.018 83.525 67.193 1.00 61.73 74 TYR D N 1
ATOM 6535 C CA . TYR D 2 74 ? 161.257 84.475 68.274 1.00 62.25 74 TYR D CA 1
ATOM 6536 C C . TYR D 2 74 ? 161.927 85.745 67.767 1.00 62.89 74 TYR D C 1
ATOM 6537 O O . TYR D 2 74 ? 162.744 86.350 68.466 1.00 62.64 74 TYR D O 1
ATOM 6546 N N . ALA D 2 75 ? 161.571 86.153 66.552 1.00 63.54 75 ALA D N 1
ATOM 6547 C CA . ALA D 2 75 ? 162.154 87.350 65.954 1.00 61.62 75 ALA D CA 1
ATOM 6548 C C . ALA D 2 75 ? 161.097 88.370 65.548 1.00 59.68 75 ALA D C 1
ATOM 6549 O O . ALA D 2 75 ? 160.013 88.009 65.099 1.00 58.18 75 ALA D O 1
ATOM 6551 N N . PRO D 2 76 ? 161.407 89.668 65.715 1.00 59.54 76 PRO D N 1
ATOM 6552 C CA . PRO D 2 76 ? 160.485 90.755 65.364 1.00 59.17 76 PRO D CA 1
ATOM 6553 C C . PRO D 2 76 ? 159.955 90.607 63.939 1.00 60.06 76 PRO D C 1
ATOM 6554 O O . PRO D 2 76 ? 160.718 90.709 62.972 1.00 60.56 76 PRO D O 1
ATOM 6558 N N . GLY D 2 77 ? 158.652 90.363 63.816 1.00 61.22 77 GLY D N 1
ATOM 6559 C CA . GLY D 2 77 ? 158.048 90.211 62.503 1.00 63.00 77 GLY D CA 1
ATOM 6560 C C . GLY D 2 77 ? 157.399 88.856 62.266 1.00 63.92 77 GLY D C 1
ATOM 6561 O O . GLY D 2 77 ? 156.700 88.661 61.265 1.00 66.26 77 GLY D O 1
ATOM 6562 N N . ASN D 2 78 ? 157.631 87.911 63.171 1.00 62.71 78 ASN D N 1
ATOM 6563 C CA . ASN D 2 78 ? 157.042 86.589 63.022 1.00 63.00 78 ASN D CA 1
ATOM 6564 C C . ASN D 2 78 ? 155.569 86.652 63.392 1.00 63.57 78 ASN D C 1
ATOM 6565 O O . ASN D 2 78 ? 155.199 87.222 64.431 1.00 61.36 78 ASN D O 1
ATOM 6570 N N . TYR D 2 79 ? 154.732 86.072 62.533 1.00 62.74 79 TYR D N 1
ATOM 6571 C CA . TYR D 2 79 ? 153.293 86.068 62.756 1.00 63.14 79 TYR D CA 1
ATOM 6572 C C . TYR D 2 79 ? 152.908 84.989 63.776 1.00 65.44 79 TYR D C 1
ATOM 6573 O O . TYR D 2 79 ? 153.698 84.089 64.083 1.00 64.63 79 TYR D O 1
ATOM 6582 N N . VAL D 2 80 ? 151.694 85.096 64.308 1.00 67.15 80 VAL D N 1
ATOM 6583 C CA . VAL D 2 80 ? 151.197 84.116 65.268 1.00 67.56 80 VAL D CA 1
ATOM 6584 C C . VAL D 2 80 ? 150.220 83.199 64.532 1.00 66.38 80 VAL D C 1
ATOM 6585 O O . VAL D 2 80 ? 149.446 83.654 63.680 1.00 67.16 80 VAL D O 1
ATOM 6589 N N . MET D 2 81 ? 150.270 81.909 64.856 1.00 65.86 81 MET D N 1
ATOM 6590 C CA . MET D 2 81 ? 149.424 80.917 64.199 1.00 65.02 81 MET D CA 1
ATOM 6591 C C . MET D 2 81 ? 148.702 79.990 65.174 1.00 66.14 81 MET D C 1
ATOM 6592 O O . MET D 2 81 ? 148.836 80.106 66.395 1.00 64.40 81 MET D O 1
ATOM 6597 N N . ILE D 2 82 ? 147.931 79.070 64.603 1.00 68.72 82 ILE D N 1
ATOM 6598 C CA . ILE D 2 82 ? 147.200 78.070 65.369 1.00 70.58 82 ILE D CA 1
ATOM 6599 C C . ILE D 2 82 ? 148.084 76.824 65.268 1.00 71.91 82 ILE D C 1
ATOM 6600 O O . ILE D 2 82 ? 148.698 76.583 64.217 1.00 72.78 82 ILE D O 1
ATOM 6605 N N . TYR D 2 83 ? 148.175 76.043 66.343 1.00 71.82 83 TYR D N 1
ATOM 6606 C CA . TYR D 2 83 ? 149.022 74.855 66.294 1.00 73.26 83 TYR D CA 1
ATOM 6607 C C . TYR D 2 83 ? 148.740 73.859 67.409 1.00 74.01 83 TYR D C 1
ATOM 6608 O O . TYR D 2 83 ? 148.314 74.236 68.504 1.00 75.20 83 TYR D O 1
ATOM 6617 N N . ASP D 2 84 ? 148.982 72.583 67.117 1.00 73.89 84 ASP D N 1
ATOM 6618 C CA . ASP D 2 84 ? 148.780 71.517 68.089 1.00 73.97 84 ASP D CA 1
ATOM 6619 C C . ASP D 2 84 ? 149.700 71.780 69.267 1.00 72.25 84 ASP D C 1
ATOM 6620 O O . ASP D 2 84 ? 150.924 71.761 69.130 1.00 71.92 84 ASP D O 1
ATOM 6625 N N . CYS D 2 85 ? 149.106 72.024 70.424 1.00 69.61 85 CYS D N 1
ATOM 6626 C CA . CYS D 2 85 ? 149.872 72.315 71.624 1.00 69.96 85 CYS D CA 1
ATOM 6627 C C . CYS D 2 85 ? 150.934 71.263 71.958 1.00 68.48 85 CYS D C 1
ATOM 6628 O O . CYS D 2 85 ? 151.806 71.504 72.785 1.00 69.98 85 CYS D O 1
ATOM 6631 N N . SER D 2 86 ? 150.871 70.101 71.321 1.00 68.17 86 SER D N 1
ATOM 6632 C CA . SER D 2 86 ? 151.838 69.044 71.617 1.00 65.97 86 SER D CA 1
ATOM 6633 C C . SER D 2 86 ? 152.904 68.857 70.541 1.00 64.65 86 SER D C 1
ATOM 6634 O O . SER D 2 86 ? 154.012 68.403 70.832 1.00 64.13 86 SER D O 1
ATOM 6637 N N . SER D 2 87 ? 152.566 69.212 69.304 1.00 64.02 87 SER D N 1
ATOM 6638 C CA . SER D 2 87 ? 153.487 69.059 68.180 1.00 64.40 87 SER D CA 1
ATOM 6639 C C . SER D 2 87 ? 154.430 70.255 67.987 1.00 62.98 87 SER D C 1
ATOM 6640 O O . SER D 2 87 ? 155.476 70.132 67.349 1.00 63.23 87 SER D O 1
ATOM 6643 N N . ALA D 2 88 ? 154.068 71.406 68.542 1.00 61.40 88 ALA D N 1
ATOM 6644 C CA . ALA D 2 88 ? 154.901 72.597 68.406 1.00 61.71 88 ALA D CA 1
ATOM 6645 C C . ALA D 2 88 ? 155.843 72.752 69.594 1.00 58.79 88 ALA D C 1
ATOM 6646 O O . ALA D 2 88 ? 155.777 71.984 70.550 1.00 59.07 88 ALA D O 1
ATOM 6648 N N . VAL D 2 89 ? 156.723 73.748 69.519 1.00 57.26 89 VAL D N 1
ATOM 6649 C CA . VAL D 2 89 ? 157.667 74.017 70.598 1.00 54.74 89 VAL D CA 1
ATOM 6650 C C . VAL D 2 89 ? 156.913 74.737 71.712 1.00 54.13 89 VAL D C 1
ATOM 6651 O O . VAL D 2 89 ? 156.355 75.819 71.504 1.00 52.61 89 VAL D O 1
ATOM 6655 N N . ALA D 2 90 ? 156.893 74.101 72.882 1.00 54.59 90 ALA D N 1
ATOM 6656 C CA . ALA D 2 90 ? 156.225 74.606 74.072 1.00 54.05 90 ALA D CA 1
ATOM 6657 C C . ALA D 2 90 ? 156.482 76.087 74.329 1.00 55.34 90 ALA D C 1
ATOM 6658 O O . ALA D 2 90 ? 155.563 76.833 74.684 1.00 57.39 90 ALA D O 1
ATOM 6660 N N . GLU D 2 91 ? 157.732 76.507 74.154 1.00 56.90 91 GLU D N 1
ATOM 6661 C CA . GLU D 2 91 ? 158.106 77.897 74.373 1.00 57.90 91 GLU D CA 1
ATOM 6662 C C . GLU D 2 91 ? 157.416 78.880 73.429 1.00 55.65 91 GLU D C 1
ATOM 6663 O O . GLU D 2 91 ? 157.280 80.061 73.744 1.00 55.06 91 GLU D O 1
ATOM 6669 N N . ALA D 2 92 ? 156.970 78.395 72.279 1.00 58.24 92 ALA D N 1
ATOM 6670 C CA . ALA D 2 92 ? 156.292 79.256 71.310 1.00 57.52 92 ALA D CA 1
ATOM 6671 C C . ALA D 2 92 ? 154.787 79.357 71.605 1.00 56.05 92 ALA D C 1
ATOM 6672 O O . ALA D 2 92 ? 154.059 80.093 70.933 1.00 56.10 92 ALA D O 1
ATOM 6674 N N . THR D 2 93 ? 154.335 78.629 72.624 1.00 53.68 93 THR D N 1
ATOM 6675 C CA . THR D 2 93 ? 152.925 78.626 73.005 1.00 52.36 93 THR D CA 1
ATOM 6676 C C . THR D 2 93 ? 152.629 79.273 74.360 1.00 52.26 93 THR D C 1
ATOM 6677 O O . THR D 2 93 ? 151.485 79.259 74.817 1.00 54.77 93 THR D O 1
ATOM 6681 N N . TYR D 2 94 ? 153.647 79.834 75.003 1.00 51.35 94 TYR D N 1
ATOM 6682 C CA . TYR D 2 94 ? 153.460 80.465 76.307 1.00 50.50 94 TYR D CA 1
ATOM 6683 C C . TYR D 2 94 ? 153.259 81.972 76.181 1.00 48.60 94 TYR D C 1
ATOM 6684 O O . TYR D 2 94 ? 153.898 82.617 75.356 1.00 48.01 94 TYR D O 1
ATOM 6693 N N . TRP D 2 95 ? 152.369 82.530 76.997 1.00 48.43 95 TRP D N 1
ATOM 6694 C CA . TRP D 2 95 ? 152.094 83.964 76.961 1.00 50.87 95 TRP D CA 1
ATOM 6695 C C . TRP D 2 95 ? 151.737 84.539 78.333 1.00 53.79 95 TRP D C 1
ATOM 6696 O O . TRP D 2 95 ? 151.159 83.850 79.180 1.00 56.92 95 TRP D O 1
ATOM 6707 N N . ASP D 2 96 ? 152.075 85.803 78.565 1.00 53.48 96 ASP D N 1
ATOM 6708 C CA . ASP D 2 96 ? 151.739 86.425 79.842 1.00 50.42 96 ASP D CA 1
ATOM 6709 C C . ASP D 2 96 ? 150.892 87.656 79.632 1.00 51.16 96 ASP D C 1
ATOM 6710 O O . ASP D 2 96 ? 151.363 88.658 79.114 1.00 56.18 96 ASP D O 1
ATOM 6715 N N . ILE D 2 97 ? 149.637 87.583 80.038 1.00 52.17 97 ILE D N 1
ATOM 6716 C CA . ILE D 2 97 ? 148.753 88.712 79.895 1.00 51.32 97 ILE D CA 1
ATOM 6717 C C . ILE D 2 97 ? 149.031 89.597 81.095 1.00 52.04 97 ILE D C 1
ATOM 6718 O O . ILE D 2 97 ? 148.613 89.288 82.210 1.00 50.75 97 ILE D O 1
ATOM 6723 N N . TRP D 2 98 ? 149.750 90.688 80.848 1.00 52.25 98 TRP D N 1
ATOM 6724 C CA . TRP D 2 98 ? 150.103 91.670 81.864 1.00 50.57 98 TRP D CA 1
ATOM 6725 C C . TRP D 2 98 ? 148.965 92.645 82.155 1.00 48.67 98 TRP D C 1
ATOM 6726 O O . TRP D 2 98 ? 148.051 92.814 81.361 1.00 49.38 98 TRP D O 1
ATOM 6737 N N . ASP D 2 99 ? 149.043 93.306 83.299 1.00 50.16 99 ASP D N 1
ATOM 6738 C CA . ASP D 2 99 ? 148.013 94.246 83.717 1.00 51.75 99 ASP D CA 1
ATOM 6739 C C . ASP D 2 99 ? 148.011 95.502 82.877 1.00 52.97 99 ASP D C 1
ATOM 6740 O O . ASP D 2 99 ? 147.152 96.370 83.059 1.00 53.74 99 ASP D O 1
ATOM 6745 N N . ASN D 2 100 ? 148.973 95.612 81.968 1.00 53.38 100 ASN D N 1
ATOM 6746 C CA . ASN D 2 100 ? 149.081 96.807 81.148 1.00 56.19 100 ASN D CA 1
ATOM 6747 C C . ASN D 2 100 ? 148.271 96.681 79.877 1.00 56.86 100 ASN D C 1
ATOM 6748 O O . ASN D 2 100 ? 148.038 97.668 79.172 1.00 56.39 100 ASN D O 1
ATOM 6753 N N . GLY D 2 101 ? 147.827 95.461 79.601 1.00 58.37 101 GLY D N 1
ATOM 6754 C CA . GLY D 2 101 ? 147.061 95.213 78.396 1.00 58.97 101 GLY D CA 1
ATOM 6755 C C . GLY D 2 101 ? 148.053 94.760 77.348 1.00 59.47 101 GLY D C 1
ATOM 6756 O O . GLY D 2 101 ? 147.831 94.895 76.139 1.00 57.75 101 GLY D O 1
ATOM 6757 N N . THR D 2 102 ? 149.163 94.213 77.829 1.00 58.53 102 THR D N 1
ATOM 6758 C CA . THR D 2 102 ? 150.212 93.735 76.943 1.00 59.71 102 THR D CA 1
ATOM 6759 C C . THR D 2 102 ? 150.305 92.204 76.977 1.00 56.19 102 THR D C 1
ATOM 6760 O O . THR D 2 102 ? 150.298 91.601 78.054 1.00 54.05 102 THR D O 1
ATOM 6764 N N . ILE D 2 103 ? 150.363 91.591 75.794 1.00 55.08 103 ILE D N 1
ATOM 6765 C CA . ILE D 2 103 ? 150.476 90.133 75.667 1.00 55.00 103 ILE D CA 1
ATOM 6766 C C . ILE D 2 103 ? 151.894 89.843 75.184 1.00 55.83 103 ILE D C 1
ATOM 6767 O O . ILE D 2 103 ? 152.273 90.207 74.067 1.00 54.90 103 ILE D O 1
ATOM 6772 N N . ILE D 2 104 ? 152.675 89.175 76.023 1.00 57.87 104 ILE D N 1
ATOM 6773 C CA . ILE D 2 104 ? 154.059 88.885 75.671 1.00 58.31 104 ILE D CA 1
ATOM 6774 C C . ILE D 2 104 ? 154.429 87.400 75.701 1.00 58.06 104 ILE D C 1
ATOM 6775 O O . ILE D 2 104 ? 153.883 86.619 76.488 1.00 59.11 104 ILE D O 1
ATOM 6780 N N . ASN D 2 105 ? 155.353 87.013 74.832 1.00 56.98 105 ASN D N 1
ATOM 6781 C CA . ASN D 2 105 ? 155.827 85.643 74.813 1.00 56.81 105 ASN D CA 1
ATOM 6782 C C . ASN D 2 105 ? 157.149 85.627 75.598 1.00 56.21 105 ASN D C 1
ATOM 6783 O O . ASN D 2 105 ? 158.113 86.323 75.259 1.00 53.38 105 ASN D O 1
ATOM 6788 N N . PRO D 2 106 ? 157.191 84.848 76.685 1.00 57.60 106 PRO D N 1
ATOM 6789 C CA . PRO D 2 106 ? 158.364 84.707 77.558 1.00 61.17 106 PRO D CA 1
ATOM 6790 C C . PRO D 2 106 ? 159.684 84.428 76.833 1.00 60.03 106 PRO D C 1
ATOM 6791 O O . PRO D 2 106 ? 160.591 85.259 76.840 1.00 62.39 106 PRO D O 1
ATOM 6795 N N . LYS D 2 107 ? 159.779 83.255 76.214 1.00 59.13 107 LYS D N 1
ATOM 6796 C CA . LYS D 2 107 ? 160.979 82.826 75.495 1.00 58.59 107 LYS D CA 1
ATOM 6797 C C . LYS D 2 107 ? 161.604 83.871 74.559 1.00 58.86 107 LYS D C 1
ATOM 6798 O O . LYS D 2 107 ? 162.821 84.078 74.575 1.00 58.24 107 LYS D O 1
ATOM 6804 N N . SER D 2 108 ? 160.784 84.525 73.742 1.00 59.80 108 SER D N 1
ATOM 6805 C CA . SER D 2 108 ? 161.308 85.532 72.819 1.00 60.76 108 SER D CA 1
ATOM 6806 C C . SER D 2 108 ? 161.406 86.897 73.493 1.00 59.82 108 SER D C 1
ATOM 6807 O O . SER D 2 108 ? 162.395 87.617 73.331 1.00 61.03 108 SER D O 1
ATOM 6810 N N . GLY D 2 109 ? 160.376 87.235 74.260 1.00 60.22 109 GLY D N 1
ATOM 6811 C CA . GLY D 2 109 ? 160.343 88.518 74.930 1.00 61.21 109 GLY D CA 1
ATOM 6812 C C . GLY D 2 109 ? 159.565 89.511 74.084 1.00 61.22 109 GLY D C 1
ATOM 6813 O O . GLY D 2 109 ? 159.456 90.688 74.431 1.00 63.31 109 GLY D O 1
ATOM 6814 N N . LEU D 2 110 ? 159.035 89.039 72.958 1.00 60.89 110 LEU D N 1
ATOM 6815 C CA . LEU D 2 110 ? 158.254 89.886 72.070 1.00 59.93 110 LEU D CA 1
ATOM 6816 C C . LEU D 2 110 ? 156.793 89.862 72.511 1.00 60.63 110 LEU D C 1
ATOM 6817 O O . LEU D 2 110 ? 156.343 88.905 73.146 1.00 61.79 110 LEU D O 1
ATOM 6822 N N . VAL D 2 111 ? 156.059 90.921 72.175 1.00 62.01 111 VAL D N 1
ATOM 6823 C CA . VAL D 2 111 ? 154.651 91.043 72.550 1.00 61.70 111 VAL D CA 1
ATOM 6824 C C . VAL D 2 111 ? 153.746 90.992 71.329 1.00 62.27 111 VAL D C 1
ATOM 6825 O O . VAL D 2 111 ? 154.106 91.461 70.244 1.00 59.75 111 VAL D O 1
ATOM 6829 N N . LEU D 2 112 ? 152.565 90.419 71.517 1.00 62.58 112 LEU D N 1
ATOM 6830 C CA . LEU D 2 112 ? 151.592 90.303 70.439 1.00 64.90 112 LEU D CA 1
ATOM 6831 C C . LEU D 2 112 ? 151.338 91.692 69.838 1.00 65.56 112 LEU D C 1
ATOM 6832 O O . LEU D 2 112 ? 151.223 92.677 70.576 1.00 65.21 112 LEU D O 1
ATOM 6837 N N . SER D 2 113 ? 151.257 91.771 68.506 1.00 66.09 113 SER D N 1
ATOM 6838 C CA . SER D 2 113 ? 151.029 93.051 67.831 1.00 65.87 113 SER D CA 1
ATOM 6839 C C . SER D 2 113 ? 150.189 92.952 66.556 1.00 65.86 113 SER D C 1
ATOM 6840 O O . SER D 2 113 ? 150.064 91.887 65.953 1.00 64.65 113 SER D O 1
ATOM 6843 N N . ALA D 2 114 ? 149.625 94.088 66.154 1.00 66.88 114 ALA D N 1
ATOM 6844 C CA . ALA D 2 114 ? 148.795 94.187 64.952 1.00 67.29 114 ALA D CA 1
ATOM 6845 C C . ALA D 2 114 ? 149.280 95.379 64.135 1.00 68.57 114 ALA D C 1
ATOM 6846 O O . ALA D 2 114 ? 148.710 96.466 64.211 1.00 68.23 114 ALA D O 1
ATOM 6848 N N . GLU D 2 115 ? 150.332 95.168 63.352 1.00 70.01 115 GLU D N 1
ATOM 6849 C CA . GLU D 2 115 ? 150.905 96.237 62.548 1.00 71.15 115 GLU D CA 1
ATOM 6850 C C . GLU D 2 115 ? 150.028 96.646 61.367 1.00 71.53 115 GLU D C 1
ATOM 6851 O O . GLU D 2 115 ? 150.295 97.655 60.712 1.00 72.93 115 GLU D O 1
ATOM 6857 N N . SER D 2 116 ? 148.975 95.876 61.106 1.00 71.65 116 SER D N 1
ATOM 6858 C CA . SER D 2 116 ? 148.068 96.189 60.006 1.00 72.64 116 SER D CA 1
ATOM 6859 C C . SER D 2 116 ? 146.860 97.010 60.462 1.00 74.31 116 SER D C 1
ATOM 6860 O O . SER D 2 116 ? 146.167 96.653 61.424 1.00 73.71 116 SER D O 1
ATOM 6863 N N . SER D 2 117 ? 146.610 98.109 59.754 1.00 74.61 117 SER D N 1
ATOM 6864 C CA . SER D 2 117 ? 145.493 98.986 60.068 1.00 75.25 117 SER D CA 1
ATOM 6865 C C . SER D 2 117 ? 144.196 98.463 59.452 1.00 74.53 117 SER D C 1
ATOM 6866 O O . SER D 2 117 ? 143.101 98.852 59.868 1.00 74.27 117 SER D O 1
ATOM 6869 N N . SER D 2 118 ? 144.320 97.576 58.467 1.00 74.86 118 SER D N 1
ATOM 6870 C CA . SER D 2 118 ? 143.145 97.012 57.802 1.00 75.86 118 SER D CA 1
ATOM 6871 C C . SER D 2 118 ? 142.645 95.772 58.541 1.00 75.80 118 SER D C 1
ATOM 6872 O O . SER D 2 118 ? 143.394 95.155 59.304 1.00 76.54 118 SER D O 1
ATOM 6875 N N . MET D 2 119 ? 141.384 95.407 58.310 1.00 74.91 119 MET D N 1
ATOM 6876 C CA . MET D 2 119 ? 140.809 94.230 58.952 1.00 74.76 119 MET D CA 1
ATOM 6877 C C . MET D 2 119 ? 141.296 92.954 58.266 1.00 74.06 119 MET D C 1
ATOM 6878 O O . MET D 2 119 ? 141.552 92.946 57.059 1.00 73.46 119 MET D O 1
ATOM 6883 N N . GLY D 2 120 ? 141.415 91.879 59.042 1.00 73.91 120 GLY D N 1
ATOM 6884 C CA . GLY D 2 120 ? 141.877 90.615 58.498 1.00 71.86 120 GLY D CA 1
ATOM 6885 C C . GLY D 2 120 ? 143.393 90.543 58.486 1.00 70.35 120 GLY D C 1
ATOM 6886 O O . GLY D 2 120 ? 143.980 89.638 57.887 1.00 71.45 120 GLY D O 1
ATOM 6887 N N . GLY D 2 121 ? 144.031 91.506 59.147 1.00 68.62 121 GLY D N 1
ATOM 6888 C CA . GLY D 2 121 ? 145.480 91.533 59.200 1.00 65.04 121 GLY D CA 1
ATOM 6889 C C . GLY D 2 121 ? 146.031 90.521 60.184 1.00 63.64 121 GLY D C 1
ATOM 6890 O O . GLY D 2 121 ? 145.602 90.472 61.334 1.00 63.72 121 GLY D O 1
ATOM 6891 N N . THR D 2 122 ? 146.984 89.713 59.733 1.00 60.99 122 THR D N 1
ATOM 6892 C CA . THR D 2 122 ? 147.597 88.697 60.582 1.00 59.33 122 THR D CA 1
ATOM 6893 C C . THR D 2 122 ? 148.279 89.364 61.773 1.00 58.64 122 THR D C 1
ATOM 6894 O O . THR D 2 122 ? 148.735 90.499 61.670 1.00 58.55 122 THR D O 1
ATOM 6898 N N . LEU D 2 123 ? 148.343 88.673 62.905 1.00 59.43 123 LEU D N 1
ATOM 6899 C CA . LEU D 2 123 ? 149.004 89.239 64.080 1.00 60.85 123 LEU D CA 1
ATOM 6900 C C . LEU D 2 123 ? 150.434 88.702 64.157 1.00 60.67 123 LEU D C 1
ATOM 6901 O O . LEU D 2 123 ? 150.723 87.595 63.699 1.00 61.87 123 LEU D O 1
ATOM 6906 N N . THR D 2 124 ? 151.335 89.478 64.740 1.00 59.48 124 THR D N 1
ATOM 6907 C CA . THR D 2 124 ? 152.717 89.040 64.836 1.00 60.94 124 THR D CA 1
ATOM 6908 C C . THR D 2 124 ? 153.343 89.411 66.169 1.00 59.77 124 THR D C 1
ATOM 6909 O O . THR D 2 124 ? 152.681 89.951 67.054 1.00 60.44 124 THR D O 1
ATOM 6913 N N . VAL D 2 125 ? 154.626 89.099 66.304 1.00 57.73 125 VAL D N 1
ATOM 6914 C CA . VAL D 2 125 ? 155.368 89.432 67.504 1.00 57.50 125 VAL D CA 1
ATOM 6915 C C . VAL D 2 125 ? 156.382 90.513 67.138 1.00 58.21 125 VAL D C 1
ATOM 6916 O O . VAL D 2 125 ? 157.118 90.379 66.157 1.00 58.74 125 VAL D O 1
ATOM 6920 N N . GLN D 2 126 ? 156.402 91.593 67.914 1.00 57.60 126 GLN D N 1
ATOM 6921 C CA . GLN D 2 126 ? 157.319 92.696 67.656 1.00 57.76 126 GLN D CA 1
ATOM 6922 C C . GLN D 2 126 ? 157.990 93.191 68.938 1.00 59.40 126 GLN D C 1
ATOM 6923 O O . GLN D 2 126 ? 157.681 92.733 70.042 1.00 58.41 126 GLN D O 1
ATOM 6929 N N . LYS D 2 127 ? 158.929 94.119 68.779 1.00 62.00 127 LYS D N 1
ATOM 6930 C CA . LYS D 2 127 ? 159.606 94.705 69.928 1.00 64.08 127 LYS D CA 1
ATOM 6931 C C . LYS D 2 127 ? 158.516 95.448 70.693 1.00 63.31 127 LYS D C 1
ATOM 6932 O O . LYS D 2 127 ? 157.607 96.019 70.086 1.00 60.45 127 LYS D O 1
ATOM 6938 N N . ASN D 2 128 ? 158.598 95.441 72.016 1.00 63.66 128 ASN D N 1
ATOM 6939 C CA . ASN D 2 128 ? 157.599 96.129 72.814 1.00 63.33 128 ASN D CA 1
ATOM 6940 C C . ASN D 2 128 ? 157.852 97.626 72.905 1.00 62.89 128 ASN D C 1
ATOM 6941 O O . ASN D 2 128 ? 158.949 98.063 73.256 1.00 61.63 128 ASN D O 1
ATOM 6946 N N . ASP D 2 129 ? 156.821 98.401 72.577 1.00 63.10 129 ASP D N 1
ATOM 6947 C CA . ASP D 2 129 ? 156.882 99.858 72.633 1.00 64.55 129 ASP D CA 1
ATOM 6948 C C . ASP D 2 129 ? 155.584 100.417 73.199 1.00 64.58 129 ASP D C 1
ATOM 6949 O O . ASP D 2 129 ? 155.320 101.609 73.099 1.00 64.55 129 ASP D O 1
ATOM 6954 N N . TYR D 2 130 ? 154.772 99.549 73.789 1.00 64.61 130 TYR D N 1
ATOM 6955 C CA . TYR D 2 130 ? 153.516 99.978 74.377 1.00 64.26 130 TYR D CA 1
ATOM 6956 C C . TYR D 2 130 ? 152.736 100.837 73.382 1.00 65.52 130 TYR D C 1
ATOM 6957 O O . TYR D 2 130 ? 152.320 101.954 73.701 1.00 66.63 130 TYR D O 1
ATOM 6966 N N . ARG D 2 131 ? 152.542 100.316 72.174 1.00 65.60 131 ARG D N 1
ATOM 6967 C CA . ARG D 2 131 ? 151.805 101.043 71.140 1.00 65.85 131 ARG D CA 1
ATOM 6968 C C . ARG D 2 131 ? 150.339 100.625 71.069 1.00 64.10 131 ARG D C 1
ATOM 6969 O O . ARG D 2 131 ? 149.985 99.508 71.441 1.00 64.49 131 ARG D O 1
ATOM 6977 N N . MET D 2 132 ? 149.491 101.531 70.592 1.00 61.38 132 MET D N 1
ATOM 6978 C CA . MET D 2 132 ? 148.063 101.266 70.476 1.00 59.67 132 MET D CA 1
ATOM 6979 C C . MET D 2 132 ? 147.815 99.912 69.819 1.00 59.93 132 MET D C 1
ATOM 6980 O O . MET D 2 132 ? 146.820 99.245 70.106 1.00 58.78 132 MET D O 1
ATOM 6985 N N . ARG D 2 133 ? 148.725 99.506 68.940 1.00 60.21 133 ARG D N 1
ATOM 6986 C CA . ARG D 2 133 ? 148.579 98.232 68.247 1.00 60.10 133 ARG D CA 1
ATOM 6987 C C . ARG D 2 133 ? 149.170 97.039 68.999 1.00 58.75 133 ARG D C 1
ATOM 6988 O O . ARG D 2 133 ? 149.365 95.964 68.426 1.00 61.19 133 ARG D O 1
ATOM 6996 N N . GLN D 2 134 ? 149.454 97.225 70.280 1.00 57.35 134 GLN D N 1
ATOM 6997 C CA . GLN D 2 134 ? 149.990 96.138 71.093 1.00 57.83 134 GLN D CA 1
ATOM 6998 C C . GLN D 2 134 ? 149.204 96.041 72.408 1.00 58.32 134 GLN D C 1
ATOM 6999 O O . GLN D 2 134 ? 149.637 95.381 73.359 1.00 59.40 134 GLN D O 1
ATOM 7005 N N . GLY D 2 135 ? 148.052 96.712 72.453 1.00 57.05 135 GLY D N 1
ATOM 7006 C CA . GLY D 2 135 ? 147.225 96.694 73.649 1.00 56.96 135 GLY D CA 1
ATOM 7007 C C . GLY D 2 135 ? 145.943 95.905 73.463 1.00 57.20 135 GLY D C 1
ATOM 7008 O O . GLY D 2 135 ? 145.187 96.157 72.528 1.00 54.49 135 GLY D O 1
ATOM 7009 N N . TRP D 2 136 ? 145.692 94.958 74.359 1.00 56.85 136 TRP D N 1
ATOM 7010 C CA . TRP D 2 136 ? 144.495 94.137 74.247 1.00 57.60 136 TRP D CA 1
ATOM 7011 C C . TRP D 2 136 ? 143.666 94.035 75.526 1.00 55.72 136 TRP D C 1
ATOM 7012 O O . TRP D 2 136 ? 144.147 94.324 76.621 1.00 55.30 136 TRP D O 1
ATOM 7023 N N . ARG D 2 137 ? 142.415 93.612 75.378 1.00 57.90 137 ARG D N 1
ATOM 7024 C CA . ARG D 2 137 ? 141.532 93.434 76.526 1.00 58.11 137 ARG D CA 1
ATOM 7025 C C . ARG D 2 137 ? 141.044 91.990 76.586 1.00 59.71 137 ARG D C 1
ATOM 7026 O O . ARG D 2 137 ? 140.996 91.313 75.559 1.00 62.92 137 ARG D O 1
ATOM 7034 N N . THR D 2 138 ? 140.687 91.516 77.781 1.00 59.63 138 THR D N 1
ATOM 7035 C CA . THR D 2 138 ? 140.183 90.149 77.950 1.00 59.52 138 THR D CA 1
ATOM 7036 C C . THR D 2 138 ? 138.687 90.132 78.279 1.00 60.88 138 THR D C 1
ATOM 7037 O O . THR D 2 138 ? 138.237 90.824 79.209 1.00 61.13 138 THR D O 1
ATOM 7041 N N . GLY D 2 139 ? 137.923 89.342 77.522 1.00 58.59 139 GLY D N 1
ATOM 7042 C CA . GLY D 2 139 ? 136.491 89.241 77.762 1.00 56.98 139 GLY D CA 1
ATOM 7043 C C . GLY D 2 139 ? 135.624 89.161 76.516 1.00 56.42 139 GLY D C 1
ATOM 7044 O O . GLY D 2 139 ? 135.991 89.682 75.453 1.00 57.57 139 GLY D O 1
ATOM 7045 N N . ASN D 2 140 ? 134.463 88.517 76.640 1.00 57.23 140 ASN D N 1
ATOM 7046 C CA . ASN D 2 140 ? 133.547 88.388 75.503 1.00 57.93 140 ASN D CA 1
ATOM 7047 C C . ASN D 2 140 ? 133.019 89.752 75.084 1.00 56.15 140 ASN D C 1
ATOM 7048 O O . ASN D 2 140 ? 132.869 90.025 73.894 1.00 56.87 140 ASN D O 1
ATOM 7053 N N . ASP D 2 141 ? 132.747 90.605 76.066 1.00 54.93 141 ASP D N 1
ATOM 7054 C CA . ASP D 2 141 ? 132.256 91.945 75.790 1.00 52.87 141 ASP D CA 1
ATOM 7055 C C . ASP D 2 141 ? 133.434 92.807 75.389 1.00 52.94 141 ASP D C 1
ATOM 7056 O O . ASP D 2 141 ? 134.060 93.469 76.226 1.00 55.07 141 ASP D O 1
ATOM 7061 N N . THR D 2 142 ? 133.723 92.805 74.095 1.00 52.48 142 THR D N 1
ATOM 7062 C CA . THR D 2 142 ? 134.850 93.560 73.562 1.00 53.09 142 THR D CA 1
ATOM 7063 C C . THR D 2 142 ? 134.496 94.979 73.113 1.00 53.62 142 THR D C 1
ATOM 7064 O O . THR D 2 142 ? 135.302 95.646 72.456 1.00 53.79 142 THR D O 1
ATOM 7068 N N . SER D 2 143 ? 133.304 95.448 73.467 1.00 53.62 143 SER D N 1
ATOM 7069 C CA . SER D 2 143 ? 132.898 96.783 73.050 1.00 54.18 143 SER D CA 1
ATOM 7070 C C . SER D 2 143 ? 133.675 97.866 73.785 1.00 54.50 143 SER D C 1
ATOM 7071 O O . SER D 2 143 ? 134.105 97.685 74.928 1.00 53.42 143 SER D O 1
ATOM 7074 N N . PRO D 2 144 ? 133.889 99.008 73.120 1.00 55.33 144 PRO D N 1
ATOM 7075 C CA . PRO D 2 144 ? 134.627 100.092 73.776 1.00 55.35 144 PRO D CA 1
ATOM 7076 C C . PRO D 2 144 ? 133.832 100.686 74.942 1.00 54.21 144 PRO D C 1
ATOM 7077 O O . PRO D 2 144 ? 132.615 100.870 74.860 1.00 53.14 144 PRO D O 1
ATOM 7081 N N . PHE D 2 145 ? 134.525 100.969 76.035 1.00 53.43 145 PHE D N 1
ATOM 7082 C CA . PHE D 2 145 ? 133.869 101.515 77.208 1.00 55.34 145 PHE D CA 1
ATOM 7083 C C . PHE D 2 145 ? 133.536 102.995 77.083 1.00 54.59 145 PHE D C 1
ATOM 7084 O O . PHE D 2 145 ? 134.428 103.851 77.117 1.00 53.51 145 PHE D O 1
ATOM 7092 N N . VAL D 2 146 ? 132.242 103.279 76.951 1.00 54.35 146 VAL D N 1
ATOM 7093 C CA . VAL D 2 146 ? 131.746 104.644 76.825 1.00 53.07 146 VAL D CA 1
ATOM 7094 C C . VAL D 2 146 ? 131.474 105.231 78.204 1.00 53.36 146 VAL D C 1
ATOM 7095 O O . VAL D 2 146 ? 130.815 104.609 79.036 1.00 55.87 146 VAL D O 1
ATOM 7099 N N . THR D 2 147 ? 131.983 106.431 78.445 1.00 54.01 147 THR D N 1
ATOM 7100 C CA . THR D 2 147 ? 131.779 107.097 79.725 1.00 55.20 147 THR D CA 1
ATOM 7101 C C . THR D 2 147 ? 132.310 108.528 79.711 1.00 55.70 147 THR D C 1
ATOM 7102 O O . THR D 2 147 ? 132.856 109.000 78.702 1.00 56.02 147 THR D O 1
ATOM 7106 N N . SER D 2 148 ? 132.132 109.219 80.832 1.00 55.34 148 SER D N 1
ATOM 7107 C CA . SER D 2 148 ? 132.597 110.591 80.976 1.00 54.28 148 SER D CA 1
ATOM 7108 C C . SER D 2 148 ? 133.917 110.589 81.717 1.00 56.72 148 SER D C 1
ATOM 7109 O O . SER D 2 148 ? 134.120 109.795 82.633 1.00 55.72 148 SER D O 1
ATOM 7112 N N . ILE D 2 149 ? 134.823 111.468 81.308 1.00 60.82 149 ILE D N 1
ATOM 7113 C CA . ILE D 2 149 ? 136.125 111.553 81.957 1.00 64.71 149 ILE D CA 1
ATOM 7114 C C . ILE D 2 149 ? 136.287 112.913 82.645 1.00 65.92 149 ILE D C 1
ATOM 7115 O O . ILE D 2 149 ? 136.785 113.876 82.057 1.00 66.27 149 ILE D O 1
ATOM 7120 N N . ALA D 2 150 ? 135.859 112.970 83.902 1.00 65.68 150 ALA D N 1
ATOM 7121 C CA . ALA D 2 150 ? 135.926 114.194 84.685 1.00 66.85 150 ALA D CA 1
ATOM 7122 C C . ALA D 2 150 ? 137.255 114.399 85.409 1.00 67.43 150 ALA D C 1
ATOM 7123 O O . ALA D 2 150 ? 137.821 113.471 85.994 1.00 65.66 150 ALA D O 1
ATOM 7125 N N . GLY D 2 151 ? 137.742 115.633 85.358 1.00 67.74 151 GLY D N 1
ATOM 7126 C CA . GLY D 2 151 ? 138.979 115.979 86.029 1.00 67.44 151 GLY D CA 1
ATOM 7127 C C . GLY D 2 151 ? 138.655 116.546 87.400 1.00 67.81 151 GLY D C 1
ATOM 7128 O O . GLY D 2 151 ? 137.854 115.963 88.132 1.00 69.52 151 GLY D O 1
ATOM 7129 N N . PHE D 2 152 ? 139.248 117.685 87.747 1.00 65.35 152 PHE D N 1
ATOM 7130 C CA . PHE D 2 152 ? 139.015 118.291 89.057 1.00 64.49 152 PHE D CA 1
ATOM 7131 C C . PHE D 2 152 ? 137.936 119.387 89.010 1.00 66.42 152 PHE D C 1
ATOM 7132 O O . PHE D 2 152 ? 137.549 119.836 87.929 1.00 65.93 152 PHE D O 1
ATOM 7140 N N . PHE D 2 153 ? 137.440 119.801 90.176 1.00 68.64 153 PHE D N 1
ATOM 7141 C CA . PHE D 2 153 ? 136.401 120.836 90.264 1.00 69.97 153 PHE D CA 1
ATOM 7142 C C . PHE D 2 153 ? 135.342 120.714 89.171 1.00 72.59 153 PHE D C 1
ATOM 7143 O O . PHE D 2 153 ? 135.394 121.443 88.180 1.00 73.60 153 PHE D O 1
ATOM 7151 N N . LYS D 2 154 ? 134.396 119.790 89.355 1.00 72.82 154 LYS D N 1
ATOM 7152 C CA . LYS D 2 154 ? 133.296 119.560 88.412 1.00 71.77 154 LYS D CA 1
ATOM 7153 C C . LYS D 2 154 ? 133.650 119.820 86.945 1.00 71.62 154 LYS D C 1
ATOM 7154 O O . LYS D 2 154 ? 132.922 120.527 86.243 1.00 71.47 154 LYS D O 1
ATOM 7160 N N . LEU D 2 155 ? 134.772 119.271 86.488 1.00 70.71 155 LEU D N 1
ATOM 7161 C CA . LEU D 2 155 ? 135.192 119.452 85.099 1.00 68.96 155 LEU D CA 1
ATOM 7162 C C . LEU D 2 155 ? 135.274 118.140 84.330 1.00 65.94 155 LEU D C 1
ATOM 7163 O O . LEU D 2 155 ? 135.731 117.130 84.856 1.00 65.51 155 LEU D O 1
ATOM 7168 N N . CYS D 2 156 ? 134.831 118.161 83.079 1.00 64.01 156 CYS D N 1
ATOM 7169 C CA . CYS D 2 156 ? 134.872 116.971 82.243 1.00 64.30 156 CYS D CA 1
ATOM 7170 C C . CYS D 2 156 ? 135.614 117.240 80.938 1.00 63.83 156 CYS D C 1
ATOM 7171 O O . CYS D 2 156 ? 135.738 118.391 80.517 1.00 66.19 156 CYS D O 1
ATOM 7174 N N . MET D 2 157 ? 136.128 116.179 80.320 1.00 61.34 157 MET D N 1
ATOM 7175 C CA . MET D 2 157 ? 136.846 116.290 79.056 1.00 59.63 157 MET D CA 1
ATOM 7176 C C . MET D 2 157 ? 135.842 116.449 77.914 1.00 61.02 157 MET D C 1
ATOM 7177 O O . MET D 2 157 ? 134.974 115.595 77.704 1.00 60.46 157 MET D O 1
ATOM 7182 N N . GLU D 2 158 ? 135.949 117.552 77.184 1.00 61.46 158 GLU D N 1
ATOM 7183 C CA . GLU D 2 158 ? 135.041 117.796 76.080 1.00 61.36 158 GLU D CA 1
ATOM 7184 C C . GLU D 2 158 ? 135.838 117.961 74.787 1.00 62.45 158 GLU D C 1
ATOM 7185 O O . GLU D 2 158 ? 136.907 118.584 74.768 1.00 61.04 158 GLU D O 1
ATOM 7191 N N . ALA D 2 159 ? 135.310 117.384 73.712 1.00 63.86 159 ALA D N 1
ATOM 7192 C CA . ALA D 2 159 ? 135.942 117.446 72.398 1.00 65.98 159 ALA D CA 1
ATOM 7193 C C . ALA D 2 159 ? 135.625 118.750 71.661 1.00 66.59 159 ALA D C 1
ATOM 7194 O O . ALA D 2 159 ? 134.496 119.249 71.706 1.00 66.43 159 ALA D O 1
ATOM 7196 N N . HIS D 2 160 ? 136.639 119.284 70.985 1.00 66.53 160 HIS D N 1
ATOM 7197 C CA . HIS D 2 160 ? 136.526 120.519 70.214 1.00 67.01 160 HIS D CA 1
ATOM 7198 C C . HIS D 2 160 ? 137.299 120.304 68.918 1.00 67.10 160 HIS D C 1
ATOM 7199 O O . HIS D 2 160 ? 138.464 120.703 68.803 1.00 66.82 160 HIS D O 1
ATOM 7206 N N . GLY D 2 161 ? 136.650 119.666 67.948 1.00 67.50 161 GLY D N 1
ATOM 7207 C CA . GLY D 2 161 ? 137.308 119.391 66.684 1.00 66.98 161 GLY D CA 1
ATOM 7208 C C . GLY D 2 161 ? 138.463 118.451 66.945 1.00 66.38 161 GLY D C 1
ATOM 7209 O O . GLY D 2 161 ? 138.253 117.298 67.330 1.00 66.01 161 GLY D O 1
ATOM 7210 N N . ASN D 2 162 ? 139.683 118.936 66.741 1.00 66.90 162 ASN D N 1
ATOM 7211 C CA . ASN D 2 162 ? 140.865 118.119 66.985 1.00 69.37 162 ASN D CA 1
ATOM 7212 C C . ASN D 2 162 ? 141.575 118.660 68.208 1.00 70.29 162 ASN D C 1
ATOM 7213 O O . ASN D 2 162 ? 142.795 118.576 68.328 1.00 74.08 162 ASN D O 1
ATOM 7218 N N . SER D 2 163 ? 140.792 119.218 69.123 1.00 70.89 163 SER D N 1
ATOM 7219 C CA . SER D 2 163 ? 141.328 119.783 70.352 1.00 68.42 163 SER D CA 1
ATOM 7220 C C . SER D 2 163 ? 140.482 119.284 71.533 1.00 66.71 163 SER D 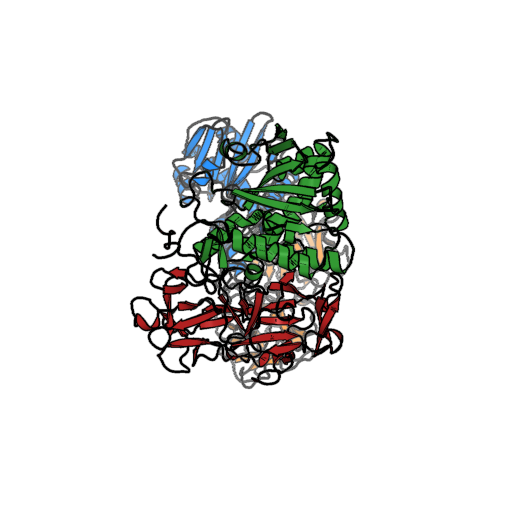C 1
ATOM 7221 O O . SER D 2 163 ? 139.307 118.924 71.364 1.00 65.88 163 SER D O 1
ATOM 7224 N N . MET D 2 164 ? 141.086 119.259 72.721 1.00 64.91 164 MET D N 1
ATOM 7225 C CA . MET D 2 164 ? 140.402 118.808 73.934 1.00 63.21 164 MET D CA 1
ATOM 7226 C C . MET D 2 164 ? 140.814 119.604 75.172 1.00 63.42 164 MET D C 1
ATOM 7227 O O . MET D 2 164 ? 142.005 119.795 75.439 1.00 62.49 164 MET D O 1
ATOM 7232 N N . TRP D 2 165 ? 139.814 120.064 75.921 1.00 64.51 165 TRP D N 1
ATOM 7233 C CA . TRP D 2 165 ? 140.047 120.811 77.152 1.00 68.34 165 TRP D CA 1
ATOM 7234 C C . TRP D 2 165 ? 138.895 120.611 78.149 1.00 68.84 165 TRP D C 1
ATOM 7235 O O . TRP D 2 165 ? 137.918 119.917 77.852 1.00 69.38 165 TRP D O 1
ATOM 7246 N N . LEU D 2 166 ? 139.019 121.220 79.325 1.00 66.65 166 LEU D N 1
ATOM 7247 C CA . LEU D 2 166 ? 138.023 121.098 80.384 1.00 66.43 166 LEU D CA 1
ATOM 7248 C C . LEU D 2 166 ? 136.749 121.919 80.182 1.00 66.84 166 LEU D C 1
ATOM 7249 O O . LEU D 2 166 ? 136.783 123.029 79.652 1.00 68.05 166 LEU D O 1
ATOM 7254 N N . ASP D 2 167 ? 135.629 121.359 80.629 1.00 65.53 167 ASP D N 1
ATOM 7255 C CA . ASP D 2 167 ? 134.319 122.000 80.537 1.00 65.75 167 ASP D CA 1
ATOM 7256 C C . ASP D 2 167 ? 133.411 121.458 81.636 1.00 65.70 167 ASP D C 1
ATOM 7257 O O . ASP D 2 167 ? 133.424 120.258 81.926 1.00 66.08 167 ASP D O 1
ATOM 7262 N N . VAL D 2 168 ? 132.619 122.339 82.239 1.00 64.81 168 VAL D N 1
ATOM 7263 C CA . VAL D 2 168 ? 131.694 121.923 83.286 1.00 64.26 168 VAL D CA 1
ATOM 7264 C C . VAL D 2 168 ? 130.940 120.676 82.814 1.00 64.93 168 VAL D C 1
ATOM 7265 O O . VAL D 2 168 ? 130.347 120.666 81.730 1.00 63.97 168 VAL D O 1
ATOM 7269 N N . CYS D 2 169 ? 130.972 119.629 83.633 1.00 64.23 169 CYS D N 1
ATOM 7270 C CA . CYS D 2 169 ? 130.307 118.380 83.304 1.00 64.43 169 CYS D CA 1
ATOM 7271 C C . CYS D 2 169 ? 128.811 118.565 83.073 1.00 63.51 169 CYS D C 1
ATOM 7272 O O . CYS D 2 169 ? 128.110 119.170 83.885 1.00 61.70 169 CYS D O 1
ATOM 7275 N N . ASP D 2 170 ? 128.338 118.031 81.951 1.00 62.03 170 ASP D N 1
ATOM 7276 C CA . ASP D 2 170 ? 126.939 118.112 81.574 1.00 61.20 170 ASP D CA 1
ATOM 7277 C C . ASP D 2 170 ? 126.596 116.856 80.776 1.00 61.30 170 ASP D C 1
ATOM 7278 O O . ASP D 2 170 ? 127.023 116.695 79.625 1.00 62.21 170 ASP D O 1
ATOM 7283 N N . ILE D 2 171 ? 125.836 115.963 81.406 1.00 59.57 171 ILE D N 1
ATOM 7284 C CA . ILE D 2 171 ? 125.446 114.704 80.785 1.00 59.37 171 ILE D CA 1
ATOM 7285 C C . ILE D 2 171 ? 124.788 114.861 79.419 1.00 60.89 171 ILE D C 1
ATOM 7286 O O . ILE D 2 171 ? 124.952 114.002 78.555 1.00 62.16 171 ILE D O 1
ATOM 7291 N N . THR D 2 172 ? 124.062 115.956 79.211 1.00 62.03 172 THR D N 1
ATOM 7292 C CA . THR D 2 172 ? 123.384 116.183 77.935 1.00 64.04 172 THR D CA 1
ATOM 7293 C C . THR D 2 172 ? 124.349 116.361 76.767 1.00 64.18 172 THR D C 1
ATOM 7294 O O . THR D 2 172 ? 123.986 116.107 75.619 1.00 63.14 172 THR D O 1
ATOM 7298 N N . LYS D 2 173 ? 125.571 116.796 77.055 1.00 67.33 173 LYS D N 1
ATOM 7299 C CA . LYS D 2 173 ? 126.554 117.008 75.993 1.00 70.62 173 LYS D CA 1
ATOM 7300 C C . LYS D 2 173 ? 127.228 115.721 75.538 1.00 70.58 173 LYS D C 1
ATOM 7301 O O . LYS D 2 173 ? 127.748 114.950 76.347 1.00 72.45 173 LYS D O 1
ATOM 7307 N N . GLU D 2 174 ? 127.214 115.501 74.229 1.00 71.45 174 GLU D N 1
ATOM 7308 C CA . GLU D 2 174 ? 127.814 114.312 73.642 1.00 72.23 174 GLU D CA 1
ATOM 7309 C C . GLU D 2 174 ? 129.324 114.470 73.459 1.00 71.41 174 GLU D C 1
ATOM 7310 O O . GLU D 2 174 ? 130.053 113.485 73.327 1.00 69.73 174 GLU D O 1
ATOM 7316 N N . GLU D 2 175 ? 129.788 115.714 73.457 1.00 71.07 175 GLU D N 1
ATOM 7317 C CA . GLU D 2 175 ? 131.206 115.990 73.288 1.00 70.84 175 GLU D CA 1
ATOM 7318 C C . GLU D 2 175 ? 131.978 115.591 74.541 1.00 70.28 175 GLU D C 1
ATOM 7319 O O . GLU D 2 175 ? 133.209 115.536 74.529 1.00 72.27 175 GLU D O 1
ATOM 7325 N N . GLN D 2 176 ? 131.252 115.311 75.621 1.00 67.76 176 GLN D N 1
ATOM 7326 C CA . GLN D 2 176 ? 131.880 114.904 76.877 1.00 67.43 176 GLN D CA 1
ATOM 7327 C C . GLN D 2 176 ? 131.833 113.385 77.038 1.00 66.10 176 GLN D C 1
ATOM 7328 O O . GLN D 2 176 ? 132.362 112.832 78.010 1.00 65.87 176 GLN D O 1
ATOM 7334 N N . GLN D 2 177 ? 131.181 112.723 76.084 1.00 64.07 177 GLN D N 1
ATOM 7335 C CA . GLN D 2 177 ? 131.057 111.263 76.080 1.00 63.57 177 GLN D CA 1
ATOM 7336 C C . GLN D 2 177 ? 132.285 110.664 75.399 1.00 62.63 177 GLN D C 1
ATOM 7337 O O . GLN D 2 177 ? 132.612 111.043 74.278 1.00 64.12 177 GLN D O 1
ATOM 7343 N N . TRP D 2 178 ? 132.967 109.733 76.063 1.00 61.14 178 TRP D N 1
ATOM 7344 C CA . TRP D 2 178 ? 134.162 109.126 75.471 1.00 60.23 178 TRP D CA 1
ATOM 7345 C C . TRP D 2 178 ? 134.048 107.610 75.323 1.00 60.97 178 TRP D C 1
ATOM 7346 O O . TRP D 2 178 ? 133.307 106.957 76.058 1.00 61.34 178 TRP D O 1
ATOM 7357 N N . ALA D 2 179 ? 134.770 107.058 74.351 1.00 58.93 179 ALA D N 1
ATOM 7358 C CA . ALA D 2 179 ? 134.779 105.616 74.143 1.00 56.56 179 ALA D CA 1
ATOM 7359 C C . ALA D 2 179 ? 136.217 105.139 74.269 1.00 56.29 179 ALA D C 1
ATOM 7360 O O . ALA D 2 179 ? 137.052 105.432 73.411 1.00 56.68 179 ALA D O 1
ATOM 7362 N N . VAL D 2 180 ? 136.512 104.416 75.342 1.00 55.41 180 VAL D N 1
ATOM 7363 C CA . VAL D 2 180 ? 137.860 103.915 75.544 1.00 54.72 180 VAL D CA 1
ATOM 7364 C C . VAL D 2 180 ? 137.992 102.511 74.954 1.00 55.70 180 VAL D C 1
ATOM 7365 O O . VAL D 2 180 ? 137.634 101.514 75.594 1.00 55.60 180 VAL D O 1
ATOM 7369 N N . TYR D 2 181 ? 138.516 102.448 73.732 1.00 54.17 181 TYR D N 1
ATOM 7370 C CA . TYR D 2 181 ? 138.704 101.188 73.024 1.00 53.02 181 TYR D CA 1
ATOM 7371 C C . TYR D 2 181 ? 139.625 100.202 73.743 1.00 52.01 181 TYR D C 1
ATOM 7372 O O . TYR D 2 181 ? 140.540 100.600 74.472 1.00 50.19 181 TYR D O 1
ATOM 7381 N N . PRO D 2 182 ? 139.388 98.892 73.544 1.00 52.49 182 PRO D N 1
ATOM 7382 C CA . PRO D 2 182 ? 140.195 97.841 74.173 1.00 52.74 182 PRO D CA 1
ATOM 7383 C C . PRO D 2 182 ? 141.696 97.920 73.861 1.00 52.22 182 PRO D C 1
ATOM 7384 O O . PRO D 2 182 ? 142.498 97.193 74.467 1.00 52.51 182 PRO D O 1
ATOM 7388 N N . ASP D 2 183 ? 142.082 98.792 72.927 1.00 53.38 183 ASP D N 1
ATOM 7389 C CA . ASP D 2 183 ? 143.498 98.937 72.598 1.00 52.72 183 ASP D CA 1
ATOM 7390 C C . ASP D 2 183 ? 144.114 100.017 73.478 1.00 51.98 183 ASP D C 1
ATOM 7391 O O . ASP D 2 183 ? 145.326 100.242 73.448 1.00 52.92 183 ASP D O 1
ATOM 7396 N N . GLY D 2 184 ? 143.272 100.679 74.270 1.00 51.20 184 GLY D N 1
ATOM 7397 C CA . GLY D 2 184 ? 143.755 101.715 75.170 1.00 49.56 184 GLY D CA 1
ATOM 7398 C C . GLY D 2 184 ? 143.554 103.147 74.696 1.00 50.10 184 GLY D C 1
ATOM 7399 O O . GLY D 2 184 ? 143.966 104.094 75.375 1.00 49.55 184 GLY D O 1
ATOM 7400 N N . SER D 2 185 ? 142.926 103.315 73.536 1.00 49.72 185 SER D N 1
ATOM 7401 C CA . SER D 2 185 ? 142.695 104.647 72.996 1.00 50.05 185 SER D CA 1
ATOM 7402 C C . SER D 2 185 ? 141.380 105.216 73.500 1.00 50.50 185 SER D C 1
ATOM 7403 O O . SER D 2 185 ? 140.431 104.477 73.750 1.00 50.92 185 SER D O 1
ATOM 7406 N N . ILE D 2 186 ? 141.355 106.537 73.660 1.00 51.56 186 ILE D N 1
ATOM 7407 C CA . ILE D 2 186 ? 140.190 107.289 74.130 1.00 54.32 186 ILE D CA 1
ATOM 7408 C C . ILE D 2 186 ? 139.681 108.090 72.932 1.00 58.31 186 ILE D C 1
ATOM 7409 O O . ILE D 2 186 ? 140.302 109.084 72.535 1.00 60.45 186 ILE D O 1
ATOM 7414 N N . ARG D 2 187 ? 138.558 107.667 72.360 1.00 59.19 187 ARG D N 1
ATOM 7415 C CA . ARG D 2 187 ? 138.022 108.332 71.177 1.00 60.78 187 ARG D CA 1
ATOM 7416 C C . ARG D 2 187 ? 136.676 109.022 71.404 1.00 61.44 187 ARG D C 1
ATOM 7417 O O . ARG D 2 187 ? 135.882 108.601 72.246 1.00 64.10 187 ARG D O 1
ATOM 7425 N N . PRO D 2 188 ? 136.416 110.113 70.665 1.00 62.71 188 PRO D N 1
ATOM 7426 C CA . PRO D 2 188 ? 135.148 110.840 70.804 1.00 63.70 188 PRO D CA 1
ATOM 7427 C C . PRO D 2 188 ? 134.010 110.004 70.228 1.00 63.68 188 PRO D C 1
ATOM 7428 O O . PRO D 2 188 ? 134.130 109.443 69.143 1.00 65.59 188 PRO D O 1
ATOM 7432 N N . VAL D 2 189 ? 132.909 109.915 70.959 1.00 64.83 189 VAL D N 1
ATOM 7433 C CA . VAL D 2 189 ? 131.766 109.137 70.506 1.00 67.59 189 VAL D CA 1
ATOM 7434 C C . VAL D 2 189 ? 131.254 109.650 69.160 1.00 68.44 189 VAL D C 1
ATOM 7435 O O . VAL D 2 189 ? 130.565 108.937 68.435 1.00 69.02 189 VAL D O 1
ATOM 7439 N N . GLN D 2 190 ? 131.606 110.888 68.827 1.00 69.12 190 GLN D N 1
ATOM 7440 C CA . GLN D 2 190 ? 131.162 111.490 67.578 1.00 70.07 190 GLN D CA 1
ATOM 7441 C C . GLN D 2 190 ? 132.108 111.214 66.408 1.00 69.33 190 GLN D C 1
ATOM 7442 O O . GLN D 2 190 ? 131.703 111.295 65.248 1.00 71.48 190 GLN D O 1
ATOM 7448 N N . ASN D 2 191 ? 133.363 110.894 66.709 1.00 69.00 191 ASN D N 1
ATOM 7449 C CA . ASN D 2 191 ? 134.344 110.575 65.670 1.00 68.69 191 ASN D CA 1
ATOM 7450 C C . ASN D 2 191 ? 135.407 109.607 66.181 1.00 67.21 191 ASN D C 1
ATOM 7451 O O . ASN D 2 191 ? 136.437 110.022 66.707 1.00 67.86 191 ASN D O 1
ATOM 7456 N N . THR D 2 192 ? 135.143 108.314 66.019 1.00 67.91 192 THR D N 1
ATOM 7457 C CA . THR D 2 192 ? 136.055 107.262 66.463 1.00 67.46 192 THR D CA 1
ATOM 7458 C C . THR D 2 192 ? 137.380 107.256 65.691 1.00 68.61 192 THR D C 1
ATOM 7459 O O . THR D 2 192 ? 138.319 106.543 66.064 1.00 69.59 192 THR D O 1
ATOM 7463 N N . ASN D 2 193 ? 137.453 108.046 64.618 1.00 67.94 193 ASN D N 1
ATOM 7464 C CA . ASN D 2 193 ? 138.674 108.135 63.822 1.00 67.98 193 ASN D CA 1
ATOM 7465 C C . ASN D 2 193 ? 139.714 108.965 64.564 1.00 67.63 193 ASN D C 1
ATOM 7466 O O . ASN D 2 193 ? 140.916 108.821 64.330 1.00 66.81 193 ASN D O 1
ATOM 7471 N N . ASN D 2 194 ? 139.248 109.844 65.448 1.00 67.12 194 ASN D N 1
ATOM 7472 C CA . ASN D 2 194 ? 140.155 110.684 66.223 1.00 68.98 194 ASN D CA 1
ATOM 7473 C C . ASN D 2 194 ? 140.663 109.951 67.454 1.00 70.21 194 ASN D C 1
ATOM 7474 O O . ASN D 2 194 ? 139.985 109.067 67.986 1.00 71.52 194 ASN D O 1
ATOM 7479 N N . CYS D 2 195 ? 141.855 110.335 67.907 1.00 70.06 195 CYS D N 1
ATOM 7480 C CA . CYS D 2 195 ? 142.479 109.710 69.063 1.00 71.68 195 CYS D CA 1
ATOM 7481 C C . CYS D 2 195 ? 143.330 110.659 69.905 1.00 70.37 195 CYS D C 1
ATOM 7482 O O . CYS D 2 195 ? 144.332 111.194 69.431 1.00 71.59 195 CYS D O 1
ATOM 7485 N N . LEU D 2 196 ? 142.935 110.859 71.159 1.00 68.44 196 LEU D N 1
ATOM 7486 C CA . LEU D 2 196 ? 143.690 111.733 72.053 1.00 69.97 196 LEU D CA 1
ATOM 7487 C C . LEU D 2 196 ? 145.154 111.303 72.080 1.00 70.72 196 LEU D C 1
ATOM 7488 O O . LEU D 2 196 ? 145.504 110.282 72.674 1.00 69.41 196 LEU D O 1
ATOM 7493 N N . THR D 2 197 ? 146.009 112.083 71.431 1.00 72.03 197 THR D N 1
ATOM 7494 C CA . THR D 2 197 ? 147.424 111.751 71.386 1.00 73.90 197 THR D CA 1
ATOM 7495 C C . THR D 2 197 ? 148.315 112.954 71.725 1.00 72.79 197 THR D C 1
ATOM 7496 O O . THR D 2 197 ? 147.943 114.103 71.489 1.00 72.97 197 THR D O 1
ATOM 7500 N N . CYS D 2 198 ? 149.477 112.684 72.311 1.00 72.31 198 CYS D N 1
ATOM 7501 C CA . CYS D 2 198 ? 150.419 113.745 72.669 1.00 72.25 198 CYS D CA 1
ATOM 7502 C C . CYS D 2 198 ? 151.105 114.252 71.401 1.00 71.23 198 CYS D C 1
ATOM 7503 O O . CYS D 2 198 ? 151.306 113.497 70.453 1.00 70.62 198 CYS D O 1
ATOM 7506 N N . GLU D 2 199 ? 151.472 115.526 71.382 1.00 71.62 199 GLU D N 1
ATOM 7507 C CA . GLU D 2 199 ? 152.130 116.079 70.205 1.00 73.41 199 GLU D CA 1
ATOM 7508 C C . GLU D 2 199 ? 153.569 115.595 70.107 1.00 74.87 199 GLU D C 1
ATOM 7509 O O . GLU D 2 199 ? 154.063 115.321 69.012 1.00 75.45 199 GLU D O 1
ATOM 7515 N N . GLU D 2 200 ? 154.231 115.492 71.259 1.00 76.74 200 GLU D N 1
ATOM 7516 C CA . GLU D 2 200 ? 155.620 115.036 71.337 1.00 77.29 200 GLU D CA 1
ATOM 7517 C C . GLU D 2 200 ? 155.855 114.167 72.576 1.00 77.46 200 GLU D C 1
ATOM 7518 O O . GLU D 2 200 ? 155.232 114.372 73.619 1.00 76.04 200 GLU D O 1
ATOM 7524 N N . HIS D 2 201 ? 156.764 113.203 72.452 1.00 77.47 201 HIS D N 1
ATOM 7525 C CA . HIS D 2 201 ? 157.095 112.308 73.555 1.00 78.86 201 HIS D CA 1
ATOM 7526 C C . HIS D 2 201 ? 158.014 113.023 74.549 1.00 79.97 201 HIS D C 1
ATOM 7527 O O . HIS D 2 201 ? 159.116 112.554 74.850 1.00 81.43 201 HIS D O 1
ATOM 7534 N N . LYS D 2 202 ? 157.545 114.163 75.052 1.00 80.26 202 LYS D N 1
ATOM 7535 C CA . LYS D 2 202 ? 158.303 114.973 76.002 1.00 79.59 202 LYS D CA 1
ATOM 7536 C C . LYS D 2 202 ? 157.379 115.487 77.104 1.00 78.35 202 LYS D C 1
ATOM 7537 O O . LYS D 2 202 ? 156.159 115.533 76.932 1.00 76.94 202 LYS D O 1
ATOM 7543 N N . GLN D 2 203 ? 157.973 115.886 78.225 1.00 77.22 203 GLN D N 1
ATOM 7544 C CA . GLN D 2 203 ? 157.229 116.404 79.372 1.00 76.63 203 GLN D CA 1
ATOM 7545 C C . GLN D 2 203 ? 156.642 117.782 79.086 1.00 76.09 203 GLN D C 1
ATOM 7546 O O . GLN D 2 203 ? 157.379 118.760 78.942 1.00 76.37 203 GLN D O 1
ATOM 7552 N N . GLY D 2 204 ? 155.316 117.858 79.005 1.00 74.55 204 GLY D N 1
ATOM 7553 C CA . GLY D 2 204 ? 154.666 119.131 78.737 1.00 73.71 204 GLY D CA 1
ATOM 7554 C C . GLY D 2 204 ? 153.892 119.179 77.429 1.00 73.40 204 GLY D C 1
ATOM 7555 O O . GLY D 2 204 ? 153.191 120.153 77.149 1.00 73.14 204 GLY D O 1
ATOM 7556 N N . ALA D 2 205 ? 154.029 118.130 76.621 1.00 72.06 205 ALA D N 1
ATOM 7557 C CA . ALA D 2 205 ? 153.335 118.035 75.341 1.00 70.88 205 ALA D CA 1
ATOM 7558 C C . ALA D 2 205 ? 151.817 118.044 75.552 1.00 72.47 205 ALA D C 1
ATOM 7559 O O . ALA D 2 205 ? 151.303 117.338 76.428 1.00 73.92 205 ALA D O 1
ATOM 7561 N N . THR D 2 206 ? 151.101 118.837 74.753 1.00 72.47 206 THR D N 1
ATOM 7562 C CA . THR D 2 206 ? 149.641 118.922 74.869 1.00 69.97 206 THR D CA 1
ATOM 7563 C C . THR D 2 206 ? 148.968 117.714 74.207 1.00 68.78 206 THR D C 1
ATOM 7564 O O . THR D 2 206 ? 149.542 117.074 73.320 1.00 66.50 206 THR D O 1
ATOM 7568 N N . ILE D 2 207 ? 147.749 117.408 74.643 1.00 68.30 207 ILE D N 1
ATOM 7569 C CA . ILE D 2 207 ? 147.001 116.278 74.098 1.00 67.62 207 ILE D CA 1
ATOM 7570 C C . ILE D 2 207 ? 145.993 116.741 73.047 1.00 68.65 207 ILE D C 1
ATOM 7571 O O . ILE D 2 207 ? 145.043 117.470 73.347 1.00 69.34 207 ILE D O 1
ATOM 7576 N N . VAL D 2 208 ? 146.215 116.315 71.808 1.00 68.57 208 VAL D N 1
ATOM 7577 C CA . VAL D 2 208 ? 145.342 116.683 70.705 1.00 68.73 208 VAL D CA 1
ATOM 7578 C C . VAL D 2 208 ? 144.586 115.478 70.158 1.00 69.51 208 VAL D C 1
ATOM 7579 O O . VAL D 2 208 ? 144.419 114.467 70.839 1.00 67.40 208 VAL D O 1
ATOM 7583 N N . MET D 2 209 ? 144.138 115.593 68.915 1.00 71.95 209 MET D N 1
ATOM 7584 C CA . MET D 2 209 ? 143.393 114.528 68.260 1.00 74.47 209 MET D CA 1
ATOM 7585 C C . MET D 2 209 ? 144.061 114.170 66.935 1.00 74.92 209 MET D C 1
ATOM 7586 O O . MET D 2 209 ? 144.457 115.051 66.169 1.00 74.28 209 MET D O 1
ATOM 7591 N N . MET D 2 210 ? 144.185 112.874 66.671 1.00 76.66 210 MET D N 1
ATOM 7592 C CA . MET D 2 210 ? 144.795 112.398 65.435 1.00 78.59 210 MET D CA 1
ATOM 7593 C C . MET D 2 210 ? 144.191 111.070 64.985 1.00 78.73 210 MET D C 1
ATOM 7594 O O . MET D 2 210 ? 143.641 110.312 65.794 1.00 78.49 210 MET D O 1
ATOM 7599 N N . GLY D 2 211 ? 144.298 110.795 63.688 1.00 78.56 211 GLY D N 1
ATOM 7600 C CA . GLY D 2 211 ? 143.764 109.561 63.144 1.00 78.02 211 GLY D CA 1
ATOM 7601 C C . GLY D 2 211 ? 144.328 108.352 63.860 1.00 77.47 211 GLY D C 1
ATOM 7602 O O . GLY D 2 211 ? 145.524 108.065 63.779 1.00 77.44 211 GLY D O 1
ATOM 7603 N N . CYS D 2 212 ? 143.463 107.642 64.572 1.00 76.21 212 CYS D N 1
ATOM 7604 C CA . CYS D 2 212 ? 143.879 106.458 65.304 1.00 74.26 212 CYS D CA 1
ATOM 7605 C C . CYS D 2 212 ? 144.608 105.495 64.384 1.00 73.32 212 CYS D C 1
ATOM 7606 O O . CYS D 2 212 ? 145.344 104.629 64.850 1.00 73.29 212 CYS D O 1
ATOM 7609 N N . SER D 2 213 ? 144.390 105.645 63.079 1.00 71.25 213 SER D N 1
ATOM 7610 C CA . SER D 2 213 ? 145.018 104.783 62.085 1.00 69.22 213 SER D CA 1
ATOM 7611 C C . SER D 2 213 ? 146.518 104.666 62.310 1.00 66.98 213 SER D C 1
ATOM 7612 O O . SER D 2 213 ? 147.150 103.712 61.851 1.00 66.75 213 SER D O 1
ATOM 7615 N N . ASN D 2 214 ? 147.082 105.640 63.018 1.00 64.56 214 ASN D N 1
ATOM 7616 C CA . ASN D 2 214 ? 148.511 105.643 63.310 1.00 65.06 214 ASN D CA 1
ATOM 7617 C C . ASN D 2 214 ? 148.879 104.586 64.359 1.00 64.24 214 ASN D C 1
ATOM 7618 O O . ASN D 2 214 ? 149.871 103.870 64.216 1.00 64.80 214 ASN D O 1
ATOM 7623 N N . ALA D 2 215 ? 148.064 104.486 65.405 1.00 61.96 215 ALA D N 1
ATOM 7624 C CA . ALA D 2 215 ? 148.284 103.527 66.480 1.00 58.50 215 ALA D CA 1
ATOM 7625 C C . ALA D 2 215 ? 149.656 103.684 67.121 1.00 58.09 215 ALA D C 1
ATOM 7626 O O . ALA D 2 215 ? 150.426 102.720 67.211 1.00 58.14 215 ALA D O 1
ATOM 7628 N N . TRP D 2 216 ? 149.952 104.909 67.556 1.00 56.74 216 TRP D N 1
ATOM 7629 C CA . TRP D 2 216 ? 151.209 105.217 68.236 1.00 57.59 216 TRP D CA 1
ATOM 7630 C C . TRP D 2 216 ? 151.065 104.959 69.738 1.00 56.78 216 TRP D C 1
ATOM 7631 O O . TRP D 2 216 ? 149.957 104.763 70.249 1.00 55.04 216 TRP D O 1
ATOM 7642 N N . ALA D 2 217 ? 152.197 104.976 70.437 1.00 56.22 217 ALA D N 1
ATOM 7643 C CA . ALA D 2 217 ? 152.220 104.763 71.880 1.00 55.09 217 ALA D CA 1
ATOM 7644 C C . ALA D 2 217 ? 151.625 105.972 72.596 1.00 53.74 217 ALA D C 1
ATOM 7645 O O . ALA D 2 217 ? 151.297 105.905 73.782 1.00 52.68 217 ALA D O 1
ATOM 7647 N N . SER D 2 218 ? 151.491 107.074 71.864 1.00 54.32 218 SER D N 1
ATOM 7648 C CA . SER D 2 218 ? 150.943 108.314 72.410 1.00 53.49 218 SER D CA 1
ATOM 7649 C C . SER D 2 218 ? 149.433 108.345 72.211 1.00 53.17 218 SER D C 1
ATOM 7650 O O . SER D 2 218 ? 148.777 109.367 72.416 1.00 48.07 218 SER D O 1
ATOM 7653 N N . GLN D 2 219 ? 148.889 107.208 71.802 1.00 55.87 219 GLN D N 1
ATOM 7654 C CA . GLN D 2 219 ? 147.458 107.104 71.569 1.00 55.86 219 GLN D CA 1
ATOM 7655 C C . GLN D 2 219 ? 146.877 106.018 72.474 1.00 55.69 219 GLN D C 1
ATOM 7656 O O . GLN D 2 219 ? 145.660 105.835 72.551 1.00 56.85 219 GLN D O 1
ATOM 7662 N N . ARG D 2 220 ? 147.771 105.304 73.157 1.00 56.57 220 ARG D N 1
ATOM 7663 C CA . ARG D 2 220 ? 147.406 104.235 74.085 1.00 55.15 220 ARG D CA 1
ATOM 7664 C C . ARG D 2 220 ? 147.459 104.845 75.484 1.00 56.54 220 ARG D C 1
ATOM 7665 O O . ARG D 2 220 ? 148.381 105.605 75.804 1.00 55.58 220 ARG D O 1
ATOM 7673 N N . TRP D 2 221 ? 146.457 104.538 76.306 1.00 58.32 221 TRP D N 1
ATOM 7674 C CA . TRP D 2 221 ? 146.388 105.082 77.661 1.00 58.78 221 TRP D CA 1
ATOM 7675 C C . TRP D 2 221 ? 145.737 104.127 78.647 1.00 58.09 221 TRP D C 1
ATOM 7676 O O . TRP D 2 221 ? 144.780 103.422 78.323 1.00 58.31 221 TRP D O 1
ATOM 7687 N N . VAL D 2 222 ? 146.248 104.130 79.868 1.00 58.70 222 VAL D N 1
ATOM 7688 C CA . VAL D 2 222 ? 145.717 103.265 80.913 1.00 58.89 222 VAL D CA 1
ATOM 7689 C C . VAL D 2 222 ? 145.273 104.080 82.118 1.00 58.83 222 VAL D C 1
ATOM 7690 O O . VAL D 2 222 ? 145.941 105.036 82.506 1.00 59.54 222 VAL D O 1
ATOM 7694 N N . PHE D 2 223 ? 144.139 103.699 82.701 1.00 59.36 223 PHE D N 1
ATOM 7695 C CA . PHE D 2 223 ? 143.616 104.362 83.897 1.00 59.10 223 PHE D CA 1
ATOM 7696 C C . PHE D 2 223 ? 144.060 103.565 85.115 1.00 58.32 223 PHE D C 1
ATOM 7697 O O . PHE D 2 223 ? 143.386 102.623 85.507 1.00 60.78 223 PHE D O 1
ATOM 7705 N N . LYS D 2 224 ? 145.187 103.928 85.712 1.00 57.35 224 LYS D N 1
ATOM 7706 C CA . LYS D 2 224 ? 145.664 103.202 86.882 1.00 59.36 224 LYS D CA 1
ATOM 7707 C C . LYS D 2 224 ? 144.857 103.464 88.169 1.00 60.32 224 LYS D C 1
ATOM 7708 O O . LYS D 2 224 ? 144.202 104.497 88.329 1.00 59.80 224 LYS D O 1
ATOM 7714 N N . SER D 2 225 ? 144.922 102.502 89.084 1.00 61.72 225 SER D N 1
ATOM 7715 C CA . SER D 2 225 ? 144.203 102.562 90.359 1.00 61.49 225 SER D CA 1
ATOM 7716 C C . SER D 2 225 ? 144.548 103.812 91.176 1.00 59.66 225 SER D C 1
ATOM 7717 O O . SER D 2 225 ? 143.869 104.146 92.143 1.00 57.39 225 SER D O 1
ATOM 7720 N N . ASP D 2 226 ? 145.610 104.497 90.766 1.00 58.79 226 ASP D N 1
ATOM 7721 C CA . ASP D 2 226 ? 146.073 105.699 91.443 1.00 56.57 226 ASP D CA 1
ATOM 7722 C C . ASP D 2 226 ? 145.216 106.906 91.048 1.00 54.90 226 ASP D C 1
ATOM 7723 O O . ASP D 2 226 ? 145.410 108.004 91.569 1.00 50.63 226 ASP D O 1
ATOM 7728 N N . GLY D 2 227 ? 144.286 106.692 90.113 1.00 55.20 227 GLY D N 1
ATOM 7729 C CA . GLY D 2 227 ? 143.402 107.758 89.663 1.00 53.46 227 GLY D CA 1
ATOM 7730 C C . GLY D 2 227 ? 144.009 108.708 88.644 1.00 53.77 227 GLY D C 1
ATOM 7731 O O . GLY D 2 227 ? 143.814 109.926 88.712 1.00 52.97 227 GLY D O 1
ATOM 7732 N N . THR D 2 228 ? 144.742 108.150 87.687 1.00 53.25 228 THR D N 1
ATOM 7733 C CA . THR D 2 228 ? 145.378 108.955 86.652 1.00 51.98 228 THR D CA 1
ATOM 7734 C C . THR D 2 228 ? 145.221 108.305 85.284 1.00 51.71 228 THR D C 1
ATOM 7735 O O . THR D 2 228 ? 144.864 107.124 85.189 1.00 49.95 228 THR D O 1
ATOM 7739 N N . ILE D 2 229 ? 145.477 109.092 84.235 1.00 53.14 229 ILE D N 1
ATOM 7740 C CA . ILE D 2 229 ? 145.412 108.630 82.845 1.00 51.81 229 ILE D CA 1
ATOM 7741 C C . ILE D 2 229 ? 146.887 108.354 82.499 1.00 52.89 229 ILE D C 1
ATOM 7742 O O . ILE D 2 229 ? 147.555 109.191 81.882 1.00 53.89 229 ILE D O 1
ATOM 7747 N N . TYR D 2 230 ? 147.386 107.185 82.908 1.00 51.21 230 TYR D N 1
ATOM 7748 C CA . TYR D 2 230 ? 148.785 106.803 82.679 1.00 54.04 230 TYR D CA 1
ATOM 7749 C C . TYR D 2 230 ? 149.130 106.353 81.255 1.00 54.96 230 TYR D C 1
ATOM 7750 O O . TYR D 2 230 ? 148.353 105.657 80.593 1.00 52.17 230 TYR D O 1
ATOM 7759 N N . ASN D 2 231 ? 150.306 106.770 80.794 1.00 57.72 231 ASN D N 1
ATOM 7760 C CA . ASN D 2 231 ? 150.802 106.390 79.476 1.00 62.30 231 ASN D CA 1
ATOM 7761 C C . ASN D 2 231 ? 152.123 105.651 79.705 1.00 64.48 231 ASN D C 1
ATOM 7762 O O . ASN D 2 231 ? 153.082 106.227 80.231 1.00 65.94 231 ASN D O 1
ATOM 7767 N N . LEU D 2 232 ? 152.137 104.371 79.321 1.00 65.79 232 LEU D N 1
ATOM 7768 C CA . LEU D 2 232 ? 153.286 103.478 79.482 1.00 65.38 232 LEU D CA 1
ATOM 7769 C C . LEU D 2 232 ? 154.590 103.979 78.880 1.00 65.80 232 LEU D C 1
ATOM 7770 O O . LEU D 2 232 ? 155.534 104.327 79.597 1.00 66.64 232 LEU D O 1
ATOM 7775 N N . TYR D 2 233 ? 154.635 103.985 77.552 1.00 65.77 233 TYR D N 1
ATOM 7776 C CA . TYR D 2 233 ? 155.813 104.410 76.812 1.00 67.65 233 TYR D CA 1
ATOM 7777 C C . TYR D 2 233 ? 156.432 105.709 77.313 1.00 67.56 233 TYR D C 1
ATOM 7778 O O . TYR D 2 233 ? 157.646 105.881 77.234 1.00 68.57 233 TYR D O 1
ATOM 7787 N N . ASP D 2 234 ? 155.609 106.618 77.830 1.00 66.64 234 ASP D N 1
ATOM 7788 C CA . ASP D 2 234 ? 156.109 107.902 78.319 1.00 65.56 234 ASP D CA 1
ATOM 7789 C C . ASP D 2 234 ? 156.301 107.977 79.829 1.00 63.81 234 ASP D C 1
ATOM 7790 O O . ASP D 2 234 ? 156.947 108.897 80.329 1.00 63.92 234 ASP D O 1
ATOM 7795 N N . ASP D 2 235 ? 155.737 107.025 80.559 1.00 62.33 235 ASP D N 1
ATOM 7796 C CA . ASP D 2 235 ? 155.857 107.026 82.013 1.00 61.89 235 ASP D CA 1
ATOM 7797 C C . ASP D 2 235 ? 155.390 108.365 82.617 1.00 60.95 235 ASP D C 1
ATOM 7798 O O . ASP D 2 235 ? 155.840 108.760 83.686 1.00 59.42 235 ASP D O 1
ATOM 7803 N N . MET D 2 236 ? 154.488 109.055 81.920 1.00 60.00 236 MET D N 1
ATOM 7804 C CA . MET D 2 236 ? 153.940 110.329 82.393 1.00 61.84 236 MET D CA 1
ATOM 7805 C C . MET D 2 236 ? 152.395 110.303 82.382 1.00 62.36 236 MET D C 1
ATOM 7806 O O . MET D 2 236 ? 151.775 109.529 81.639 1.00 59.70 236 MET D O 1
ATOM 7811 N N . VAL D 2 237 ? 151.774 111.146 83.205 1.00 61.14 237 VAL D N 1
ATOM 7812 C CA . VAL D 2 237 ? 150.315 111.172 83.286 1.00 61.43 237 VAL D CA 1
ATOM 7813 C C . VAL D 2 237 ? 149.687 112.450 82.717 1.00 61.46 237 VAL D C 1
ATOM 7814 O O . VAL D 2 237 ? 150.323 113.503 82.700 1.00 61.90 237 VAL D O 1
ATOM 7818 N N . MET D 2 238 ? 148.441 112.357 82.249 1.00 62.09 238 MET D N 1
ATOM 7819 C CA . MET D 2 238 ? 147.769 113.525 81.696 1.00 62.77 238 MET D CA 1
ATOM 7820 C C . MET D 2 238 ? 147.666 114.544 82.815 1.00 63.39 238 MET D C 1
ATOM 7821 O O . MET D 2 238 ? 147.095 114.282 83.875 1.00 60.58 238 MET D O 1
ATOM 7826 N N . ASP D 2 239 ? 148.261 115.706 82.574 1.00 64.92 239 ASP D N 1
ATOM 7827 C CA . ASP D 2 239 ? 148.297 116.791 83.552 1.00 64.36 239 ASP D CA 1
ATOM 7828 C C . ASP D 2 239 ? 147.526 117.979 82.984 1.00 64.12 239 ASP D C 1
ATOM 7829 O O . ASP D 2 239 ? 147.447 118.149 81.768 1.00 64.01 239 ASP D O 1
ATOM 7834 N N . VAL D 2 240 ? 146.935 118.784 83.859 1.00 66.69 240 VAL D N 1
ATOM 7835 C CA . VAL D 2 240 ? 146.205 119.966 83.411 1.00 67.94 240 VAL D CA 1
ATOM 7836 C C . VAL D 2 240 ? 147.141 121.173 83.548 1.00 69.02 240 VAL D C 1
ATOM 7837 O O . VAL D 2 240 ? 147.512 121.561 84.661 1.00 67.95 240 VAL D O 1
ATOM 7841 N N . LYS D 2 241 ? 147.531 121.735 82.403 1.00 69.40 241 LYS D N 1
ATOM 7842 C CA . LYS D 2 241 ? 148.427 122.888 82.334 1.00 70.80 241 LYS D CA 1
ATOM 7843 C C . LYS D 2 241 ? 148.274 123.791 83.548 1.00 71.50 241 LYS D C 1
ATOM 7844 O O . LYS D 2 241 ? 147.245 124.446 83.720 1.00 71.04 241 LYS D O 1
ATOM 7850 N N . SER D 2 242 ? 149.301 123.808 84.391 1.00 73.30 242 SER D N 1
ATOM 7851 C CA . SER D 2 242 ? 149.300 124.629 85.590 1.00 75.61 242 SER D CA 1
ATOM 7852 C C . SER D 2 242 ? 147.978 124.585 86.356 1.00 75.86 242 SER D C 1
ATOM 7853 O O . SER D 2 242 ? 147.624 125.557 87.021 1.00 76.61 242 SER D O 1
ATOM 7856 N N . SER D 2 243 ? 147.240 123.485 86.272 1.00 74.95 243 SER D N 1
ATOM 7857 C CA . SER D 2 243 ? 145.973 123.410 86.989 1.00 74.43 243 SER D CA 1
ATOM 7858 C C . SER D 2 243 ? 145.111 124.642 86.692 1.00 73.76 243 SER D C 1
ATOM 7859 O O . SER D 2 243 ? 144.438 125.165 87.591 1.00 71.70 243 SER D O 1
ATOM 7862 N N . ASP D 2 244 ? 145.143 125.104 85.441 1.00 72.12 244 ASP D N 1
ATOM 7863 C CA . ASP D 2 244 ? 144.356 126.265 85.026 1.00 72.76 244 ASP D CA 1
ATOM 7864 C C . ASP D 2 244 ? 143.370 125.906 83.918 1.00 71.96 244 ASP D C 1
ATOM 7865 O O . ASP D 2 244 ? 143.746 125.801 82.749 1.00 72.42 244 ASP D O 1
ATOM 7870 N N . PRO D 2 245 ? 142.088 125.735 84.269 1.00 72.31 245 PRO D N 1
ATOM 7871 C CA . PRO D 2 245 ? 141.041 125.386 83.301 1.00 72.33 245 PRO D CA 1
ATOM 7872 C C . PRO D 2 245 ? 140.905 126.391 82.151 1.00 72.65 245 PRO D C 1
ATOM 7873 O O . PRO D 2 245 ? 140.558 126.019 81.025 1.00 72.74 245 PRO D O 1
ATOM 7877 N N . SER D 2 246 ? 141.178 127.660 82.439 1.00 72.58 246 SER D N 1
ATOM 7878 C CA . SER D 2 246 ? 141.064 128.706 81.430 1.00 72.49 246 SER D CA 1
ATOM 7879 C C . SER D 2 246 ? 141.957 128.461 80.211 1.00 72.73 246 SER D C 1
ATOM 7880 O O . SER D 2 246 ? 141.495 128.553 79.065 1.00 73.28 246 SER D O 1
ATOM 7883 N N . LEU D 2 247 ? 143.227 128.148 80.469 1.00 70.81 247 LEU D N 1
ATOM 7884 C CA . LEU D 2 247 ? 144.214 127.903 79.417 1.00 69.44 247 LEU D CA 1
ATOM 7885 C C . LEU D 2 247 ? 143.763 126.878 78.385 1.00 70.16 247 LEU D C 1
ATOM 7886 O O . LEU D 2 247 ? 144.465 126.631 77.401 1.00 71.35 247 LEU D O 1
ATOM 7891 N N . LYS D 2 248 ? 142.599 126.279 78.614 1.00 68.97 248 LYS D N 1
ATOM 7892 C CA . LYS D 2 248 ? 142.049 125.295 77.692 1.00 68.91 248 LYS D CA 1
ATOM 7893 C C . LYS D 2 248 ? 143.134 124.431 77.069 1.00 68.30 248 LYS D C 1
ATOM 7894 O O . LYS D 2 248 ? 143.261 124.370 75.847 1.00 65.72 248 LYS D O 1
ATOM 7900 N N . GLN D 2 249 ? 143.907 123.759 77.915 1.00 68.74 249 GLN D N 1
ATOM 7901 C CA . GLN D 2 249 ? 144.983 122.908 77.438 1.00 68.10 249 GLN D CA 1
ATOM 7902 C C . GLN D 2 249 ? 145.325 121.795 78.431 1.00 66.66 249 GLN D C 1
ATOM 7903 O O . GLN D 2 249 ? 145.580 122.057 79.608 1.00 65.89 249 GLN D O 1
ATOM 7909 N N . ILE D 2 250 ? 145.308 120.556 77.939 1.00 66.18 250 ILE D N 1
ATOM 7910 C CA . ILE D 2 250 ? 145.644 119.378 78.733 1.00 65.27 250 ILE D CA 1
ATOM 7911 C C . ILE D 2 250 ? 146.977 118.828 78.245 1.00 66.69 250 ILE D C 1
ATOM 7912 O O . ILE D 2 250 ? 147.047 118.229 77.174 1.00 67.83 250 ILE D O 1
ATOM 7917 N N . ILE D 2 251 ? 148.035 119.033 79.022 1.00 67.57 251 ILE D N 1
ATOM 7918 C CA . ILE D 2 251 ? 149.357 118.567 78.622 1.00 69.22 251 ILE D CA 1
ATOM 7919 C C . ILE D 2 251 ? 149.762 117.253 79.294 1.00 70.12 251 ILE D C 1
ATOM 7920 O O . ILE D 2 251 ? 148.951 116.573 79.932 1.00 69.34 251 ILE D O 1
ATOM 7925 N N . LEU D 2 252 ? 151.034 116.911 79.133 1.00 71.06 252 LEU D N 1
ATOM 7926 C CA . LEU D 2 252 ? 151.604 115.696 79.702 1.00 69.82 252 LEU D CA 1
ATOM 7927 C C . LEU D 2 252 ? 152.540 116.142 80.820 1.00 69.80 252 LEU D C 1
ATOM 7928 O O . LEU D 2 252 ? 153.126 117.225 80.738 1.00 71.64 252 LEU D O 1
ATOM 7933 N N . TRP D 2 253 ? 152.687 115.328 81.860 1.00 68.88 253 TRP D N 1
ATOM 7934 C CA . TRP D 2 253 ? 153.559 115.711 82.967 1.00 69.00 253 TRP D CA 1
ATOM 7935 C C . TRP D 2 253 ? 153.765 114.560 83.943 1.00 68.45 253 TRP D C 1
ATOM 7936 O O . TRP D 2 253 ? 152.878 113.735 84.133 1.00 70.04 253 TRP D O 1
ATOM 7947 N N . PRO D 2 254 ? 154.955 114.481 84.562 1.00 69.01 254 PRO D N 1
ATOM 7948 C CA . PRO D 2 254 ? 155.222 113.402 85.518 1.00 66.62 254 PRO D CA 1
ATOM 7949 C C . PRO D 2 254 ? 154.271 113.428 86.713 1.00 63.85 254 PRO D C 1
ATOM 7950 O O . PRO D 2 254 ? 153.713 114.476 87.065 1.00 58.61 254 PRO D O 1
ATOM 7954 N N . TYR D 2 255 ? 154.094 112.258 87.322 1.00 62.32 255 TYR D N 1
ATOM 7955 C CA . TYR D 2 255 ? 153.215 112.111 88.469 1.00 62.30 255 TYR D CA 1
ATOM 7956 C C . TYR D 2 255 ? 153.577 113.070 89.592 1.00 62.44 255 TYR D C 1
ATOM 7957 O O . TYR D 2 255 ? 154.752 113.330 89.853 1.00 60.19 255 TYR D O 1
ATOM 7966 N N . THR D 2 256 ? 152.546 113.584 90.255 1.00 62.83 256 THR D N 1
ATOM 7967 C CA . THR D 2 256 ? 152.718 114.500 91.372 1.00 64.50 256 THR D CA 1
ATOM 7968 C C . THR D 2 256 ? 151.659 114.152 92.414 1.00 64.75 256 THR D C 1
ATOM 7969 O O . THR D 2 256 ? 151.882 114.275 93.620 1.00 68.24 256 THR D O 1
ATOM 7973 N N . GLY D 2 257 ? 150.511 113.693 91.931 1.00 63.89 257 GLY D N 1
ATOM 7974 C CA . GLY D 2 257 ? 149.420 113.326 92.813 1.00 60.59 257 GLY D CA 1
ATOM 7975 C C . GLY D 2 257 ? 148.460 114.475 93.021 1.00 59.23 257 GLY D C 1
ATOM 7976 O O . GLY D 2 257 ? 147.429 114.320 93.665 1.00 59.72 257 GLY D O 1
ATOM 7977 N N . ASN D 2 258 ? 148.795 115.635 92.464 1.00 60.79 258 ASN D N 1
ATOM 7978 C CA . ASN D 2 258 ? 147.958 116.819 92.619 1.00 59.75 258 ASN D CA 1
ATOM 7979 C C . ASN D 2 258 ? 146.603 116.667 91.947 1.00 59.86 258 ASN D C 1
ATOM 7980 O O . ASN D 2 258 ? 146.455 115.932 90.962 1.00 58.10 258 ASN D O 1
ATOM 7985 N N . ALA D 2 259 ? 145.616 117.371 92.501 1.00 58.34 259 ALA D N 1
ATOM 7986 C CA . ALA D 2 259 ? 144.246 117.345 91.998 1.00 53.79 259 ALA D CA 1
ATOM 7987 C C . ALA D 2 259 ? 144.169 117.449 90.482 1.00 53.36 259 ALA D C 1
ATOM 7988 O O . ALA D 2 259 ? 143.295 116.841 89.865 1.00 52.75 259 ALA D O 1
ATOM 7990 N N . ASN D 2 260 ? 145.081 118.212 89.885 1.00 52.11 260 ASN D N 1
ATOM 7991 C CA . ASN D 2 260 ? 145.090 118.401 88.437 1.00 52.64 260 ASN D CA 1
ATOM 7992 C C . ASN D 2 260 ? 145.605 117.169 87.689 1.00 54.49 260 ASN D C 1
ATOM 7993 O O . ASN D 2 260 ? 145.901 117.234 86.481 1.00 52.37 260 ASN D O 1
ATOM 7998 N N . GLN D 2 261 ? 145.715 116.056 88.419 1.00 53.54 261 GLN D N 1
ATOM 7999 C CA . GLN D 2 261 ? 146.165 114.782 87.845 1.00 56.80 261 GLN D CA 1
ATOM 8000 C C . GLN D 2 261 ? 145.161 113.660 88.145 1.00 58.00 261 GLN D C 1
ATOM 8001 O O . GLN D 2 261 ? 145.384 112.503 87.792 1.00 58.39 261 GLN D O 1
ATOM 8007 N N . MET D 2 262 ? 144.060 114.007 88.801 1.00 60.25 262 MET D N 1
ATOM 8008 C CA . MET D 2 262 ? 143.043 113.022 89.156 1.00 62.52 262 MET D CA 1
ATOM 8009 C C . MET D 2 262 ? 141.873 113.061 88.196 1.00 62.55 262 MET D C 1
ATOM 8010 O O . MET D 2 262 ? 141.405 114.134 87.806 1.00 64.76 262 MET D O 1
ATOM 8015 N N . TRP D 2 263 ? 141.409 111.878 87.810 1.00 61.72 263 TRP D N 1
ATOM 8016 C CA . TRP D 2 263 ? 140.282 111.770 86.896 1.00 60.03 263 TRP D CA 1
ATOM 8017 C C . TRP D 2 263 ? 139.404 110.582 87.302 1.00 56.45 263 TRP D C 1
ATOM 8018 O O . TRP D 2 263 ? 139.872 109.648 87.980 1.00 56.15 263 TRP D O 1
ATOM 8029 N N . ALA D 2 264 ? 138.132 110.630 86.905 1.00 50.86 264 ALA D N 1
ATOM 8030 C CA . ALA D 2 264 ? 137.195 109.553 87.220 1.00 51.93 264 ALA D CA 1
ATOM 8031 C C . ALA D 2 264 ? 136.213 109.314 86.075 1.00 52.43 264 ALA D C 1
ATOM 8032 O O . ALA D 2 264 ? 135.475 110.225 85.662 1.00 51.98 264 ALA D O 1
ATOM 8034 N N . THR D 2 265 ? 136.223 108.080 85.569 1.00 50.51 265 THR D N 1
ATOM 8035 C CA . THR D 2 265 ? 135.337 107.668 84.492 1.00 51.41 265 THR D CA 1
ATOM 8036 C C . THR D 2 265 ? 133.901 107.635 85.007 1.00 50.47 265 THR D C 1
ATOM 8037 O O . THR D 2 265 ? 133.473 106.665 85.632 1.00 47.87 265 THR D O 1
ATOM 8041 N N . LEU D 2 266 ? 133.169 108.715 84.754 1.00 51.50 266 LEU D N 1
ATOM 8042 C CA . LEU D 2 266 ? 131.781 108.824 85.168 1.00 49.67 266 LEU D CA 1
ATOM 8043 C C . LEU D 2 266 ? 130.874 108.181 84.131 1.00 49.96 266 LEU D C 1
ATOM 8044 O O . LEU D 2 266 ? 130.388 108.857 83.235 1.00 51.65 266 LEU D O 1
ATOM 8049 N N . PHE D 2 267 ? 130.642 106.879 84.242 1.00 51.17 267 PHE D N 1
ATOM 8050 C CA . PHE D 2 267 ? 129.791 106.202 83.272 1.00 53.64 267 PHE D CA 1
ATOM 8051 C C . PHE D 2 267 ? 128.344 106.117 83.746 1.00 55.75 267 PHE D C 1
ATOM 8052 O O . PHE D 2 267 ? 127.678 105.116 83.399 1.00 58.11 267 PHE D O 1
#

Organism: Abrus precatorius (NCBI:txid3816)

Radius of gyration: 40.72 Å; Cα contacts (8 Å, |Δi|>4): 2533; chains: 4; bounding box: 85×88×115 Å

Secondary structure (DSSP, 8-state):
-PPPEEEGGG--HHHHHHHHHHHHHHHEEEEETTEEEEPPGGGS-GGGSEEEEEEEEETTEEEEEEEETTTTEEEEEEETTEEEE-TT--HHHHHHSSBTBEEEE-SS-SSHHHHHHHHTS-GGGS-BSHHHHHHHHHHHHS----HHHHHHHHHHHHIIIIIHHHBHHHHHHHHHHHHHT--B---HHHHHHHHHHHHHHHHHHH-BTTEEEEEEEEE-TT--EEEEEETT-GGGGGBS-B----B---/--B-------EE-EE-GGG-EEEEGGG--STTPBEEEE---SS--GGG-EEE-TTS-EEETTEEEEES-SSTT-BEEEE-TTTS-GGGG--EE-TTS-EEETTTTEEEE---SSTTPBPEEE-----GGG--EESS--S-EEEEEE-STTEEEEEETTEEEEEE--TT-GGG-EEE-TTS-EEETT-TTEEEEESSSSTTPBEEEEEGGG--GGG--EE-TTS-EEETTTTEEEEEGGG-GGG--EEEE-----GGG--EEE-/--S-EEEGGG--HHHHHHHHHHHHHHHEEEEETTEEEEPPGGG--STTSEEEEEEESSSS-EEEEEEETTTTEEEEEEETTEEEEETT--HHHHHSSSTTSEEEEESS-SSHHHHHHHHTS-GGGS-BSHHHHHHHHHHHHS----HHHHHHHHHHHIIIIIHHHHBHHHHHHHHHHHHHT--B---HHHHHHHTTHHHHHHHHHH-BTTEEEEEEEEE-TT--EEEEEETT-GGGTTB--B----B---/--B--TT---EE-EE-GGG-EEEEGGG--STTPBEEEE---SS--GGG-EEEETTTEEEETTEEEEES-SSTTEEEEEE-TTTS-GGGG--EE-TTS-EE-TTT--EEE---SSTTEEPEEE-----GGG--EESS--S-EEEEEE-SSSEEEEEETTEEEEEE--TT-GGGEEEE-TTS-EEETT-TTEEEEESSSSTT-BEEEEEGGG--TTS--EEETTTEEEETTTTEEEEEGGG-GGG--EEEE-----GGG--EEE-

Nearest PDB structures (foldseek):
  2zr1-assembly1_B  TM=1.004E+00  e=7.619E-54  Abrus precatorius
  1abr-assembly1_B  TM=9.953E-01  e=1.204E-43  unclassified
  7kd0-assembly1_B  TM=9.887E-01  e=7.226E-36  Ricinus communis
  1oql-assembly1_B  TM=9.786E-01  e=2.712E-34  Viscum album
  2rg9-assembly1_B  TM=9.768E-01  e=5.786E-34  unclassified

Sequence (1026 aa):
QDPIKFTTGSATPASYNQFIDALRERLTGGLIYGIPVLRDPSTVEKPNQYVTVELSYSDTVSIQLGIDLTNAYVVAYRAGSESFFFRNAPASASTYLFTGTQQYSLPFDGNYDDLEKWAHQSRQRISLGLEALRQGIKFLRSGASDDEEIARTLIVIIQMVAEAARFRYVSKLVVISLSNRAAFQPDPSMLSLENTWEPLSRAVQHTVQDTFPQNVTLINVRQERVVVSSLSHPSVSALALMLFVCNPLNSKICSSHYEPTVRIGGRDGLCVDVSDNAYNNGNPIILWKCKDQLEVNQLWTLKSDKTIRSKGKCLTTYGYAPGNYVMIYDCSSAVAEATYWDIWDNGTIINPKSGLVLSAESSSMGGTLTVQKNDYRMRQGWRTGNDTSPFVTSIAGFFKLCMEAHGNSMWLDVCDITKEEQQWAVYPDGSIRPVQNTNNCLTCEEHKQGATIVMMGCSNAWASQRWVFKSDGTIYNLYDDMVMDVKSSDPSLKQIILWPYTGNANQMWATLFQDPIKFTTGSATPASYNQFIDALRERLTGGLIYGIPVLRDPSTVEKPNQYVTVELSYSDTVSIQLGIDLTNAYVVAYRAGSESFFFRNAPASASTYLFTGTQQYSLPFDGNYDDLEKWAHQSRQRISLGLEALRQGIKFLRSGASDDEEIARTLIVIIQMVAEAARFRYVSKLVVISLSNRAAFQPDPSMLSLENTWEPLSRAVQHTVQDTFPQNVTLINVRQERVVVSSLSHPSVSALALMLFVCNPLNSKICSSHYEPTVRIGGRDGLCVDVSDNAYNNGNPIILWKCKDQLEVNQLWTLKSDKTIRSKGKCLTTYGYAPGNYVMIYDCSSAVAEATYWDIWDNGTIINPKSGLVLSAESSSMGGTLTVQKNDYRMRQGWRTGNDTSPFVTSIAGFFKLCMEAHGNSMWLDVCDITKEEQQWAVYPDGSIRPVQNTNNCLTCEEHKQGATIVMMGCSNAWASQRWVFKSDGTIYNLYDDMVMDVKSSDPSLKQIILWPYTGNANQMWATLF